Protein 6IAQ (pdb70)

Secondary structure (DSSP, 8-state):
-TT-SS-EEEEE--SHHHHHHHHHHHHTT-EEEEEE---TTTTTSBHHHHTT-SS--S-B-BS-HHHHHHHH--SEEEE-S-SSHHHHHHHHHHHHHTT-EEEE--GGGGS-TTTSHHHHHHHHHHHHHTT-EEEE-STHIIIIIIHHHHHHTT-SEEEEEEEEEEEEGGGS-HHHHHHTTTT--HHHHHHHHH-TTPPPPHHHHHHHHHHHHHT--EEEEEEEEEEEE-SS-EEETTTTEEE-TT-EEEEEEEEEEEETTS-EEEEEEEEE---TT---EEEEEEEEES-EEEE-SS--HHHHHHHHHHHTHHHHHHSPSEE--GGGSPPP---S--/--SS-EEEEE--SHHHHHHHHHHHHHT-EEEEEE---TTTTTSBHHHHTT-SS--S-B-BS-HHHHHHHH--SEEEE-S-SSHHHHHHHHHHHHHTT-EEEE--GGGGS-TTTSHHHHHHHHHHHHHHT-EEEE-STHIIIIIIHHHHHHTT-SEEEEEEEEEEEEGGGS-HHHHHHTTTT--HHHHHHHHHSTTPPPPHHHHHHHHHHHHHT--EEEEEEEEEEEE-SS-EEETTTTEEE-TT-EEEEEEEEEEEETTS-EEEEEEEEE---TT---EEEEEEEEES-EEEE-SS--HHHHHHHHHHHTHHHHHHSPSEE--GGGSPPP---S--/--S-EEEEE--SHHHHHHHHHHHHTT-EEEEEE-S-TTTTTSBHHHHTT-SS--S-B-BS-HHHHHHHH--SEEEE-S-SSHHHHHHHHHHHHHTT-EEEE--GGGGS-TTTSHHHHHHHHHHHHHHT-EEEE-STHIIIIIIHHHHHHTT-SEEEEEEEEEEEEGGGS-HHHHHHTTTT--HHHHHHHHH-TTPPPPHHHHHHHHHHHHHT--EEEEEEEEEEEE-SS-EEETTTTEEE-TT-EEEEEEEEEEEETTS-EEEEEEEEEPPPTT---EEEEEEEEES-EEEE-SS--HHHHHHHHHHHTHHHHHHSPSEE--GGGSPPP---S--/--TT-SS-EEEEE--SHHHHHHHHHHHHHT-EEEEEE---TTTTTSBHHHHTT-SS--S-B-BS-HHHHHHHH--SEEEE-S-SSHHHHHHHHHHHHHTT-EEEE--GGGGS-TTTSHHHHHHHHHHHHHTT-EEEE-STHIIIIIIHHHHHHTT-SEEEEEEEEEEEEGGGS-HHHHHHTTTT--HHHHHHHHH-TTPPPPHHHHHHHHHHHHHT--EEEEEEEEEEEE-SS-EEETTTTEEE-TT-EEEEEEEEEEEETTS-EEEEEEEEE---TT---EEEEEEEEES-EEEE-SS--HHHHHHHHHHHTHHHHHHSPSEE--GGGSPPP---S--

Foldseek 3Di:
DQQPDPFEEEEEECFLQSLLLVVVCRLQNYQDAEYAYQDPVQAQDFSCVVSVPPDGNPYGYHNDLLVSCVVRVGQEYEEEDAAFLVPCLVVLVSCLQSLHAYEYQRLCLLAVCPQPVPSQVVSQVSQQVSFYEYEHDFLCLCQLAPVQLVQVVVAPDFQEKEKEKEDAPLLGADNVQVLQVAQHAQVRVVCQVPDPCNGDDSVVSSVVRNCVLVVFAFPDKDKDKDFDFACAWDARNRVRDIHGGRGGFGMKMWIWTATPVRYIYIYIYTYGHDDPPDAIWIWIWTVDHHIDIDIDPRDPRSNRRSVQSSLCSVQSSPDTTGHDNSSRTPDRDDDSHD/DPDPFEEEEEECFLQSLLLVVVCVQQVHHDQEYAYADPVQAQDFSCVVSVVVDGNPYGYHNDLLVSCVVRVGLEYEEEDAAFLVPCLVVLVSCLQSLHAYEYQRLCLLAVCPQPVPSQVVSQVSQQVSFYEYEHAFLCLCQLAQVQLVQVVVAPDFQEKEKEKEDAPLLGAPNVQVLQVAQHAQVVVVCQVPDPPNGDDSVVSSVVRNCVLVVFAFPDKDKDKHFDFACAWDARNRVRDIHHGRGGFGMKMWIWTATPVRYIYIYIYTYGHDDPPDAIWIWMWTVDVHIDIDTPPRPPRSNRRSVQSSQCSVQSSPDTTGHDHSSRTPDRDDDSHD/DDPFEEEEEECFLQSLLLVVVCVLQVHQDQEYAYQDPVQAQDFSCVVSVVVDGNPYGYHNDLLVSCVVRVGLEYEEEDAAFLVPCLVVLVSCLQSLHAYEYQRLCLLAVCPQPVPSQVVSQVSQQVSFYEYEHAFLCLCQLADVQLVQVVPAPDFQEKEKEKEDAPLLGADNVQVLQVAQHAQVVVVVQVPDPPNGDDSVVSSVVRRCVLVVFAFPDKDKDKDFDFACAWDARNRVRDIHHGRGGFGMKMWIWTATPVRYIYIYIYTYGHDDPPDAIWIWMWTVHHVIDIDIDPRPPRSNRRSVQSSLCSVQSSPDTTGHDHSSRTPDRDDDSHD/DPQQPDPFEEEEEECFLQSLLLVVVCRLQNHQDQEYAYADPVQAQDFSCVVSVPPDGNPYGYHNDLLVSCVVGVGQEYEEEDAAFCVPCLVVLVSCLQSLHAYEYQRLCLLAVCVQPVVSQVVSQVSQQVSFYEYEHAFLCLCQLAQVQLVQVVVAPDFQEKEKEKEDAPLLGADNVQVLQVAQHAQVRVVVQVPDPPNGDDSVVSSVVRSCVLVVFAFPDKDKDKDFDFACAWDARNRVRDIHHGRGGFGMKMWIWTATPVRYIYIYIYTYGHDDPPDAIWIWMWTVDRHIDIDIPPRDPRSNRRSVQSNLCSVQSSPDTTGHDNSSRTPDRDDDSHD

Sequence (1348 aa):
HHHHSDIRAVVYGVGAMNSIVAGMLLDKGVQIVGAIARSPQKVGQDLGDLLGLGRQLGVAVSDDAAEVLEQTHPDIAVIAVNSYLTDAVEQLRICAEHGVNAVTLSEEMLYPWETSPELSAELDALAKSTGATLTGTGYQDTFWVNMIALLMGTAHRIDTVRGKASWNVDDFGPELATAQQVGRTVAEFDEWVRGAQRPPTFGRNVLDALVADTGLTVKSITTATRPDIASAAMRSEALGIDLAPGDVIGFTDIDRIETEEGPVFEFEMSGRVYGPGEGDINEWTIEGEPNLFLSNGTVPTQTTTCTQMVNRIPDVIAAPPGIVTVDRLPRLRYRPQFHHSDIRAVVYGVGAMNSIVAGMLLDKGVQIVGAIARSPQKVGQDLGDLLGLGRQLGVAVSDDAAEVLEQTHPDIAVIAVNSYLTDAVEQLRICAEHGVNAVTLSEEMLYPWETSPELSAELDALAKSTGATLTGTGYQDTFWVNMIALLMGTAHRIDTVRGKASWNVDDFGPELATAQQVGRTVAEFDEWVRGAQRPPTFGRNVLDALVADTGLTVKSITTATRPDIASAAMRSEALGIDLAPGDVIGFTDIDRIETEEGPVFEFEMSGRVYGPGEGDINEWTIEGEPNLFLSNGTVPTQTTTCTQMVNRIPDVIAAPPGIVTVDRLPRLRYRPQFHSDIRAVVYGVGAMNSIVAGMLLDKGVQIVGAIARSPQKVGQDLGDLLGLGRQLGVAVSDDAAEVLEQTHPDIAVIAVNSYLTDAVEQLRICAEHGVNAVTLSEEMLYPWETSPELSAELDALAKSTGATLTGTGYQDTFWVNMIALLMGTAHRIDTVRGKASWNVDDFGPELATAQQVGRTVAEFDEWVRGAQRPPTFGRNVLDALVADTGLTVKSITTATRPDIASAAMRSEALGIDLAPGDVIGFTDIDRIETEEGPVFEFEMSGRVYGPGEGDINEWTIEGEPNLFLSNGTVPTQTTTCTQMVNRIPDVIAAPPGIVTVDRLPRLRYRPQFHHHHHSDIRAVVYGVGAMNSIVAGMLLDKGVQIVGAIARSPQKVGQDLGDLLGLGRQLGVAVSDDAAEVLEQTHPDIAVIAVNSYLTDAVEQLRICAEHGVNAVTLSEEMLYPWETSPELSAELDALAKSTGATLTGTGYQDTFWVNMIALLMGTAHRIDTVRGKASWNVDDFGPELATAQQVGRTVAEFDEWVRGAQRPPTFGRNVLDALVADTGLTVKSITTATRPDIASAAMRSEALGIDLAPGDVIGFTDIDRIETEEGPVFEFEMSGRVYGPGEGDINEWTIEGEPNLFLSNGTVPTQTTTCTQMVNRIPDVIAAPPGIVTVDRLPRLRYRPQF

Nearest PDB structures (foldseek):
  6iaq-assembly1_A  TM=1.003E+00  e=1.401E-78  Mycolicibacterium smegmatis
  7qzl-assembly1_A  TM=9.626E-01  e=5.211E-42  Cystobacter fuscus
  6iau-assembly1_B  TM=9.641E-01  e=4.685E-41  Cystobacter fuscus DSM 2262
  6g1h-assembly1_A-2  TM=8.643E-01  e=1.832E-31  Petrotoga mobilis SJ95
  6g1m-assembly2_D  TM=8.601E-01  e=3.891E-31  Petrotoga mobilis SJ95

Solvent-accessible surface area: 49850 Å² total; per-residue (Å²): 117,90,60,68,4,135,23,78,0,0,0,12,11,13,34,44,20,0,43,56,0,0,26,6,0,41,102,7,1,1,65,11,37,4,0,9,15,216,52,118,165,68,53,54,71,26,0,0,91,46,35,68,58,99,64,73,51,76,10,70,3,21,92,63,10,31,83,10,0,100,131,29,112,8,55,0,0,0,3,18,46,21,10,24,0,99,67,2,9,111,22,2,90,43,0,0,107,45,31,3,20,0,0,1,21,1,29,3,0,1,26,0,78,103,34,16,84,76,44,0,59,82,1,18,62,40,0,120,90,53,46,0,1,0,0,0,0,1,13,7,0,0,0,8,1,15,0,0,4,4,0,2,0,0,0,10,115,5,60,20,1,102,7,97,4,12,10,21,0,38,44,20,15,84,98,26,0,85,25,1,16,9,31,104,71,74,79,64,4,57,143,65,31,185,35,113,172,57,36,40,11,11,1,48,1,0,1,6,1,0,6,44,16,20,62,22,72,64,127,38,68,74,88,58,31,141,36,16,75,2,116,55,83,38,114,0,117,18,50,40,64,117,2,52,84,37,36,0,11,0,7,9,2,64,2,80,0,45,5,106,88,45,6,26,0,40,1,51,2,12,0,44,0,28,20,147,90,82,31,10,45,0,57,0,45,0,56,16,65,14,101,5,71,0,16,3,30,109,3,28,6,59,30,0,13,0,0,0,0,0,0,2,0,30,13,0,58,89,15,92,58,1,13,16,3,1,23,117,17,86,59,1,77,21,55,78,74,43,174,108,6,91,22,75,0,0,0,13,10,8,34,44,19,0,43,57,0,0,26,6,0,50,101,9,10,0,54,9,35,4,0,10,14,215,42,122,82,70,45,58,69,22,0,0,70,44,37,55,63,57,63,126,51,75,16,71,4,24,99,61,9,34,87,15,2,102,134,28,141,11,54,0,0,0,2,17,47,22,10,23,0,101,66,2,8,108,22,2,81,38,0,0,97,61,30,7,22,0,0,1,23,1,29,3,1,1,26,0,74,103,34,17,79,150,45,0,60,71,0,19,62,44,0,121,90,54,45,0,1,0,0,0,0,2,14,7,0,0,0,7,0,13,0,0,2,5,0,4,0,0,0,19,116,4,58,24,1,124,6,105,4,12,9,21,0,38,44,20,14,84,97,23,0,88,24,0,17,11,32,100,72,76,78,67,3,68,74,62,30,188,36,101,163,53,32,39,11,12,1,49,1,0,0,6,0,0,7,44,17,21,62,22,73,64,118,45,70,75,82,60,29,127,33,11,73,2,114,55,83,39,117,0,123,18,50,41,64,112,3,53,86,40,36,0,11,0,6,3,2,60,2,70,0,51,3,106,91,45,8,29,0,34,1,54,2,10,0,42,0,31,21,86,48,81,26,13,52,0,66,1,49,1,71,15,76,13,96,8,65,0,18,2,29,108,3,27,6,58,29,0,13,0,0,0,0,0,0,2,0,33,12,0,61,87,16,89,56,0,7,6,1,1,19,169,19,91,51,0,73,15,51,63,77,42,186,4,133,21,82,0,0,0,12,11,10,36,44,21,0,44,56,0,0,24,6,0,36,98,6,10,1,61,16,36,4,0,8,12,219,36,123,82,65,54,55,68,21,0,0,40,43,34,59,61,44,140,123,35,75,16,69,3,20,92,62,10,37,84,14,1,53,136,26,130,10,53,0,0,0,3,16,54,20,10,24,0,99,64,2,9,112,21,2,80,41,0,0,94,66,31,5,22,0,0,1,21,1,30,3,0,0,27,0,74,103,32,17,83,79,46,0,58,72,0,18,63,45,0,117,89,52,50,0,1,0,0,0,0,2,12,7,0,0,0,6,0,14,0,0,3,5,0,4,0,0,0,14,115,5,59,16,0,91,2,100,4,12,10,21,0,38,44,20,14,86,93,23,0,76,25,1,20,7,32,100,73,69,77,78,3,67,74,68,32,196,36,112,174,54,34,38,11,11,0,46,1,0,0,6,0,0,6,45,19,27,60,27,73,66,115,39,68,74,89,60,30,121,35,17,73,2,115,57,83,35,114,0,118,19,52,42,62,113,3,52,81,40,35,0,11,0,7,3,2,56,1,77,0,42,1,105,92,44,9,24,0,37,1,56,2,11,0,43,0,26,20,90,90,84,26,11,60,1,56,1,46,0,61,15,68,14,94,5,73,0,17,2,30,110,4,30,7,58,29,0,12,0,0,0,0,0,1,3,0,30,12,0,60,89,16,94,57,1,13,17,3,1,21,116,18,86,60,1,76,15,48,66,76,44,89,71,87,61,73,4,134,23,75,0,0,0,11,9,11,35,42,19,0,45,58,0,0,32,8,0,48,80,4,0,1,61,15,35,4,0,7,16,210,27,118,146,66,46,56,69,24,0,0,89,43,46,69,48,99,66,73,59,76,13,72,4,25,92,71,8,31,88,12,0,91,134,26,111,9,58,0,0,0,3,18,48,21,10,23,0,102,66,2,9,110,24,2,80,39,0,0,93,44,30,3,22,0,0,1,22,2,28,2,0,1,26,0,72,103,32,18,80,152,46,0,58,70,0,18,63,44,0,120,91,52,46,0,1,0,0,0,0,2,14,9,0,0,0,7,0,13,0,0,2,4,0,3,0,0,0,10,114,4,60,24,1,59,7,93,5,12,10,21,0,40,43,21,14,84,88,25,0,86,24,1,17,10,32,104,71,75,77,64,4,92,145,66,34,82,36,103,164,52,33,39,11,11,0,48,1,0,1,6,1,0,6,43,19,18,60,20,77,71,104,40,69,74,88,57,30,57,39,21,75,2,117,57,82,37,136,0,76,17,51,41,65,117,3,52,84,38,35,0,10,0,7,32,3,62,2,79,0,50,5,70,90,45,8,29,0,46,1,68,2,11,0,42,0,31,20,147,91,82,32,11,49,0,56,2,46,0,74,16,68,14,101,5,72,0,18,2,29,110,3,28,6,59,29,0,12,0,1,0,0,1,1,2,0,31,11,0,61,89,16,83,56,0,12,9,3,1,19,168,18,89,55,0,71,14,49,68,51,42

Radius of gyration: 37.26 Å; Cα contacts (8 Å, |Δi|>4): 3407; chains: 4; bounding box: 75×77×100 Å

B-factor: mean 39.14, std 10.91, range [20.9, 112.98]

Structure (mmCIF, N/CA/C/O backbone):
data_6IAQ
#
_entry.id   6IAQ
#
_cell.length_a   51.390
_cell.length_b   147.910
_cell.length_c   97.780
_cell.angle_alpha   90.00
_cell.angle_beta   98.18
_cell.angle_gamma   90.00
#
_symmetry.space_group_name_H-M   'P 1 21 1'
#
loop_
_entity.id
_entity.type
_entity.pdbx_description
1 polymer 'Dihydrodipicolinate reductase N-terminus domain-containing protein'
2 non-polymer 1,2-ETHANEDIOL
3 non-polymer 'NADP NICOTINAMIDE-ADENINE-DINUCLEOTIDE PHOSPHATE'
4 water water
#
loop_
_atom_site.group_PDB
_atom_site.id
_atom_site.type_symbol
_atom_site.label_atom_id
_atom_site.label_alt_id
_atom_site.label_comp_id
_atom_site.label_asym_id
_atom_site.label_entity_id
_atom_site.label_seq_id
_atom_site.pdbx_PDB_ins_code
_atom_site.Cartn_x
_atom_site.Cartn_y
_atom_site.Cartn_z
_atom_site.occupancy
_atom_site.B_iso_or_equiv
_atom_site.auth_seq_id
_atom_site.auth_comp_id
_atom_site.auth_asym_id
_atom_site.auth_atom_id
_atom_site.pdbx_PDB_model_num
ATOM 1 N N . HIS A 1 2 ? 8.712 -13.759 36.595 1.00 66.09 -2 HIS A N 1
ATOM 2 C CA . HIS A 1 2 ? 8.179 -12.820 37.639 1.00 59.66 -2 HIS A CA 1
ATOM 3 C C . HIS A 1 2 ? 8.431 -11.367 37.203 1.00 65.42 -2 HIS A C 1
ATOM 4 O O . HIS A 1 2 ? 9.610 -11.048 36.872 1.00 58.29 -2 HIS A O 1
ATOM 6 N N . HIS A 1 3 ? 7.375 -10.532 37.245 1.00 62.21 -1 HIS A N 1
ATOM 7 C CA . HIS A 1 3 ? 7.302 -9.103 36.808 1.00 67.72 -1 HIS A CA 1
ATOM 8 C C . HIS A 1 3 ? 8.673 -8.409 36.849 1.00 67.28 -1 HIS A C 1
ATOM 9 O O . HIS A 1 3 ? 9.100 -7.927 35.771 1.00 75.47 -1 HIS A O 1
ATOM 11 N N . HIS A 1 4 ? 9.314 -8.320 38.023 1.00 65.19 0 HIS A N 1
ATOM 12 C CA . HIS A 1 4 ? 10.611 -7.610 38.227 1.00 60.10 0 HIS A CA 1
ATOM 13 C C . HIS A 1 4 ? 11.651 -8.567 38.834 1.00 60.22 0 HIS A C 1
ATOM 14 O O . HIS A 1 4 ? 12.415 -8.154 39.732 1.00 61.24 0 HIS A O 1
ATOM 16 N N . HIS A 1 5 ? 11.755 -9.774 38.268 1.00 59.65 1 HIS A N 1
ATOM 17 C CA . HIS A 1 5 ? 12.649 -10.885 38.692 1.00 57.21 1 HIS A CA 1
ATOM 18 C C . HIS A 1 5 ? 14.133 -10.539 38.470 1.00 53.39 1 HIS A C 1
ATOM 19 O O . HIS A 1 5 ? 14.992 -11.206 39.055 1.00 54.78 1 HIS A O 1
ATOM 21 N N . SER A 1 6 ? 14.455 -9.558 37.635 1.00 45.23 2 SER A N 1
ATOM 22 C CA . SER A 1 6 ? 15.857 -9.232 37.263 1.00 40.96 2 SER A CA 1
ATOM 23 C C . SER A 1 6 ? 16.365 -8.154 38.224 1.00 42.05 2 SER A C 1
ATOM 24 O O . SER A 1 6 ? 15.555 -7.337 38.696 1.00 48.02 2 SER A O 1
ATOM 27 N N . ASP A 1 7 ? 17.662 -8.144 38.483 1.00 44.57 3 ASP A N 1
ATOM 28 C CA . ASP A 1 7 ? 18.378 -7.049 39.183 1.00 47.56 3 ASP A CA 1
ATOM 29 C C . ASP A 1 7 ? 18.421 -5.798 38.289 1.00 44.55 3 ASP A C 1
ATOM 30 O O . ASP A 1 7 ? 18.632 -4.693 38.833 1.00 43.37 3 ASP A O 1
ATOM 35 N N . ILE A 1 8 ? 18.297 -5.953 36.965 1.00 38.49 4 ILE A N 1
ATOM 36 C CA . ILE A 1 8 ? 18.670 -4.876 35.992 1.00 38.66 4 ILE A CA 1
ATOM 37 C C . ILE A 1 8 ? 17.646 -3.744 36.110 1.00 32.78 4 ILE A C 1
ATOM 38 O O . ILE A 1 8 ? 16.420 -4.021 36.038 1.00 35.88 4 ILE A O 1
ATOM 43 N N . ARG A 1 9 ? 18.144 -2.523 36.235 1.00 34.27 5 ARG A N 1
ATOM 44 C CA . ARG A 1 9 ? 17.307 -1.295 36.286 1.00 34.54 5 ARG A CA 1
ATOM 45 C C . ARG A 1 9 ? 17.550 -0.540 34.972 1.00 34.04 5 ARG A C 1
ATOM 46 O O . ARG A 1 9 ? 18.724 -0.214 34.663 1.00 31.22 5 ARG A O 1
ATOM 54 N N . ALA A 1 10 ? 16.490 -0.298 34.209 1.00 29.63 6 ALA A N 1
ATOM 55 C CA . ALA A 1 10 ? 16.595 0.285 32.843 1.00 35.89 6 ALA A CA 1
ATOM 56 C C . ALA A 1 10 ? 15.817 1.607 32.730 1.00 33.13 6 ALA A C 1
ATOM 57 O O . ALA A 1 10 ? 14.748 1.716 33.367 1.00 36.13 6 ALA A O 1
ATOM 59 N N . VAL A 1 11 ? 16.337 2.535 31.934 1.00 33.97 7 VAL A N 1
ATOM 60 C CA . VAL A 1 11 ? 15.612 3.745 31.458 1.00 36.57 7 VAL A CA 1
ATOM 61 C C . VAL A 1 11 ? 15.303 3.554 29.965 1.00 34.49 7 VAL A C 1
ATOM 62 O O . VAL A 1 11 ? 16.235 3.233 29.196 1.00 30.92 7 VAL A O 1
ATOM 66 N N . VAL A 1 12 ? 14.035 3.690 29.575 1.00 35.94 8 VAL A N 1
ATOM 67 C CA . VAL A 1 12 ? 13.651 3.592 28.134 1.00 36.47 8 VAL A CA 1
ATOM 68 C C . VAL A 1 12 ? 13.729 5.017 27.572 1.00 33.14 8 VAL A C 1
ATOM 69 O O . VAL A 1 12 ? 13.004 5.923 28.048 1.00 31.65 8 VAL A O 1
ATOM 73 N N . TYR A 1 13 ? 14.730 5.231 26.726 1.00 29.03 9 TYR A N 1
ATOM 74 C CA . TYR A 1 13 ? 15.129 6.521 26.149 1.00 29.83 9 TYR A CA 1
ATOM 75 C C . TYR A 1 13 ? 14.481 6.631 24.761 1.00 35.80 9 TYR A C 1
ATOM 76 O O . TYR A 1 13 ? 14.976 5.988 23.785 1.00 33.69 9 TYR A O 1
ATOM 85 N N . GLY A 1 14 ? 13.411 7.435 24.681 1.00 29.19 10 GLY A N 1
ATOM 86 C CA . GLY A 1 14 ? 12.478 7.485 23.549 1.00 28.76 10 GLY A CA 1
ATOM 87 C C . GLY A 1 14 ? 11.375 6.478 23.786 1.00 31.23 10 GLY A C 1
ATOM 88 O O . GLY A 1 14 ? 11.642 5.408 24.367 1.00 30.62 10 GLY A O 1
ATOM 89 N N . VAL A 1 15 ? 10.154 6.821 23.411 1.00 28.31 11 VAL A N 1
ATOM 90 C CA . VAL A 1 15 ? 8.947 5.996 23.659 1.00 33.89 11 VAL A CA 1
ATOM 91 C C . VAL A 1 15 ? 8.139 5.957 22.364 1.00 36.41 11 VAL A C 1
ATOM 92 O O . VAL A 1 15 ? 6.932 6.246 22.405 1.00 41.01 11 VAL A O 1
ATOM 96 N N . GLY A 1 16 ? 8.795 5.584 21.263 1.00 35.57 12 GLY A N 1
ATOM 97 C CA . GLY A 1 16 ? 8.159 5.603 19.940 1.00 31.42 12 GLY A CA 1
ATOM 98 C C . GLY A 1 16 ? 7.761 4.219 19.519 1.00 31.91 12 GLY A C 1
ATOM 99 O O . GLY A 1 16 ? 7.513 3.359 20.405 1.00 30.14 12 GLY A O 1
ATOM 100 N N . ALA A 1 17 ? 7.702 3.970 18.217 1.00 27.65 13 ALA A N 1
ATOM 101 C CA . ALA A 1 17 ? 7.221 2.670 17.686 1.00 27.40 13 ALA A CA 1
ATOM 102 C C . ALA A 1 17 ? 8.088 1.530 18.261 1.00 25.62 13 ALA A C 1
ATOM 103 O O . ALA A 1 17 ? 7.520 0.508 18.736 1.00 28.68 13 ALA A O 1
ATOM 105 N N . MET A 1 18 ? 9.410 1.674 18.239 1.00 25.04 14 MET A N 1
ATOM 106 C CA . MET A 1 18 ? 10.307 0.556 18.648 1.00 27.51 14 MET A CA 1
ATOM 107 C C . MET A 1 18 ? 10.343 0.433 20.184 1.00 27.39 14 MET A C 1
ATOM 108 O O . MET A 1 18 ? 10.126 -0.684 20.686 1.00 30.44 14 MET A O 1
ATOM 113 N N . ASN A 1 19 ? 10.558 1.512 20.923 1.00 29.87 15 ASN A N 1
ATOM 114 C CA . ASN A 1 19 ? 10.676 1.404 22.409 1.00 29.80 15 ASN A CA 1
ATOM 115 C C . ASN A 1 19 ? 9.347 0.988 23.025 1.00 32.45 15 ASN A C 1
ATOM 116 O O . ASN A 1 19 ? 9.389 0.386 24.111 1.00 33.44 15 ASN A O 1
ATOM 121 N N . SER A 1 20 ? 8.215 1.208 22.356 1.00 30.26 16 SER A N 1
ATOM 122 C CA . SER A 1 20 ? 6.923 0.694 22.856 1.00 31.91 16 SER A CA 1
ATOM 123 C C . SER A 1 20 ? 6.985 -0.836 22.888 1.00 37.55 16 SER A C 1
ATOM 124 O O . SER A 1 20 ? 6.575 -1.422 23.891 1.00 39.81 16 SER A O 1
ATOM 127 N N . ILE A 1 21 ? 7.520 -1.460 21.840 1.00 32.65 17 ILE A N 1
ATOM 128 C CA . ILE A 1 21 ? 7.637 -2.949 21.761 1.00 29.78 17 ILE A CA 1
ATOM 129 C C . ILE A 1 21 ? 8.694 -3.385 22.782 1.00 29.75 17 ILE A C 1
ATOM 130 O O . ILE A 1 21 ? 8.467 -4.369 23.521 1.00 31.71 17 ILE A O 1
ATOM 135 N N . VAL A 1 22 ? 9.822 -2.708 22.791 1.00 25.83 18 VAL A N 1
ATOM 136 C CA . VAL A 1 22 ? 10.974 -3.043 23.660 1.00 30.76 18 VAL A CA 1
ATOM 137 C C . VAL A 1 22 ? 10.531 -3.036 25.130 1.00 36.20 18 VAL A C 1
ATOM 138 O O . VAL A 1 22 ? 10.910 -3.971 25.867 1.00 32.43 18 VAL A O 1
ATOM 142 N N . ALA A 1 23 ? 9.757 -2.026 25.536 1.00 35.88 19 ALA A N 1
ATOM 143 C CA . ALA A 1 23 ? 9.327 -1.850 26.939 1.00 35.32 19 ALA A CA 1
ATOM 144 C C . ALA A 1 23 ? 8.622 -3.124 27.410 1.00 36.22 19 ALA A C 1
ATOM 145 O O . ALA A 1 23 ? 8.996 -3.649 28.474 1.00 38.37 19 ALA A O 1
ATOM 147 N N . GLY A 1 24 ? 7.685 -3.647 26.624 1.00 33.43 20 GLY A N 1
ATOM 148 C CA . GLY A 1 24 ? 6.913 -4.857 26.939 1.00 35.08 20 GLY A CA 1
ATOM 149 C C . GLY A 1 24 ? 7.825 -6.072 27.055 1.00 40.76 20 GLY A C 1
ATOM 150 O O . GLY A 1 24 ? 7.595 -6.905 27.971 1.00 38.10 20 GLY A O 1
ATOM 151 N N . MET A 1 25 ? 8.834 -6.179 26.178 1.00 37.03 21 MET A N 1
ATOM 152 C CA . MET A 1 25 ? 9.808 -7.297 26.221 1.00 35.29 21 MET A CA 1
ATOM 153 C C . MET A 1 25 ? 10.672 -7.149 27.484 1.00 37.66 21 MET A C 1
ATOM 154 O O . MET A 1 25 ? 10.962 -8.165 28.095 1.00 39.45 21 MET A O 1
ATOM 159 N N . LEU A 1 26 ? 11.087 -5.940 27.857 1.00 38.86 22 LEU A N 1
ATOM 160 C CA . LEU A 1 26 ? 11.900 -5.713 29.089 1.00 39.78 22 LEU A CA 1
ATOM 161 C C . LEU A 1 26 ? 11.110 -6.263 30.291 1.00 40.39 22 LEU A C 1
ATOM 162 O O . LEU A 1 26 ? 11.668 -7.034 31.090 1.00 40.41 22 LEU A O 1
ATOM 167 N N . LEU A 1 27 ? 9.834 -5.926 30.394 1.00 44.99 23 LEU A N 1
ATOM 168 C CA . LEU A 1 27 ? 8.963 -6.383 31.509 1.00 43.95 23 LEU A CA 1
ATOM 169 C C . LEU A 1 27 ? 8.870 -7.920 31.493 1.00 46.26 23 LEU A C 1
ATOM 170 O O . LEU A 1 27 ? 9.066 -8.522 32.551 1.00 43.85 23 LEU A O 1
ATOM 175 N N . ASP A 1 28 ? 8.675 -8.541 30.328 1.00 43.11 24 ASP A N 1
ATOM 176 C CA . ASP A 1 28 ? 8.642 -10.020 30.163 1.00 46.57 24 ASP A CA 1
ATOM 177 C C . ASP A 1 28 ? 9.949 -10.660 30.655 1.00 44.53 24 ASP A C 1
ATOM 178 O O . ASP A 1 28 ? 9.870 -11.786 31.134 1.00 49.97 24 ASP A O 1
ATOM 183 N N . LYS A 1 29 ? 11.103 -10.011 30.511 1.00 41.50 25 LYS A N 1
ATOM 184 C CA . LYS A 1 29 ? 12.415 -10.572 30.937 1.00 42.31 25 LYS A CA 1
ATOM 185 C C . LYS A 1 29 ? 12.629 -10.349 32.443 1.00 43.70 25 LYS A C 1
ATOM 186 O O . LYS A 1 29 ? 13.681 -10.848 32.973 1.00 43.32 25 LYS A O 1
ATOM 192 N N . GLY A 1 30 ? 11.753 -9.573 33.095 1.00 44.44 26 GLY A N 1
ATOM 193 C CA . GLY A 1 30 ? 11.838 -9.256 34.531 1.00 46.84 26 GLY A CA 1
ATOM 194 C C . GLY A 1 30 ? 12.634 -7.993 34.815 1.00 49.71 26 GLY A C 1
ATOM 195 O O . GLY A 1 30 ? 12.948 -7.740 36.012 1.00 50.53 26 GLY A O 1
ATOM 196 N N . VAL A 1 31 ? 12.965 -7.210 33.786 1.00 41.72 27 VAL A N 1
ATOM 197 C CA . VAL A 1 31 ? 13.771 -5.971 33.964 1.00 39.59 27 VAL A CA 1
ATOM 198 C C . VAL A 1 31 ? 12.904 -4.949 34.716 1.00 38.83 27 VAL A C 1
ATOM 199 O O . VAL A 1 31 ? 11.687 -4.913 34.510 1.00 38.89 27 VAL A O 1
ATOM 203 N N . GLN A 1 32 ? 13.531 -4.169 35.584 1.00 37.68 28 GLN A N 1
ATOM 204 C CA . GLN A 1 32 ? 12.864 -3.064 36.312 1.00 43.29 28 GLN A CA 1
ATOM 205 C C . GLN A 1 32 ? 13.010 -1.792 35.470 1.00 41.17 28 GLN A C 1
ATOM 206 O O . GLN A 1 32 ? 14.152 -1.295 35.299 1.00 36.33 28 GLN A O 1
ATOM 212 N N . ILE A 1 33 ? 11.903 -1.286 34.930 1.00 40.84 29 ILE A N 1
ATOM 213 C CA . ILE A 1 33 ? 11.940 0.039 34.239 1.00 37.33 29 ILE A CA 1
ATOM 214 C C . ILE A 1 33 ? 11.816 1.097 35.339 1.00 34.53 29 ILE A C 1
ATOM 215 O O . ILE A 1 33 ? 10.780 1.105 36.016 1.00 35.09 29 ILE A O 1
ATOM 220 N N . VAL A 1 34 ? 12.814 1.963 35.475 1.00 31.42 30 VAL A N 1
ATOM 221 C CA . VAL A 1 34 ? 12.856 2.987 36.550 1.00 36.86 30 VAL A CA 1
ATOM 222 C C . VAL A 1 34 ? 12.718 4.390 35.953 1.00 39.75 30 VAL A C 1
ATOM 223 O O . VAL A 1 34 ? 12.603 5.351 36.741 1.00 41.55 30 VAL A O 1
ATOM 227 N N . GLY A 1 35 ? 12.715 4.523 34.627 1.00 39.51 31 GLY A N 1
ATOM 228 C CA . GLY A 1 35 ? 12.615 5.858 34.002 1.00 40.27 31 GLY A CA 1
ATOM 229 C C . GLY A 1 35 ? 12.299 5.780 32.521 1.00 40.68 31 GLY A C 1
ATOM 230 O O . GLY A 1 35 ? 12.455 4.689 31.931 1.00 31.39 31 GLY A O 1
ATOM 231 N N . ALA A 1 36 ? 11.839 6.894 31.941 1.00 35.28 32 ALA A N 1
ATOM 232 C CA . ALA A 1 36 ? 11.385 6.957 30.534 1.00 32.62 32 ALA A CA 1
ATOM 233 C C . ALA A 1 36 ? 11.478 8.412 30.054 1.00 34.68 32 ALA A C 1
ATOM 234 O O . ALA A 1 36 ? 11.044 9.327 30.795 1.00 31.00 32 ALA A O 1
ATOM 236 N N . ILE A 1 37 ? 12.113 8.615 28.904 1.00 32.00 33 ILE A N 1
ATOM 237 C CA . ILE A 1 37 ? 12.415 9.946 28.325 1.00 34.11 33 ILE A CA 1
ATOM 238 C C . ILE A 1 37 ? 11.686 10.070 26.981 1.00 40.69 33 ILE A C 1
ATOM 239 O O . ILE A 1 37 ? 11.773 9.129 26.139 1.00 31.10 33 ILE A O 1
ATOM 244 N N . ALA A 1 38 ? 10.953 11.171 26.809 1.00 38.66 34 ALA A N 1
ATOM 245 C CA . ALA A 1 38 ? 10.227 11.508 25.568 1.00 36.26 34 ALA A CA 1
ATOM 246 C C . ALA A 1 38 ? 10.480 12.983 25.246 1.00 36.93 34 ALA A C 1
ATOM 247 O O . ALA A 1 38 ? 11.274 13.654 25.967 1.00 38.63 34 ALA A O 1
ATOM 249 N N . ARG A 1 39 ? 9.881 13.457 24.156 1.00 31.92 35 ARG A N 1
ATOM 250 C CA . ARG A 1 39 ? 10.082 14.830 23.635 1.00 37.44 35 ARG A CA 1
ATOM 251 C C . ARG A 1 39 ? 8.707 15.513 23.516 1.00 38.66 35 ARG A C 1
ATOM 252 O O . ARG A 1 39 ? 8.637 16.692 23.822 1.00 36.92 35 ARG A O 1
ATOM 260 N N . SER A 1 40 ? 7.650 14.803 23.096 1.00 41.90 36 SER A N 1
ATOM 261 C CA . SER A 1 40 ? 6.286 15.358 22.859 1.00 44.60 36 SER A CA 1
ATOM 262 C C . SER A 1 40 ? 5.626 15.760 24.184 1.00 37.36 36 SER A C 1
ATOM 263 O O . SER A 1 40 ? 5.519 14.943 25.102 1.00 35.93 36 SER A O 1
ATOM 266 N N . PRO A 1 41 ? 5.229 17.053 24.339 1.00 39.75 37 PRO A N 1
ATOM 267 C CA . PRO A 1 41 ? 4.700 17.544 25.613 1.00 36.02 37 PRO A CA 1
ATOM 268 C C . PRO A 1 41 ? 3.526 16.722 26.152 1.00 35.78 37 PRO A C 1
ATOM 269 O O . PRO A 1 41 ? 3.428 16.547 27.356 1.00 43.41 37 PRO A O 1
ATOM 273 N N . GLN A 1 42 ? 2.665 16.248 25.249 1.00 38.91 38 GLN A N 1
ATOM 274 C CA . GLN A 1 42 ? 1.490 15.379 25.533 1.00 46.79 38 GLN A CA 1
ATOM 275 C C . GLN A 1 42 ? 1.921 14.170 26.378 1.00 45.79 38 GLN A C 1
ATOM 276 O O . GLN A 1 42 ? 1.145 13.777 27.254 1.00 41.64 38 GLN A O 1
ATOM 282 N N . LYS A 1 43 ? 3.119 13.621 26.140 1.00 48.08 39 LYS A N 1
ATOM 283 C CA . LYS A 1 43 ? 3.609 12.359 26.757 1.00 45.51 39 LYS A CA 1
ATOM 284 C C . LYS A 1 43 ? 4.213 12.632 28.133 1.00 46.60 39 LYS A C 1
ATOM 285 O O . LYS A 1 43 ? 4.030 11.755 29.008 1.00 45.68 39 LYS A O 1
ATOM 291 N N . VAL A 1 44 ? 4.901 13.761 28.319 1.00 50.46 40 VAL A N 1
ATOM 292 C CA . VAL A 1 44 ? 5.612 14.047 29.600 1.00 51.29 40 VAL A CA 1
ATOM 293 C C . VAL A 1 44 ? 4.585 14.139 30.739 1.00 54.70 40 VAL A C 1
ATOM 294 O O . VAL A 1 44 ? 3.494 14.667 30.532 1.00 60.91 40 VAL A O 1
ATOM 298 N N . GLY A 1 45 ? 4.922 13.535 31.877 1.00 51.91 41 GLY A N 1
ATOM 299 C CA . GLY A 1 45 ? 4.074 13.440 33.072 1.00 50.47 41 GLY A CA 1
ATOM 300 C C . GLY A 1 45 ? 3.243 12.175 33.086 1.00 50.42 41 GLY A C 1
ATOM 301 O O . GLY A 1 45 ? 2.888 11.740 34.186 1.00 55.32 41 GLY A O 1
ATOM 302 N N . GLN A 1 46 ? 2.903 11.598 31.931 1.00 47.76 42 GLN A N 1
ATOM 303 C CA . GLN A 1 46 ? 2.066 10.376 31.874 1.00 48.04 42 GLN A CA 1
ATOM 304 C C . GLN A 1 46 ? 2.862 9.199 32.456 1.00 49.93 42 GLN A C 1
ATOM 305 O O . GLN A 1 46 ? 4.119 9.230 32.425 1.00 39.62 42 GLN A O 1
ATOM 311 N N . ASP A 1 47 ? 2.143 8.219 33.001 1.00 48.53 43 ASP A N 1
ATOM 312 C CA . ASP A 1 47 ? 2.725 6.935 33.443 1.00 54.61 43 ASP A CA 1
ATOM 313 C C . ASP A 1 47 ? 3.068 6.126 32.182 1.00 48.79 43 ASP A C 1
ATOM 314 O O . ASP A 1 47 ? 2.212 6.037 31.289 1.00 47.55 43 ASP A O 1
ATOM 319 N N . LEU A 1 48 ? 4.259 5.530 32.133 1.00 47.40 44 LEU A N 1
ATOM 320 C CA . LEU A 1 48 ? 4.726 4.767 30.949 1.00 43.71 44 LEU A CA 1
ATOM 321 C C . LEU A 1 48 ? 3.737 3.642 30.619 1.00 46.32 44 LEU A C 1
ATOM 322 O O . LEU A 1 48 ? 3.420 3.474 29.418 1.00 41.97 44 LEU A O 1
ATOM 327 N N . GLY A 1 49 ? 3.261 2.914 31.630 1.00 43.84 45 GLY A N 1
ATOM 328 C CA . GLY A 1 49 ? 2.288 1.816 31.467 1.00 46.50 45 GLY A CA 1
ATOM 329 C C . GLY A 1 49 ? 1.025 2.280 30.761 1.00 42.52 45 GLY A C 1
ATOM 330 O O . GLY A 1 49 ? 0.528 1.548 29.888 1.00 44.79 45 GLY A O 1
ATOM 331 N N . ASP A 1 50 ? 0.509 3.453 31.126 1.00 47.07 46 ASP A N 1
ATOM 332 C CA . ASP A 1 50 ? -0.700 4.060 30.493 1.00 51.69 46 ASP A CA 1
ATOM 333 C C . ASP A 1 50 ? -0.361 4.436 29.054 1.00 47.34 46 ASP A C 1
ATOM 334 O O . ASP A 1 50 ? -1.154 4.137 28.155 1.00 52.78 46 ASP A O 1
ATOM 339 N N . LEU A 1 51 ? 0.793 5.066 28.862 1.00 46.09 47 LEU A N 1
ATOM 340 C CA . LEU A 1 51 ? 1.230 5.596 27.551 1.00 47.76 47 LEU A CA 1
ATOM 341 C C . LEU A 1 51 ? 1.389 4.437 26.561 1.00 47.35 47 LEU A C 1
ATOM 342 O O . LEU A 1 51 ? 1.141 4.657 25.380 1.00 45.42 47 LEU A O 1
ATOM 347 N N . LEU A 1 52 ? 1.751 3.244 27.043 1.00 49.49 48 LEU A N 1
ATOM 348 C CA . LEU A 1 52 ? 1.942 2.015 26.218 1.00 50.57 48 LEU A CA 1
ATOM 349 C C . LEU A 1 52 ? 0.674 1.158 26.189 1.00 51.29 48 LEU A C 1
ATOM 350 O O . LEU A 1 52 ? 0.683 0.157 25.476 1.00 61.58 48 LEU A O 1
ATOM 355 N N . GLY A 1 53 ? -0.365 1.501 26.948 1.00 60.51 49 GLY A N 1
ATOM 356 C CA . GLY A 1 53 ? -1.656 0.782 26.925 1.00 69.22 49 GLY A CA 1
ATOM 357 C C . GLY A 1 53 ? -1.550 -0.616 27.513 1.00 76.95 49 GLY A C 1
ATOM 358 O O . GLY A 1 53 ? -2.234 -1.529 27.019 1.00 97.01 49 GLY A O 1
ATOM 359 N N . LEU A 1 54 ? -0.702 -0.789 28.527 1.00 83.21 50 LEU A N 1
ATOM 360 C CA . LEU A 1 54 ? -0.697 -1.957 29.446 1.00 86.95 50 LEU A CA 1
ATOM 361 C C . LEU A 1 54 ? -1.780 -1.637 30.475 1.00 88.81 50 LEU A C 1
ATOM 362 O O . LEU A 1 54 ? -1.838 -0.464 30.896 1.00 98.34 50 LEU A O 1
ATOM 367 N N . GLY A 1 55 ? -2.579 -2.617 30.896 1.00 89.12 51 GLY A N 1
ATOM 368 C CA . GLY A 1 55 ? -3.673 -2.404 31.865 1.00 91.46 51 GLY A CA 1
ATOM 369 C C . GLY A 1 55 ? -3.177 -2.058 33.262 1.00 87.17 51 GLY A C 1
ATOM 370 O O . GLY A 1 55 ? -4.023 -1.746 34.111 1.00 92.04 51 GLY A O 1
ATOM 371 N N . ARG A 1 56 ? -1.859 -2.104 33.482 1.00 84.71 52 ARG A N 1
ATOM 372 C CA . ARG A 1 56 ? -1.197 -1.772 34.763 1.00 86.28 52 ARG A CA 1
ATOM 373 C C . ARG A 1 56 ? -0.382 -0.477 34.598 1.00 78.04 52 ARG A C 1
ATOM 374 O O . ARG A 1 56 ? 0.257 -0.315 33.547 1.00 89.86 52 ARG A O 1
ATOM 376 N N . GLN A 1 57 ? -0.434 0.419 35.584 1.00 71.54 53 GLN A N 1
ATOM 377 C CA . GLN A 1 57 ? 0.518 1.556 35.718 1.00 69.74 53 GLN A CA 1
ATOM 378 C C . GLN A 1 57 ? 1.870 0.968 36.137 1.00 67.69 53 GLN A C 1
ATOM 379 O O . GLN A 1 57 ? 1.876 -0.103 36.754 1.00 75.29 53 GLN A O 1
ATOM 381 N N . LEU A 1 58 ? 2.980 1.619 35.792 1.00 63.67 54 LEU A N 1
ATOM 382 C CA . LEU A 1 58 ? 4.354 1.117 36.067 1.00 62.24 54 LEU A CA 1
ATOM 383 C C . LEU A 1 58 ? 4.942 1.850 37.272 1.00 58.90 54 LEU A C 1
ATOM 384 O O . LEU A 1 58 ? 5.949 1.362 37.811 1.00 62.69 54 LEU A O 1
ATOM 389 N N . GLY A 1 59 ? 4.371 2.998 37.650 1.00 57.32 55 GLY A N 1
ATOM 390 C CA . GLY A 1 59 ? 4.981 3.894 38.647 1.00 49.84 55 GLY A CA 1
ATOM 391 C C . GLY A 1 59 ? 6.215 4.577 38.087 1.00 53.86 55 GLY A C 1
ATOM 392 O O . GLY A 1 59 ? 7.171 4.856 38.855 1.00 49.78 55 GLY A O 1
ATOM 393 N N . VAL A 1 60 ? 6.195 4.865 36.787 1.00 52.50 56 VAL A N 1
ATOM 394 C CA . VAL A 1 60 ? 7.274 5.610 36.073 1.00 54.45 56 VAL A CA 1
ATOM 395 C C . VAL A 1 60 ? 6.602 6.753 35.306 1.00 50.93 56 VAL A C 1
ATOM 396 O O . VAL A 1 60 ? 5.808 6.460 34.385 1.00 52.11 56 VAL A O 1
ATOM 400 N N . ALA A 1 61 ? 6.923 7.993 35.661 1.00 55.26 57 ALA A N 1
ATOM 401 C CA . ALA A 1 61 ? 6.389 9.204 35.001 1.00 52.97 57 ALA A CA 1
ATOM 402 C C . ALA A 1 61 ? 7.345 9.595 33.882 1.00 47.22 57 ALA A C 1
ATOM 403 O O . ALA A 1 61 ? 8.524 9.867 34.181 1.00 45.54 57 ALA A O 1
ATOM 405 N N . VAL A 1 62 ? 6.863 9.627 32.636 1.00 47.16 58 VAL A N 1
ATOM 406 C CA . VAL A 1 62 ? 7.714 10.017 31.474 1.00 42.57 58 VAL A CA 1
ATOM 407 C C . VAL A 1 62 ? 8.212 11.444 31.712 1.00 44.33 58 VAL A C 1
ATOM 408 O O . VAL A 1 62 ? 7.394 12.323 32.087 1.00 43.98 58 VAL A O 1
ATOM 412 N N . SER A 1 63 ? 9.500 11.663 31.478 1.00 37.37 59 SER A N 1
ATOM 413 C CA . SER A 1 63 ? 10.198 12.951 31.620 1.00 37.97 59 SER A CA 1
ATOM 414 C C . SER A 1 63 ? 10.691 13.411 30.248 1.00 41.25 59 SER A C 1
ATOM 415 O O . SER A 1 63 ? 10.870 12.566 29.343 1.00 38.66 59 SER A O 1
ATOM 418 N N . ASP A 1 64 ? 10.911 14.714 30.103 1.00 37.39 60 ASP A N 1
ATOM 419 C CA . ASP A 1 64 ? 11.502 15.313 28.879 1.00 37.30 60 ASP A CA 1
ATOM 420 C C . ASP A 1 64 ? 12.935 15.717 29.164 1.00 31.91 60 ASP A C 1
ATOM 421 O O . ASP A 1 64 ? 13.510 16.370 28.311 1.00 33.73 60 ASP A O 1
ATOM 426 N N . ASP A 1 65 ? 13.503 15.282 30.289 1.00 33.31 61 ASP A N 1
ATOM 427 C CA . ASP A 1 65 ? 14.833 15.746 30.751 1.00 36.59 61 ASP A CA 1
ATOM 428 C C . ASP A 1 65 ? 15.710 14.517 31.020 1.00 38.59 61 ASP A C 1
ATOM 429 O O . ASP A 1 65 ? 15.643 13.985 32.160 1.00 32.29 61 ASP A O 1
ATOM 434 N N . ALA A 1 66 ? 16.485 14.089 30.021 1.00 35.33 62 ALA A N 1
ATOM 435 C CA . ALA A 1 66 ? 17.300 12.847 30.094 1.00 36.89 62 ALA A CA 1
ATOM 436 C C . ALA A 1 66 ? 18.271 12.902 31.296 1.00 35.66 62 ALA A C 1
ATOM 437 O O . ALA A 1 66 ? 18.344 11.915 32.067 1.00 36.33 62 ALA A O 1
ATOM 439 N N . ALA A 1 67 ? 19.036 13.983 31.412 1.00 37.89 63 ALA A N 1
ATOM 440 C CA . ALA A 1 67 ? 20.078 14.142 32.468 1.00 38.72 63 ALA A CA 1
ATOM 441 C C . ALA A 1 67 ? 19.402 14.024 33.845 1.00 39.35 63 ALA A C 1
ATOM 442 O O . ALA A 1 67 ? 19.909 13.292 34.709 1.00 38.66 63 ALA A O 1
ATOM 444 N N . GLU A 1 68 ? 18.240 14.640 34.020 1.00 42.91 64 GLU A N 1
ATOM 445 C CA . GLU A 1 68 ? 17.487 14.617 35.300 1.00 41.14 64 GLU A CA 1
ATOM 446 C C . GLU A 1 68 ? 17.059 13.175 35.611 1.00 42.93 64 GLU A C 1
ATOM 447 O O . GLU A 1 68 ? 17.194 12.733 36.773 1.00 36.43 64 GLU A O 1
ATOM 453 N N . VAL A 1 69 ? 16.548 12.449 34.622 1.00 39.60 65 VAL A N 1
ATOM 454 C CA . VAL A 1 69 ? 16.107 11.039 34.833 1.00 34.81 65 VAL A CA 1
ATOM 455 C C . VAL A 1 69 ? 17.323 10.198 35.260 1.00 34.91 65 VAL A C 1
ATOM 456 O O . VAL A 1 69 ? 17.172 9.388 36.194 1.00 34.09 65 VAL A O 1
ATOM 460 N N . LEU A 1 70 ? 18.480 10.370 34.614 1.00 32.12 66 LEU A N 1
ATOM 461 C CA . LEU A 1 70 ? 19.672 9.544 34.925 1.00 33.23 66 LEU A CA 1
ATOM 462 C C . LEU A 1 70 ? 20.196 9.901 36.327 1.00 37.04 66 LEU A C 1
ATOM 463 O O . LEU A 1 70 ? 20.567 8.978 37.072 1.00 35.66 66 LEU A O 1
ATOM 468 N N . GLU A 1 71 ? 20.234 11.191 36.673 1.00 39.42 67 GLU A N 1
ATOM 469 C CA . GLU A 1 71 ? 20.699 11.682 37.998 1.00 36.20 67 GLU A CA 1
ATOM 470 C C . GLU A 1 71 ? 19.746 11.142 39.071 1.00 36.13 67 GLU A C 1
ATOM 471 O O . GLU A 1 71 ? 20.230 10.742 40.140 1.00 34.50 67 GLU A O 1
ATOM 477 N N . GLN A 1 72 ? 18.448 11.083 38.794 1.00 37.17 68 GLN A N 1
ATOM 478 C CA . GLN A 1 72 ? 17.424 10.641 39.776 1.00 36.62 68 GLN A CA 1
ATOM 479 C C . GLN A 1 72 ? 17.430 9.101 39.940 1.00 40.93 68 GLN A C 1
ATOM 480 O O . GLN A 1 72 ? 17.089 8.644 41.052 1.00 36.19 68 GLN A O 1
ATOM 486 N N . THR A 1 73 ? 17.741 8.317 38.898 1.00 32.40 69 THR A N 1
ATOM 487 C CA . THR A 1 73 ? 17.496 6.852 38.909 1.00 34.50 69 THR A CA 1
ATOM 488 C C . THR A 1 73 ? 18.788 6.023 38.794 1.00 33.13 69 THR A C 1
ATOM 489 O O . THR A 1 73 ? 18.738 4.859 39.234 1.00 35.93 69 THR A O 1
ATOM 493 N N . HIS A 1 74 ? 19.869 6.548 38.228 1.00 35.34 70 HIS A N 1
ATOM 494 C CA . HIS A 1 74 ? 21.149 5.819 38.000 1.00 32.07 70 HIS A CA 1
ATOM 495 C C . HIS A 1 74 ? 20.894 4.380 37.562 1.00 36.50 70 HIS A C 1
ATOM 496 O O . HIS A 1 74 ? 21.259 3.417 38.251 1.00 35.17 70 HIS A O 1
ATOM 503 N N . PRO A 1 75 ? 20.298 4.179 36.361 1.00 32.46 71 PRO A N 1
ATOM 504 C CA . PRO A 1 75 ? 20.004 2.839 35.872 1.00 32.82 71 PRO A CA 1
ATOM 505 C C . PRO A 1 75 ? 21.284 2.099 35.458 1.00 32.41 71 PRO A C 1
ATOM 506 O O . PRO A 1 75 ? 22.283 2.728 35.201 1.00 28.78 71 PRO A O 1
ATOM 510 N N . ASP A 1 76 ? 21.195 0.777 35.348 1.00 35.24 72 ASP A N 1
ATOM 511 C CA . ASP A 1 76 ? 22.272 -0.086 34.789 1.00 36.24 72 ASP A CA 1
ATOM 512 C C . ASP A 1 76 ? 22.379 0.117 33.278 1.00 38.89 72 ASP A C 1
ATOM 513 O O . ASP A 1 76 ? 23.474 -0.137 32.730 1.00 37.39 72 ASP A O 1
ATOM 518 N N . ILE A 1 77 ? 21.276 0.498 32.627 1.00 32.34 73 ILE A N 1
ATOM 519 C CA . ILE A 1 77 ? 21.202 0.518 31.135 1.00 34.92 73 ILE A CA 1
ATOM 520 C C . ILE A 1 77 ? 20.151 1.548 30.690 1.00 30.73 73 ILE A C 1
ATOM 521 O O . ILE A 1 77 ? 19.004 1.558 31.242 1.00 29.79 73 ILE A O 1
ATOM 526 N N . ALA A 1 78 ? 20.537 2.340 29.699 1.00 26.59 74 ALA A N 1
ATOM 527 C CA . ALA A 1 78 ? 19.628 3.174 28.882 1.00 32.01 74 ALA A CA 1
ATOM 528 C C . ALA A 1 78 ? 19.392 2.444 27.557 1.00 29.67 74 ALA A C 1
ATOM 529 O O . ALA A 1 78 ? 20.368 2.050 26.906 1.00 35.95 74 ALA A O 1
ATOM 531 N N . VAL A 1 79 ? 18.128 2.243 27.215 1.00 31.62 75 VAL A N 1
ATOM 532 C CA . VAL A 1 79 ? 17.668 1.492 26.014 1.00 30.18 75 VAL A CA 1
ATOM 533 C C . VAL A 1 79 ? 17.123 2.538 25.024 1.00 31.61 75 VAL A C 1
ATOM 534 O O . VAL A 1 79 ? 16.080 3.102 25.307 1.00 32.90 75 VAL A O 1
ATOM 538 N N . ILE A 1 80 ? 17.903 2.886 24.007 1.00 30.79 76 ILE A N 1
ATOM 539 C CA . ILE A 1 80 ? 17.685 4.102 23.188 1.00 29.60 76 ILE A CA 1
ATOM 540 C C . ILE A 1 80 ? 17.076 3.703 21.837 1.00 32.46 76 ILE A C 1
ATOM 541 O O . ILE A 1 80 ? 17.706 2.941 21.072 1.00 27.36 76 ILE A O 1
ATOM 546 N N . ALA A 1 81 ? 15.907 4.259 21.540 1.00 30.90 77 ALA A N 1
ATOM 547 C CA . ALA A 1 81 ? 15.290 4.182 20.197 1.00 27.04 77 ALA A CA 1
ATOM 548 C C . ALA A 1 81 ? 14.809 5.590 19.829 1.00 26.12 77 ALA A C 1
ATOM 549 O O . ALA A 1 81 ? 13.566 5.846 19.975 1.00 31.13 77 ALA A O 1
ATOM 551 N N . VAL A 1 82 ? 15.724 6.460 19.412 1.00 28.14 78 VAL A N 1
ATOM 552 C CA . VAL A 1 82 ? 15.314 7.864 19.092 1.00 28.57 78 VAL A CA 1
ATOM 553 C C . VAL A 1 82 ? 15.748 8.255 17.684 1.00 27.01 78 VAL A C 1
ATOM 554 O O . VAL A 1 82 ? 14.853 8.700 16.975 1.00 29.18 78 VAL A O 1
ATOM 558 N N . ASN A 1 83 ? 17.011 8.108 17.290 1.00 25.51 79 ASN A N 1
ATOM 559 C CA . ASN A 1 83 ? 17.507 8.577 15.969 1.00 26.39 79 ASN A CA 1
ATOM 560 C C . ASN A 1 83 ? 18.587 7.620 15.431 1.00 26.64 79 ASN A C 1
ATOM 561 O O . ASN A 1 83 ? 18.882 6.600 16.112 1.00 26.09 79 ASN A O 1
ATOM 566 N N . SER A 1 84 ? 19.172 7.942 14.266 1.00 26.29 80 SER A N 1
ATOM 567 C CA . SER A 1 84 ? 19.945 6.993 13.424 1.00 26.86 80 SER A CA 1
ATOM 568 C C . SER A 1 84 ? 21.421 7.390 13.345 1.00 27.94 80 SER A C 1
ATOM 569 O O . SER A 1 84 ? 22.278 6.502 13.433 1.00 31.25 80 SER A O 1
ATOM 572 N N . TYR A 1 85 ? 21.710 8.669 13.110 1.00 27.30 81 TYR A N 1
ATOM 573 C CA . TYR A 1 85 ? 23.050 9.164 12.696 1.00 28.94 81 TYR A CA 1
ATOM 574 C C . TYR A 1 85 ? 23.744 9.787 13.915 1.00 28.42 81 TYR A C 1
ATOM 575 O O . TYR A 1 85 ? 23.083 10.464 14.697 1.00 29.65 81 TYR A O 1
ATOM 584 N N . LEU A 1 86 ? 25.038 9.507 14.086 1.00 31.73 82 LEU A N 1
ATOM 585 C CA . LEU A 1 86 ? 25.853 9.939 15.260 1.00 34.97 82 LEU A CA 1
ATOM 586 C C . LEU A 1 86 ? 25.787 11.473 15.423 1.00 38.96 82 LEU A C 1
ATOM 587 O O . LEU A 1 86 ? 25.847 11.976 16.582 1.00 31.36 82 LEU A O 1
ATOM 592 N N . THR A 1 87 ? 25.672 12.180 14.307 1.00 32.96 83 THR A N 1
ATOM 593 C CA . THR A 1 87 ? 25.511 13.652 14.228 1.00 41.69 83 THR A CA 1
ATOM 594 C C . THR A 1 87 ? 24.323 14.063 15.116 1.00 39.16 83 THR A C 1
ATOM 595 O O . THR A 1 87 ? 24.433 15.071 15.790 1.00 39.82 83 THR A O 1
ATOM 599 N N . ASP A 1 88 ? 23.255 13.267 15.159 1.00 33.08 84 ASP A N 1
ATOM 600 C CA . ASP A 1 88 ? 22.095 13.459 16.052 1.00 33.73 84 ASP A CA 1
ATOM 601 C C . ASP A 1 88 ? 22.322 12.698 17.363 1.00 34.26 84 ASP A C 1
ATOM 602 O O . ASP A 1 88 ? 22.145 13.300 18.444 1.00 30.86 84 ASP A O 1
ATOM 607 N N . ALA A 1 89 ? 22.720 11.422 17.283 1.00 33.38 85 ALA A N 1
ATOM 608 C CA . ALA A 1 89 ? 22.701 10.464 18.415 1.00 30.98 85 ALA A CA 1
ATOM 609 C C . ALA A 1 89 ? 23.749 10.862 19.473 1.00 27.57 85 ALA A C 1
ATOM 610 O O . ALA A 1 89 ? 23.607 10.471 20.639 1.00 30.01 85 ALA A O 1
ATOM 612 N N . VAL A 1 90 ? 24.795 11.556 19.080 1.00 28.99 86 VAL A N 1
ATOM 613 C CA . VAL A 1 90 ? 25.862 12.004 20.027 1.00 35.49 86 VAL A CA 1
ATOM 614 C C . VAL A 1 90 ? 25.235 12.780 21.193 1.00 36.58 86 VAL A C 1
ATOM 615 O O . VAL A 1 90 ? 25.725 12.632 22.334 1.00 36.91 86 VAL A O 1
ATOM 619 N N . GLU A 1 91 ? 24.152 13.522 20.961 1.00 38.64 87 GLU A N 1
ATOM 620 C CA . GLU A 1 91 ? 23.486 14.297 22.041 1.00 38.79 87 GLU A CA 1
ATOM 621 C C . GLU A 1 91 ? 23.010 13.332 23.142 1.00 41.61 87 GLU A C 1
ATOM 622 O O . GLU A 1 91 ? 23.350 13.588 24.321 1.00 38.21 87 GLU A O 1
ATOM 628 N N . GLN A 1 92 ? 22.284 12.255 22.804 1.00 30.48 88 GLN A N 1
ATOM 629 C CA . GLN A 1 92 ? 21.765 11.296 23.810 1.00 32.01 88 GLN A CA 1
ATOM 630 C C . GLN A 1 92 ? 22.921 10.455 24.366 1.00 35.32 88 GLN A C 1
ATOM 631 O O . GLN A 1 92 ? 22.907 10.171 25.590 1.00 33.50 88 GLN A O 1
ATOM 637 N N . LEU A 1 93 ? 23.881 10.068 23.518 1.00 33.37 89 LEU A N 1
ATOM 638 C CA . LEU A 1 93 ? 24.974 9.155 23.942 1.00 34.41 89 LEU A CA 1
ATOM 639 C C . LEU A 1 93 ? 25.923 9.916 24.897 1.00 35.76 89 LEU A C 1
ATOM 640 O O . LEU A 1 93 ? 26.438 9.261 25.834 1.00 40.78 89 LEU A O 1
ATOM 645 N N . ARG A 1 94 ? 26.135 11.229 24.694 1.00 34.85 90 ARG A N 1
ATOM 646 C CA . ARG A 1 94 ? 26.951 12.071 25.619 1.00 33.84 90 ARG A CA 1
ATOM 647 C C . ARG A 1 94 ? 26.320 12.053 27.021 1.00 34.83 90 ARG A C 1
ATOM 648 O O . ARG A 1 94 ? 27.043 11.838 28.016 1.00 26.38 90 ARG A O 1
ATOM 656 N N . ILE A 1 95 ? 25.010 12.280 27.102 1.00 32.85 91 ILE A N 1
ATOM 657 C CA . ILE A 1 95 ? 24.274 12.317 28.390 1.00 35.32 91 ILE A CA 1
ATOM 658 C C . ILE A 1 95 ? 24.446 10.951 29.102 1.00 36.57 91 ILE A C 1
ATOM 659 O O . ILE A 1 95 ? 24.703 10.922 30.348 1.00 30.87 91 ILE A O 1
ATOM 664 N N . CYS A 1 96 ? 24.343 9.830 28.380 1.00 33.09 92 CYS A N 1
ATOM 665 C CA . CYS A 1 96 ? 24.472 8.477 28.989 1.00 32.87 92 CYS A CA 1
ATOM 666 C C . CYS A 1 96 ? 25.900 8.279 29.518 1.00 32.53 92 CYS A C 1
ATOM 667 O O . CYS A 1 96 ? 26.069 7.932 30.726 1.00 34.09 92 CYS A O 1
ATOM 670 N N . ALA A 1 97 ? 26.893 8.522 28.666 1.00 32.29 93 ALA A N 1
ATOM 671 C CA . ALA A 1 97 ? 28.316 8.280 28.971 1.00 32.96 93 ALA A CA 1
ATOM 672 C C . ALA A 1 97 ? 28.779 9.222 30.097 1.00 35.86 93 ALA A C 1
ATOM 673 O O . ALA A 1 97 ? 29.528 8.751 30.992 1.00 34.79 93 ALA A O 1
ATOM 675 N N . GLU A 1 98 ? 28.355 10.499 30.074 1.00 34.82 94 GLU A N 1
ATOM 676 C CA . GLU A 1 98 ? 28.697 11.485 31.132 1.00 35.59 94 GLU A CA 1
ATOM 677 C C . GLU A 1 98 ? 28.290 10.942 32.504 1.00 34.14 94 GLU A C 1
ATOM 678 O O . GLU A 1 98 ? 29.040 11.117 33.473 1.00 32.21 94 GLU A O 1
ATOM 684 N N . HIS A 1 99 ? 27.132 10.306 32.579 1.00 33.25 95 HIS A N 1
ATOM 685 C CA . HIS A 1 99 ? 26.517 9.803 33.832 1.00 35.61 95 HIS A CA 1
ATOM 686 C C . HIS A 1 99 ? 26.971 8.368 34.144 1.00 35.69 95 HIS A C 1
ATOM 687 O O . HIS A 1 99 ? 26.402 7.775 35.057 1.00 34.44 95 HIS A O 1
ATOM 694 N N . GLY A 1 100 ? 27.970 7.842 33.434 1.00 32.80 96 GLY A N 1
ATOM 695 C CA . GLY A 1 100 ? 28.424 6.443 33.565 1.00 36.52 96 GLY A CA 1
ATOM 696 C C . GLY A 1 100 ? 27.332 5.425 33.300 1.00 35.70 96 GLY A C 1
ATOM 697 O O . GLY A 1 100 ? 27.411 4.298 33.851 1.00 39.14 96 GLY A O 1
ATOM 698 N N . VAL A 1 101 ? 26.345 5.749 32.460 1.00 35.02 97 VAL A N 1
ATOM 699 C CA . VAL A 1 101 ? 25.191 4.838 32.206 1.00 32.00 97 VAL A CA 1
ATOM 700 C C . VAL A 1 101 ? 25.466 4.062 30.909 1.00 31.99 97 VAL A C 1
ATOM 701 O O . VAL A 1 101 ? 25.743 4.699 29.847 1.00 30.55 97 VAL A O 1
ATOM 705 N N . ASN A 1 102 ? 25.445 2.726 31.003 1.00 30.64 98 ASN A N 1
ATOM 706 C CA . ASN A 1 102 ? 25.563 1.826 29.821 1.00 31.67 98 ASN A CA 1
ATOM 707 C C . ASN A 1 102 ? 24.414 2.164 28.866 1.00 32.55 98 ASN A C 1
ATOM 708 O O . ASN A 1 102 ? 23.291 2.457 29.351 1.00 32.03 98 ASN A O 1
ATOM 713 N N . ALA A 1 103 ? 24.661 2.115 27.564 1.00 31.96 99 ALA A N 1
ATOM 714 C CA . ALA A 1 103 ? 23.619 2.423 26.557 1.00 32.60 99 ALA A CA 1
ATOM 715 C C . ALA A 1 103 ? 23.652 1.377 25.441 1.00 31.46 99 ALA A C 1
ATOM 716 O O . ALA A 1 103 ? 24.721 1.110 24.893 1.00 30.98 99 ALA A O 1
ATOM 718 N N . VAL A 1 104 ? 22.489 0.803 25.164 1.00 32.02 100 VAL A N 1
ATOM 719 C CA . VAL A 1 104 ? 22.236 0.021 23.924 1.00 32.64 100 VAL A CA 1
ATOM 720 C C . VAL A 1 104 ? 21.298 0.898 23.072 1.00 29.30 100 VAL A C 1
ATOM 721 O O . VAL A 1 104 ? 20.368 1.489 23.643 1.00 27.98 100 VAL A O 1
ATOM 725 N N . THR A 1 105 ? 21.597 1.069 21.792 1.00 29.02 101 THR A N 1
ATOM 726 C CA . THR A 1 105 ? 20.837 1.982 20.904 1.00 31.81 101 THR A CA 1
ATOM 727 C C . THR A 1 105 ? 20.548 1.328 19.549 1.00 30.37 101 THR A C 1
ATOM 728 O O . THR A 1 105 ? 21.411 0.577 19.053 1.00 27.40 101 THR A O 1
ATOM 732 N N . LEU A 1 106 ? 19.417 1.695 18.950 1.00 26.91 102 LEU A N 1
ATOM 733 C CA . LEU A 1 106 ? 19.035 1.261 17.582 1.00 27.97 102 LEU A CA 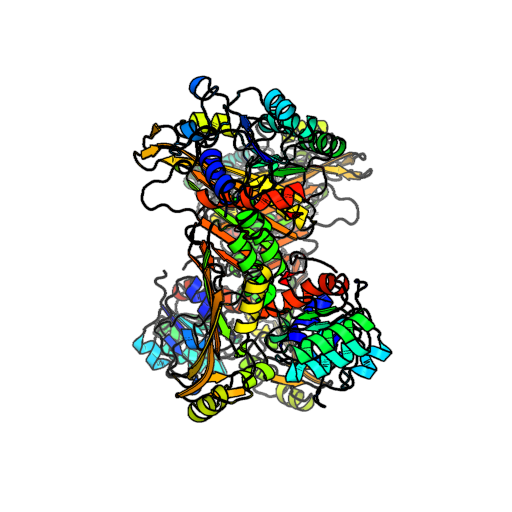1
ATOM 734 C C . LEU A 1 106 ? 19.728 2.117 16.543 1.00 26.11 102 LEU A C 1
ATOM 735 O O . LEU A 1 106 ? 19.558 1.785 15.354 1.00 26.80 102 LEU A O 1
ATOM 740 N N . SER A 1 107 ? 20.445 3.200 16.922 1.00 25.19 103 SER A N 1
ATOM 741 C CA . SER A 1 107 ? 21.083 4.097 15.929 1.00 24.98 103 SER A CA 1
ATOM 742 C C . SER A 1 107 ? 21.842 3.260 14.880 1.00 29.17 103 SER A C 1
ATOM 743 O O . SER A 1 107 ? 22.808 2.606 15.250 1.00 25.38 103 SER A O 1
ATOM 746 N N . GLU A 1 108 ? 21.435 3.324 13.606 1.00 28.75 104 GLU A N 1
ATOM 747 C CA . GLU A 1 108 ? 21.972 2.446 12.534 1.00 27.39 104 GLU A CA 1
ATOM 748 C C . GLU A 1 108 ? 23.464 2.745 12.355 1.00 31.13 104 GLU A C 1
ATOM 749 O O . GLU A 1 108 ? 24.240 1.817 12.119 1.00 29.43 104 GLU A O 1
ATOM 755 N N . GLU A 1 109 ? 23.868 4.012 12.445 1.00 29.91 105 GLU A N 1
ATOM 756 C CA . GLU A 1 109 ? 25.293 4.379 12.260 1.00 29.50 105 GLU A CA 1
ATOM 757 C C . GLU A 1 109 ? 26.124 3.819 13.424 1.00 29.40 105 GLU A C 1
ATOM 758 O O . GLU A 1 109 ? 27.293 3.446 13.196 1.00 30.80 105 GLU A O 1
ATOM 764 N N . MET A 1 110 ? 25.540 3.677 14.619 1.00 30.37 106 MET A N 1
ATOM 765 C CA . MET A 1 110 ? 26.287 3.176 15.800 1.00 32.59 106 MET A CA 1
ATOM 766 C C . MET A 1 110 ? 26.589 1.674 15.630 1.00 34.87 106 MET A C 1
ATOM 767 O O . MET A 1 110 ? 27.352 1.145 16.434 1.00 33.99 106 MET A O 1
ATOM 772 N N . LEU A 1 111 ? 26.019 0.992 14.628 1.00 34.91 107 LEU A N 1
ATOM 773 C CA . LEU A 1 111 ? 26.339 -0.447 14.387 1.00 29.18 107 LEU A CA 1
ATOM 774 C C . LEU A 1 111 ? 27.859 -0.589 14.277 1.00 30.21 107 LEU A C 1
ATOM 775 O O . LEU A 1 111 ? 28.432 -1.552 14.895 1.00 28.76 107 LEU A O 1
ATOM 780 N N . TYR A 1 112 ? 28.478 0.320 13.530 1.00 30.91 108 TYR A N 1
ATOM 781 C CA . TYR A 1 112 ? 29.940 0.364 13.331 1.00 35.36 108 TYR A CA 1
ATOM 782 C C . TYR A 1 112 ? 30.312 1.770 12.877 1.00 33.04 108 TYR A C 1
ATOM 783 O O . TYR A 1 112 ? 30.360 2.043 11.679 1.00 30.60 108 TYR A O 1
ATOM 792 N N . PRO A 1 113 ? 30.504 2.717 13.829 1.00 32.18 109 PRO A N 1
ATOM 793 C CA . PRO A 1 113 ? 30.624 4.134 13.482 1.00 33.17 109 PRO A CA 1
ATOM 794 C C . PRO A 1 113 ? 32.037 4.673 13.249 1.00 37.42 109 PRO A C 1
ATOM 795 O O . PRO A 1 113 ? 32.146 5.830 12.842 1.00 42.25 109 PRO A O 1
ATOM 799 N N . TRP A 1 114 ? 33.067 3.850 13.468 1.00 32.23 110 TRP A N 1
ATOM 800 C CA . TRP A 1 114 ? 34.481 4.297 13.523 1.00 36.26 110 TRP A CA 1
ATOM 801 C C . TRP A 1 114 ? 34.888 5.000 12.208 1.00 36.02 110 TRP A C 1
ATOM 802 O O . TRP A 1 114 ? 35.649 5.989 12.286 1.00 42.94 110 TRP A O 1
ATOM 813 N N . GLU A 1 115 ? 34.409 4.537 11.050 1.00 35.81 111 GLU A N 1
ATOM 814 C CA . GLU A 1 115 ? 34.859 5.066 9.742 1.00 34.66 111 GLU A CA 1
ATOM 815 C C . GLU A 1 115 ? 33.973 6.235 9.322 1.00 40.86 111 GLU A C 1
ATOM 816 O O . GLU A 1 115 ? 34.524 7.216 8.782 1.00 45.20 111 GLU A O 1
ATOM 822 N N . THR A 1 116 ? 32.648 6.155 9.519 1.00 35.74 112 THR A N 1
ATOM 823 C CA . THR A 1 116 ? 31.726 7.206 9.012 1.00 35.94 112 THR A CA 1
ATOM 824 C C . THR A 1 116 ? 31.784 8.439 9.937 1.00 35.81 112 THR A C 1
ATOM 825 O O . THR A 1 116 ? 31.566 9.515 9.444 1.00 32.50 112 THR A O 1
ATOM 829 N N . SER A 1 117 ? 32.028 8.264 11.242 1.00 41.05 113 SER A N 1
ATOM 830 C CA . SER A 1 117 ? 32.014 9.356 12.256 1.00 41.34 113 SER A CA 1
ATOM 831 C C . SER A 1 117 ? 33.196 9.180 13.209 1.00 35.72 113 SER A C 1
ATOM 832 O O . SER A 1 117 ? 33.028 8.879 14.397 1.00 40.79 113 SER A O 1
ATOM 835 N N . PRO A 1 118 ? 34.435 9.278 12.686 1.00 37.10 114 PRO A N 1
ATOM 836 C CA . PRO A 1 118 ? 35.623 8.929 13.474 1.00 38.01 114 PRO A CA 1
ATOM 837 C C . PRO A 1 118 ? 35.835 9.835 14.707 1.00 37.23 114 PRO A C 1
ATOM 838 O O . PRO A 1 118 ? 36.176 9.305 15.768 1.00 33.43 114 PRO A O 1
ATOM 842 N N . GLU A 1 119 ? 35.582 11.146 14.578 1.00 39.44 115 GLU A N 1
ATOM 843 C CA . GLU A 1 119 ? 35.810 12.145 15.667 1.00 33.31 115 GLU A CA 1
ATOM 844 C C . GLU A 1 119 ? 34.801 11.895 16.799 1.00 36.08 115 GLU A C 1
ATOM 845 O O . GLU A 1 119 ? 35.234 11.737 17.978 1.00 33.95 115 GLU A O 1
ATOM 847 N N . LEU A 1 120 ? 33.510 11.805 16.455 1.00 40.11 116 LEU A N 1
ATOM 848 C CA . LEU A 1 120 ? 32.415 11.565 17.422 1.00 38.36 116 LEU A CA 1
ATOM 849 C C . LEU A 1 120 ? 32.618 10.194 18.065 1.00 35.91 116 LEU A C 1
ATOM 850 O O . LEU A 1 120 ? 32.353 10.065 19.277 1.00 35.59 116 LEU A O 1
ATOM 855 N N . SER A 1 121 ? 33.069 9.196 17.298 1.00 37.27 117 SER A N 1
ATOM 856 C CA . SER A 1 121 ? 33.350 7.841 17.834 1.00 35.28 117 SER A CA 1
ATOM 857 C C . SER A 1 121 ? 34.473 7.916 18.889 1.00 31.37 117 SER A C 1
ATOM 858 O O . SER A 1 121 ? 34.291 7.373 20.017 1.00 33.95 117 SER A O 1
ATOM 861 N N . ALA A 1 122 ? 35.595 8.548 18.555 1.00 34.25 118 ALA A N 1
ATOM 862 C CA . ALA A 1 122 ? 36.752 8.669 19.490 1.00 35.23 118 ALA A CA 1
ATOM 863 C C . ALA A 1 122 ? 36.325 9.380 20.792 1.00 34.54 118 ALA A C 1
ATOM 864 O O . ALA A 1 122 ? 36.648 8.894 21.910 1.00 32.60 118 ALA A O 1
ATOM 866 N N . GLU A 1 123 ? 35.569 10.470 20.639 1.00 38.96 119 GLU A N 1
ATOM 867 C CA . GLU A 1 123 ? 35.067 11.319 21.751 1.00 38.80 119 GLU A CA 1
ATOM 868 C C . GLU A 1 123 ? 34.247 10.428 22.697 1.00 42.74 119 GLU A C 1
ATOM 869 O O . GLU A 1 123 ? 34.518 10.399 23.950 1.00 34.85 119 GLU A O 1
ATOM 875 N N . LEU A 1 124 ? 33.257 9.714 22.131 1.00 36.47 120 LEU A N 1
ATOM 876 C CA . LEU A 1 124 ? 32.271 8.943 22.931 1.00 37.93 120 LEU A CA 1
ATOM 877 C C . LEU A 1 124 ? 32.977 7.768 23.591 1.00 33.03 120 LEU A C 1
ATOM 878 O O . LEU A 1 124 ? 32.630 7.441 24.750 1.00 35.91 120 LEU A O 1
ATOM 883 N N . ASP A 1 125 ? 33.899 7.133 22.871 1.00 32.39 121 ASP A N 1
ATOM 884 C CA . ASP A 1 125 ? 34.649 5.967 23.400 1.00 34.96 121 ASP A CA 1
ATOM 885 C C . ASP A 1 125 ? 35.471 6.410 24.635 1.00 34.65 121 ASP A C 1
ATOM 886 O O . ASP A 1 125 ? 35.447 5.679 25.658 1.00 34.96 121 ASP A O 1
ATOM 891 N N . ALA A 1 126 ? 36.172 7.541 24.543 1.00 33.20 122 ALA A N 1
ATOM 892 C CA . ALA A 1 126 ? 37.001 8.109 25.650 1.00 33.49 122 ALA A CA 1
ATOM 893 C C . ALA A 1 126 ? 36.121 8.431 26.867 1.00 35.93 122 ALA A C 1
ATOM 894 O O . ALA A 1 126 ? 36.483 8.044 27.996 1.00 31.71 122 ALA A O 1
ATOM 896 N N . LEU A 1 127 ? 34.991 9.113 26.643 1.00 32.69 123 LEU A N 1
ATOM 897 C CA . LEU A 1 127 ? 34.066 9.526 27.720 1.00 33.73 123 LEU A CA 1
ATOM 898 C C . LEU A 1 127 ? 33.519 8.277 28.429 1.00 39.50 123 LEU A C 1
ATOM 899 O O . LEU A 1 127 ? 33.530 8.231 29.700 1.00 32.79 123 LEU A O 1
ATOM 904 N N . ALA A 1 128 ? 33.030 7.291 27.652 1.00 37.35 124 ALA A N 1
ATOM 905 C CA . ALA A 1 128 ? 32.402 6.067 28.194 1.00 35.88 124 ALA A CA 1
ATOM 906 C C . ALA A 1 128 ? 33.443 5.285 29.021 1.00 31.45 124 ALA A C 1
ATOM 907 O O . ALA A 1 128 ? 33.076 4.651 30.052 1.00 32.76 124 ALA A O 1
ATOM 909 N N . LYS A 1 129 ? 34.685 5.255 28.538 1.00 30.94 125 LYS A N 1
ATOM 910 C CA . LYS A 1 129 ? 35.810 4.553 29.223 1.00 32.61 125 LYS A CA 1
ATOM 911 C C . LYS A 1 129 ? 36.113 5.245 30.569 1.00 36.53 125 LYS A C 1
ATOM 912 O O . LYS A 1 129 ? 36.380 4.554 31.560 1.00 34.34 125 LYS A O 1
ATOM 918 N N . SER A 1 130 ? 36.052 6.570 30.598 1.00 34.16 126 SER A N 1
ATOM 919 C CA . SER A 1 130 ? 36.381 7.363 31.807 1.00 37.05 126 SER A CA 1
ATOM 920 C C . SER A 1 130 ? 35.323 7.120 32.903 1.00 35.70 126 SER A C 1
ATOM 921 O O . SER A 1 130 ? 35.686 7.253 34.096 1.00 34.77 126 SER A O 1
ATOM 924 N N . THR A 1 131 ? 34.081 6.721 32.559 1.00 31.79 127 THR A N 1
ATOM 925 C CA . THR A 1 131 ? 32.959 6.544 33.520 1.00 31.05 127 THR A CA 1
ATOM 926 C C . THR A 1 131 ? 32.561 5.073 33.682 1.00 34.50 127 THR A C 1
ATOM 927 O O . THR A 1 131 ? 31.554 4.789 34.410 1.00 33.79 127 THR A O 1
ATOM 931 N N . GLY A 1 132 ? 33.254 4.152 33.013 1.00 37.47 128 GLY A N 1
ATOM 932 C CA . GLY A 1 132 ? 33.018 2.702 33.147 1.00 37.88 128 GLY A CA 1
ATOM 933 C C . GLY A 1 132 ? 31.824 2.203 32.331 1.00 35.99 128 GLY A C 1
ATOM 934 O O . GLY A 1 132 ? 31.429 1.048 32.538 1.00 33.36 128 GLY A O 1
ATOM 935 N N . ALA A 1 133 ? 31.280 3.013 31.420 1.00 34.43 129 ALA A N 1
ATOM 936 C CA . ALA A 1 133 ? 30.045 2.694 30.666 1.00 32.98 129 ALA A CA 1
ATOM 937 C C . ALA A 1 133 ? 30.391 2.047 29.314 1.00 30.90 129 ALA A C 1
ATOM 938 O O . ALA A 1 133 ? 31.399 2.459 28.656 1.00 28.23 129 ALA A O 1
ATOM 940 N N . THR A 1 134 ? 29.537 1.116 28.883 1.00 28.08 130 THR A N 1
ATOM 941 C CA . THR A 1 134 ? 29.568 0.529 27.508 1.00 32.05 130 THR A CA 1
ATOM 942 C C . THR A 1 134 ? 28.482 1.186 26.637 1.00 29.03 130 THR A C 1
ATOM 943 O O . THR A 1 134 ? 27.335 1.298 27.124 1.00 28.71 130 THR A O 1
ATOM 947 N N . LEU A 1 135 ? 28.836 1.602 25.422 1.00 24.48 131 LEU A N 1
ATOM 948 C CA . LEU A 1 135 ? 27.874 2.062 24.380 1.00 29.04 131 LEU A CA 1
ATOM 949 C C . LEU A 1 135 ? 27.907 1.067 23.207 1.00 27.33 131 LEU A C 1
ATOM 950 O O . LEU A 1 135 ? 29.014 0.759 22.700 1.00 30.09 131 LEU A O 1
ATOM 955 N N . THR A 1 136 ? 26.742 0.572 22.790 1.00 29.67 132 THR A N 1
ATOM 956 C CA . THR A 1 136 ? 26.629 -0.454 21.707 1.00 28.44 132 THR A CA 1
ATOM 957 C C . THR A 1 136 ? 25.440 -0.128 20.796 1.00 26.37 132 THR A C 1
ATOM 958 O O . THR A 1 136 ? 24.317 -0.043 21.311 1.00 27.66 132 THR A O 1
ATOM 962 N N . GLY A 1 137 ? 25.700 0.057 19.512 1.00 23.53 133 GLY A N 1
ATOM 963 C CA . GLY A 1 137 ? 24.673 0.063 18.455 1.00 29.47 133 GLY A CA 1
ATOM 964 C C . GLY A 1 137 ? 24.273 -1.343 18.065 1.00 30.45 133 GLY A C 1
ATOM 965 O O . GLY A 1 137 ? 25.169 -2.142 17.705 1.00 29.63 133 GLY A O 1
ATOM 966 N N . THR A 1 138 ? 22.974 -1.640 18.123 1.00 30.00 134 THR A N 1
ATOM 967 C CA . THR A 1 138 ? 22.416 -2.949 17.720 1.00 29.14 134 THR A CA 1
ATOM 968 C C . THR A 1 138 ? 21.077 -2.701 17.018 1.00 29.29 134 THR A C 1
ATOM 969 O O . THR A 1 138 ? 20.861 -1.580 16.522 1.00 29.21 134 THR A O 1
ATOM 973 N N . GLY A 1 139 ? 20.238 -3.731 16.972 1.00 27.71 135 GLY A N 1
ATOM 974 C CA . GLY A 1 139 ? 18.985 -3.744 16.201 1.00 27.11 135 GLY A CA 1
ATOM 975 C C . GLY A 1 139 ? 18.983 -4.882 15.201 1.00 29.16 135 GLY A C 1
ATOM 976 O O . GLY A 1 139 ? 19.716 -5.926 15.430 1.00 25.35 135 GLY A O 1
ATOM 977 N N . TYR A 1 140 ? 18.200 -4.709 14.132 1.00 27.12 136 TYR A N 1
ATOM 978 C CA . TYR A 1 140 ? 17.943 -5.783 13.132 1.00 26.26 136 TYR A CA 1
ATOM 979 C C . TYR A 1 140 ? 19.278 -6.290 12.567 1.00 23.19 136 TYR A C 1
ATOM 980 O O . TYR A 1 140 ? 19.490 -7.527 12.446 1.00 21.53 136 TYR A O 1
ATOM 989 N N . GLN A 1 141 ? 20.171 -5.369 12.239 1.00 25.82 137 GLN A N 1
ATOM 990 C CA . GLN A 1 141 ? 21.408 -5.639 11.450 1.00 25.41 137 GLN A CA 1
ATOM 991 C C . GLN A 1 141 ? 22.315 -6.609 12.211 1.00 24.51 137 GLN A C 1
ATOM 992 O O . GLN A 1 141 ? 23.086 -7.343 11.538 1.00 27.52 137 GLN A O 1
ATOM 998 N N . ASP A 1 142 ? 22.276 -6.592 13.544 1.00 26.52 138 ASP A N 1
ATOM 999 C CA . ASP A 1 142 ? 23.251 -7.274 14.442 1.00 26.75 138 ASP A CA 1
ATOM 1000 C C . ASP A 1 142 ? 23.462 -8.732 13.953 1.00 28.65 138 ASP A C 1
ATOM 1001 O O . ASP A 1 142 ? 24.595 -9.107 13.646 1.00 28.04 138 ASP A O 1
ATOM 1006 N N . THR A 1 143 ? 22.398 -9.515 13.899 1.00 27.09 139 THR A N 1
ATOM 1007 C CA . THR A 1 143 ? 22.413 -10.904 13.387 1.00 24.73 139 THR A CA 1
ATOM 1008 C C . THR A 1 143 ? 22.320 -10.917 11.859 1.00 24.65 139 THR A C 1
ATOM 1009 O O . THR A 1 143 ? 23.205 -11.513 11.214 1.00 25.97 139 THR A O 1
ATOM 1013 N N . PHE A 1 144 ? 21.298 -10.295 11.265 1.00 26.80 140 PHE A N 1
ATOM 1014 C CA . PHE A 1 144 ? 20.867 -10.629 9.874 1.00 24.70 140 PHE A CA 1
ATOM 1015 C C . PHE A 1 144 ? 21.776 -10.010 8.822 1.00 26.88 140 PHE A C 1
ATOM 1016 O O . PHE A 1 144 ? 21.807 -10.557 7.714 1.00 24.55 140 PHE A O 1
ATOM 1024 N N . TRP A 1 145 ? 22.518 -8.944 9.143 1.00 25.19 141 TRP A N 1
ATOM 1025 C CA . TRP A 1 145 ? 23.406 -8.290 8.152 1.00 26.90 141 TRP A CA 1
ATOM 1026 C C . TRP A 1 145 ? 24.880 -8.388 8.571 1.00 25.70 141 TRP A C 1
ATOM 1027 O O . TRP A 1 145 ? 25.722 -8.123 7.697 1.00 29.02 141 TRP A O 1
ATOM 1038 N N . VAL A 1 146 ? 25.192 -8.739 9.817 1.00 26.96 142 VAL A N 1
ATOM 1039 C CA . VAL A 1 146 ? 26.605 -8.774 10.280 1.00 27.83 142 VAL A CA 1
ATOM 1040 C C . VAL A 1 146 ? 26.990 -10.167 10.783 1.00 26.16 142 VAL A C 1
ATOM 1041 O O . VAL A 1 146 ? 27.725 -10.855 10.046 1.00 31.22 142 VAL A O 1
ATOM 1045 N N . ASN A 1 147 ? 26.561 -10.580 11.979 1.00 25.47 143 ASN A N 1
ATOM 1046 C CA . ASN A 1 147 ? 27.108 -11.779 12.654 1.00 26.07 143 ASN A CA 1
ATOM 1047 C C . ASN A 1 147 ? 26.752 -13.090 11.888 1.00 30.02 143 ASN A C 1
ATOM 1048 O O . ASN A 1 147 ? 27.624 -14.000 11.823 1.00 25.41 143 ASN A O 1
ATOM 1053 N N . MET A 1 148 ? 25.534 -13.224 11.357 1.00 26.53 144 MET A N 1
ATOM 1054 C CA . MET A 1 148 ? 25.138 -14.447 10.614 1.00 27.98 144 MET A CA 1
ATOM 1055 C C . MET A 1 148 ? 25.860 -14.475 9.262 1.00 25.14 144 MET A C 1
ATOM 1056 O O . MET A 1 148 ? 26.172 -15.584 8.759 1.00 27.27 144 MET A O 1
ATOM 1061 N N . ILE A 1 149 ? 26.131 -13.306 8.691 1.00 25.75 145 ILE A N 1
ATOM 1062 C CA . ILE A 1 149 ? 26.849 -13.211 7.403 1.00 26.44 145 ILE A CA 1
ATOM 1063 C C . ILE A 1 149 ? 28.326 -13.564 7.610 1.00 28.45 145 ILE A C 1
ATOM 1064 O O . ILE A 1 149 ? 28.868 -14.369 6.813 1.00 30.38 145 ILE A O 1
ATOM 1069 N N . ALA A 1 150 ? 28.962 -13.036 8.649 1.00 30.08 146 ALA A N 1
ATOM 1070 C CA . ALA A 1 150 ? 30.348 -13.418 8.992 1.00 29.13 146 ALA A CA 1
ATOM 1071 C C . ALA A 1 150 ? 30.423 -14.929 9.268 1.00 27.59 146 ALA A C 1
ATOM 1072 O O . ALA A 1 150 ? 31.412 -15.568 8.863 1.00 27.65 146 ALA A O 1
ATOM 1074 N N . LEU A 1 151 ? 29.431 -15.498 9.957 1.00 29.56 147 LEU A N 1
ATOM 1075 C CA . LEU A 1 151 ? 29.403 -16.954 10.233 1.00 29.91 147 LEU A CA 1
ATOM 1076 C C . LEU A 1 151 ? 29.336 -17.728 8.898 1.00 28.82 147 LEU A C 1
ATOM 1077 O O . LEU A 1 151 ? 30.082 -18.706 8.729 1.00 26.59 147 LEU A O 1
ATOM 1082 N N . LEU A 1 152 ? 28.457 -17.325 7.985 1.00 27.81 148 LEU A N 1
ATOM 1083 C CA . LEU A 1 152 ? 28.327 -17.980 6.660 1.00 29.33 148 LEU A CA 1
ATOM 1084 C C . LEU A 1 152 ? 29.674 -17.907 5.927 1.00 33.67 148 LEU A C 1
ATOM 1085 O O . LEU A 1 152 ? 30.086 -18.924 5.329 1.00 27.37 148 LEU A O 1
ATOM 1090 N N . MET A 1 153 ? 30.333 -16.739 5.971 1.00 30.57 149 MET A N 1
ATOM 1091 C CA . MET A 1 153 ? 31.694 -16.525 5.389 1.00 32.10 149 MET A CA 1
ATOM 1092 C C . MET A 1 153 ? 32.699 -17.531 5.969 1.00 28.75 149 MET A C 1
ATOM 1093 O O . MET A 1 153 ? 33.623 -17.969 5.252 1.00 28.66 149 MET A O 1
ATOM 1098 N N . GLY A 1 154 ? 32.517 -17.921 7.224 1.00 29.48 150 GLY A N 1
ATOM 1099 C CA . GLY A 1 154 ? 33.338 -18.933 7.901 1.00 28.95 150 GLY A CA 1
ATOM 1100 C C . GLY A 1 154 ? 33.256 -20.313 7.253 1.00 31.40 150 GLY A C 1
ATOM 1101 O O . GLY A 1 154 ? 34.058 -21.168 7.626 1.00 29.03 150 GLY A O 1
ATOM 1102 N N . THR A 1 155 ? 32.276 -20.570 6.384 1.00 30.00 151 THR A N 1
ATOM 1103 C CA . THR A 1 155 ? 32.139 -21.886 5.696 1.00 27.97 151 THR A CA 1
ATOM 1104 C C . THR A 1 155 ? 32.780 -21.835 4.306 1.00 30.82 151 THR A C 1
ATOM 1105 O O . THR A 1 155 ? 32.708 -22.866 3.579 1.00 30.82 151 THR A O 1
ATOM 1109 N N . ALA A 1 156 ? 33.380 -20.697 3.924 1.00 28.95 152 ALA A N 1
ATOM 1110 C CA . ALA A 1 156 ? 33.979 -20.524 2.580 1.00 31.00 152 ALA A CA 1
ATOM 1111 C C . ALA A 1 156 ? 35.472 -20.861 2.642 1.00 34.29 152 ALA A C 1
ATOM 1112 O O . ALA A 1 156 ? 36.099 -20.600 3.689 1.00 31.71 152 ALA A O 1
ATOM 1114 N N . HIS A 1 157 ? 36.003 -21.463 1.577 1.00 35.55 153 HIS A N 1
ATOM 1115 C CA . HIS A 1 157 ? 37.465 -21.652 1.374 1.00 35.81 153 HIS A CA 1
ATOM 1116 C C . HIS A 1 157 ? 38.060 -20.394 0.745 1.00 31.10 153 HIS A C 1
ATOM 1117 O O . HIS A 1 157 ? 39.097 -19.937 1.194 1.00 36.85 153 HIS A O 1
ATOM 1124 N N . ARG A 1 158 ? 37.426 -19.896 -0.295 1.00 33.54 154 ARG A N 1
ATOM 1125 C CA . ARG A 1 158 ? 37.838 -18.659 -0.993 1.00 38.69 154 ARG A CA 1
ATOM 1126 C C . ARG A 1 158 ? 36.596 -17.815 -1.241 1.00 36.46 154 ARG A C 1
ATOM 1127 O O . ARG A 1 158 ? 35.597 -18.354 -1.740 1.00 36.21 154 ARG A O 1
ATOM 1135 N N . ILE A 1 159 ? 36.680 -16.528 -0.923 1.00 36.33 155 ILE A N 1
ATOM 1136 C CA . ILE A 1 159 ? 35.564 -15.577 -1.174 1.00 36.22 155 ILE A CA 1
ATOM 1137 C C . ILE A 1 159 ? 35.980 -14.624 -2.288 1.00 36.24 155 ILE A C 1
ATOM 1138 O O . ILE A 1 159 ? 37.015 -13.945 -2.109 1.00 38.23 155 ILE A O 1
ATOM 1143 N N . ASP A 1 160 ? 35.181 -14.538 -3.349 1.00 35.48 156 ASP A N 1
ATOM 1144 C CA . ASP A 1 160 ? 35.322 -13.484 -4.379 1.00 39.21 156 ASP A CA 1
ATOM 1145 C C . ASP A 1 160 ? 34.396 -12.320 -4.026 1.00 42.42 156 ASP A C 1
ATOM 1146 O O . ASP A 1 160 ? 34.881 -11.195 -3.966 1.00 37.26 156 ASP A O 1
ATOM 1151 N N . THR A 1 161 ? 33.110 -12.598 -3.811 1.00 37.46 157 THR A N 1
ATOM 1152 C CA . THR A 1 161 ? 32.074 -11.567 -3.591 1.00 39.81 157 THR A CA 1
ATOM 1153 C C . THR A 1 161 ? 31.107 -12.013 -2.495 1.00 39.51 157 THR A C 1
ATOM 1154 O O . THR A 1 161 ? 30.591 -13.150 -2.566 1.00 38.58 157 THR A O 1
ATOM 1158 N N . VAL A 1 162 ? 30.815 -11.104 -1.569 1.00 38.90 158 VAL A N 1
ATOM 1159 C CA . VAL A 1 162 ? 29.676 -11.212 -0.616 1.00 34.64 158 VAL A CA 1
ATOM 1160 C C . VAL A 1 162 ? 28.629 -10.184 -1.048 1.00 40.32 158 VAL A C 1
ATOM 1161 O O . VAL A 1 162 ? 28.963 -8.971 -1.086 1.00 36.03 158 VAL A O 1
ATOM 1165 N N . ARG A 1 163 ? 27.414 -10.651 -1.374 1.00 34.51 159 ARG A N 1
ATOM 1166 C CA . ARG A 1 163 ? 26.328 -9.800 -1.893 1.00 38.18 159 ARG A CA 1
ATOM 1167 C C . ARG A 1 163 ? 25.093 -9.969 -1.003 1.00 35.07 159 ARG A C 1
ATOM 1168 O O . ARG A 1 163 ? 24.649 -11.114 -0.800 1.00 33.43 159 ARG A O 1
ATOM 1176 N N . GLY A 1 164 ? 24.554 -8.851 -0.524 1.00 30.60 160 GLY A N 1
ATOM 1177 C CA . GLY A 1 164 ? 23.319 -8.823 0.267 1.00 29.68 160 GLY A CA 1
ATOM 1178 C C . GLY A 1 164 ? 22.251 -8.002 -0.410 1.00 32.02 160 GLY A C 1
ATOM 1179 O O . GLY A 1 164 ? 22.570 -6.986 -1.077 1.00 31.18 160 GLY A O 1
ATOM 1180 N N . LYS A 1 165 ? 21.010 -8.422 -0.216 1.00 29.99 161 LYS A N 1
ATOM 1181 C CA . LYS A 1 165 ? 19.811 -7.743 -0.724 1.00 33.63 161 LYS A CA 1
ATOM 1182 C C . LYS A 1 165 ? 18.794 -7.760 0.407 1.00 28.73 161 LYS A C 1
ATOM 1183 O O . LYS A 1 165 ? 18.530 -8.852 0.947 1.00 25.75 161 LYS A O 1
ATOM 1189 N N . ALA A 1 166 ? 18.283 -6.580 0.774 1.00 29.43 162 ALA A N 1
ATOM 1190 C CA . ALA A 1 166 ? 17.372 -6.417 1.918 1.00 25.83 162 ALA A CA 1
ATOM 1191 C C . ALA A 1 166 ? 16.264 -5.440 1.559 1.00 26.54 162 ALA A C 1
ATOM 1192 O O . ALA A 1 166 ? 16.496 -4.452 0.815 1.00 23.06 162 ALA A O 1
ATOM 1194 N N . SER A 1 167 ? 15.088 -5.722 2.102 1.00 27.28 163 SER A N 1
ATOM 1195 C CA . SER A 1 167 ? 13.885 -4.880 1.981 1.00 28.10 163 SER A CA 1
ATOM 1196 C C . SER A 1 167 ? 13.254 -4.765 3.372 1.00 23.43 163 SER A C 1
ATOM 1197 O O . SER A 1 167 ? 13.047 -5.787 4.008 1.00 26.95 163 SER A O 1
ATOM 1200 N N . TRP A 1 168 ? 12.936 -3.545 3.795 1.00 24.95 164 TRP A N 1
ATOM 1201 C CA . TRP A 1 168 ? 12.076 -3.319 4.978 1.00 24.98 164 TRP A CA 1
ATOM 1202 C C . TRP A 1 168 ? 11.024 -2.251 4.669 1.00 24.32 164 TRP A C 1
ATOM 1203 O O . TRP A 1 168 ? 11.192 -1.482 3.719 1.00 23.92 164 TRP A O 1
ATOM 1214 N N . ASN A 1 169 ? 9.954 -2.295 5.450 1.00 26.62 165 ASN A N 1
ATOM 1215 C CA . ASN A 1 169 ? 8.720 -1.495 5.309 1.00 24.31 165 ASN A CA 1
ATOM 1216 C C . ASN A 1 169 ? 8.772 -0.297 6.276 1.00 23.86 165 ASN A C 1
ATOM 1217 O O . ASN A 1 169 ? 8.702 -0.509 7.482 1.00 23.74 165 ASN A O 1
ATOM 1222 N N . VAL A 1 170 ? 8.835 0.921 5.734 1.00 23.30 166 VAL A N 1
ATOM 1223 C CA . VAL A 1 170 ? 8.647 2.183 6.499 1.00 25.50 166 VAL A CA 1
ATOM 1224 C C . VAL A 1 170 ? 7.486 2.048 7.493 1.00 26.73 166 VAL A C 1
ATOM 1225 O O . VAL A 1 170 ? 7.611 2.509 8.620 1.00 24.89 166 VAL A O 1
ATOM 1229 N N . ASP A 1 171 ? 6.362 1.459 7.084 1.00 27.67 167 ASP A N 1
ATOM 1230 C CA . ASP A 1 171 ? 5.127 1.473 7.910 1.00 27.36 167 ASP A CA 1
ATOM 1231 C C . ASP A 1 171 ? 5.226 0.482 9.073 1.00 25.57 167 ASP A C 1
ATOM 1232 O O . ASP A 1 171 ? 4.290 0.436 9.860 1.00 25.02 167 ASP A O 1
ATOM 1237 N N . ASP A 1 172 ? 6.312 -0.280 9.190 1.00 25.59 168 ASP A N 1
ATOM 1238 C CA . ASP A 1 172 ? 6.587 -1.103 10.399 1.00 25.59 168 ASP A CA 1
ATOM 1239 C C . ASP A 1 172 ? 7.214 -0.229 11.499 1.00 26.65 168 ASP A C 1
ATOM 1240 O O . ASP A 1 172 ? 7.326 -0.732 12.613 1.00 25.85 168 ASP A O 1
ATOM 1245 N N . PHE A 1 173 ? 7.626 1.002 11.189 1.00 24.81 169 PHE A N 1
ATOM 1246 C CA . PHE A 1 173 ? 8.436 1.876 12.083 1.00 26.06 169 PHE A CA 1
ATOM 1247 C C . PHE A 1 173 ? 7.766 3.248 12.199 1.00 28.92 169 PHE A C 1
ATOM 1248 O O . PHE A 1 173 ? 6.684 3.461 11.605 1.00 27.51 169 PHE A O 1
ATOM 1256 N N . GLY A 1 174 ? 8.385 4.146 12.972 1.00 28.59 170 GLY A N 1
ATOM 1257 C CA . GLY A 1 174 ? 7.759 5.412 13.375 1.00 26.34 170 GLY A CA 1
ATOM 1258 C C . GLY A 1 174 ? 8.144 6.582 12.487 1.00 28.18 170 GLY A C 1
ATOM 1259 O O . GLY A 1 174 ? 8.934 6.449 11.544 1.00 26.77 170 GLY A O 1
ATOM 1260 N N . PRO A 1 175 ? 7.590 7.782 12.796 1.00 28.96 171 PRO A N 1
ATOM 1261 C CA . PRO A 1 175 ? 7.821 8.987 11.995 1.00 28.33 171 PRO A CA 1
ATOM 1262 C C . PRO A 1 175 ? 9.281 9.404 11.796 1.00 28.56 171 PRO A C 1
ATOM 1263 O O . PRO A 1 175 ? 9.594 9.990 10.734 1.00 28.30 171 PRO A O 1
ATOM 1267 N N . GLU A 1 176 ? 10.149 9.151 12.787 1.00 27.37 172 GLU A N 1
ATOM 1268 C CA . GLU A 1 176 ? 11.574 9.557 12.671 1.00 25.52 172 GLU A CA 1
ATOM 1269 C C . GLU A 1 176 ? 12.128 8.895 11.399 1.00 26.71 172 GLU A C 1
ATOM 1270 O O . GLU A 1 176 ? 12.789 9.578 10.610 1.00 25.18 172 GLU A O 1
ATOM 1276 N N . LEU A 1 177 ? 11.902 7.599 11.224 1.00 25.59 173 LEU A N 1
ATOM 1277 C CA . LEU A 1 177 ? 12.520 6.830 10.106 1.00 26.17 173 LEU A CA 1
ATOM 1278 C C . LEU A 1 177 ? 11.786 7.157 8.797 1.00 22.23 173 LEU A C 1
ATOM 1279 O O . LEU A 1 177 ? 12.464 7.375 7.804 1.00 26.59 173 LEU A O 1
ATOM 1284 N N . ALA A 1 178 ? 10.461 7.271 8.834 1.00 27.05 174 ALA A N 1
ATOM 1285 C CA . ALA A 1 178 ? 9.602 7.574 7.653 1.00 27.55 174 ALA A CA 1
ATOM 1286 C C . ALA A 1 178 ? 10.023 8.924 7.072 1.00 31.25 174 ALA A C 1
ATOM 1287 O O . ALA A 1 178 ? 10.258 9.021 5.864 1.00 27.82 174 ALA A O 1
ATOM 1289 N N . THR A 1 179 ? 10.221 9.922 7.921 1.00 27.80 175 THR A N 1
ATOM 1290 C CA . THR A 1 179 ? 10.670 11.267 7.484 1.00 28.23 175 THR A CA 1
ATOM 1291 C C . THR A 1 179 ? 12.091 11.181 6.926 1.00 27.94 175 THR A C 1
ATOM 1292 O O . THR A 1 179 ? 12.356 11.799 5.906 1.00 29.14 175 THR A O 1
ATOM 1296 N N . ALA A 1 180 ? 12.991 10.437 7.558 1.00 28.76 176 ALA A N 1
ATOM 1297 C CA . ALA A 1 180 ? 14.379 10.304 7.074 1.00 27.03 176 ALA A CA 1
ATOM 1298 C C . ALA A 1 180 ? 14.438 9.533 5.739 1.00 27.32 176 ALA A C 1
ATOM 1299 O O . ALA A 1 180 ? 15.416 9.676 5.006 1.00 28.02 176 ALA A O 1
ATOM 1301 N N . GLN A 1 181 ? 13.437 8.718 5.453 1.00 27.45 177 GLN A N 1
ATOM 1302 C CA . GLN A 1 181 ? 13.327 7.941 4.184 1.00 29.15 177 GLN A CA 1
ATOM 1303 C C . GLN A 1 181 ? 12.663 8.800 3.098 1.00 25.83 177 GLN A C 1
ATOM 1304 O O . GLN A 1 181 ? 12.480 8.290 1.995 1.00 30.36 177 GLN A O 1
ATOM 1310 N N . GLN A 1 182 ? 12.354 10.068 3.396 1.00 30.72 178 GLN A N 1
ATOM 1311 C CA . GLN A 1 182 ? 11.865 11.074 2.416 1.00 29.10 178 GLN A CA 1
ATOM 1312 C C . GLN A 1 182 ? 10.473 10.704 1.915 1.00 29.47 178 GLN A C 1
ATOM 1313 O O . GLN A 1 182 ? 10.109 11.145 0.822 1.00 32.09 178 GLN A O 1
ATOM 1319 N N . VAL A 1 183 ? 9.697 9.991 2.721 1.00 28.13 179 VAL A N 1
ATOM 1320 C CA . VAL A 1 183 ? 8.331 9.536 2.380 1.00 32.16 179 VAL A CA 1
ATOM 1321 C C . VAL A 1 183 ? 7.434 10.763 2.215 1.00 32.32 179 VAL A C 1
ATOM 1322 O O . VAL A 1 183 ? 7.393 11.619 3.131 1.00 29.36 179 VAL A O 1
ATOM 1326 N N . GLY A 1 184 ? 6.764 10.842 1.062 1.00 31.81 180 GLY A N 1
ATOM 1327 C CA . GLY A 1 184 ? 5.775 11.887 0.745 1.00 32.51 180 GLY A CA 1
ATOM 1328 C C . GLY A 1 184 ? 6.413 13.094 0.079 1.00 36.26 180 GLY A C 1
ATOM 1329 O O . GLY A 1 184 ? 5.682 14.012 -0.258 1.00 36.64 180 GLY A O 1
ATOM 1330 N N . ARG A 1 185 ? 7.737 13.097 -0.094 1.00 34.30 181 ARG A N 1
ATOM 1331 C CA . ARG A 1 185 ? 8.470 14.215 -0.715 1.00 39.91 181 ARG A CA 1
ATOM 1332 C C . ARG A 1 185 ? 8.263 14.076 -2.219 1.00 42.41 181 ARG A C 1
ATOM 1333 O O . ARG A 1 185 ? 7.899 12.946 -2.665 1.00 36.41 181 ARG A O 1
ATOM 1341 N N . THR A 1 186 ? 8.517 15.152 -2.968 1.00 39.59 182 THR A N 1
ATOM 1342 C CA . THR A 1 186 ? 8.526 15.129 -4.450 1.00 35.86 182 THR A CA 1
ATOM 1343 C C . THR A 1 186 ? 9.884 14.588 -4.884 1.00 29.54 182 THR A C 1
ATOM 1344 O O . THR A 1 186 ? 10.871 14.700 -4.099 1.00 34.41 182 THR A O 1
ATOM 1348 N N . VAL A 1 187 ? 9.956 14.086 -6.117 1.00 31.84 183 VAL A N 1
ATOM 1349 C CA . VAL A 1 187 ? 11.229 13.635 -6.741 1.00 34.77 183 VAL A CA 1
ATOM 1350 C C . VAL A 1 187 ? 12.232 14.796 -6.772 1.00 39.30 183 VAL A C 1
ATOM 1351 O O . VAL A 1 187 ? 13.427 14.546 -6.557 1.00 37.65 183 VAL A O 1
ATOM 1355 N N . ALA A 1 188 ? 11.788 16.023 -7.055 1.00 41.65 184 ALA A N 1
ATOM 1356 C CA . ALA A 1 188 ? 12.682 17.211 -7.082 1.00 45.71 184 ALA A CA 1
ATOM 1357 C C . ALA A 1 188 ? 13.241 17.471 -5.671 1.00 39.38 184 ALA A C 1
ATOM 1358 O O . ALA A 1 188 ? 14.484 17.679 -5.546 1.00 40.77 184 ALA A O 1
ATOM 1360 N N . GLU A 1 189 ? 12.395 17.403 -4.642 1.00 36.45 185 GLU A N 1
ATOM 1361 C CA . GLU A 1 189 ? 12.853 17.536 -3.226 1.00 36.60 185 GLU A CA 1
ATOM 1362 C C . GLU A 1 189 ? 13.885 16.431 -2.926 1.00 39.49 185 GLU A C 1
ATOM 1363 O O . GLU A 1 189 ? 14.957 16.710 -2.316 1.00 38.99 185 GLU A O 1
ATOM 1369 N N . PHE A 1 190 ? 13.605 15.207 -3.380 1.00 36.88 186 PHE A N 1
ATOM 1370 C CA . PHE A 1 190 ? 14.481 14.033 -3.123 1.00 35.39 186 PHE A CA 1
ATOM 1371 C C . PHE A 1 190 ? 15.837 14.275 -3.783 1.00 33.25 186 PHE A C 1
ATOM 1372 O O . PHE A 1 190 ? 16.881 14.010 -3.159 1.00 32.42 186 PHE A O 1
ATOM 1380 N N . ASP A 1 191 ? 15.835 14.732 -5.037 1.00 36.98 187 ASP A N 1
ATOM 1381 C CA . ASP A 1 191 ? 17.099 14.886 -5.802 1.00 38.17 187 ASP A CA 1
ATOM 1382 C C . ASP A 1 191 ? 17.967 15.964 -5.135 1.00 38.49 187 ASP A C 1
ATOM 1383 O O . ASP A 1 191 ? 19.207 15.793 -5.129 1.00 36.90 187 ASP A O 1
ATOM 1388 N N . GLU A 1 192 ? 17.372 17.038 -4.610 1.00 38.91 188 GLU A N 1
ATOM 1389 C CA . GLU A 1 192 ? 18.143 18.108 -3.910 1.00 41.73 188 GLU A CA 1
ATOM 1390 C C . GLU A 1 192 ? 18.728 17.504 -2.626 1.00 42.13 188 GLU A C 1
ATOM 1391 O O . GLU A 1 192 ? 19.927 17.675 -2.362 1.00 44.54 188 GLU A O 1
ATOM 1397 N N . TRP A 1 193 ? 17.915 16.776 -1.871 1.00 39.27 189 TRP A N 1
ATOM 1398 C CA . TRP A 1 193 ? 18.350 16.147 -0.597 1.00 39.24 189 TRP A CA 1
ATOM 1399 C C . TRP A 1 193 ? 19.498 15.159 -0.832 1.00 35.19 189 TRP A C 1
ATOM 1400 O O . TRP A 1 193 ? 20.531 15.242 -0.119 1.00 34.58 189 TRP A O 1
ATOM 1411 N N . VAL A 1 194 ? 19.343 14.229 -1.777 1.00 40.13 190 VAL A N 1
ATOM 1412 C CA . VAL A 1 194 ? 20.276 13.070 -1.906 1.00 36.33 190 VAL A CA 1
ATOM 1413 C C . VAL A 1 194 ? 21.637 13.567 -2.402 1.00 38.34 190 VAL A C 1
ATOM 1414 O O . VAL A 1 194 ? 22.645 12.910 -2.070 1.00 35.16 190 VAL A O 1
ATOM 1418 N N . ARG A 1 195 ? 21.666 14.701 -3.108 1.00 47.03 191 ARG A N 1
ATOM 1419 C CA . ARG A 1 195 ? 22.900 15.312 -3.674 1.00 50.70 191 ARG A CA 1
ATOM 1420 C C . ARG A 1 195 ? 23.576 16.235 -2.645 1.00 50.88 191 ARG A C 1
ATOM 1421 O O . ARG A 1 195 ? 24.731 16.617 -2.862 1.00 46.43 191 ARG A O 1
ATOM 1429 N N . GLY A 1 196 ? 22.868 16.594 -1.576 1.00 44.46 192 GLY A N 1
ATOM 1430 C CA . GLY A 1 196 ? 23.317 17.480 -0.489 1.00 46.66 192 GLY A CA 1
ATOM 1431 C C . GLY A 1 196 ? 24.659 17.069 0.085 1.00 46.37 192 GLY A C 1
ATOM 1432 O O . GLY A 1 196 ? 24.963 15.858 0.166 1.00 45.44 192 GLY A O 1
ATOM 1433 N N . ALA A 1 197 ? 25.435 18.076 0.492 1.00 49.25 193 ALA A N 1
ATOM 1434 C CA . ALA A 1 197 ? 26.847 17.954 0.913 1.00 43.04 193 ALA A CA 1
ATOM 1435 C C . ALA A 1 197 ? 26.958 17.132 2.201 1.00 38.33 193 ALA A C 1
ATOM 1436 O O . ALA A 1 197 ? 28.011 16.533 2.425 1.00 48.77 193 ALA A O 1
ATOM 1438 N N . GLN A 1 198 ? 25.939 17.182 3.053 1.00 37.59 194 GLN A N 1
ATOM 1439 C CA . GLN A 1 198 ? 25.964 16.556 4.400 1.00 37.78 194 GLN A CA 1
ATOM 1440 C C . GLN A 1 198 ? 24.911 15.450 4.493 1.00 35.15 194 GLN A C 1
ATOM 1441 O O . GLN A 1 198 ? 24.448 15.176 5.627 1.00 34.02 194 GLN A O 1
ATOM 1447 N N . ARG A 1 199 ? 24.563 14.815 3.379 1.00 34.82 195 ARG A N 1
ATOM 1448 C CA . ARG A 1 199 ? 23.672 13.613 3.411 1.00 40.83 195 ARG A CA 1
ATOM 1449 C C . ARG A 1 199 ? 24.304 12.582 4.337 1.00 35.85 195 ARG A C 1
ATOM 1450 O O . ARG A 1 199 ? 25.502 12.321 4.239 1.00 35.77 195 ARG A O 1
ATOM 1458 N N . PRO A 1 200 ? 23.560 12.003 5.298 1.00 38.46 196 PRO A N 1
ATOM 1459 C CA . PRO A 1 200 ? 24.145 11.034 6.225 1.00 40.68 196 PRO A CA 1
ATOM 1460 C C . PRO A 1 200 ? 24.672 9.787 5.522 1.00 40.70 196 PRO A C 1
ATOM 1461 O O . PRO A 1 200 ? 24.235 9.481 4.402 1.00 37.98 196 PRO A O 1
ATOM 1465 N N . PRO A 1 201 ? 25.570 9.025 6.184 1.00 35.31 197 PRO A N 1
ATOM 1466 C CA . PRO A 1 201 ? 26.037 7.755 5.638 1.00 35.52 197 PRO A CA 1
ATOM 1467 C C . PRO A 1 201 ? 24.841 6.779 5.531 1.00 35.69 197 PRO A C 1
ATOM 1468 O O . PRO A 1 201 ? 23.871 6.872 6.272 1.00 34.41 197 PRO A O 1
ATOM 1472 N N . THR A 1 202 ? 24.898 5.902 4.547 1.00 30.89 198 THR A N 1
ATOM 1473 C CA . THR A 1 202 ? 23.883 4.844 4.331 1.00 32.47 198 THR A CA 1
ATOM 1474 C C . THR A 1 202 ? 24.011 3.805 5.448 1.00 31.27 198 THR A C 1
ATOM 1475 O O . THR A 1 202 ? 25.127 3.535 5.925 1.00 27.33 198 THR A O 1
ATOM 1479 N N . PHE A 1 203 ? 22.885 3.208 5.835 1.00 31.21 199 PHE A N 1
ATOM 1480 C CA . PHE A 1 203 ? 22.859 2.080 6.804 1.00 27.42 199 PHE A CA 1
ATOM 1481 C C . PHE A 1 203 ? 23.826 0.990 6.344 1.00 26.71 199 PHE A C 1
ATOM 1482 O O . PHE A 1 203 ? 24.572 0.433 7.182 1.00 28.62 199 PHE A O 1
ATOM 1490 N N . GLY A 1 204 ? 23.816 0.713 5.049 1.00 28.34 200 GLY A N 1
ATOM 1491 C CA . GLY A 1 204 ? 24.606 -0.374 4.455 1.00 30.54 200 GLY A CA 1
ATOM 1492 C C . GLY A 1 204 ? 26.095 -0.116 4.531 1.00 30.67 200 GLY A C 1
ATOM 1493 O O . GLY A 1 204 ? 26.856 -1.087 4.630 1.00 29.19 200 GLY A O 1
ATOM 1494 N N . ARG A 1 205 ? 26.519 1.150 4.516 1.00 29.83 201 ARG A N 1
ATOM 1495 C CA . ARG A 1 205 ? 27.955 1.478 4.634 1.00 27.49 201 ARG A CA 1
ATOM 1496 C C . ARG A 1 205 ? 28.469 0.981 5.990 1.00 29.06 201 ARG A C 1
ATOM 1497 O O . ARG A 1 205 ? 29.569 0.383 6.079 1.00 30.73 201 ARG A O 1
ATOM 1505 N N . ASN A 1 206 ? 27.692 1.207 7.045 1.00 30.18 202 ASN A N 1
ATOM 1506 C CA . ASN A 1 206 ? 28.099 0.766 8.396 1.00 31.22 202 ASN A CA 1
ATOM 1507 C C . ASN A 1 206 ? 28.105 -0.768 8.411 1.00 32.98 202 ASN A C 1
ATOM 1508 O O . ASN A 1 206 ? 29.025 -1.339 9.039 1.00 29.10 202 ASN A O 1
ATOM 1513 N N . VAL A 1 207 ? 27.149 -1.412 7.733 1.00 31.27 203 VAL A N 1
ATOM 1514 C CA . VAL A 1 207 ? 27.124 -2.906 7.656 1.00 30.59 203 VAL A CA 1
ATOM 1515 C C . VAL A 1 207 ? 28.449 -3.402 7.060 1.00 26.79 203 VAL A C 1
ATOM 1516 O O . VAL A 1 207 ? 29.080 -4.277 7.661 1.00 29.72 203 VAL A O 1
ATOM 1520 N N . LEU A 1 208 ? 28.834 -2.882 5.905 1.00 28.86 204 LEU A N 1
ATOM 1521 C CA . LEU A 1 208 ? 30.045 -3.354 5.187 1.00 34.10 204 LEU A CA 1
ATOM 1522 C C . LEU A 1 208 ? 31.315 -2.983 5.970 1.00 32.99 204 LEU A C 1
ATOM 1523 O O . LEU A 1 208 ? 32.251 -3.796 5.969 1.00 32.38 204 LEU A O 1
ATOM 1528 N N . ASP A 1 209 ? 31.349 -1.845 6.665 1.00 33.78 205 ASP A N 1
ATOM 1529 C CA . ASP A 1 209 ? 32.538 -1.479 7.488 1.00 33.61 205 ASP A CA 1
ATOM 1530 C C . ASP A 1 209 ? 32.719 -2.562 8.552 1.00 32.25 205 ASP A C 1
ATOM 1531 O O . ASP A 1 209 ? 33.846 -2.987 8.797 1.00 31.14 205 ASP A O 1
ATOM 1536 N N . ALA A 1 210 ? 31.627 -3.016 9.172 1.00 30.66 206 ALA A N 1
ATOM 1537 C CA . ALA A 1 210 ? 31.656 -4.060 10.225 1.00 32.59 206 ALA A CA 1
ATOM 1538 C C . ALA A 1 210 ? 32.182 -5.377 9.630 1.00 35.55 206 ALA A C 1
ATOM 1539 O O . ALA A 1 210 ? 33.031 -6.011 10.288 1.00 32.56 206 ALA A O 1
ATOM 1541 N N . LEU A 1 211 ? 31.677 -5.800 8.463 1.00 35.66 207 LEU A N 1
ATOM 1542 C CA . LEU A 1 211 ? 32.070 -7.110 7.869 1.00 34.16 207 LEU A CA 1
ATOM 1543 C C . LEU A 1 211 ? 33.553 -7.063 7.489 1.00 33.64 207 LEU A C 1
ATOM 1544 O O . LEU A 1 211 ? 34.280 -7.995 7.804 1.00 32.77 207 LEU A O 1
ATOM 1549 N N . VAL A 1 212 ? 33.974 -5.976 6.860 1.00 39.90 208 VAL A N 1
ATOM 1550 C CA . VAL A 1 212 ? 35.389 -5.770 6.429 1.00 37.82 208 VAL A CA 1
ATOM 1551 C C . VAL A 1 212 ? 36.305 -5.801 7.656 1.00 41.06 208 VAL A C 1
ATOM 1552 O O . VAL A 1 212 ? 37.314 -6.545 7.623 1.00 44.60 208 VAL A O 1
ATOM 1556 N N . ALA A 1 213 ? 35.968 -5.052 8.709 1.00 40.52 209 ALA A N 1
ATOM 1557 C CA . ALA A 1 213 ? 36.781 -4.974 9.941 1.00 37.83 209 ALA A CA 1
ATOM 1558 C C . ALA A 1 213 ? 36.793 -6.345 10.625 1.00 40.15 209 ALA A C 1
ATOM 1559 O O . ALA A 1 213 ? 37.885 -6.792 11.060 1.00 37.10 209 ALA A O 1
ATOM 1561 N N . ASP A 1 214 ? 35.635 -7.008 10.729 1.00 32.66 210 ASP A N 1
ATOM 1562 C CA . ASP A 1 214 ? 35.566 -8.345 11.381 1.00 36.27 210 ASP A CA 1
ATOM 1563 C C . ASP A 1 214 ? 36.450 -9.348 10.613 1.00 34.16 210 ASP A C 1
ATOM 1564 O O . ASP A 1 214 ? 37.038 -10.230 11.232 1.00 38.19 210 ASP A O 1
ATOM 1569 N N . THR A 1 215 ? 36.524 -9.241 9.298 1.00 35.82 211 THR A N 1
ATOM 1570 C CA . THR A 1 215 ? 37.289 -10.208 8.475 1.00 39.82 211 THR A CA 1
ATOM 1571 C C . THR A 1 215 ? 38.783 -9.852 8.532 1.00 43.92 211 THR A C 1
ATOM 1572 O O . THR A 1 215 ? 39.598 -10.686 8.121 1.00 42.85 211 THR A O 1
ATOM 1576 N N . GLY A 1 216 ? 39.121 -8.658 9.020 1.00 43.18 212 GLY A N 1
ATOM 1577 C CA . GLY A 1 216 ? 40.513 -8.182 9.156 1.00 38.95 212 GLY A CA 1
ATOM 1578 C C . GLY A 1 216 ? 41.085 -7.787 7.810 1.00 36.53 212 GLY A C 1
ATOM 1579 O O . GLY A 1 216 ? 42.294 -7.975 7.625 1.00 44.11 212 GLY A O 1
ATOM 1580 N N . LEU A 1 217 ? 40.270 -7.263 6.893 1.00 36.01 213 LEU A N 1
ATOM 1581 C CA . LEU A 1 217 ? 40.719 -6.909 5.515 1.00 39.72 213 LEU A CA 1
ATOM 1582 C C . LEU A 1 217 ? 40.965 -5.401 5.416 1.00 44.95 213 LEU A C 1
ATOM 1583 O O . LEU A 1 217 ? 40.656 -4.682 6.384 1.00 44.61 213 LEU A O 1
ATOM 1588 N N . THR A 1 218 ? 41.483 -4.953 4.266 1.00 46.74 214 THR A N 1
ATOM 1589 C CA . THR A 1 218 ? 41.962 -3.568 4.022 1.00 45.29 214 THR A CA 1
ATOM 1590 C C . THR A 1 218 ? 41.140 -2.954 2.905 1.00 44.45 214 THR A C 1
ATOM 1591 O O . THR A 1 218 ? 41.140 -3.521 1.790 1.00 43.54 214 THR A O 1
ATOM 1595 N N . VAL A 1 219 ? 40.510 -1.810 3.177 1.00 42.93 215 VAL A N 1
ATOM 1596 C CA . VAL A 1 219 ? 39.686 -1.128 2.147 1.00 42.49 215 VAL A CA 1
ATOM 1597 C C . VAL A 1 219 ? 40.616 -0.723 0.999 1.00 50.02 215 VAL A C 1
ATOM 1598 O O . VAL A 1 219 ? 41.686 -0.164 1.269 1.00 56.24 215 VAL A O 1
ATOM 1602 N N . LYS A 1 220 ? 40.231 -1.048 -0.232 1.00 48.42 216 LYS A N 1
ATOM 1603 C CA . LYS A 1 220 ? 40.880 -0.568 -1.474 1.00 50.78 216 LYS A CA 1
ATOM 1604 C C . LYS A 1 220 ? 40.006 0.526 -2.069 1.00 52.02 216 LYS A C 1
ATOM 1605 O O . LYS A 1 220 ? 40.554 1.524 -2.514 1.00 58.31 216 LYS A O 1
ATOM 1611 N N . SER A 1 221 ? 38.687 0.335 -2.080 1.00 49.03 217 SER A N 1
ATOM 1612 C CA . SER A 1 221 ? 37.742 1.232 -2.783 1.00 51.71 217 SER A CA 1
ATOM 1613 C C . SER A 1 221 ? 36.366 1.171 -2.103 1.00 55.09 217 SER A C 1
ATOM 1614 O O . SER A 1 221 ? 35.937 0.049 -1.755 1.00 46.25 217 SER A O 1
ATOM 1617 N N . ILE A 1 222 ? 35.711 2.322 -1.930 1.00 47.39 218 ILE A N 1
ATOM 1618 C CA . ILE A 1 222 ? 34.317 2.425 -1.411 1.00 46.01 218 ILE A CA 1
ATOM 1619 C C . ILE A 1 222 ? 33.490 3.189 -2.447 1.00 48.09 218 ILE A C 1
ATOM 1620 O O . ILE A 1 222 ? 33.874 4.322 -2.789 1.00 46.55 218 ILE A O 1
ATOM 1625 N N . THR A 1 223 ? 32.379 2.609 -2.899 1.00 48.26 219 THR A N 1
ATOM 1626 C CA . THR A 1 223 ? 31.384 3.265 -3.787 1.00 45.45 219 THR A CA 1
ATOM 1627 C C . THR A 1 223 ? 29.977 3.094 -3.224 1.00 44.08 219 THR A C 1
ATOM 1628 O O . THR A 1 223 ? 29.765 2.224 -2.368 1.00 43.07 219 THR A O 1
ATOM 1632 N N . THR A 1 224 ? 29.047 3.927 -3.687 1.00 43.58 220 THR A N 1
ATOM 1633 C CA . THR A 1 224 ? 27.676 4.042 -3.141 1.00 43.97 220 THR A CA 1
ATOM 1634 C C . THR A 1 224 ? 26.793 4.716 -4.176 1.00 40.31 220 THR A C 1
ATOM 1635 O O . THR A 1 224 ? 27.314 5.537 -4.930 1.00 49.48 220 THR A O 1
ATOM 1639 N N . ALA A 1 225 ? 25.511 4.388 -4.189 1.00 36.76 221 ALA A N 1
ATOM 1640 C CA . ALA A 1 225 ? 24.491 5.052 -5.023 1.00 37.35 221 ALA A CA 1
ATOM 1641 C C . ALA A 1 225 ? 23.125 4.855 -4.370 1.00 38.42 221 ALA A C 1
ATOM 1642 O O . ALA A 1 225 ? 22.926 3.847 -3.648 1.00 37.37 221 ALA A O 1
ATOM 1644 N N . THR A 1 226 ? 22.231 5.804 -4.592 1.00 39.03 222 THR A N 1
ATOM 1645 C CA . THR A 1 226 ? 20.881 5.824 -4.011 1.00 35.78 222 THR A CA 1
ATOM 1646 C C . THR A 1 226 ? 19.910 6.285 -5.082 1.00 33.21 222 THR A C 1
ATOM 1647 O O . THR A 1 226 ? 20.261 7.215 -5.822 1.00 39.42 222 THR A O 1
ATOM 1651 N N . ARG A 1 227 ? 18.745 5.653 -5.150 1.00 30.37 223 ARG A N 1
ATOM 1652 C CA . ARG A 1 227 ? 17.636 6.093 -6.016 1.00 31.41 223 ARG A CA 1
ATOM 1653 C C . ARG A 1 227 ? 16.365 6.096 -5.177 1.00 33.58 223 ARG A C 1
ATOM 1654 O O . ARG A 1 227 ? 16.212 5.311 -4.232 1.00 34.10 223 ARG A O 1
ATOM 1662 N N . PRO A 1 228 ? 15.413 6.996 -5.485 1.00 30.25 224 PRO A N 1
ATOM 1663 C CA . PRO A 1 228 ? 14.158 7.035 -4.758 1.00 31.15 224 PRO A CA 1
ATOM 1664 C C . PRO A 1 228 ? 13.307 5.823 -5.154 1.00 35.02 224 PRO A C 1
ATOM 1665 O O . PRO A 1 228 ? 13.454 5.324 -6.269 1.00 36.73 224 PRO A O 1
ATOM 1669 N N . ASP A 1 229 ? 12.482 5.368 -4.212 1.00 30.55 225 ASP A N 1
ATOM 1670 C CA . ASP A 1 229 ? 11.398 4.405 -4.486 1.00 32.87 225 ASP A CA 1
ATOM 1671 C C . ASP A 1 229 ? 10.145 5.243 -4.711 1.00 34.79 225 ASP A C 1
ATOM 1672 O O . ASP A 1 229 ? 9.892 6.176 -3.911 1.00 30.23 225 ASP A O 1
ATOM 1677 N N . ILE A 1 230 ? 9.399 4.931 -5.771 1.00 29.60 226 ILE A N 1
ATOM 1678 C CA . ILE A 1 230 ? 8.277 5.773 -6.271 1.00 28.77 226 ILE A CA 1
ATOM 1679 C C . ILE A 1 230 ? 6.979 4.991 -6.106 1.00 28.52 226 ILE A C 1
ATOM 1680 O O . ILE A 1 230 ? 6.962 3.808 -6.462 1.00 29.92 226 ILE A O 1
ATOM 1685 N N . ALA A 1 231 ? 5.918 5.637 -5.639 1.00 27.10 227 ALA A N 1
ATOM 1686 C CA . ALA A 1 231 ? 4.548 5.089 -5.648 1.00 29.86 227 ALA A CA 1
ATOM 1687 C C . ALA A 1 231 ? 4.090 4.859 -7.103 1.00 34.76 227 ALA A C 1
ATOM 1688 O O . ALA A 1 231 ? 4.055 5.826 -7.883 1.00 31.86 227 ALA A O 1
ATOM 1690 N N . SER A 1 232 ? 3.726 3.621 -7.443 1.00 37.70 228 SER A N 1
ATOM 1691 C CA . SER A 1 232 ? 3.235 3.231 -8.787 1.00 34.80 228 SER A CA 1
ATOM 1692 C C . SER A 1 232 ? 1.729 3.515 -8.901 1.00 40.46 228 SER A C 1
ATOM 1693 O O . SER A 1 232 ? 1.213 3.537 -10.023 1.00 44.98 228 SER A O 1
ATOM 1696 N N . ALA A 1 233 ? 1.047 3.724 -7.776 1.00 40.73 229 ALA A N 1
ATOM 1697 C CA . ALA A 1 233 ? -0.396 4.008 -7.660 1.00 37.80 229 ALA A CA 1
ATOM 1698 C C . ALA A 1 233 ? -0.633 4.693 -6.307 1.00 41.51 229 ALA A C 1
ATOM 1699 O O . ALA A 1 233 ? 0.318 4.750 -5.477 1.00 44.19 229 ALA A O 1
ATOM 1701 N N . ALA A 1 234 ? -1.846 5.201 -6.068 1.00 40.09 230 ALA A N 1
ATOM 1702 C CA . ALA A 1 234 ? -2.229 5.817 -4.778 1.00 41.05 230 ALA A CA 1
ATOM 1703 C C . ALA A 1 234 ? -1.980 4.814 -3.638 1.00 39.32 230 ALA A C 1
ATOM 1704 O O . ALA A 1 234 ? -2.368 3.643 -3.751 1.00 34.66 230 ALA A O 1
ATOM 1706 N N . MET A 1 235 ? -1.306 5.266 -2.588 1.00 42.07 231 MET A N 1
ATOM 1707 C CA . MET A 1 235 ? -0.998 4.478 -1.363 1.00 40.91 231 MET A CA 1
ATOM 1708 C C . MET A 1 235 ? -1.230 5.371 -0.146 1.00 39.81 231 MET A C 1
ATOM 1709 O O . MET A 1 235 ? -1.494 6.569 -0.300 1.00 39.40 231 MET A O 1
ATOM 1714 N N . ARG A 1 236 ? -1.056 4.814 1.033 1.00 40.87 232 ARG A N 1
ATOM 1715 C CA . ARG A 1 236 ? -1.157 5.515 2.324 1.00 40.55 232 ARG A CA 1
ATOM 1716 C C . ARG A 1 236 ? 0.052 5.072 3.150 1.00 38.39 232 ARG A C 1
ATOM 1717 O O . ARG A 1 236 ? 0.410 3.891 3.062 1.00 35.53 232 ARG A O 1
ATOM 1725 N N . SER A 1 237 ? 0.698 5.995 3.851 1.00 32.24 233 SER A N 1
ATOM 1726 C CA . SER A 1 237 ? 1.730 5.685 4.873 1.00 31.31 233 SER A CA 1
ATOM 1727 C C . SER A 1 237 ? 1.066 5.774 6.234 1.00 31.95 233 SER A C 1
ATOM 1728 O O . SER A 1 237 ? 0.698 6.894 6.644 1.00 33.97 233 SER A O 1
ATOM 1731 N N . GLU A 1 238 ? 0.890 4.641 6.902 1.00 32.58 234 GLU A N 1
ATOM 1732 C CA . GLU A 1 238 ? 0.405 4.602 8.304 1.00 35.19 234 GLU A CA 1
ATOM 1733 C C . GLU A 1 238 ? 1.439 5.283 9.209 1.00 33.71 234 GLU A C 1
ATOM 1734 O O . GLU A 1 238 ? 1.032 5.878 10.227 1.00 34.65 234 GLU A O 1
ATOM 1740 N N . ALA A 1 239 ? 2.730 5.232 8.889 1.00 31.44 235 ALA A N 1
ATOM 1741 C CA . ALA A 1 239 ? 3.766 5.812 9.777 1.00 33.28 235 ALA A CA 1
ATOM 1742 C C . ALA A 1 239 ? 3.575 7.336 9.874 1.00 34.29 235 ALA A C 1
ATOM 1743 O O . ALA A 1 239 ? 3.787 7.880 10.967 1.00 35.09 235 ALA A O 1
ATOM 1745 N N . LEU A 1 240 ? 3.231 8.008 8.770 1.00 33.14 236 LEU A N 1
ATOM 1746 C CA . LEU A 1 240 ? 3.071 9.487 8.752 1.00 31.93 236 LEU A CA 1
ATOM 1747 C C . LEU A 1 240 ? 1.595 9.906 8.724 1.00 32.55 236 LEU A C 1
ATOM 1748 O O . LEU A 1 240 ? 1.329 11.090 8.900 1.00 35.65 236 LEU A O 1
ATOM 1753 N N . GLY A 1 241 ? 0.665 8.969 8.596 1.00 35.97 237 GLY A N 1
ATOM 1754 C CA . GLY A 1 241 ? -0.768 9.246 8.407 1.00 37.38 237 GLY A CA 1
ATOM 1755 C C . GLY A 1 241 ? -1.003 10.166 7.227 1.00 39.21 237 GLY A C 1
ATOM 1756 O O . GLY A 1 241 ? -1.781 11.101 7.383 1.00 43.94 237 GLY A O 1
ATOM 1757 N N . ILE A 1 242 ? -0.359 9.912 6.080 1.00 40.23 238 ILE A N 1
ATOM 1758 C CA . ILE A 1 242 ? -0.527 10.743 4.854 1.00 39.88 238 ILE A CA 1
ATOM 1759 C C . ILE A 1 242 ? -0.908 9.848 3.677 1.00 40.23 238 ILE A C 1
ATOM 1760 O O . ILE A 1 242 ? -0.456 8.685 3.624 1.00 37.45 238 ILE A O 1
ATOM 1765 N N . ASP A 1 243 ? -1.682 10.418 2.748 1.00 40.29 239 ASP A N 1
ATOM 1766 C CA . ASP A 1 243 ? -1.942 9.819 1.417 1.00 40.35 239 ASP A CA 1
ATOM 1767 C C . ASP A 1 243 ? -0.728 10.092 0.534 1.00 35.39 239 ASP A C 1
ATOM 1768 O O . ASP A 1 243 ? -0.159 11.162 0.629 1.00 36.97 239 ASP A O 1
ATOM 1773 N N . LEU A 1 244 ? -0.368 9.121 -0.284 1.00 35.46 240 LEU A N 1
ATOM 1774 C CA . LEU A 1 244 ? 0.733 9.203 -1.269 1.00 33.52 240 LEU A CA 1
ATOM 1775 C C . LEU A 1 244 ? 0.113 9.027 -2.653 1.00 37.64 240 LEU A C 1
ATOM 1776 O O . LEU A 1 244 ? -0.646 8.066 -2.863 1.00 36.47 240 LEU A O 1
ATOM 1781 N N . ALA A 1 245 ? 0.376 9.969 -3.548 1.00 39.73 241 ALA A N 1
ATOM 1782 C CA . ALA A 1 245 ? -0.136 9.958 -4.936 1.00 42.39 241 ALA A CA 1
ATOM 1783 C C . ALA A 1 245 ? 0.859 9.202 -5.811 1.00 39.55 241 ALA A C 1
ATOM 1784 O O . ALA A 1 245 ? 2.053 9.169 -5.523 1.00 38.78 241 ALA A O 1
ATOM 1786 N N . PRO A 1 246 ? 0.386 8.572 -6.908 1.00 39.07 242 PRO A N 1
ATOM 1787 C CA . PRO A 1 246 ? 1.273 8.010 -7.912 1.00 34.51 242 PRO A CA 1
ATOM 1788 C C . PRO A 1 246 ? 2.385 9.016 -8.197 1.00 36.22 242 PRO A C 1
ATOM 1789 O O . PRO A 1 246 ? 2.042 10.176 -8.367 1.00 40.22 242 PRO A O 1
ATOM 1793 N N . GLY A 1 247 ? 3.647 8.576 -8.201 1.00 33.86 243 GLY A N 1
ATOM 1794 C CA . GLY A 1 247 ? 4.802 9.449 -8.477 1.00 32.53 243 GLY A CA 1
ATOM 1795 C C . GLY A 1 247 ? 5.434 10.044 -7.220 1.00 31.02 243 GLY A C 1
ATOM 1796 O O . GLY A 1 247 ? 6.565 10.525 -7.321 1.00 32.31 243 GLY A O 1
ATOM 1797 N N . ASP A 1 248 ? 4.745 10.028 -6.075 1.00 32.67 244 ASP A N 1
ATOM 1798 C CA . ASP A 1 248 ? 5.339 10.495 -4.781 1.00 33.31 244 ASP A CA 1
ATOM 1799 C C . ASP A 1 248 ? 6.495 9.572 -4.384 1.00 33.57 244 ASP A C 1
ATOM 1800 O O . ASP A 1 248 ? 6.481 8.367 -4.734 1.00 31.87 244 ASP A O 1
ATOM 1805 N N . VAL A 1 249 ? 7.494 10.118 -3.698 1.00 32.63 245 VAL A N 1
ATOM 1806 C CA . VAL A 1 249 ? 8.610 9.315 -3.124 1.00 31.46 245 VAL A CA 1
ATOM 1807 C C . VAL A 1 249 ? 8.056 8.545 -1.922 1.00 30.08 245 VAL A C 1
ATOM 1808 O O . VAL A 1 249 ? 7.331 9.146 -1.105 1.00 26.23 245 VAL A O 1
ATOM 1812 N N . ILE A 1 250 ? 8.354 7.240 -1.836 1.00 29.11 246 ILE A N 1
ATOM 1813 C CA . ILE A 1 250 ? 7.844 6.382 -0.728 1.00 30.93 246 ILE A CA 1
ATOM 1814 C C . ILE A 1 250 ? 9.010 5.741 0.037 1.00 28.42 246 ILE A C 1
ATOM 1815 O O . ILE A 1 250 ? 8.734 4.871 0.869 1.00 26.76 246 ILE A O 1
ATOM 1820 N N . GLY A 1 251 ? 10.240 6.167 -0.242 1.00 29.17 247 GLY A N 1
ATOM 1821 C CA . GLY A 1 251 ? 11.433 5.628 0.398 1.00 29.78 247 GLY A CA 1
ATOM 1822 C C . GLY A 1 251 ? 12.585 5.681 -0.543 1.00 29.94 247 GLY A C 1
ATOM 1823 O O . GLY A 1 251 ? 12.523 6.436 -1.522 1.00 31.95 247 GLY A O 1
ATOM 1824 N N . PHE A 1 252 ? 13.606 4.883 -0.287 1.00 27.88 248 PHE A N 1
ATOM 1825 C CA . PHE A 1 252 ? 14.751 4.826 -1.213 1.00 29.15 248 PHE A CA 1
ATOM 1826 C C . PHE A 1 252 ? 15.482 3.500 -1.073 1.00 29.00 248 PHE A C 1
ATOM 1827 O O . PHE A 1 252 ? 15.354 2.802 -0.046 1.00 28.59 248 PHE A O 1
ATOM 1835 N N . THR A 1 253 ? 16.289 3.242 -2.098 1.00 25.71 249 THR A N 1
ATOM 1836 C CA . THR A 1 253 ? 17.157 2.062 -2.228 1.00 25.83 249 THR A CA 1
ATOM 1837 C C . THR A 1 253 ? 18.600 2.549 -2.337 1.00 25.10 249 THR A C 1
ATOM 1838 O O . THR A 1 253 ? 18.871 3.380 -3.205 1.00 31.64 249 THR A O 1
ATOM 1842 N N . ASP A 1 254 ? 19.464 2.051 -1.473 1.00 28.03 250 ASP A N 1
ATOM 1843 C CA . ASP A 1 254 ? 20.922 2.278 -1.502 1.00 31.13 250 ASP A CA 1
ATOM 1844 C C . ASP A 1 254 ? 21.594 1.025 -2.048 1.00 31.25 250 ASP A C 1
ATOM 1845 O O . ASP A 1 254 ? 21.115 -0.055 -1.759 1.00 28.62 250 ASP A O 1
ATOM 1850 N N . ILE A 1 255 ? 22.746 1.183 -2.676 1.00 30.77 251 ILE A N 1
ATOM 1851 C CA . ILE A 1 255 ? 23.716 0.100 -2.979 1.00 35.54 251 ILE A CA 1
ATOM 1852 C C . ILE A 1 255 ? 25.093 0.602 -2.564 1.00 34.01 251 ILE A C 1
ATOM 1853 O O . ILE A 1 255 ? 25.457 1.718 -2.937 1.00 38.68 251 ILE A O 1
ATOM 1858 N N . ASP A 1 256 ? 25.749 -0.150 -1.703 1.00 31.89 252 ASP A N 1
ATOM 1859 C CA . ASP A 1 256 ? 27.081 0.137 -1.147 1.00 32.56 252 ASP A CA 1
ATOM 1860 C C . ASP A 1 256 ? 28.009 -0.996 -1.552 1.00 36.27 252 ASP A C 1
ATOM 1861 O O . ASP A 1 256 ? 27.565 -2.158 -1.588 1.00 35.48 252 ASP A O 1
ATOM 1866 N N . ARG A 1 257 ? 29.260 -0.653 -1.819 1.00 33.99 253 ARG A N 1
ATOM 1867 C CA . ARG A 1 257 ? 30.284 -1.607 -2.296 1.00 35.84 253 ARG A CA 1
ATOM 1868 C C . ARG A 1 257 ? 31.629 -1.241 -1.702 1.00 39.09 253 ARG A C 1
ATOM 1869 O O . ARG A 1 257 ? 32.016 -0.053 -1.766 1.00 42.16 253 ARG A O 1
ATOM 1877 N N . ILE A 1 258 ? 32.305 -2.231 -1.134 1.00 37.53 254 ILE A N 1
ATOM 1878 C CA . ILE A 1 258 ? 33.691 -2.089 -0.631 1.00 36.96 254 ILE A CA 1
ATOM 1879 C C . ILE A 1 258 ? 34.539 -3.182 -1.271 1.00 42.11 254 ILE A C 1
ATOM 1880 O O . ILE A 1 258 ? 34.234 -4.377 -1.064 1.00 39.86 254 ILE A O 1
ATOM 1885 N N . GLU A 1 259 ? 35.564 -2.774 -2.020 1.00 42.81 255 GLU A N 1
ATOM 1886 C CA . GLU A 1 259 ? 36.632 -3.683 -2.505 1.00 43.59 255 GLU A CA 1
ATOM 1887 C C . GLU A 1 259 ? 37.751 -3.689 -1.481 1.00 46.61 255 GLU A C 1
ATOM 1888 O O . GLU A 1 259 ? 38.078 -2.610 -0.966 1.00 48.03 255 GLU A O 1
ATOM 1894 N N . THR A 1 260 ? 38.301 -4.858 -1.196 1.00 41.92 256 THR A N 1
ATOM 1895 C CA . THR A 1 260 ? 39.448 -4.995 -0.276 1.00 45.64 256 THR A CA 1
ATOM 1896 C C . THR A 1 260 ? 40.722 -5.188 -1.096 1.00 47.43 256 THR A C 1
ATOM 1897 O O . THR A 1 260 ? 40.634 -5.709 -2.230 1.00 41.09 256 THR A O 1
ATOM 1901 N N . GLU A 1 261 ? 41.863 -4.800 -0.523 1.00 51.27 257 GLU A N 1
ATOM 1902 C CA . GLU A 1 261 ? 43.187 -5.059 -1.139 1.00 52.27 257 GLU A CA 1
ATOM 1903 C C . GLU A 1 261 ? 43.340 -6.578 -1.302 1.00 53.74 257 GLU A C 1
ATOM 1904 O O . GLU A 1 261 ? 43.816 -7.007 -2.348 1.00 51.46 257 GLU A O 1
ATOM 1910 N N . GLU A 1 262 ? 42.868 -7.365 -0.334 1.00 50.39 258 GLU A N 1
ATOM 1911 C CA . GLU A 1 262 ? 43.116 -8.827 -0.269 1.00 44.72 258 GLU A CA 1
ATOM 1912 C C . GLU A 1 262 ? 42.285 -9.598 -1.309 1.00 42.84 258 GLU A C 1
ATOM 1913 O O . GLU A 1 262 ? 42.570 -10.793 -1.485 1.00 43.74 258 GLU A O 1
ATOM 1919 N N . GLY A 1 263 ? 41.288 -8.992 -1.961 1.00 45.38 259 GLY A N 1
ATOM 1920 C CA . GLY A 1 263 ? 40.520 -9.649 -3.046 1.00 41.08 259 GLY A CA 1
ATOM 1921 C C . GLY A 1 263 ? 39.002 -9.649 -2.829 1.00 39.14 259 GLY A C 1
ATOM 1922 O O . GLY A 1 263 ? 38.251 -9.244 -3.721 1.00 35.90 259 GLY A O 1
ATOM 1923 N N . PRO A 1 264 ? 38.467 -10.124 -1.680 1.00 41.10 260 PRO A N 1
ATOM 1924 C CA . PRO A 1 264 ? 37.016 -10.110 -1.455 1.00 38.79 260 PRO A CA 1
ATOM 1925 C C . PRO A 1 264 ? 36.396 -8.727 -1.682 1.00 44.53 260 PRO A C 1
ATOM 1926 O O . PRO A 1 264 ? 36.954 -7.707 -1.272 1.00 41.07 260 PRO A O 1
ATOM 1930 N N . VAL A 1 265 ? 35.256 -8.734 -2.357 1.00 41.88 261 VAL A N 1
ATOM 1931 C CA . VAL A 1 265 ? 34.392 -7.553 -2.601 1.00 42.46 261 VAL A CA 1
ATOM 1932 C C . VAL A 1 265 ? 33.092 -7.767 -1.833 1.00 43.26 261 VAL A C 1
ATOM 1933 O O . VAL A 1 265 ? 32.538 -8.894 -1.877 1.00 40.70 261 VAL A O 1
ATOM 1937 N N . PHE A 1 266 ? 32.614 -6.715 -1.177 1.00 38.67 262 PHE A N 1
ATOM 1938 C CA . PHE A 1 266 ? 31.340 -6.711 -0.430 1.00 36.45 262 PHE A CA 1
ATOM 1939 C C . PHE A 1 266 ? 30.379 -5.751 -1.104 1.00 35.50 262 PHE A C 1
ATOM 1940 O O . PHE A 1 266 ? 30.789 -4.604 -1.424 1.00 36.22 262 PHE A O 1
ATOM 1948 N N . GLU A 1 267 ? 29.133 -6.181 -1.272 1.00 35.09 263 GLU A N 1
ATOM 1949 C CA . GLU A 1 267 ? 28.082 -5.351 -1.903 1.00 39.91 263 GLU A CA 1
ATOM 1950 C C . GLU A 1 267 ? 26.762 -5.579 -1.173 1.00 36.47 263 GLU A C 1
ATOM 1951 O O . GLU A 1 267 ? 26.418 -6.739 -0.886 1.00 38.13 263 GLU A O 1
ATOM 1957 N N . PHE A 1 268 ? 26.037 -4.500 -0.890 1.00 34.01 264 PHE A N 1
ATOM 1958 C CA . PHE A 1 268 ? 24.766 -4.559 -0.125 1.00 31.02 264 PHE A CA 1
ATOM 1959 C C . PHE A 1 268 ? 23.771 -3.559 -0.699 1.00 33.93 264 PHE A C 1
ATOM 1960 O O . PHE A 1 268 ? 24.031 -2.345 -0.707 1.00 32.43 264 PHE A O 1
ATOM 1968 N N . GLU A 1 269 ? 22.634 -4.066 -1.150 1.00 29.23 265 GLU A N 1
ATOM 1969 C CA . GLU A 1 269 ? 21.520 -3.244 -1.652 1.00 33.90 265 GLU A CA 1
ATOM 1970 C C . GLU A 1 269 ? 20.381 -3.330 -0.635 1.00 32.51 265 GLU A C 1
ATOM 1971 O O . GLU A 1 269 ? 19.984 -4.470 -0.250 1.00 30.48 265 GLU A O 1
ATOM 1977 N N . MET A 1 270 ? 19.890 -2.162 -0.205 1.00 29.46 266 MET A N 1
ATOM 1978 C CA . MET A 1 270 ? 18.868 -2.059 0.853 1.00 27.51 266 MET A CA 1
ATOM 1979 C C . MET A 1 270 ? 17.794 -1.076 0.421 1.00 27.63 266 MET A C 1
ATOM 1980 O O . MET A 1 270 ? 18.113 0.075 0.097 1.00 27.90 266 MET A O 1
ATOM 1985 N N . SER A 1 271 ? 16.555 -1.523 0.427 1.00 23.62 267 SER A N 1
ATOM 1986 C CA . SER A 1 271 ? 15.389 -0.650 0.197 1.00 27.32 267 SER A CA 1
ATOM 1987 C C . SER A 1 271 ? 14.597 -0.527 1.502 1.00 27.92 267 SER A C 1
ATOM 1988 O O . SER A 1 271 ? 14.251 -1.567 2.123 1.00 27.95 267 SER A O 1
ATOM 1991 N N . GLY A 1 272 ? 14.309 0.709 1.866 1.00 24.09 268 GLY A N 1
ATOM 1992 C CA . GLY A 1 272 ? 13.404 1.070 2.959 1.00 25.13 268 GLY A CA 1
ATOM 1993 C C . GLY A 1 272 ? 12.300 1.931 2.399 1.00 27.58 268 GLY A C 1
ATOM 1994 O O . GLY A 1 272 ? 12.597 3.100 2.002 1.00 25.11 268 GLY A O 1
ATOM 1995 N N . ARG A 1 273 ? 11.078 1.393 2.327 1.00 24.01 269 ARG A N 1
ATOM 1996 C CA . ARG A 1 273 ? 9.972 2.082 1.630 1.00 23.87 269 ARG A CA 1
ATOM 1997 C C . ARG A 1 273 ? 8.625 1.668 2.213 1.00 27.27 269 ARG A C 1
ATOM 1998 O O . ARG A 1 273 ? 8.520 0.613 2.858 1.00 26.23 269 ARG A O 1
ATOM 2006 N N . VAL A 1 274 ? 7.602 2.471 1.928 1.00 24.25 270 VAL A N 1
ATOM 2007 C CA . VAL A 1 274 ? 6.208 2.108 2.245 1.00 27.19 270 VAL A CA 1
ATOM 2008 C C . VAL A 1 274 ? 5.822 0.936 1.337 1.00 29.25 270 VAL A C 1
ATOM 2009 O O . VAL A 1 274 ? 6.030 1.039 0.116 1.00 31.52 270 VAL A O 1
ATOM 2013 N N . TYR A 1 275 ? 5.309 -0.149 1.922 1.00 26.11 271 TYR A N 1
ATOM 2014 C CA . TYR A 1 275 ? 4.842 -1.327 1.158 1.00 29.46 271 TYR A CA 1
ATOM 2015 C C . TYR A 1 275 ? 3.379 -1.138 0.744 1.00 29.89 271 TYR A C 1
ATOM 2016 O O . TYR A 1 275 ? 2.550 -0.584 1.519 1.00 28.99 271 TYR A O 1
ATOM 2025 N N . GLY A 1 276 ? 3.063 -1.635 -0.433 1.00 32.92 272 GLY A N 1
ATOM 2026 C CA . GLY A 1 276 ? 1.672 -1.900 -0.833 1.00 38.11 272 GLY A CA 1
ATOM 2027 C C . GLY A 1 276 ? 1.287 -3.317 -0.421 1.00 40.73 272 GLY A C 1
ATOM 2028 O O . GLY A 1 276 ? 2.122 -4.075 0.072 1.00 34.40 272 GLY A O 1
ATOM 2029 N N . PRO A 1 277 ? 0.007 -3.707 -0.598 1.00 47.84 273 PRO A N 1
ATOM 2030 C CA . PRO A 1 277 ? -0.443 -5.064 -0.277 1.00 47.39 273 PRO A CA 1
ATOM 2031 C C . PRO A 1 277 ? 0.398 -6.142 -0.984 1.00 43.93 273 PRO A C 1
ATOM 2032 O O . PRO A 1 277 ? 0.822 -5.924 -2.109 1.00 41.04 273 PRO A O 1
ATOM 2036 N N . GLY A 1 278 ? 0.670 -7.251 -0.289 1.00 40.90 274 GLY A N 1
ATOM 2037 C CA . GLY A 1 278 ? 1.386 -8.406 -0.858 1.00 38.39 274 GLY A CA 1
ATOM 2038 C C . GLY A 1 278 ? 2.899 -8.327 -0.708 1.00 42.03 274 GLY A C 1
ATOM 2039 O O . GLY A 1 278 ? 3.550 -9.372 -0.887 1.00 41.66 274 GLY A O 1
ATOM 2040 N N . GLU A 1 279 ? 3.489 -7.160 -0.414 1.00 34.16 275 GLU A N 1
ATOM 2041 C CA . GLU A 1 279 ? 4.969 -7.039 -0.328 1.00 31.70 275 GLU A CA 1
ATOM 2042 C C . GLU A 1 279 ? 5.440 -7.583 1.024 1.00 24.80 275 GLU A C 1
ATOM 2043 O O . GLU A 1 279 ? 4.730 -7.456 1.995 1.00 31.08 275 GLU A O 1
ATOM 2049 N N . GLY A 1 280 ? 6.623 -8.168 1.061 1.00 30.80 276 GLY A N 1
ATOM 2050 C CA . GLY A 1 280 ? 7.222 -8.708 2.288 1.00 28.44 276 GLY A CA 1
ATOM 2051 C C . GLY A 1 280 ? 8.697 -8.369 2.365 1.00 26.36 276 GLY A C 1
ATOM 2052 O O . GLY A 1 280 ? 9.338 -8.166 1.284 1.00 27.28 276 GLY A O 1
ATOM 2053 N N . ASP A 1 281 ? 9.216 -8.309 3.584 1.00 27.04 277 ASP A N 1
ATOM 2054 C CA . ASP A 1 281 ? 10.661 -8.085 3.839 1.00 26.31 277 ASP A CA 1
ATOM 2055 C C . ASP A 1 281 ? 11.467 -9.236 3.253 1.00 27.94 277 ASP A C 1
ATOM 2056 O O . ASP A 1 281 ? 10.956 -10.410 3.234 1.00 25.38 277 ASP A O 1
ATOM 2061 N N . ILE A 1 282 ? 12.703 -8.937 2.882 1.00 25.97 278 ILE A N 1
ATOM 2062 C CA . ILE A 1 282 ? 13.665 -9.969 2.428 1.00 28.95 278 ILE A CA 1
ATOM 2063 C C . ILE A 1 282 ? 15.028 -9.748 3.065 1.00 27.67 278 ILE A C 1
ATOM 2064 O O . ILE A 1 282 ? 15.423 -8.604 3.360 1.00 23.77 278 ILE A O 1
ATOM 2069 N N . ASN A 1 283 ? 15.722 -10.860 3.241 1.00 24.36 279 ASN A N 1
ATOM 2070 C CA . ASN A 1 283 ? 17.151 -10.907 3.600 1.00 23.78 279 ASN A CA 1
ATOM 2071 C C . ASN A 1 283 ? 17.794 -12.031 2.776 1.00 26.31 279 ASN A C 1
ATOM 2072 O O . ASN A 1 283 ? 17.614 -13.198 3.134 1.00 24.85 279 ASN A O 1
ATOM 2077 N N . GLU A 1 284 ? 18.473 -11.685 1.690 1.00 28.14 280 GLU A N 1
ATOM 2078 C CA . GLU A 1 284 ? 19.027 -12.676 0.730 1.00 29.65 280 GLU A CA 1
ATOM 2079 C C . GLU A 1 284 ? 20.497 -12.362 0.505 1.00 29.60 280 GLU A C 1
ATOM 2080 O O . GLU A 1 284 ? 20.809 -11.235 0.078 1.00 28.14 280 GLU A O 1
ATOM 2086 N N . TRP A 1 285 ? 21.359 -13.303 0.865 1.00 27.06 281 TRP A N 1
ATOM 2087 C CA . TRP A 1 285 ? 22.825 -13.136 0.755 1.00 29.38 281 TRP A CA 1
ATOM 2088 C C . TRP A 1 285 ? 23.415 -14.272 -0.086 1.00 33.96 281 TRP A C 1
ATOM 2089 O O . TRP A 1 285 ? 23.013 -15.436 0.068 1.00 31.91 281 TRP A O 1
ATOM 2100 N N . THR A 1 286 ? 24.323 -13.898 -0.966 1.00 33.96 282 THR A N 1
ATOM 2101 C CA . THR A 1 286 ? 25.091 -14.831 -1.823 1.00 35.68 282 THR A CA 1
ATOM 2102 C C . THR A 1 286 ? 26.565 -14.595 -1.541 1.00 37.28 282 THR A C 1
ATOM 2103 O O . THR A 1 286 ? 26.976 -13.435 -1.446 1.00 32.63 282 THR A O 1
ATOM 2107 N N . ILE A 1 287 ? 27.311 -15.682 -1.407 1.00 33.63 283 ILE A N 1
ATOM 2108 C CA . ILE A 1 287 ? 28.799 -15.651 -1.472 1.00 34.10 283 ILE A CA 1
ATOM 2109 C C . ILE A 1 287 ? 29.227 -16.361 -2.753 1.00 36.32 283 ILE A C 1
ATOM 2110 O O . ILE A 1 287 ? 28.862 -17.533 -2.930 1.00 35.03 283 ILE A O 1
ATOM 2115 N N . GLU A 1 288 ? 29.899 -15.636 -3.641 1.00 36.41 284 GLU A N 1
ATOM 2116 C CA . GLU A 1 288 ? 30.552 -16.208 -4.848 1.00 39.57 284 GLU A CA 1
ATOM 2117 C C . GLU A 1 288 ? 31.999 -16.515 -4.481 1.00 34.69 284 GLU A C 1
ATOM 2118 O O . GLU A 1 288 ? 32.706 -15.621 -3.972 1.00 36.24 284 GLU A O 1
ATOM 2124 N N . GLY A 1 289 ? 32.396 -17.765 -4.676 1.00 33.31 285 GLY A N 1
ATOM 2125 C CA . GLY A 1 289 ? 33.773 -18.201 -4.400 1.00 34.93 285 GLY A CA 1
ATOM 2126 C C . GLY A 1 289 ? 33.835 -19.703 -4.430 1.00 33.30 285 GLY A C 1
ATOM 2127 O O . GLY A 1 289 ? 33.091 -20.296 -5.215 1.00 32.98 285 GLY A O 1
ATOM 2128 N N . GLU A 1 290 ? 34.649 -20.279 -3.565 1.00 34.23 286 GLU A N 1
ATOM 2129 C CA . GLU A 1 290 ? 34.733 -21.736 -3.354 1.00 35.61 286 GLU A CA 1
ATOM 2130 C C . GLU A 1 290 ? 34.261 -22.002 -1.931 1.00 32.03 286 GLU A C 1
ATOM 2131 O O . GLU A 1 290 ? 34.947 -21.647 -0.976 1.00 30.14 286 GLU A O 1
ATOM 2137 N N . PRO A 1 291 ? 33.046 -22.560 -1.718 1.00 31.37 287 PRO A N 1
ATOM 2138 C CA . PRO A 1 291 ? 32.068 -22.796 -2.772 1.00 29.78 287 PRO A CA 1
ATOM 2139 C C . PRO A 1 291 ? 31.175 -21.561 -2.923 1.00 29.58 287 PRO A C 1
ATOM 2140 O O . PRO A 1 291 ? 31.377 -20.608 -2.194 1.00 27.00 287 PRO A O 1
ATOM 2144 N N . ASN A 1 292 ? 30.179 -21.617 -3.798 1.00 28.81 288 ASN A N 1
ATOM 2145 C CA . ASN A 1 292 ? 29.078 -20.613 -3.832 1.00 31.68 288 ASN A CA 1
ATOM 2146 C C . ASN A 1 292 ? 28.094 -20.937 -2.703 1.00 33.53 288 ASN A C 1
ATOM 2147 O O . ASN A 1 292 ? 27.731 -22.132 -2.541 1.00 30.40 288 ASN A O 1
ATOM 2152 N N . LEU A 1 293 ? 27.681 -19.912 -1.951 1.00 31.09 289 LEU A N 1
ATOM 2153 C CA . LEU A 1 293 ? 26.792 -20.084 -0.778 1.00 29.66 289 LEU A CA 1
ATOM 2154 C C . LEU A 1 293 ? 25.604 -19.150 -0.909 1.00 30.90 289 LEU A C 1
ATOM 2155 O O . LEU A 1 293 ? 25.727 -18.091 -1.572 1.00 28.43 289 LEU A O 1
ATOM 2160 N N . PHE A 1 294 ? 24.493 -19.563 -0.309 1.00 29.61 290 PHE A N 1
ATOM 2161 C CA . PHE A 1 294 ? 23.219 -18.800 -0.297 1.00 30.60 290 PHE A CA 1
ATOM 2162 C C . PHE A 1 294 ? 22.623 -18.825 1.111 1.00 29.19 290 PHE A C 1
ATOM 2163 O O . PHE A 1 294 ? 22.704 -19.855 1.814 1.00 28.13 290 PHE A O 1
ATOM 2171 N N . LEU A 1 295 ? 22.005 -17.718 1.496 1.00 27.33 291 LEU A N 1
ATOM 2172 C CA . LEU A 1 295 ? 21.233 -17.599 2.760 1.00 27.47 291 LEU A CA 1
ATOM 2173 C C . LEU A 1 295 ? 20.010 -16.733 2.475 1.00 27.45 291 LEU A C 1
ATOM 2174 O O . LEU A 1 295 ? 20.131 -15.677 1.830 1.00 26.48 291 LEU A O 1
ATOM 2179 N N . SER A 1 296 ? 18.859 -17.202 2.931 1.00 26.20 292 SER A N 1
ATOM 2180 C CA . SER A 1 296 ? 17.572 -16.476 2.863 1.00 28.24 292 SER A CA 1
ATOM 2181 C C . SER A 1 296 ? 16.858 -16.668 4.201 1.00 25.23 292 SER A C 1
ATOM 2182 O O . SER A 1 296 ? 16.980 -17.764 4.806 1.00 26.31 292 SER A O 1
ATOM 2185 N N . ASN A 1 297 ? 16.079 -15.678 4.612 1.00 27.86 293 ASN A N 1
ATOM 2186 C CA . ASN A 1 297 ? 15.303 -15.754 5.874 1.00 23.50 293 ASN A CA 1
ATOM 2187 C C . ASN A 1 297 ? 13.814 -15.631 5.560 1.00 24.03 293 ASN A C 1
ATOM 2188 O O . ASN A 1 297 ? 13.066 -15.264 6.481 1.00 23.08 293 ASN A O 1
ATOM 2193 N N . GLY A 1 298 ? 13.398 -15.939 4.328 1.00 24.79 294 GLY A N 1
ATOM 2194 C CA . GLY A 1 298 ? 11.980 -15.856 3.945 1.00 25.80 294 GLY A CA 1
ATOM 2195 C C . GLY A 1 298 ? 11.430 -14.471 4.226 1.00 27.26 294 GLY A C 1
ATOM 2196 O O . GLY A 1 298 ? 12.154 -13.512 3.965 1.00 26.94 294 GLY A O 1
ATOM 2197 N N . THR A 1 299 ? 10.192 -14.351 4.701 1.00 26.54 295 THR A N 1
ATOM 2198 C CA . THR A 1 299 ? 9.592 -13.028 5.069 1.00 25.44 295 THR A CA 1
ATOM 2199 C C . THR A 1 299 ? 10.088 -12.694 6.468 1.00 24.75 295 THR A C 1
ATOM 2200 O O . THR A 1 299 ? 9.431 -13.037 7.440 1.00 24.95 295 THR A O 1
ATOM 2204 N N . VAL A 1 300 ? 11.295 -12.145 6.541 1.00 25.78 296 VAL A N 1
ATOM 2205 C CA . VAL A 1 300 ? 12.045 -11.985 7.814 1.00 24.80 296 VAL A CA 1
ATOM 2206 C C . VAL A 1 300 ? 11.329 -10.961 8.687 1.00 25.15 296 VAL A C 1
ATOM 2207 O O . VAL A 1 300 ? 10.874 -9.926 8.190 1.00 27.23 296 VAL A O 1
ATOM 2211 N N . PRO A 1 301 ? 11.113 -11.261 9.988 1.00 27.58 297 PRO A N 1
ATOM 2212 C CA . PRO A 1 301 ? 10.425 -10.331 10.897 1.00 27.61 297 PRO A CA 1
ATOM 2213 C C . PRO A 1 301 ? 11.324 -9.184 11.384 1.00 26.29 297 PRO A C 1
ATOM 2214 O O . PRO A 1 301 ? 11.771 -9.214 12.521 1.00 25.12 297 PRO A O 1
ATOM 2218 N N . THR A 1 302 ? 11.584 -8.213 10.501 1.00 24.92 298 THR A N 1
ATOM 2219 C CA . THR A 1 302 ? 12.536 -7.101 10.761 1.00 25.80 298 THR A CA 1
ATOM 2220 C C . THR A 1 302 ? 12.101 -6.337 12.024 1.00 23.62 298 THR A C 1
ATOM 2221 O O . THR A 1 302 ? 12.914 -6.099 12.882 1.00 21.96 298 THR A O 1
ATOM 2225 N N . GLN A 1 303 ? 10.847 -5.943 12.107 1.00 23.40 299 GLN A N 1
ATOM 2226 C CA . GLN A 1 303 ? 10.324 -5.127 13.225 1.00 26.05 299 GLN A CA 1
ATOM 2227 C C . GLN A 1 303 ? 10.547 -5.872 14.548 1.00 27.26 299 GLN A C 1
ATOM 2228 O O . GLN A 1 303 ? 11.084 -5.292 15.480 1.00 25.35 299 GLN A O 1
ATOM 2234 N N . THR A 1 304 ? 10.122 -7.117 14.661 1.00 26.55 300 THR A N 1
ATOM 2235 C CA . THR A 1 304 ? 10.199 -7.821 15.953 1.00 26.09 300 THR A CA 1
ATOM 2236 C C . THR A 1 304 ? 11.672 -8.023 16.310 1.00 25.48 300 THR A C 1
ATOM 2237 O O . THR A 1 304 ? 12.002 -7.786 17.496 1.00 23.35 300 THR A O 1
ATOM 2241 N N . THR A 1 305 ? 12.521 -8.456 15.370 1.00 23.03 301 THR A N 1
ATOM 2242 C CA . THR A 1 305 ? 13.928 -8.830 15.677 1.00 24.68 301 THR A CA 1
ATOM 2243 C C . THR A 1 305 ? 14.779 -7.561 15.842 1.00 26.49 301 THR A C 1
ATOM 2244 O O . THR A 1 305 ? 15.885 -7.653 16.422 1.00 24.31 301 THR A O 1
ATOM 2248 N N . THR A 1 306 ? 14.327 -6.397 15.392 1.00 26.39 302 THR A N 1
ATOM 2249 C CA . THR A 1 306 ? 14.971 -5.128 15.804 1.00 25.57 302 THR A CA 1
ATOM 2250 C C . THR A 1 306 ? 14.960 -5.072 17.340 1.00 26.92 302 THR A C 1
ATOM 2251 O O . THR A 1 306 ? 16.009 -4.823 17.984 1.00 25.52 302 THR A O 1
ATOM 2255 N N . CYS A 1 307 ? 13.806 -5.347 17.919 1.00 26.69 303 CYS A N 1
ATOM 2256 C CA . CYS A 1 307 ? 13.514 -5.124 19.367 1.00 27.32 303 CYS A CA 1
ATOM 2257 C C . CYS A 1 307 ? 14.100 -6.281 20.188 1.00 31.21 303 CYS A C 1
ATOM 2258 O O . CYS A 1 307 ? 14.762 -6.001 21.196 1.00 27.17 303 CYS A O 1
ATOM 2261 N N . THR A 1 308 ? 13.917 -7.533 19.747 1.00 25.67 304 THR A N 1
ATOM 2262 C CA . THR A 1 308 ? 14.454 -8.729 20.460 1.00 28.92 304 THR A CA 1
ATOM 2263 C C . THR A 1 308 ? 15.971 -8.648 20.508 1.00 27.03 304 THR A C 1
ATOM 2264 O O . THR A 1 308 ? 16.534 -8.995 21.543 1.00 30.40 304 THR A O 1
ATOM 2268 N N . GLN A 1 309 ? 16.624 -8.177 19.448 1.00 26.66 305 GLN A N 1
ATOM 2269 C CA . GLN A 1 309 ? 18.101 -8.158 19.450 1.00 25.43 305 GLN A CA 1
ATOM 2270 C C . GLN A 1 309 ? 18.609 -7.118 20.446 1.00 29.95 305 GLN A C 1
ATOM 2271 O O . GLN A 1 309 ? 19.531 -7.455 21.212 1.00 27.87 305 GLN A O 1
ATOM 2277 N N . MET A 1 310 ? 18.038 -5.911 20.469 1.00 29.79 306 MET A N 1
ATOM 2278 C CA . MET A 1 310 ? 18.466 -4.880 21.450 1.00 28.29 306 MET A CA 1
ATOM 2279 C C . MET A 1 310 ? 18.226 -5.420 22.861 1.00 23.85 306 MET A C 1
ATOM 2280 O O . MET A 1 310 ? 19.095 -5.265 23.699 1.00 30.96 306 MET A O 1
ATOM 2285 N N . VAL A 1 311 ? 17.083 -6.020 23.127 1.00 26.52 307 VAL A N 1
ATOM 2286 C CA . VAL A 1 311 ? 16.749 -6.560 24.478 1.00 25.79 307 VAL A CA 1
ATOM 2287 C C . VAL A 1 311 ? 17.747 -7.659 24.848 1.00 30.52 307 VAL A C 1
ATOM 2288 O O . VAL A 1 311 ? 18.358 -7.554 25.938 1.00 28.43 307 VAL A O 1
ATOM 2292 N N . ASN A 1 312 ? 17.950 -8.638 23.960 1.00 31.70 308 ASN A N 1
ATOM 2293 C CA . ASN A 1 312 ? 18.772 -9.844 24.251 1.00 33.10 308 ASN A CA 1
ATOM 2294 C C . ASN A 1 312 ? 20.235 -9.399 24.357 1.00 33.05 308 ASN A C 1
ATOM 2295 O O . ASN A 1 312 ? 21.026 -10.145 24.983 1.00 37.36 308 ASN A O 1
ATOM 2300 N N . ARG A 1 313 ? 20.585 -8.206 23.851 1.00 32.72 309 ARG A N 1
ATOM 2301 C CA . ARG A 1 313 ? 21.960 -7.658 23.993 1.00 29.91 309 ARG A CA 1
ATOM 2302 C C . ARG A 1 313 ? 22.200 -7.019 25.379 1.00 32.09 309 ARG A C 1
ATOM 2303 O O . ARG A 1 313 ? 23.368 -6.788 25.729 1.00 33.84 309 ARG A O 1
ATOM 2311 N N . ILE A 1 314 ? 21.176 -6.714 26.159 1.00 28.24 310 ILE A N 1
ATOM 2312 C CA . ILE A 1 314 ? 21.357 -5.867 27.377 1.00 32.96 310 ILE A CA 1
ATOM 2313 C C . ILE A 1 314 ? 22.343 -6.542 28.337 1.00 35.01 310 ILE A C 1
ATOM 2314 O O . ILE A 1 314 ? 23.262 -5.875 28.819 1.00 33.44 310 ILE A O 1
ATOM 2319 N N . PRO A 1 315 ? 22.236 -7.850 28.660 1.00 36.93 311 PRO A N 1
ATOM 2320 C CA . PRO A 1 315 ? 23.216 -8.474 29.560 1.00 41.12 311 PRO A CA 1
ATOM 2321 C C . PRO A 1 315 ? 24.647 -8.416 29.006 1.00 37.86 311 PRO A C 1
ATOM 2322 O O . PRO A 1 315 ? 25.574 -8.256 29.797 1.00 36.06 311 PRO A O 1
ATOM 2326 N N . ASP A 1 316 ? 24.797 -8.549 27.681 1.00 35.98 312 ASP A N 1
ATOM 2327 C CA . ASP A 1 316 ? 26.110 -8.519 27.001 1.00 32.42 312 ASP A CA 1
ATOM 2328 C C . ASP A 1 316 ? 26.713 -7.148 27.195 1.00 35.44 312 ASP A C 1
ATOM 2329 O O . ASP A 1 316 ? 27.900 -7.088 27.493 1.00 39.47 312 ASP A O 1
ATOM 2334 N N . VAL A 1 317 ? 25.908 -6.084 27.039 1.00 35.07 313 VAL A N 1
ATOM 2335 C CA . VAL A 1 317 ? 26.422 -4.689 27.021 1.00 35.61 313 VAL A CA 1
ATOM 2336 C C . VAL A 1 317 ? 26.782 -4.317 28.467 1.00 33.66 313 VAL A C 1
ATOM 2337 O O . VAL A 1 317 ? 27.843 -3.727 28.667 1.00 30.61 313 VAL A O 1
ATOM 2341 N N . ILE A 1 318 ? 25.988 -4.737 29.454 1.00 33.51 314 ILE A N 1
ATOM 2342 C CA . ILE A 1 318 ? 26.339 -4.491 30.884 1.00 37.41 314 ILE A CA 1
ATOM 2343 C C . ILE A 1 318 ? 27.665 -5.185 31.205 1.00 42.61 314 ILE A C 1
ATOM 2344 O O . ILE A 1 318 ? 28.561 -4.512 31.745 1.00 38.67 314 ILE A O 1
ATOM 2349 N N . ALA A 1 319 ? 27.813 -6.456 30.826 1.00 40.37 315 ALA A N 1
ATOM 2350 C CA . ALA A 1 319 ? 29.006 -7.290 31.126 1.00 38.88 315 ALA A CA 1
ATOM 2351 C C . ALA A 1 319 ? 30.232 -6.884 30.289 1.00 36.09 315 ALA A C 1
ATOM 2352 O O . ALA A 1 319 ? 31.336 -7.299 30.652 1.00 39.20 315 ALA A O 1
ATOM 2354 N N . ALA A 1 320 ? 30.091 -6.109 29.212 1.00 33.20 316 ALA A N 1
ATOM 2355 C CA . ALA A 1 320 ? 31.190 -5.841 28.240 1.00 31.94 316 ALA A CA 1
ATOM 2356 C C . ALA A 1 320 ? 32.164 -4.820 28.809 1.00 35.94 316 ALA A C 1
ATOM 2357 O O . ALA A 1 320 ? 31.812 -4.072 29.705 1.00 35.08 316 ALA A O 1
ATOM 2359 N N . PRO A 1 321 ? 33.393 -4.716 28.271 1.00 37.41 317 PRO A N 1
ATOM 2360 C CA . PRO A 1 321 ? 34.316 -3.646 28.649 1.00 39.48 317 PRO A CA 1
ATOM 2361 C C . PRO A 1 321 ? 33.762 -2.253 28.376 1.00 39.84 317 PRO A C 1
ATOM 2362 O O . PRO A 1 321 ? 32.911 -2.079 27.500 1.00 40.93 317 PRO A O 1
ATOM 2366 N N . PRO A 1 322 ? 34.204 -1.225 29.144 1.00 35.64 318 PRO A N 1
ATOM 2367 C CA . PRO A 1 322 ? 33.762 0.146 28.901 1.00 34.91 318 PRO A CA 1
ATOM 2368 C C . PRO A 1 322 ? 34.260 0.618 27.532 1.00 34.35 318 PRO A C 1
ATOM 2369 O O . PRO A 1 322 ? 35.249 0.080 27.042 1.00 32.26 318 PRO A O 1
ATOM 2373 N N . GLY A 1 323 ? 33.570 1.608 26.966 1.00 32.03 319 GLY A N 1
ATOM 2374 C CA . GLY A 1 323 ? 33.843 2.136 25.622 1.00 32.68 319 GLY A CA 1
ATOM 2375 C C . GLY A 1 323 ? 32.712 1.813 24.651 1.00 31.93 319 GLY A C 1
ATOM 2376 O O . GLY A 1 323 ? 31.677 1.268 25.081 1.00 31.94 319 GLY A O 1
ATOM 2377 N N . ILE A 1 324 ? 32.875 2.216 23.398 1.00 28.44 320 ILE A N 1
ATOM 2378 C CA . ILE A 1 324 ? 32.043 1.744 22.263 1.00 30.40 320 ILE A CA 1
ATOM 2379 C C . ILE A 1 324 ? 32.434 0.287 22.016 1.00 29.09 320 ILE A C 1
ATOM 2380 O O . ILE A 1 324 ? 33.602 0.050 21.656 1.00 34.18 320 ILE A O 1
ATOM 2385 N N . VAL A 1 325 ? 31.510 -0.640 22.241 1.00 29.35 321 VAL A N 1
ATOM 2386 C CA . VAL A 1 325 ? 31.733 -2.076 21.905 1.00 28.33 321 VAL A CA 1
ATOM 2387 C C . VAL A 1 325 ? 30.739 -2.456 20.798 1.00 33.03 321 VAL A C 1
ATOM 2388 O O . VAL A 1 325 ? 29.528 -2.416 21.050 1.00 36.64 321 VAL A O 1
ATOM 2392 N N . THR A 1 326 ? 31.235 -2.781 19.619 1.00 31.71 322 THR A N 1
ATOM 2393 C CA . THR A 1 326 ? 30.441 -3.180 18.437 1.00 32.79 322 THR A CA 1
ATOM 2394 C C . THR A 1 326 ? 30.066 -4.666 18.525 1.00 34.90 322 THR A C 1
ATOM 2395 O O . THR A 1 326 ? 30.789 -5.460 19.146 1.00 32.52 322 THR A O 1
ATOM 2399 N N . VAL A 1 327 ? 28.947 -5.019 17.911 1.00 30.85 323 VAL A N 1
ATOM 2400 C CA . VAL A 1 327 ? 28.272 -6.335 18.106 1.00 30.46 323 VAL A CA 1
ATOM 2401 C C . VAL A 1 327 ? 29.103 -7.490 17.526 1.00 28.94 323 VAL A C 1
ATOM 2402 O O . VAL A 1 327 ? 28.931 -8.609 17.989 1.00 32.59 323 VAL A O 1
ATOM 2406 N N . ASP A 1 328 ? 29.951 -7.239 16.547 1.00 28.83 324 ASP A N 1
ATOM 2407 C CA . ASP A 1 328 ? 30.914 -8.237 16.012 1.00 35.80 324 ASP A CA 1
ATOM 2408 C C . ASP A 1 328 ? 31.888 -8.691 17.108 1.00 38.32 324 ASP A C 1
ATOM 2409 O O . ASP A 1 328 ? 32.412 -9.799 16.971 1.00 36.45 324 ASP A O 1
ATOM 2414 N N . ARG A 1 329 ? 32.110 -7.889 18.153 1.00 34.96 325 ARG A N 1
ATOM 2415 C CA . ARG A 1 329 ? 33.101 -8.155 19.228 1.00 41.83 325 ARG A CA 1
ATOM 2416 C C . ARG A 1 329 ? 32.409 -8.740 20.463 1.00 44.19 325 ARG A C 1
ATOM 2417 O O . ARG A 1 329 ? 33.122 -9.184 21.386 1.00 44.91 325 ARG A O 1
ATOM 2421 N N . LEU A 1 330 ? 31.075 -8.763 20.509 1.00 38.60 326 LEU A N 1
ATOM 2422 C CA . LEU A 1 330 ? 30.345 -9.284 21.694 1.00 39.85 326 LEU A CA 1
ATOM 2423 C C . LEU A 1 330 ? 30.255 -10.801 21.586 1.00 40.18 326 LEU A C 1
ATOM 2424 O O . LEU A 1 330 ? 30.404 -11.343 20.496 1.00 41.13 326 LEU A O 1
ATOM 2429 N N . PRO A 1 331 ? 30.030 -11.530 22.697 1.00 41.79 327 PRO A N 1
ATOM 2430 C CA . PRO A 1 331 ? 29.796 -12.971 22.614 1.00 42.20 327 PRO A CA 1
ATOM 2431 C C . PRO A 1 331 ? 28.559 -13.245 21.743 1.00 43.34 327 PRO A C 1
ATOM 2432 O O . PRO A 1 331 ? 27.780 -12.309 21.463 1.00 38.36 327 PRO A O 1
ATOM 2436 N N . ARG A 1 332 ? 28.404 -14.496 21.321 1.00 36.51 328 ARG A N 1
ATOM 2437 C CA . ARG A 1 332 ? 27.284 -14.890 20.446 1.00 36.73 328 ARG A CA 1
ATOM 2438 C C . ARG A 1 332 ? 25.966 -14.474 21.103 1.00 30.78 328 ARG A C 1
ATOM 2439 O O . ARG A 1 332 ? 25.738 -14.738 22.287 1.00 27.80 328 ARG A O 1
ATOM 2447 N N . LEU A 1 333 ? 25.086 -13.862 20.323 1.00 32.06 329 LEU A N 1
ATOM 2448 C CA . LEU A 1 333 ? 23.720 -13.556 20.774 1.00 32.68 329 LEU A CA 1
ATOM 2449 C C . LEU A 1 333 ? 23.027 -14.877 21.123 1.00 35.33 329 LEU A C 1
ATOM 2450 O O . LEU A 1 333 ? 23.190 -15.878 20.384 1.00 34.14 329 LEU A O 1
ATOM 2455 N N . ARG A 1 334 ? 22.343 -14.922 22.265 1.00 36.82 330 ARG A N 1
ATOM 2456 C CA . ARG A 1 334 ? 21.694 -16.158 22.731 1.00 41.45 330 ARG A CA 1
ATOM 2457 C C . ARG A 1 334 ? 20.289 -15.846 23.262 1.00 39.05 330 ARG A C 1
ATOM 2458 O O . ARG A 1 334 ? 20.005 -14.704 23.720 1.00 40.44 330 ARG A O 1
ATOM 2466 N N . TYR A 1 335 ? 19.447 -16.863 23.126 1.00 38.27 331 TYR A N 1
ATOM 2467 C CA . TYR A 1 335 ? 18.074 -16.945 23.661 1.00 40.04 331 TYR A CA 1
ATOM 2468 C C . TYR A 1 335 ? 18.166 -16.979 2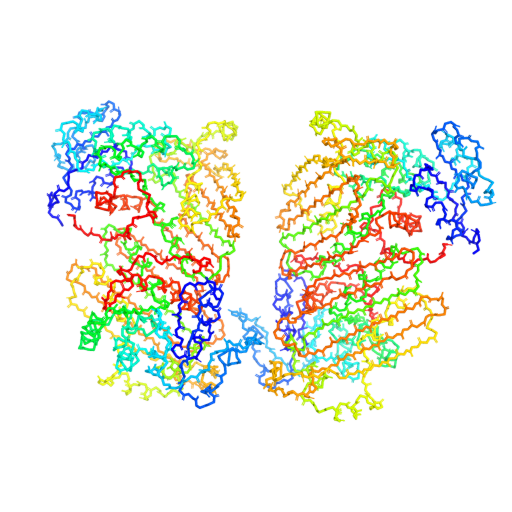5.188 1.00 40.81 331 TYR A C 1
ATOM 2469 O O . TYR A 1 335 ? 18.874 -17.858 25.708 1.00 33.83 331 TYR A O 1
ATOM 2478 N N . ARG A 1 336 ? 17.511 -16.029 25.855 1.00 37.31 332 ARG A N 1
ATOM 2479 C CA . ARG A 1 336 ? 17.410 -15.977 27.333 1.00 45.67 332 ARG A CA 1
ATOM 2480 C C . ARG A 1 336 ? 15.977 -15.616 27.695 1.00 44.83 332 ARG A C 1
ATOM 2481 O O . ARG A 1 336 ? 15.583 -14.460 27.562 1.00 48.09 332 ARG A O 1
ATOM 2489 N N . PRO A 1 337 ? 15.156 -16.581 28.165 1.00 49.37 333 PRO A N 1
ATOM 2490 C CA . PRO A 1 337 ? 13.853 -16.264 28.747 1.00 53.89 333 PRO A CA 1
ATOM 2491 C C . PRO A 1 337 ? 13.902 -15.254 29.916 1.00 47.96 333 PRO A C 1
ATOM 2492 O O . PRO A 1 337 ? 12.975 -14.500 30.029 1.00 50.45 333 PRO A O 1
ATOM 2496 N N . GLN A 1 338 ? 14.947 -15.250 30.749 1.00 45.17 334 GLN A N 1
ATOM 2497 C CA . GLN A 1 338 ? 14.974 -14.462 32.021 1.00 48.28 334 GLN A CA 1
ATOM 2498 C C . GLN A 1 338 ? 16.319 -13.748 32.196 1.00 41.17 334 GLN A C 1
ATOM 2499 O O . GLN A 1 338 ? 17.314 -14.300 31.766 1.00 44.96 334 GLN A O 1
ATOM 2501 N N . PHE A 1 339 ? 16.338 -12.548 32.793 1.00 48.10 335 PHE A N 1
ATOM 2502 C CA . PHE A 1 339 ? 17.535 -11.664 32.912 1.00 45.89 335 PHE A CA 1
ATOM 2503 C C . PHE A 1 339 ? 18.086 -11.588 34.355 1.00 49.80 335 PHE A C 1
ATOM 2504 O O . PHE A 1 339 ? 17.400 -11.722 35.368 1.00 56.55 335 PHE A O 1
ATOM 2512 N N . HIS B 1 4 ? 16.058 -29.013 -27.721 1.00 71.32 0 HIS B N 1
ATOM 2513 C CA . HIS B 1 4 ? 14.952 -29.040 -28.716 1.00 68.56 0 HIS B CA 1
ATOM 2514 C C . HIS B 1 4 ? 14.896 -27.769 -29.568 1.00 59.05 0 HIS B C 1
ATOM 2515 O O . HIS B 1 4 ? 14.323 -27.904 -30.627 1.00 59.96 0 HIS B O 1
ATOM 2522 N N . HIS B 1 5 ? 15.327 -26.600 -29.066 1.00 57.97 1 HIS B N 1
ATOM 2523 C CA . HIS B 1 5 ? 14.971 -25.239 -29.575 1.00 56.24 1 HIS B CA 1
ATOM 2524 C C . HIS B 1 5 ? 15.563 -24.969 -30.968 1.00 59.54 1 HIS B C 1
ATOM 2525 O O . HIS B 1 5 ? 15.043 -24.072 -31.667 1.00 63.81 1 HIS B O 1
ATOM 2527 N N . SER B 1 6 ? 16.612 -25.700 -31.375 1.00 53.86 2 SER B N 1
ATOM 2528 C CA . SER B 1 6 ? 17.321 -25.475 -32.660 1.00 45.22 2 SER B CA 1
ATOM 2529 C C . SER B 1 6 ? 16.572 -26.185 -33.788 1.00 40.73 2 SER B C 1
ATOM 2530 O O . SER B 1 6 ? 15.896 -27.196 -33.505 1.00 44.83 2 SER B O 1
ATOM 2533 N N . ASP B 1 7 ? 16.698 -25.676 -35.015 1.00 42.55 3 ASP B N 1
ATOM 2534 C CA . ASP B 1 7 ? 16.273 -26.353 -36.267 1.00 42.07 3 ASP B CA 1
ATOM 2535 C C . ASP B 1 7 ? 17.111 -27.617 -36.506 1.00 44.91 3 ASP B C 1
ATOM 2536 O O . ASP B 1 7 ? 16.617 -28.513 -37.228 1.00 49.47 3 ASP B O 1
ATOM 2538 N N . ILE B 1 8 ? 18.332 -27.693 -35.954 1.00 40.12 4 ILE B N 1
ATOM 2539 C CA . ILE B 1 8 ? 19.313 -28.738 -36.359 1.00 36.88 4 ILE B CA 1
ATOM 2540 C C . ILE B 1 8 ? 18.858 -30.073 -35.793 1.00 34.59 4 ILE B C 1
ATOM 2541 O O . ILE B 1 8 ? 18.648 -30.171 -34.564 1.00 38.96 4 ILE B O 1
ATOM 2546 N N . ARG B 1 9 ? 18.793 -31.082 -36.659 1.00 35.04 5 ARG B N 1
ATOM 2547 C CA . ARG B 1 9 ? 18.438 -32.468 -36.281 1.00 38.44 5 ARG B CA 1
ATOM 2548 C C . ARG B 1 9 ? 19.696 -33.303 -36.542 1.00 35.04 5 ARG B C 1
ATOM 2549 O O . ARG B 1 9 ? 20.182 -33.326 -37.700 1.00 34.82 5 ARG B O 1
ATOM 2557 N N . ALA B 1 10 ? 20.214 -33.945 -35.498 1.00 32.40 6 ALA B N 1
ATOM 2558 C CA . ALA B 1 10 ? 21.491 -34.679 -35.544 1.00 32.02 6 ALA B CA 1
ATOM 2559 C C . ALA B 1 10 ? 21.281 -36.145 -35.193 1.00 35.86 6 ALA B C 1
ATOM 2560 O O . ALA B 1 10 ? 20.453 -36.458 -34.306 1.00 37.96 6 ALA B O 1
ATOM 2562 N N . VAL B 1 11 ? 22.061 -37.017 -35.826 1.00 37.71 7 VAL B N 1
ATOM 2563 C CA . VAL B 1 11 ? 22.225 -38.437 -35.392 1.00 37.43 7 VAL B CA 1
ATOM 2564 C C . VAL B 1 11 ? 23.615 -38.558 -34.759 1.00 35.46 7 VAL B C 1
ATOM 2565 O O . VAL B 1 11 ? 24.598 -38.125 -35.428 1.00 36.27 7 VAL B O 1
ATOM 2569 N N . VAL B 1 12 ? 23.705 -39.056 -33.520 1.00 29.32 8 VAL B N 1
ATOM 2570 C CA . VAL B 1 12 ? 25.029 -39.232 -32.873 1.00 34.05 8 VAL B CA 1
ATOM 2571 C C . VAL B 1 12 ? 25.476 -40.654 -33.229 1.00 38.35 8 VAL B C 1
ATOM 2572 O O . VAL B 1 12 ? 24.795 -41.654 -32.891 1.00 36.27 8 VAL B O 1
ATOM 2576 N N . TYR B 1 13 ? 26.539 -40.700 -34.039 1.00 30.41 9 TYR B N 1
ATOM 2577 C CA . TYR B 1 13 ? 27.074 -41.915 -34.681 1.00 31.11 9 TYR B CA 1
ATOM 2578 C C . TYR B 1 13 ? 28.256 -42.380 -33.835 1.00 39.17 9 TYR B C 1
ATOM 2579 O O . TYR B 1 13 ? 29.354 -41.752 -33.923 1.00 36.89 9 TYR B O 1
ATOM 2588 N N . GLY B 1 14 ? 28.039 -43.448 -33.062 1.00 33.31 10 GLY B N 1
ATOM 2589 C CA . GLY B 1 14 ? 28.930 -43.888 -31.980 1.00 34.17 10 GLY B CA 1
ATOM 2590 C C . GLY B 1 14 ? 28.515 -43.212 -30.693 1.00 34.88 10 GLY B C 1
ATOM 2591 O O . GLY B 1 14 ? 28.073 -42.031 -30.732 1.00 32.91 10 GLY B O 1
ATOM 2592 N N . VAL B 1 15 ? 28.575 -43.957 -29.603 1.00 38.08 11 VAL B N 1
ATOM 2593 C CA . VAL B 1 15 ? 28.186 -43.461 -28.255 1.00 39.40 11 VAL B CA 1
ATOM 2594 C C . VAL B 1 15 ?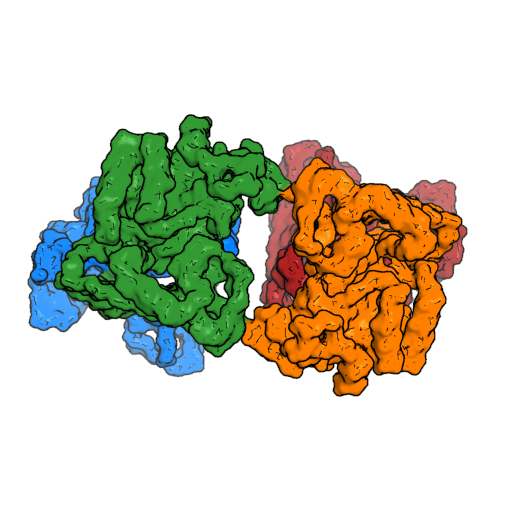 29.275 -43.916 -27.296 1.00 45.55 11 VAL B C 1
ATOM 2595 O O . VAL B 1 15 ? 28.960 -44.574 -26.285 1.00 41.62 11 VAL B O 1
ATOM 2599 N N . GLY B 1 16 ? 30.524 -43.523 -27.586 1.00 39.44 12 GLY B N 1
ATOM 2600 C CA . GLY B 1 16 ? 31.658 -43.840 -26.704 1.00 36.07 12 GLY B CA 1
ATOM 2601 C C . GLY B 1 16 ? 32.026 -42.646 -25.859 1.00 34.74 12 GLY B C 1
ATOM 2602 O O . GLY B 1 16 ? 31.170 -41.777 -25.645 1.00 32.64 12 GLY B O 1
ATOM 2603 N N . ALA B 1 17 ? 33.287 -42.580 -25.439 1.00 35.12 13 ALA B N 1
ATOM 2604 C CA . ALA B 1 17 ? 33.768 -41.549 -24.495 1.00 37.87 13 ALA B CA 1
ATOM 2605 C C . ALA B 1 17 ? 33.479 -40.156 -25.060 1.00 33.10 13 ALA B C 1
ATOM 2606 O O . ALA B 1 17 ? 32.928 -39.310 -24.318 1.00 34.43 13 ALA B O 1
ATOM 2608 N N . MET B 1 18 ? 33.814 -39.895 -26.323 1.00 32.34 14 MET B N 1
ATOM 2609 C CA . MET B 1 18 ? 33.695 -38.525 -26.889 1.00 30.30 14 MET B CA 1
ATOM 2610 C C . MET B 1 18 ? 32.235 -38.199 -27.213 1.00 30.07 14 MET B C 1
ATOM 2611 O O . MET B 1 18 ? 31.766 -37.138 -26.779 1.00 28.63 14 MET B O 1
ATOM 2616 N N . ASN B 1 19 ? 31.505 -39.061 -27.917 1.00 33.87 15 ASN B N 1
ATOM 2617 C CA . ASN B 1 19 ? 30.092 -38.734 -28.276 1.00 35.37 15 ASN B CA 1
ATOM 2618 C C . ASN B 1 19 ? 29.215 -38.652 -27.023 1.00 33.23 15 ASN B C 1
ATOM 2619 O O . ASN B 1 19 ? 28.212 -37.942 -27.076 1.00 36.76 15 ASN B O 1
ATOM 2624 N N . SER B 1 20 ? 29.586 -39.290 -25.919 1.00 34.51 16 SER B N 1
ATOM 2625 C CA . SER B 1 20 ? 28.818 -39.128 -24.655 1.00 35.21 16 SER B CA 1
ATOM 2626 C C . SER B 1 20 ? 28.931 -37.668 -24.213 1.00 34.34 16 SER B C 1
ATOM 2627 O O . SER B 1 20 ? 27.927 -37.106 -23.834 1.00 37.12 16 SER B O 1
ATOM 2630 N N . ILE B 1 21 ? 30.113 -37.058 -24.308 1.00 34.70 17 ILE B N 1
ATOM 2631 C CA . ILE B 1 21 ? 30.318 -35.628 -23.934 1.00 32.43 17 ILE B CA 1
ATOM 2632 C C . ILE B 1 21 ? 29.594 -34.772 -24.968 1.00 29.57 17 ILE B C 1
ATOM 2633 O O . ILE B 1 21 ? 28.921 -33.828 -24.607 1.00 28.38 17 ILE B O 1
ATOM 2638 N N . VAL B 1 22 ? 29.795 -35.065 -26.253 1.00 31.60 18 VAL B N 1
ATOM 2639 C CA . VAL B 1 22 ? 29.206 -34.286 -27.376 1.00 31.00 18 VAL B CA 1
ATOM 2640 C C . VAL B 1 22 ? 27.678 -34.266 -27.226 1.00 31.81 18 VAL B C 1
ATOM 2641 O O . VAL B 1 22 ? 27.093 -33.202 -27.414 1.00 27.53 18 VAL B O 1
ATOM 2645 N N . ALA B 1 23 ? 27.059 -35.407 -26.923 1.00 32.08 19 ALA B N 1
ATOM 2646 C CA . ALA B 1 23 ? 25.578 -35.534 -26.808 1.00 36.83 19 ALA B CA 1
ATOM 2647 C C . ALA B 1 23 ? 25.053 -34.487 -25.820 1.00 33.40 19 ALA B C 1
ATOM 2648 O O . ALA B 1 23 ? 24.156 -33.737 -26.180 1.00 39.09 19 ALA B O 1
ATOM 2650 N N . GLY B 1 24 ? 25.667 -34.375 -24.642 1.00 38.16 20 GLY B N 1
ATOM 2651 C CA . GLY B 1 24 ? 25.292 -33.399 -23.602 1.00 35.48 20 GLY B CA 1
ATOM 2652 C C . GLY B 1 24 ? 25.468 -31.978 -24.079 1.00 33.65 20 GLY B C 1
ATOM 2653 O O . GLY B 1 24 ? 24.604 -31.133 -23.771 1.00 34.07 20 GLY B O 1
ATOM 2654 N N . MET B 1 25 ? 26.538 -31.693 -24.833 1.00 35.59 21 MET B N 1
ATOM 2655 C CA . MET B 1 25 ? 26.776 -30.341 -25.395 1.00 30.59 21 MET B CA 1
ATOM 2656 C C . MET B 1 25 ? 25.715 -30.050 -26.463 1.00 30.53 21 MET B C 1
ATOM 2657 O O . MET B 1 25 ? 25.254 -28.924 -26.527 1.00 27.66 21 MET B O 1
ATOM 2662 N N . LEU B 1 26 ? 25.371 -31.028 -27.313 1.00 34.97 22 LEU B N 1
ATOM 2663 C CA . LEU B 1 26 ? 24.315 -30.828 -28.357 1.00 37.12 22 LEU B CA 1
ATOM 2664 C C . LEU B 1 26 ? 23.016 -30.396 -27.664 1.00 37.82 22 LEU B C 1
ATOM 2665 O O . LEU B 1 26 ? 22.436 -29.379 -28.081 1.00 37.52 22 LEU B O 1
ATOM 2670 N N . LEU B 1 27 ? 22.633 -31.104 -26.597 1.00 38.02 23 LEU B N 1
ATOM 2671 C CA . LEU B 1 27 ? 21.395 -30.788 -25.836 1.00 45.78 23 LEU B CA 1
ATOM 2672 C C . LEU B 1 27 ? 21.475 -29.370 -25.263 1.00 44.08 23 LEU B C 1
ATOM 2673 O O . LEU B 1 27 ? 20.506 -28.623 -25.477 1.00 44.68 23 LEU B O 1
ATOM 2678 N N . ASP B 1 28 ? 22.611 -28.980 -24.675 1.00 49.49 24 ASP B N 1
ATOM 2679 C CA . ASP B 1 28 ? 22.841 -27.614 -24.127 1.00 46.74 24 ASP B CA 1
ATOM 2680 C C . ASP B 1 28 ? 22.640 -26.554 -25.202 1.00 48.87 24 ASP B C 1
ATOM 2681 O O . ASP B 1 28 ? 22.170 -25.458 -24.848 1.00 51.32 24 ASP B O 1
ATOM 2686 N N . LYS B 1 29 ? 23.022 -26.825 -26.453 1.00 49.90 25 LYS B N 1
ATOM 2687 C CA . LYS B 1 29 ? 22.915 -25.818 -27.544 1.00 52.00 25 LYS B CA 1
ATOM 2688 C C . LYS B 1 29 ? 21.490 -25.800 -28.126 1.00 46.73 25 LYS B C 1
ATOM 2689 O O . LYS B 1 29 ? 21.217 -24.904 -28.916 1.00 47.42 25 LYS B O 1
ATOM 2695 N N . GLY B 1 30 ? 20.635 -26.751 -27.742 1.00 48.68 26 GLY B N 1
ATOM 2696 C CA . GLY B 1 30 ? 19.244 -26.875 -28.243 1.00 53.87 26 GLY B CA 1
ATOM 2697 C C . GLY B 1 30 ? 19.139 -27.737 -29.499 1.00 51.38 26 GLY B C 1
ATOM 2698 O O . GLY B 1 30 ? 18.061 -27.790 -30.098 1.00 49.04 26 GLY B O 1
ATOM 2699 N N . VAL B 1 31 ? 20.201 -28.454 -29.867 1.00 49.88 27 VAL B N 1
ATOM 2700 C CA . VAL B 1 31 ? 20.177 -29.367 -31.050 1.00 49.23 27 VAL B CA 1
ATOM 2701 C C . VAL B 1 31 ? 19.226 -30.530 -30.740 1.00 41.27 27 VAL B C 1
ATOM 2702 O O . VAL B 1 31 ? 19.186 -30.988 -29.584 1.00 47.57 27 VAL B O 1
ATOM 2706 N N . GLN B 1 32 ? 18.477 -30.982 -31.742 1.00 40.16 28 GLN B N 1
ATOM 2707 C CA . GLN B 1 32 ? 17.585 -32.150 -31.606 1.00 37.11 28 GLN B CA 1
ATOM 2708 C C . GLN B 1 32 ? 18.373 -33.411 -31.975 1.00 36.34 28 GLN B C 1
ATOM 2709 O O . GLN B 1 32 ? 18.777 -33.545 -33.142 1.00 45.98 28 GLN B O 1
ATOM 2715 N N . ILE B 1 33 ? 18.620 -34.277 -31.006 1.00 32.57 29 ILE B N 1
ATOM 2716 C CA . ILE B 1 33 ? 19.171 -35.633 -31.279 1.00 34.04 29 ILE B CA 1
ATOM 2717 C C . ILE B 1 33 ? 17.994 -36.528 -31.703 1.00 36.11 29 ILE B C 1
ATOM 2718 O O . ILE B 1 33 ? 17.126 -36.779 -30.868 1.00 38.78 29 ILE B O 1
ATOM 2723 N N . VAL B 1 34 ? 17.985 -36.993 -32.947 1.00 34.32 30 VAL B N 1
ATOM 2724 C CA . VAL B 1 34 ? 16.849 -37.767 -33.526 1.00 34.56 30 VAL B CA 1
ATOM 2725 C C . VAL B 1 34 ? 17.284 -39.209 -33.797 1.00 35.80 30 VAL B C 1
ATOM 2726 O O . VAL B 1 34 ? 16.415 -40.049 -34.154 1.00 35.94 30 VAL B O 1
ATOM 2730 N N . GLY B 1 35 ? 18.556 -39.531 -33.563 1.00 30.58 31 GLY B N 1
ATOM 2731 C CA . GLY B 1 35 ? 19.034 -40.916 -33.666 1.00 33.12 31 GLY B CA 1
ATOM 2732 C C . GLY B 1 35 ? 20.345 -41.137 -32.970 1.00 31.40 31 GLY B C 1
ATOM 2733 O O . GLY B 1 35 ? 21.041 -40.157 -32.749 1.00 41.99 31 GLY B O 1
ATOM 2734 N N . ALA B 1 36 ? 20.695 -42.402 -32.715 1.00 33.58 32 ALA B N 1
ATOM 2735 C CA . ALA B 1 36 ? 21.970 -42.763 -32.074 1.00 38.50 32 ALA B CA 1
ATOM 2736 C C . ALA B 1 36 ? 22.345 -44.180 -32.496 1.00 44.19 32 ALA B C 1
ATOM 2737 O O . ALA B 1 36 ? 21.467 -45.087 -32.437 1.00 41.99 32 ALA B O 1
ATOM 2739 N N . ILE B 1 37 ? 23.601 -44.353 -32.909 1.00 37.29 33 ILE B N 1
ATOM 2740 C CA . ILE B 1 37 ? 24.124 -45.635 -33.445 1.00 34.85 33 ILE B CA 1
ATOM 2741 C C . ILE B 1 37 ? 25.245 -46.138 -32.538 1.00 37.53 33 ILE B C 1
ATOM 2742 O O . ILE B 1 37 ? 26.166 -45.347 -32.200 1.00 33.89 33 ILE B O 1
ATOM 2747 N N . ALA B 1 38 ? 25.151 -47.402 -32.135 1.00 32.75 34 ALA B N 1
ATOM 2748 C CA . ALA B 1 38 ? 26.187 -48.115 -31.366 1.00 35.31 34 ALA B CA 1
ATOM 2749 C C . ALA B 1 38 ? 26.399 -49.508 -31.974 1.00 38.56 34 ALA B C 1
ATOM 2750 O O . ALA B 1 38 ? 25.823 -49.800 -33.041 1.00 37.42 34 ALA B O 1
ATOM 2752 N N . ARG B 1 39 ? 27.235 -50.324 -31.348 1.00 40.01 35 ARG B N 1
ATOM 2753 C CA . ARG B 1 39 ? 27.614 -51.659 -31.868 1.00 49.92 35 ARG B CA 1
ATOM 2754 C C . ARG B 1 39 ? 27.318 -52.717 -30.790 1.00 53.34 35 ARG B C 1
ATOM 2755 O O . ARG B 1 39 ? 26.825 -53.800 -31.149 1.00 53.47 35 ARG B O 1
ATOM 2763 N N . SER B 1 40 ? 27.615 -52.432 -29.516 1.00 54.21 36 SER B N 1
ATOM 2764 C CA . SER B 1 40 ? 27.511 -53.377 -28.371 1.00 54.01 36 SER B CA 1
ATOM 2765 C C . SER B 1 40 ? 26.040 -53.693 -28.082 1.00 52.48 36 SER B C 1
ATOM 2766 O O . SER B 1 40 ? 25.255 -52.782 -27.861 1.00 45.33 36 SER B O 1
ATOM 2769 N N . PRO B 1 41 ? 25.636 -54.984 -28.059 1.00 60.72 37 PRO B N 1
ATOM 2770 C CA . PRO B 1 41 ? 24.288 -55.386 -27.626 1.00 64.23 37 PRO B CA 1
ATOM 2771 C C . PRO B 1 41 ? 23.813 -54.756 -26.303 1.00 65.60 37 PRO B C 1
ATOM 2772 O O . PRO B 1 41 ? 22.653 -54.396 -26.223 1.00 63.51 37 PRO B O 1
ATOM 2776 N N . GLN B 1 42 ? 24.720 -54.597 -25.330 1.00 65.07 38 GLN B N 1
ATOM 2777 C CA . GLN B 1 42 ? 24.476 -53.911 -24.025 1.00 65.24 38 GLN B CA 1
ATOM 2778 C C . GLN B 1 42 ? 23.843 -52.523 -24.263 1.00 66.64 38 GLN B C 1
ATOM 2779 O O . GLN B 1 42 ? 22.934 -52.149 -23.516 1.00 72.54 38 GLN B O 1
ATOM 2781 N N . LYS B 1 43 ? 24.304 -51.792 -25.284 1.00 54.15 39 LYS B N 1
ATOM 2782 C CA . LYS B 1 43 ? 23.900 -50.378 -25.547 1.00 54.40 39 LYS B CA 1
ATOM 2783 C C . LYS B 1 43 ? 22.646 -50.346 -26.427 1.00 49.81 39 LYS B C 1
ATOM 2784 O O . LYS B 1 43 ? 21.754 -49.518 -26.208 1.00 42.13 39 LYS B O 1
ATOM 2790 N N . VAL B 1 44 ? 22.615 -51.236 -27.420 1.00 53.68 40 VAL B N 1
ATOM 2791 C CA . VAL B 1 44 ? 21.589 -51.277 -28.502 1.00 54.98 40 VAL B CA 1
ATOM 2792 C C . VAL B 1 44 ? 20.247 -51.552 -27.839 1.00 55.25 40 VAL B C 1
ATOM 2793 O O . VAL B 1 44 ? 20.225 -52.415 -26.915 1.00 51.51 40 VAL B O 1
ATOM 2797 N N . GLY B 1 45 ? 19.198 -50.834 -28.235 1.00 53.74 41 GLY B N 1
ATOM 2798 C CA . GLY B 1 45 ? 17.850 -51.003 -27.655 1.00 53.55 41 GLY B CA 1
ATOM 2799 C C . GLY B 1 45 ? 17.585 -50.038 -26.510 1.00 56.16 41 GLY B C 1
ATOM 2800 O O . GLY B 1 45 ? 16.407 -49.709 -26.298 1.00 60.78 41 GLY B O 1
ATOM 2801 N N . GLN B 1 46 ? 18.619 -49.581 -25.793 1.00 52.31 42 GLN B N 1
ATOM 2802 C CA . GLN B 1 46 ? 18.429 -48.624 -24.671 1.00 50.27 42 GLN B CA 1
ATOM 2803 C C . GLN B 1 46 ? 17.946 -47.274 -25.217 1.00 45.51 42 GLN B C 1
ATOM 2804 O O . GLN B 1 46 ? 18.224 -46.962 -26.397 1.00 49.10 42 GLN B O 1
ATOM 2810 N N . ASP B 1 47 ? 17.281 -46.473 -24.387 1.00 39.14 43 ASP B N 1
ATOM 2811 C CA . ASP B 1 47 ? 17.062 -45.025 -24.673 1.00 45.83 43 ASP B CA 1
ATOM 2812 C C . ASP B 1 47 ? 18.404 -44.288 -24.481 1.00 46.91 43 ASP B C 1
ATOM 2813 O O . ASP B 1 47 ? 19.091 -44.551 -23.491 1.00 42.87 43 ASP B O 1
ATOM 2818 N N . LEU B 1 48 ? 18.765 -43.386 -25.385 1.00 45.99 44 LEU B N 1
ATOM 2819 C CA . LEU B 1 48 ? 20.051 -42.625 -25.310 1.00 50.31 44 LEU B CA 1
ATOM 2820 C C . LEU B 1 48 ? 20.172 -41.883 -23.967 1.00 50.80 44 LEU B C 1
ATOM 2821 O O . LEU B 1 48 ? 21.263 -41.943 -23.363 1.00 48.45 44 LEU B O 1
ATOM 2826 N N . GLY B 1 49 ? 19.104 -41.220 -23.515 1.00 54.21 45 GLY B N 1
ATOM 2827 C CA . GLY B 1 49 ? 19.072 -40.509 -22.216 1.00 51.58 45 GLY B CA 1
ATOM 2828 C C . GLY B 1 49 ? 19.440 -41.417 -21.051 1.00 51.17 45 GLY B C 1
ATOM 2829 O O . GLY B 1 49 ? 20.187 -40.965 -20.164 1.00 55.18 45 GLY B O 1
ATOM 2830 N N . ASP B 1 50 ? 18.940 -42.652 -21.042 1.00 49.30 46 ASP B N 1
ATOM 2831 C CA . ASP B 1 50 ? 19.263 -43.674 -20.013 1.00 54.86 46 ASP B CA 1
ATOM 2832 C C . ASP B 1 50 ? 20.732 -44.057 -20.137 1.00 56.41 46 ASP B C 1
ATOM 2833 O O . ASP B 1 50 ? 21.414 -44.123 -19.109 1.00 57.52 46 ASP B O 1
ATOM 2838 N N . LEU B 1 51 ? 21.178 -44.313 -21.363 1.00 50.83 47 LEU B N 1
ATOM 2839 C CA . LEU B 1 51 ? 22.547 -44.791 -21.661 1.00 52.24 47 LEU B CA 1
ATOM 2840 C C . LEU B 1 51 ? 23.563 -43.732 -21.211 1.00 48.42 47 LEU B C 1
ATOM 2841 O O . LEU B 1 51 ? 24.648 -44.141 -20.769 1.00 51.24 47 LEU B O 1
ATOM 2846 N N . LEU B 1 52 ? 23.201 -42.444 -21.260 1.00 45.46 48 LEU B N 1
ATOM 2847 C CA . LEU B 1 52 ? 24.056 -41.300 -20.835 1.00 50.82 48 LEU B CA 1
ATOM 2848 C C . LEU B 1 52 ? 23.799 -40.907 -19.368 1.00 55.50 48 LEU B C 1
ATOM 2849 O O . LEU B 1 52 ? 24.502 -40.014 -18.885 1.00 58.93 48 LEU B O 1
ATOM 2854 N N . GLY B 1 53 ? 22.821 -41.508 -18.687 1.00 61.48 49 GLY B N 1
ATOM 2855 C CA . GLY B 1 53 ? 22.541 -41.252 -17.257 1.00 63.62 49 GLY B CA 1
ATOM 2856 C C . GLY B 1 53 ? 22.014 -39.848 -17.000 1.00 62.81 49 GLY B C 1
ATOM 2857 O O . GLY B 1 53 ? 22.339 -39.289 -15.941 1.00 68.04 49 GLY B O 1
ATOM 2858 N N . LEU B 1 54 ? 21.223 -39.299 -17.920 1.00 66.98 50 LEU B N 1
ATOM 2859 C CA . LEU B 1 54 ? 20.652 -37.929 -17.798 1.00 65.05 50 LEU B CA 1
ATOM 2860 C C . LEU B 1 54 ? 19.470 -37.899 -16.824 1.00 68.67 50 LEU B C 1
ATOM 2861 O O . LEU B 1 54 ? 19.101 -36.797 -16.402 1.00 63.71 50 LEU B O 1
ATOM 2866 N N . GLY B 1 55 ? 18.862 -39.042 -16.512 1.00 71.49 51 GLY B N 1
ATOM 2867 C CA . GLY B 1 55 ? 17.693 -39.103 -15.614 1.00 77.88 51 GLY B CA 1
ATOM 2868 C C . GLY B 1 55 ? 16.409 -38.652 -16.283 1.00 79.40 51 GLY B C 1
ATOM 2869 O O . GLY B 1 55 ? 15.338 -38.955 -15.709 1.00 85.97 51 GLY B O 1
ATOM 2870 N N . ARG B 1 56 ? 16.469 -38.019 -17.462 1.00 73.40 52 ARG B N 1
ATOM 2871 C CA . ARG B 1 56 ? 15.321 -37.895 -18.410 1.00 66.82 52 ARG B CA 1
ATOM 2872 C C . ARG B 1 56 ? 15.591 -38.794 -19.623 1.00 70.48 52 ARG B C 1
ATOM 2873 O O . ARG B 1 56 ? 16.740 -38.804 -20.102 1.00 69.99 52 ARG B O 1
ATOM 2875 N N . GLN B 1 57 ? 14.592 -39.571 -20.057 1.00 66.82 53 GLN B N 1
ATOM 2876 C CA . GLN B 1 57 ? 14.635 -40.325 -21.340 1.00 62.00 53 GLN B CA 1
ATOM 2877 C C . GLN B 1 57 ? 14.525 -39.308 -22.483 1.00 58.14 53 GLN B C 1
ATOM 2878 O O . GLN B 1 57 ? 13.968 -38.211 -22.243 1.00 57.82 53 GLN B O 1
ATOM 2884 N N . LEU B 1 58 ? 15.082 -39.619 -23.657 1.00 52.75 54 LEU B N 1
ATOM 2885 C CA . LEU B 1 58 ? 15.106 -38.686 -24.817 1.00 57.84 54 LEU B CA 1
ATOM 2886 C C . LEU B 1 58 ? 14.022 -39.080 -25.828 1.00 55.25 54 LEU B C 1
ATOM 2887 O O . LEU B 1 58 ? 13.725 -38.261 -26.713 1.00 56.97 54 LEU B O 1
ATOM 2892 N N . GLY B 1 59 ? 13.498 -40.300 -25.731 1.00 49.84 55 GLY B N 1
ATOM 2893 C CA . GLY B 1 59 ? 12.624 -40.878 -26.771 1.00 60.14 55 GLY B CA 1
ATOM 2894 C C . GLY B 1 59 ? 13.398 -41.200 -28.044 1.00 58.91 55 GLY B C 1
ATOM 2895 O O . GLY B 1 59 ? 12.797 -41.149 -29.119 1.00 57.38 55 GLY B O 1
ATOM 2896 N N . VAL B 1 60 ? 14.681 -41.555 -27.912 1.00 50.07 56 VAL B N 1
ATOM 2897 C CA . VAL B 1 60 ? 15.551 -42.012 -29.029 1.00 47.34 56 VAL B CA 1
ATOM 2898 C C . VAL B 1 60 ? 16.174 -43.340 -28.602 1.00 45.42 56 VAL B C 1
ATOM 2899 O O . VAL B 1 60 ? 16.900 -43.385 -27.567 1.00 46.16 56 VAL B O 1
ATOM 2903 N N . ALA B 1 61 ? 15.870 -44.403 -29.334 1.00 42.89 57 ALA B N 1
ATOM 2904 C CA . ALA B 1 61 ? 16.320 -45.776 -29.015 1.00 44.22 57 ALA B CA 1
ATOM 2905 C C . ALA B 1 61 ? 17.627 -46.036 -29.771 1.00 45.65 57 ALA B C 1
ATOM 2906 O O . ALA B 1 61 ? 17.636 -45.915 -31.000 1.00 38.16 57 ALA B O 1
ATOM 2908 N N . VAL B 1 62 ? 18.697 -46.371 -29.056 1.00 42.52 58 VAL B N 1
ATOM 2909 C CA . VAL B 1 62 ? 20.019 -46.642 -29.697 1.00 45.20 58 VAL B CA 1
ATOM 2910 C C . VAL B 1 62 ? 19.845 -47.839 -30.639 1.00 48.02 58 VAL B C 1
ATOM 2911 O O . VAL B 1 62 ? 19.280 -48.888 -30.212 1.00 50.33 58 VAL B O 1
ATOM 2915 N N . SER B 1 63 ? 20.333 -47.685 -31.865 1.00 46.12 59 SER B N 1
ATOM 2916 C CA . SER B 1 63 ? 20.206 -48.650 -32.981 1.00 45.84 59 SER B CA 1
ATOM 2917 C C . SER B 1 63 ? 21.608 -49.129 -33.367 1.00 46.47 59 SER B C 1
ATOM 2918 O O . SER B 1 63 ? 22.593 -48.411 -33.054 1.00 42.55 59 SER B O 1
ATOM 2921 N N . ASP B 1 64 ? 21.699 -50.304 -33.988 1.00 39.61 60 ASP B N 1
ATOM 2922 C CA . ASP B 1 64 ? 22.978 -50.808 -34.546 1.00 40.33 60 ASP B CA 1
ATOM 2923 C C . ASP B 1 64 ? 22.921 -50.701 -36.069 1.00 43.39 60 ASP B C 1
ATOM 2924 O O . ASP B 1 64 ? 23.821 -51.250 -36.707 1.00 38.03 60 ASP B O 1
ATOM 2929 N N . ASP B 1 65 ? 21.941 -49.969 -36.618 1.00 40.35 61 ASP B N 1
ATOM 2930 C CA . ASP B 1 65 ? 21.653 -49.983 -38.076 1.00 45.75 61 ASP B CA 1
ATOM 2931 C C . ASP B 1 65 ? 21.671 -48.547 -38.597 1.00 44.76 61 ASP B C 1
ATOM 2932 O O . ASP B 1 65 ? 20.596 -47.896 -38.620 1.00 36.28 61 ASP B O 1
ATOM 2937 N N . ALA B 1 66 ? 22.859 -48.077 -39.011 1.00 40.62 62 ALA B N 1
ATOM 2938 C CA . ALA B 1 66 ? 23.094 -46.669 -39.399 1.00 40.42 62 ALA B CA 1
ATOM 2939 C C . ALA B 1 66 ? 22.194 -46.318 -40.589 1.00 39.87 62 ALA B C 1
ATOM 2940 O O . ALA B 1 66 ? 21.553 -45.235 -40.554 1.00 36.37 62 ALA B O 1
ATOM 2942 N N . ALA B 1 67 ? 22.169 -47.173 -41.626 1.00 36.56 63 ALA B N 1
ATOM 2943 C CA . ALA B 1 67 ? 21.397 -46.922 -42.864 1.00 41.01 63 ALA B CA 1
ATOM 2944 C C . ALA B 1 67 ? 19.930 -46.682 -42.501 1.00 39.85 63 ALA B C 1
ATOM 2945 O O . ALA B 1 67 ? 19.330 -45.662 -42.961 1.00 41.57 63 ALA B O 1
ATOM 2947 N N . GLU B 1 68 ? 19.398 -47.562 -41.636 1.00 42.75 64 GLU B N 1
ATOM 2948 C CA . GLU B 1 68 ? 17.976 -47.517 -41.214 1.00 49.17 64 GLU B CA 1
ATOM 2949 C C . GLU B 1 68 ? 17.710 -46.187 -40.502 1.00 46.19 64 GLU B C 1
ATOM 2950 O O . GLU B 1 68 ? 16.686 -45.538 -40.801 1.00 41.24 64 GLU B O 1
ATOM 2956 N N . VAL B 1 69 ? 18.601 -45.796 -39.582 1.00 41.80 65 VAL B N 1
ATOM 2957 C CA . VAL B 1 69 ? 18.400 -44.556 -38.784 1.00 39.27 65 VAL B CA 1
ATOM 2958 C C . VAL B 1 69 ? 18.388 -43.353 -39.726 1.00 38.03 65 VAL B C 1
ATOM 2959 O O . VAL B 1 69 ? 17.510 -42.490 -39.556 1.00 39.62 65 VAL B O 1
ATOM 2963 N N . LEU B 1 70 ? 19.320 -43.286 -40.684 1.00 41.81 66 LEU B N 1
ATOM 2964 C CA . LEU B 1 70 ? 19.409 -42.122 -41.610 1.00 41.27 66 LEU B CA 1
ATOM 2965 C C . LEU B 1 70 ? 18.173 -42.074 -42.513 1.00 42.90 66 LEU B C 1
ATOM 2966 O O . LEU B 1 70 ? 17.636 -40.932 -42.730 1.00 43.68 66 LEU B O 1
ATOM 2971 N N . GLU B 1 71 ? 17.768 -43.237 -43.059 1.00 40.13 67 GLU B N 1
ATOM 2972 C CA . GLU B 1 71 ? 16.576 -43.313 -43.959 1.00 49.23 67 GLU B CA 1
ATOM 2973 C C . GLU B 1 71 ? 15.332 -42.892 -43.171 1.00 45.10 67 GLU B C 1
ATOM 2974 O O . GLU B 1 71 ? 14.504 -42.166 -43.741 1.00 48.15 67 GLU B O 1
ATOM 2980 N N . GLN B 1 72 ? 15.250 -43.271 -41.890 1.00 46.63 68 GLN B N 1
ATOM 2981 C CA . GLN B 1 72 ? 14.050 -43.011 -41.049 1.00 51.33 68 GLN B CA 1
ATOM 2982 C C . GLN B 1 72 ? 14.010 -41.556 -40.559 1.00 54.30 68 GLN B C 1
ATOM 2983 O O . GLN B 1 72 ? 12.891 -41.055 -40.367 1.00 49.06 68 GLN B O 1
ATOM 2989 N N . THR B 1 73 ? 15.152 -40.876 -40.361 1.00 50.84 69 THR B N 1
ATOM 2990 C CA . THR B 1 73 ? 15.173 -39.557 -39.674 1.00 47.90 69 THR B CA 1
ATOM 2991 C C . THR B 1 73 ? 15.623 -38.409 -40.587 1.00 48.84 69 THR B C 1
ATOM 2992 O O . THR B 1 73 ? 15.287 -37.259 -40.232 1.00 48.35 69 THR B O 1
ATOM 2996 N N . HIS B 1 74 ? 16.318 -38.674 -41.709 1.00 47.11 70 HIS B N 1
ATOM 2997 C CA . HIS B 1 74 ? 16.818 -37.620 -42.639 1.00 47.22 70 HIS B CA 1
ATOM 2998 C C . HIS B 1 74 ? 17.407 -36.446 -41.845 1.00 49.70 70 HIS B C 1
ATOM 2999 O O . HIS B 1 74 ? 16.932 -35.303 -41.953 1.00 47.38 70 HIS B O 1
ATOM 3006 N N . PRO B 1 75 ? 18.479 -36.658 -41.038 1.00 41.64 71 PRO B N 1
ATOM 3007 C CA . PRO B 1 75 ? 19.012 -35.591 -40.186 1.00 43.70 71 PRO B CA 1
ATOM 3008 C C . PRO B 1 75 ? 19.780 -34.567 -41.017 1.00 40.34 71 PRO B C 1
ATOM 3009 O O . PRO B 1 75 ? 20.180 -34.871 -42.128 1.00 46.21 71 PRO B O 1
ATOM 3013 N N . ASP B 1 76 ? 19.975 -33.373 -40.469 1.00 42.83 72 ASP B N 1
ATOM 3014 C CA . ASP B 1 76 ? 20.837 -32.318 -41.067 1.00 41.03 72 ASP B CA 1
ATOM 3015 C C . ASP B 1 76 ? 22.317 -32.730 -40.959 1.00 36.94 72 ASP B C 1
ATOM 3016 O O . ASP B 1 76 ? 23.132 -32.317 -41.836 1.00 40.86 72 ASP B O 1
ATOM 3021 N N . ILE B 1 77 ? 22.655 -33.539 -39.954 1.00 35.93 73 ILE B N 1
ATOM 3022 C CA . ILE B 1 77 ? 24.078 -33.850 -39.614 1.00 33.93 73 ILE B CA 1
ATOM 3023 C C . ILE B 1 77 ? 24.174 -35.184 -38.885 1.00 35.24 73 ILE B C 1
ATOM 3024 O O . ILE B 1 77 ? 23.362 -35.460 -37.950 1.00 38.37 73 ILE B O 1
ATOM 3029 N N . ALA B 1 78 ? 25.152 -35.987 -39.282 1.00 31.31 74 ALA B N 1
ATOM 3030 C CA . ALA B 1 78 ? 25.681 -37.127 -38.506 1.00 34.64 74 ALA B CA 1
ATOM 3031 C C . ALA B 1 78 ? 26.937 -36.658 -37.764 1.00 33.54 74 ALA B C 1
ATOM 3032 O O . ALA B 1 78 ? 27.822 -36.069 -38.429 1.00 31.74 74 ALA B O 1
ATOM 3034 N N . VAL B 1 79 ? 26.992 -36.891 -36.454 1.00 32.90 75 VAL B N 1
ATOM 3035 C CA . VAL B 1 79 ? 28.094 -36.451 -35.555 1.00 31.52 75 VAL B CA 1
ATOM 3036 C C . VAL B 1 79 ? 28.858 -37.706 -35.171 1.00 31.11 75 VAL B C 1
ATOM 3037 O O . VAL B 1 79 ? 28.326 -38.504 -34.411 1.00 34.16 75 VAL B O 1
ATOM 3041 N N . ILE B 1 80 ? 30.023 -37.937 -35.793 1.00 30.99 76 ILE B N 1
ATOM 3042 C CA . ILE B 1 80 ? 30.684 -39.274 -35.768 1.00 32.72 76 ILE B CA 1
ATOM 3043 C C . ILE B 1 80 ? 31.877 -39.238 -34.817 1.00 34.13 76 ILE B C 1
ATOM 3044 O O . ILE B 1 80 ? 32.786 -38.405 -35.020 1.00 32.99 76 ILE B O 1
ATOM 3049 N N . ALA B 1 81 ? 31.873 -40.119 -33.834 1.00 33.59 77 ALA B N 1
ATOM 3050 C CA . ALA B 1 81 ? 33.033 -40.403 -32.970 1.00 33.04 77 ALA B CA 1
ATOM 3051 C C . ALA B 1 81 ? 33.160 -41.913 -32.846 1.00 32.36 77 ALA B C 1
ATOM 3052 O O . ALA B 1 81 ? 32.761 -42.475 -31.783 1.00 29.97 77 ALA B O 1
ATOM 3054 N N . VAL B 1 82 ? 33.704 -42.569 -33.877 1.00 31.45 78 VAL B N 1
ATOM 3055 C CA . VAL B 1 82 ? 33.847 -44.052 -33.827 1.00 31.96 78 VAL B CA 1
ATOM 3056 C C . VAL B 1 82 ? 35.290 -44.475 -34.086 1.00 34.14 78 VAL B C 1
ATOM 3057 O O . VAL B 1 82 ? 35.779 -45.244 -33.254 1.00 31.71 78 VAL B O 1
ATOM 3061 N N . ASN B 1 83 ? 35.943 -44.013 -35.161 1.00 32.05 79 ASN B N 1
ATOM 3062 C CA . ASN B 1 83 ? 37.313 -44.486 -35.501 1.00 29.14 79 ASN B CA 1
ATOM 3063 C C . ASN B 1 83 ? 38.133 -43.340 -36.130 1.00 27.78 79 ASN B C 1
ATOM 3064 O O . ASN B 1 83 ? 37.606 -42.231 -36.268 1.00 27.66 79 ASN B O 1
ATOM 3069 N N . SER B 1 84 ? 39.381 -43.633 -36.515 1.00 30.93 80 SER B N 1
ATOM 3070 C CA . SER B 1 84 ? 40.426 -42.609 -36.816 1.00 32.70 80 SER B CA 1
ATOM 3071 C C . SER B 1 84 ? 40.784 -42.593 -38.310 1.00 31.83 80 SER B C 1
ATOM 3072 O O . SER B 1 84 ? 40.915 -41.496 -38.876 1.00 32.91 80 SER B O 1
ATOM 3075 N N . TYR B 1 85 ? 41.021 -43.771 -38.892 1.00 33.85 81 TYR B N 1
ATOM 3076 C CA . TYR B 1 85 ? 41.684 -43.934 -40.206 1.00 29.99 81 TYR B CA 1
ATOM 3077 C C . TYR B 1 85 ? 40.634 -44.203 -41.276 1.00 34.15 81 TYR B C 1
ATOM 3078 O O . TYR B 1 85 ? 39.693 -44.977 -40.996 1.00 34.37 81 TYR B O 1
ATOM 3087 N N . LEU B 1 86 ? 40.787 -43.595 -42.457 1.00 32.96 82 LEU B N 1
ATOM 3088 C CA . LEU B 1 86 ? 39.806 -43.691 -43.578 1.00 37.83 82 LEU B CA 1
ATOM 3089 C C . LEU B 1 86 ? 39.555 -45.159 -43.959 1.00 37.78 82 LEU B C 1
ATOM 3090 O O . LEU B 1 86 ? 38.430 -45.476 -44.386 1.00 39.13 82 LEU B O 1
ATOM 3095 N N . THR B 1 87 ? 40.573 -46.003 -43.794 1.00 38.36 83 THR B N 1
ATOM 3096 C CA . THR B 1 87 ? 40.519 -47.460 -44.065 1.00 41.56 83 THR B CA 1
ATOM 3097 C C . THR B 1 87 ? 39.361 -48.055 -43.260 1.00 46.44 83 THR B C 1
ATOM 3098 O O . THR B 1 87 ? 38.661 -48.943 -43.792 1.00 39.44 83 THR B O 1
ATOM 3102 N N . ASP B 1 88 ? 39.140 -47.558 -42.036 1.00 43.21 84 ASP B N 1
ATOM 3103 C CA . ASP B 1 88 ? 37.994 -47.943 -41.165 1.00 41.53 84 ASP B CA 1
ATOM 3104 C C . ASP B 1 88 ? 36.812 -46.994 -41.423 1.00 39.87 84 ASP B C 1
ATOM 3105 O O . ASP B 1 88 ? 35.686 -47.482 -41.642 1.00 38.17 84 ASP B O 1
ATOM 3110 N N . ALA B 1 89 ? 37.055 -45.684 -41.436 1.00 39.60 85 ALA B N 1
ATOM 3111 C CA . ALA B 1 89 ? 36.018 -44.627 -41.363 1.00 35.24 85 ALA B CA 1
ATOM 3112 C C . ALA B 1 89 ? 35.207 -44.586 -42.655 1.00 36.37 85 ALA B C 1
ATOM 3113 O O . ALA B 1 89 ? 34.058 -44.078 -42.641 1.00 31.23 85 ALA B O 1
ATOM 3115 N N . VAL B 1 90 ? 35.780 -45.056 -43.757 1.00 36.37 86 VAL B N 1
ATOM 3116 C CA . VAL B 1 90 ? 35.067 -45.041 -45.069 1.00 38.18 86 VAL B CA 1
ATOM 3117 C C . VAL B 1 90 ? 33.734 -45.794 -44.918 1.00 38.66 86 VAL B C 1
ATOM 3118 O O . VAL B 1 90 ? 32.753 -45.386 -45.549 1.00 38.38 86 VAL B O 1
ATOM 3122 N N . GLU B 1 91 ? 33.669 -46.818 -44.079 1.00 39.09 87 GLU B N 1
ATOM 3123 C CA . GLU B 1 91 ? 32.415 -47.598 -43.880 1.00 42.69 87 GLU B CA 1
ATOM 3124 C C . GLU B 1 91 ? 31.297 -46.665 -43.385 1.00 37.32 87 GLU B C 1
ATOM 3125 O O . GLU B 1 91 ? 30.227 -46.664 -43.990 1.00 34.15 87 GLU B O 1
ATOM 3131 N N . GLN B 1 92 ? 31.526 -45.868 -42.337 1.00 40.03 88 GLN B N 1
ATOM 3132 C CA . GLN B 1 92 ? 30.464 -44.976 -41.782 1.00 35.38 88 GLN B CA 1
ATOM 3133 C C . GLN B 1 92 ? 30.271 -43.784 -42.714 1.00 34.27 88 GLN B C 1
ATOM 3134 O O . GLN B 1 92 ? 29.111 -43.341 -42.866 1.00 34.09 88 GLN B O 1
ATOM 3140 N N . LEU B 1 93 ? 31.350 -43.255 -43.313 1.00 33.05 89 LEU B N 1
ATOM 3141 C CA . LEU B 1 93 ? 31.260 -42.044 -44.164 1.00 32.67 89 LEU B CA 1
ATOM 3142 C C . LEU B 1 93 ? 30.525 -42.403 -45.475 1.00 33.73 89 LEU B C 1
ATOM 3143 O O . LEU B 1 93 ? 29.800 -41.523 -45.986 1.00 28.08 89 LEU B O 1
ATOM 3148 N N . ARG B 1 94 ? 30.682 -43.627 -45.992 1.00 34.07 90 ARG B N 1
ATOM 3149 C CA . ARG B 1 94 ? 29.945 -44.104 -47.202 1.00 40.22 90 ARG B CA 1
ATOM 3150 C C . ARG B 1 94 ? 28.444 -44.089 -46.910 1.00 40.67 90 ARG B C 1
ATOM 3151 O O . ARG B 1 94 ? 27.692 -43.576 -47.746 1.00 40.83 90 ARG B O 1
ATOM 3159 N N . ILE B 1 95 ? 28.032 -44.632 -45.768 1.00 40.55 91 ILE B N 1
ATOM 3160 C CA . ILE B 1 95 ? 26.592 -44.693 -45.366 1.00 42.71 91 ILE B CA 1
ATOM 3161 C C . ILE B 1 95 ? 26.044 -43.257 -45.306 1.00 39.60 91 ILE B C 1
ATOM 3162 O O . ILE B 1 95 ? 24.923 -43.005 -45.807 1.00 37.61 91 ILE B O 1
ATOM 3167 N N . CYS B 1 96 ? 26.793 -42.303 -44.762 1.00 36.16 92 CYS B N 1
ATOM 3168 C CA . CYS B 1 96 ? 26.319 -40.892 -44.636 1.00 32.89 92 CYS B CA 1
ATOM 3169 C C . CYS B 1 96 ? 26.193 -40.272 -46.031 1.00 40.02 92 CYS B C 1
ATOM 3170 O O . CYS B 1 96 ? 25.111 -39.742 -46.368 1.00 40.89 92 CYS B O 1
ATOM 3173 N N . ALA B 1 97 ? 27.249 -40.348 -46.838 1.00 41.73 93 ALA B N 1
ATOM 3174 C CA . ALA B 1 97 ? 27.314 -39.744 -48.194 1.00 42.44 93 ALA B CA 1
ATOM 3175 C C . ALA B 1 97 ? 26.273 -40.412 -49.122 1.00 42.38 93 ALA B C 1
ATOM 3176 O O . ALA B 1 97 ? 25.624 -39.685 -49.880 1.00 40.75 93 ALA B O 1
ATOM 3178 N N . GLU B 1 98 ? 26.105 -41.735 -49.058 1.00 45.00 94 GLU B N 1
ATOM 3179 C CA . GLU B 1 98 ? 25.091 -42.489 -49.872 1.00 51.19 94 GLU B CA 1
ATOM 3180 C C . GLU B 1 98 ? 23.701 -41.893 -49.638 1.00 50.02 94 GLU B C 1
ATOM 3181 O O . GLU B 1 98 ? 22.955 -41.751 -50.606 1.00 48.29 94 GLU B O 1
ATOM 3187 N N . HIS B 1 99 ? 23.395 -41.541 -48.390 1.00 44.00 95 HIS B N 1
ATOM 3188 C CA . HIS B 1 99 ? 22.070 -41.031 -47.949 1.00 40.59 95 HIS B CA 1
ATOM 3189 C C . HIS B 1 99 ? 22.001 -39.512 -48.048 1.00 35.41 95 HIS B C 1
ATOM 3190 O O . HIS B 1 99 ? 21.024 -38.959 -47.551 1.00 39.02 95 HIS B O 1
ATOM 3197 N N . GLY B 1 100 ? 22.975 -38.853 -48.681 1.00 40.23 96 GLY B N 1
ATOM 3198 C CA . GLY B 1 100 ? 23.036 -37.370 -48.757 1.00 37.72 96 GLY B CA 1
ATOM 3199 C C . GLY B 1 100 ? 23.103 -36.702 -47.379 1.00 36.48 96 GLY B C 1
ATOM 3200 O O . GLY B 1 100 ? 22.684 -35.534 -47.264 1.00 36.14 96 GLY B O 1
ATOM 3201 N N . VAL B 1 101 ? 23.652 -37.377 -46.361 1.00 33.76 97 VAL B N 1
ATOM 3202 C CA . VAL B 1 101 ? 23.691 -36.823 -44.972 1.00 34.72 97 VAL B CA 1
ATOM 3203 C C . VAL B 1 101 ? 25.064 -36.165 -44.724 1.00 33.98 97 VAL B C 1
ATOM 3204 O O . VAL B 1 101 ? 26.088 -36.849 -44.886 1.00 37.21 97 VAL B O 1
ATOM 3208 N N . ASN B 1 102 ? 25.063 -34.878 -44.378 1.00 33.16 98 ASN B N 1
ATOM 3209 C CA . ASN B 1 102 ? 26.259 -34.156 -43.871 1.00 35.32 98 ASN B CA 1
ATOM 3210 C C . ASN B 1 102 ? 26.866 -34.910 -42.692 1.00 37.88 98 ASN B C 1
ATOM 3211 O O . ASN B 1 102 ? 26.105 -35.414 -41.842 1.00 35.11 98 ASN B O 1
ATOM 3216 N N . ALA B 1 103 ? 28.198 -34.978 -42.620 1.00 35.73 99 ALA B N 1
ATOM 3217 C CA . ALA B 1 103 ? 28.891 -35.672 -41.519 1.00 32.23 99 ALA B CA 1
ATOM 3218 C C . ALA B 1 103 ? 30.052 -34.805 -41.022 1.00 34.64 99 ALA B C 1
ATOM 3219 O O . ALA B 1 103 ? 30.840 -34.304 -41.840 1.00 32.75 99 ALA B O 1
ATOM 3221 N N . VAL B 1 104 ? 30.089 -34.589 -39.716 1.00 33.89 100 VAL B N 1
ATOM 3222 C CA . VAL B 1 104 ? 31.255 -34.026 -38.991 1.00 32.41 100 VAL B CA 1
ATOM 3223 C C . VAL B 1 104 ? 31.806 -35.204 -38.180 1.00 33.84 100 VAL B C 1
ATOM 3224 O O . VAL B 1 104 ? 30.996 -35.990 -37.629 1.00 31.59 100 VAL B O 1
ATOM 3228 N N . THR B 1 105 ? 33.122 -35.436 -38.223 1.00 27.36 101 THR B N 1
ATOM 3229 C CA . THR B 1 105 ? 33.725 -36.649 -37.631 1.00 31.15 101 THR B CA 1
ATOM 3230 C C . THR B 1 105 ? 35.022 -36.274 -36.906 1.00 31.52 101 THR B C 1
ATOM 3231 O O . THR B 1 105 ? 35.749 -35.388 -37.416 1.00 31.07 101 THR B O 1
ATOM 3235 N N . LEU B 1 106 ? 35.301 -36.992 -35.823 1.00 28.49 102 LEU B N 1
ATOM 3236 C CA . LEU B 1 106 ? 36.560 -36.871 -35.056 1.00 28.05 102 LEU B CA 1
ATOM 3237 C C . LEU B 1 106 ? 37.656 -37.665 -35.739 1.00 31.01 102 LEU B C 1
ATOM 3238 O O . LEU B 1 106 ? 38.791 -37.498 -35.275 1.00 28.38 102 LEU B O 1
ATOM 3243 N N . SER B 1 107 ? 37.370 -38.455 -36.799 1.00 26.11 103 SER B N 1
ATOM 3244 C CA . SER B 1 107 ? 38.414 -39.243 -37.499 1.00 29.40 103 SER B CA 1
ATOM 3245 C C . SER B 1 107 ? 39.627 -38.339 -37.784 1.00 27.56 103 SER B C 1
ATOM 3246 O O . SER B 1 107 ? 39.493 -37.372 -38.571 1.00 27.44 103 SER B O 1
ATOM 3249 N N . GLU B 1 108 ? 40.781 -38.665 -37.194 1.00 29.89 104 GLU B N 1
ATOM 3250 C CA . GLU B 1 108 ? 41.966 -37.764 -37.215 1.00 27.61 104 GLU B CA 1
ATOM 3251 C C . GLU B 1 108 ? 42.470 -37.682 -38.654 1.00 30.05 104 GLU B C 1
ATOM 3252 O O . GLU B 1 108 ? 42.931 -36.598 -39.068 1.00 28.39 104 GLU B O 1
ATOM 3258 N N . GLU B 1 109 ? 42.388 -38.778 -39.418 1.00 32.29 105 GLU B N 1
ATOM 3259 C CA . GLU B 1 109 ? 42.874 -38.765 -40.815 1.00 31.91 105 GLU B CA 1
ATOM 3260 C C . GLU B 1 109 ? 41.978 -37.857 -41.656 1.00 32.34 105 GLU B C 1
ATOM 3261 O O . GLU B 1 109 ? 42.484 -37.226 -42.605 1.00 30.54 105 GLU B O 1
ATOM 3267 N N . MET B 1 110 ? 40.707 -37.708 -41.297 1.00 31.34 106 MET B N 1
ATOM 3268 C CA . MET B 1 110 ? 39.775 -36.876 -42.084 1.00 28.07 106 MET B CA 1
ATOM 3269 C C . MET B 1 110 ? 40.092 -35.393 -41.903 1.00 27.72 106 MET B C 1
ATOM 3270 O O . MET B 1 110 ? 39.529 -34.589 -42.646 1.00 31.88 106 MET B O 1
ATOM 3275 N N . LEU B 1 111 ? 40.979 -35.011 -40.988 1.00 27.81 107 LEU B N 1
ATOM 3276 C CA . LEU B 1 111 ? 41.399 -33.585 -40.858 1.00 26.62 107 LEU B CA 1
ATOM 3277 C C . LEU B 1 111 ? 41.889 -33.081 -42.223 1.00 26.23 107 LEU B C 1
ATOM 3278 O O . LEU B 1 111 ? 41.519 -31.958 -42.629 1.00 27.20 107 LEU B O 1
ATOM 3283 N N . TYR B 1 112 ? 42.649 -33.902 -42.931 1.00 26.17 108 TYR B N 1
ATOM 3284 C CA . TYR B 1 112 ? 43.173 -33.584 -44.286 1.00 27.43 108 TYR B CA 1
ATOM 3285 C C . TYR B 1 112 ? 43.592 -34.887 -44.931 1.00 26.59 108 TYR B C 1
ATOM 3286 O O . TYR B 1 112 ? 44.739 -35.283 -44.795 1.00 26.79 108 TYR B O 1
ATOM 3295 N N . PRO B 1 113 ? 42.673 -35.648 -45.559 1.00 29.61 109 PRO B N 1
ATOM 3296 C CA . PRO B 1 113 ? 42.991 -37.013 -45.989 1.00 32.00 109 PRO B CA 1
ATOM 3297 C C . PRO B 1 113 ? 43.521 -37.176 -47.430 1.00 26.76 109 PRO B C 1
ATOM 3298 O O . PRO B 1 113 ? 43.882 -38.290 -47.779 1.00 31.75 109 PRO B O 1
ATOM 3302 N N . TRP B 1 114 ? 43.573 -36.110 -48.206 1.00 27.82 110 TRP B N 1
ATOM 3303 C CA . TRP B 1 114 ? 43.833 -36.165 -49.673 1.00 31.05 110 TRP B CA 1
ATOM 3304 C C . TRP B 1 114 ? 45.159 -36.869 -49.989 1.00 36.37 110 TRP B C 1
ATOM 3305 O O . TRP B 1 114 ? 45.201 -37.614 -51.009 1.00 37.82 110 TRP B O 1
ATOM 3316 N N . GLU B 1 115 ? 46.212 -36.656 -49.198 1.00 33.67 111 GLU B N 1
ATOM 3317 C CA . GLU B 1 115 ? 47.541 -37.232 -49.531 1.00 38.23 111 GLU B CA 1
ATOM 3318 C C . GLU B 1 115 ? 47.686 -38.622 -48.912 1.00 37.45 111 GLU B C 1
ATOM 3319 O O . GLU B 1 115 ? 48.277 -39.485 -49.563 1.00 40.07 111 GLU B O 1
ATOM 3325 N N . THR B 1 116 ? 47.210 -38.848 -47.687 1.00 36.01 112 THR B N 1
ATOM 3326 C CA . THR B 1 116 ? 47.419 -40.144 -46.986 1.00 34.37 112 THR B CA 1
ATOM 3327 C C . THR B 1 116 ? 46.461 -41.215 -47.544 1.00 35.22 112 THR B C 1
ATOM 3328 O O . THR B 1 116 ? 46.836 -42.378 -47.501 1.00 39.36 112 THR B O 1
ATOM 3332 N N . SER B 1 117 ? 45.278 -40.841 -48.027 1.00 34.52 113 SER B N 1
ATOM 3333 C CA . SER B 1 117 ? 44.241 -41.792 -48.530 1.00 35.62 113 SER B CA 1
ATOM 3334 C C . SER B 1 117 ? 43.604 -41.196 -49.770 1.00 34.42 113 SER B C 1
ATOM 3335 O O . SER B 1 117 ? 42.422 -40.839 -49.773 1.00 37.21 113 SER B O 1
ATOM 3338 N N . PRO B 1 118 ? 44.388 -41.018 -50.857 1.00 36.69 114 PRO B N 1
ATOM 3339 C CA . PRO B 1 118 ? 43.892 -40.305 -52.035 1.00 38.01 114 PRO B CA 1
ATOM 3340 C C . PRO B 1 118 ? 42.701 -41.012 -52.721 1.00 37.62 114 PRO B C 1
ATOM 3341 O O . PRO B 1 118 ? 41.792 -40.312 -53.126 1.00 38.54 114 PRO B O 1
ATOM 3345 N N . GLU B 1 119 ? 42.701 -42.348 -52.791 1.00 41.21 115 GLU B N 1
ATOM 3346 C CA . GLU B 1 119 ? 41.650 -43.130 -53.513 1.00 47.09 115 GLU B CA 1
ATOM 3347 C C . GLU B 1 119 ? 40.329 -43.038 -52.729 1.00 45.97 115 GLU B C 1
ATOM 3348 O O . GLU B 1 119 ? 39.292 -42.638 -53.323 1.00 48.99 115 GLU B O 1
ATOM 3354 N N . LEU B 1 120 ? 40.379 -43.331 -51.428 1.00 42.33 116 LEU B N 1
ATOM 3355 C CA . LEU B 1 120 ? 39.207 -43.270 -50.517 1.00 40.89 116 LEU B CA 1
ATOM 3356 C C . LEU B 1 120 ? 38.703 -41.827 -50.437 1.00 40.12 116 LEU B C 1
ATOM 3357 O O . LEU B 1 120 ? 37.475 -41.636 -50.412 1.00 40.38 116 LEU B O 1
ATOM 3362 N N . SER B 1 121 ? 39.599 -40.839 -50.454 1.00 40.35 117 SER B N 1
ATOM 3363 C CA . SER B 1 121 ? 39.218 -39.405 -50.433 1.00 36.20 117 SER B CA 1
ATOM 3364 C C . SER B 1 121 ? 38.467 -39.053 -51.709 1.00 40.76 117 SER B C 1
ATOM 3365 O O . SER B 1 121 ? 37.403 -38.413 -51.614 1.00 40.81 117 SER B O 1
ATOM 3368 N N . ALA B 1 122 ? 39.006 -39.416 -52.874 1.00 44.81 118 ALA B N 1
ATOM 3369 C CA . ALA B 1 122 ? 38.395 -39.079 -54.185 1.00 45.34 118 ALA B CA 1
ATOM 3370 C C . ALA B 1 122 ? 37.008 -39.723 -54.244 1.00 42.16 118 ALA B C 1
ATOM 3371 O O . ALA B 1 122 ? 36.058 -39.048 -54.651 1.00 41.58 118 ALA B O 1
ATOM 3373 N N . GLU B 1 123 ? 36.908 -40.978 -53.824 1.00 43.28 119 GLU B N 1
ATOM 3374 C CA . GLU B 1 123 ? 35.643 -41.759 -53.883 1.00 48.21 119 GLU B CA 1
ATOM 3375 C C . GLU B 1 123 ? 34.611 -41.040 -53.013 1.00 49.01 119 GLU B C 1
ATOM 3376 O O . GLU B 1 123 ? 33.514 -40.774 -53.519 1.00 45.14 119 GLU B O 1
ATOM 3382 N N . LEU B 1 124 ? 34.957 -40.706 -51.763 1.00 49.11 120 LEU B N 1
ATOM 3383 C CA . LEU B 1 124 ? 34.011 -40.092 -50.797 1.00 43.62 120 LEU B CA 1
ATOM 3384 C C . LEU B 1 124 ? 33.635 -38.687 -51.262 1.00 39.83 120 LEU B C 1
ATOM 3385 O O . LEU B 1 124 ? 32.480 -38.315 -51.106 1.00 36.44 120 LEU B O 1
ATOM 3390 N N . ASP B 1 125 ? 34.584 -37.929 -51.795 1.00 39.47 121 ASP B N 1
ATOM 3391 C CA . ASP B 1 125 ? 34.327 -36.560 -52.313 1.00 39.48 121 ASP B CA 1
ATOM 3392 C C . ASP B 1 125 ? 33.312 -36.627 -53.468 1.00 42.90 121 ASP B C 1
ATOM 3393 O O . ASP B 1 125 ? 32.375 -35.804 -53.490 1.00 42.86 121 ASP B O 1
ATOM 3398 N N . ALA B 1 126 ? 33.499 -37.555 -54.412 1.00 50.78 122 ALA B N 1
ATOM 3399 C CA . ALA B 1 126 ? 32.619 -37.746 -55.598 1.00 49.64 122 ALA B CA 1
ATOM 3400 C C . ALA B 1 126 ? 31.220 -38.152 -55.134 1.00 40.74 122 ALA B C 1
ATOM 3401 O O . ALA B 1 126 ? 30.242 -37.536 -55.612 1.00 49.35 122 ALA B O 1
ATOM 3403 N N . LEU B 1 127 ? 31.133 -39.124 -54.226 1.00 44.07 123 LEU B N 1
ATOM 3404 C CA . LEU B 1 127 ? 29.842 -39.642 -53.696 1.00 43.70 123 LEU B CA 1
ATOM 3405 C C . LEU B 1 127 ? 29.095 -38.509 -52.992 1.00 45.68 123 LEU B C 1
ATOM 3406 O O . LEU B 1 127 ? 27.891 -38.322 -53.262 1.00 48.10 123 LEU B O 1
ATOM 3411 N N . ALA B 1 128 ? 29.776 -37.783 -52.094 1.00 47.15 124 ALA B N 1
ATOM 3412 C CA . ALA B 1 128 ? 29.178 -36.708 -51.272 1.00 42.12 124 ALA B CA 1
ATOM 3413 C C . ALA B 1 128 ? 28.688 -35.581 -52.181 1.00 40.70 124 ALA B C 1
ATOM 3414 O O . ALA B 1 128 ? 27.663 -34.950 -51.870 1.00 45.49 124 ALA B O 1
ATOM 3416 N N . LYS B 1 129 ? 29.428 -35.287 -53.246 1.00 45.35 125 LYS B N 1
ATOM 3417 C CA . LYS B 1 129 ? 29.070 -34.226 -54.225 1.00 49.01 125 LYS B CA 1
ATOM 3418 C C . LYS B 1 129 ? 27.823 -34.653 -55.008 1.00 45.42 125 LYS B C 1
ATOM 3419 O O . LYS B 1 129 ? 26.943 -33.781 -55.259 1.00 38.87 125 LYS B O 1
ATOM 3425 N N . SER B 1 130 ? 27.716 -35.936 -55.330 1.00 44.72 126 SER B N 1
ATOM 3426 C CA . SER B 1 130 ? 26.572 -36.477 -56.108 1.00 46.56 126 SER B CA 1
ATOM 3427 C C . SER B 1 130 ? 25.280 -36.404 -55.280 1.00 51.13 126 SER B C 1
ATOM 3428 O O . SER B 1 130 ? 24.211 -36.297 -55.913 1.00 53.66 126 SER B O 1
ATOM 3431 N N . THR B 1 131 ? 25.353 -36.393 -53.936 1.00 51.11 127 THR B N 1
ATOM 3432 C CA . THR B 1 131 ? 24.161 -36.400 -53.036 1.00 48.63 127 THR B CA 1
ATOM 3433 C C . THR B 1 131 ? 23.997 -35.071 -52.292 1.00 49.37 127 THR B C 1
ATOM 3434 O O . THR B 1 131 ? 23.047 -34.968 -51.530 1.00 53.33 127 THR B O 1
ATOM 3438 N N . GLY B 1 132 ? 24.873 -34.094 -52.505 1.00 48.69 128 GLY B N 1
ATOM 3439 C CA . GLY B 1 132 ? 24.780 -32.758 -51.879 1.00 48.45 128 GLY B CA 1
ATOM 3440 C C . GLY B 1 132 ? 25.288 -32.717 -50.441 1.00 45.23 128 GLY B C 1
ATOM 3441 O O . GLY B 1 132 ? 25.067 -31.696 -49.782 1.00 45.48 128 GLY B O 1
ATOM 3442 N N . ALA B 1 133 ? 25.989 -33.747 -49.971 1.00 43.47 129 ALA B N 1
ATOM 3443 C CA . ALA B 1 133 ? 26.465 -33.858 -48.563 1.00 45.80 129 ALA B CA 1
ATOM 3444 C C . ALA B 1 133 ? 27.889 -33.295 -48.397 1.00 48.19 129 ALA B C 1
ATOM 3445 O O . ALA B 1 133 ? 28.730 -33.497 -49.316 1.00 40.71 129 ALA B O 1
ATOM 3447 N N . THR B 1 134 ? 28.158 -32.674 -47.240 1.00 43.24 130 THR B N 1
ATOM 3448 C CA . THR B 1 134 ? 29.517 -32.263 -46.793 1.00 39.75 130 THR B CA 1
ATOM 3449 C C . THR B 1 134 ? 30.062 -33.273 -45.772 1.00 39.88 130 THR B C 1
ATOM 3450 O O . THR B 1 134 ? 29.327 -33.619 -44.826 1.00 38.60 130 THR B O 1
ATOM 3454 N N . LEU B 1 135 ? 31.312 -33.713 -45.947 1.00 35.82 131 LEU B N 1
ATOM 3455 C CA . LEU B 1 135 ? 32.079 -34.542 -44.989 1.00 31.30 131 LEU B CA 1
ATOM 3456 C C . LEU B 1 135 ? 33.269 -33.721 -44.480 1.00 34.98 131 LEU B C 1
ATOM 3457 O O . LEU B 1 135 ? 34.034 -33.157 -45.328 1.00 29.66 131 LEU B O 1
ATOM 3462 N N . THR B 1 136 ? 33.406 -33.586 -43.155 1.00 30.81 132 THR B N 1
ATOM 3463 C CA . THR B 1 136 ? 34.436 -32.710 -42.538 1.00 32.50 132 THR B CA 1
ATOM 3464 C C . THR B 1 136 ? 35.019 -33.403 -41.315 1.00 34.35 132 THR B C 1
ATOM 3465 O O . THR B 1 136 ? 34.256 -33.735 -40.383 1.00 33.70 132 THR B O 1
ATOM 3469 N N . GLY B 1 137 ? 36.332 -33.596 -41.325 1.00 31.27 133 GLY B N 1
ATOM 3470 C CA . GLY B 1 137 ? 37.085 -34.020 -40.149 1.00 28.96 133 GLY B CA 1
ATOM 3471 C C . GLY B 1 137 ? 37.438 -32.820 -39.294 1.00 27.71 133 GLY B C 1
ATOM 3472 O O . GLY B 1 137 ? 37.999 -31.837 -39.822 1.00 28.82 133 GLY B O 1
ATOM 3473 N N . THR B 1 138 ? 37.140 -32.921 -38.009 1.00 28.59 134 THR B N 1
ATOM 3474 C CA . THR B 1 138 ? 37.448 -31.899 -36.993 1.00 28.46 134 THR B CA 1
ATOM 3475 C C . THR B 1 138 ? 37.774 -32.616 -35.684 1.00 23.80 134 THR B C 1
ATOM 3476 O O . THR B 1 138 ? 38.124 -33.775 -35.710 1.00 28.16 134 THR B O 1
ATOM 3480 N N . GLY B 1 139 ? 37.745 -31.867 -34.597 1.00 26.31 135 GLY B N 1
ATOM 3481 C CA . GLY B 1 139 ? 38.214 -32.275 -33.264 1.00 24.58 135 GLY B CA 1
ATOM 3482 C C . GLY B 1 139 ? 39.275 -31.298 -32.758 1.00 24.59 135 GLY B C 1
ATOM 3483 O O . GLY B 1 139 ? 39.300 -30.098 -33.186 1.00 25.48 135 GLY B O 1
ATOM 3484 N N . TYR B 1 140 ? 40.143 -31.793 -31.888 1.00 27.18 136 TYR B N 1
ATOM 3485 C CA . TYR B 1 140 ? 41.118 -30.951 -31.153 1.00 25.71 136 TYR B CA 1
ATOM 3486 C C . TYR B 1 140 ? 42.001 -30.187 -32.161 1.00 24.42 136 TYR B C 1
ATOM 3487 O O . TYR B 1 140 ? 42.259 -28.967 -31.974 1.00 22.03 136 TYR B O 1
ATOM 3496 N N . GLN B 1 141 ? 42.447 -30.883 -33.207 1.00 25.73 137 GLN B N 1
ATOM 3497 C CA . GLN B 1 141 ? 43.487 -30.359 -34.154 1.00 26.57 137 GLN B CA 1
ATOM 3498 C C . GLN B 1 141 ? 43.006 -29.089 -34.867 1.00 26.91 137 GLN B C 1
ATOM 3499 O O . GLN B 1 141 ? 43.853 -28.232 -35.237 1.00 26.63 137 GLN B O 1
ATOM 3505 N N . ASP B 1 142 ? 41.698 -28.965 -35.067 1.00 26.79 138 ASP B N 1
ATOM 3506 C CA . ASP B 1 142 ? 41.087 -27.938 -35.942 1.00 28.20 138 ASP B CA 1
ATOM 3507 C C . ASP B 1 142 ? 41.664 -26.548 -35.606 1.00 28.31 138 ASP B C 1
ATOM 3508 O O . ASP B 1 142 ? 42.216 -25.862 -36.496 1.00 24.97 138 ASP B O 1
ATOM 3513 N N . THR B 1 143 ? 41.536 -26.119 -34.360 1.00 24.09 139 THR B N 1
ATOM 3514 C CA . THR B 1 143 ? 42.094 -24.841 -33.878 1.00 22.76 139 THR B CA 1
ATOM 3515 C C . THR B 1 143 ? 43.590 -24.994 -33.526 1.00 23.87 139 THR B C 1
ATOM 3516 O O . THR B 1 143 ? 44.408 -24.237 -34.062 1.00 24.25 139 THR B O 1
ATOM 3520 N N . PHE B 1 144 ? 43.931 -25.927 -32.649 1.00 23.87 140 PHE B N 1
ATOM 3521 C CA . PHE B 1 144 ? 45.209 -25.881 -31.891 1.00 26.32 140 PHE B CA 1
ATOM 3522 C C . PHE B 1 144 ? 46.393 -26.318 -32.762 1.00 24.98 140 PHE B C 1
ATOM 3523 O O . PHE B 1 144 ? 47.503 -25.905 -32.439 1.00 24.35 140 PHE B O 1
ATOM 3531 N N . TRP B 1 145 ? 46.171 -27.117 -33.814 1.00 25.72 141 TRP B N 1
ATOM 3532 C CA . TRP B 1 145 ? 47.279 -27.612 -34.671 1.00 27.54 141 TRP B CA 1
ATOM 3533 C C . TRP B 1 145 ? 47.178 -27.086 -36.098 1.00 27.69 141 TRP B C 1
ATOM 3534 O O . TRP B 1 145 ? 48.199 -27.208 -36.829 1.00 25.97 141 TRP B O 1
ATOM 3545 N N . VAL B 1 146 ? 46.038 -26.534 -36.512 1.00 24.08 142 VAL B N 1
ATOM 3546 C CA . VAL B 1 146 ? 45.870 -26.095 -37.925 1.00 26.08 142 VAL B CA 1
ATOM 3547 C C . VAL B 1 146 ? 45.557 -24.604 -37.984 1.00 25.95 142 VAL B C 1
ATOM 3548 O O . VAL B 1 146 ? 46.458 -23.831 -38.379 1.00 27.33 142 VAL B O 1
ATOM 3552 N N . ASN B 1 147 ? 44.340 -24.188 -37.639 1.00 25.57 143 ASN B N 1
ATOM 3553 C CA . ASN B 1 147 ? 43.873 -22.813 -37.948 1.00 25.03 143 ASN B CA 1
ATOM 3554 C C . ASN B 1 147 ? 44.598 -21.751 -37.118 1.00 24.55 143 ASN B C 1
ATOM 3555 O O . ASN B 1 147 ? 44.871 -20.669 -37.697 1.00 21.36 143 ASN B O 1
ATOM 3560 N N . MET B 1 148 ? 44.884 -21.999 -35.837 1.00 23.21 144 MET B N 1
ATOM 3561 C CA . MET B 1 148 ? 45.591 -21.008 -34.981 1.00 25.04 144 MET B CA 1
ATOM 3562 C C . MET B 1 148 ? 47.054 -20.903 -35.449 1.00 23.29 144 MET B C 1
ATOM 3563 O O . MET B 1 148 ? 47.646 -19.828 -35.338 1.00 22.94 144 MET B O 1
ATOM 3568 N N . ILE B 1 149 ? 47.595 -21.984 -35.981 1.00 26.17 145 ILE B N 1
ATOM 3569 C CA . ILE B 1 149 ? 49.010 -22.028 -36.449 1.00 27.53 145 ILE B CA 1
ATOM 3570 C C . ILE B 1 149 ? 49.079 -21.284 -37.783 1.00 25.18 145 ILE B C 1
ATOM 3571 O O . ILE B 1 149 ? 49.979 -20.437 -37.931 1.00 25.88 145 ILE B O 1
ATOM 3576 N N . ALA B 1 150 ? 48.166 -21.538 -38.715 1.00 27.06 146 ALA B N 1
ATOM 3577 C CA . ALA B 1 150 ? 48.088 -20.779 -39.987 1.00 24.36 146 ALA B CA 1
ATOM 3578 C C . ALA B 1 150 ? 47.867 -19.278 -39.705 1.00 26.70 146 ALA B C 1
ATOM 3579 O O . ALA B 1 150 ? 48.483 -18.435 -40.390 1.00 26.24 146 ALA B O 1
ATOM 3581 N N . LEU B 1 151 ? 47.055 -18.929 -38.714 1.00 24.45 147 LEU B N 1
ATOM 3582 C CA . LEU B 1 151 ? 46.831 -17.518 -38.304 1.00 26.47 147 LEU B CA 1
ATOM 3583 C C . LEU B 1 151 ? 48.144 -16.923 -37.799 1.00 24.22 147 LEU B C 1
ATOM 3584 O O . LEU B 1 151 ? 48.493 -15.786 -38.205 1.00 27.79 147 LEU B O 1
ATOM 3589 N N . LEU B 1 152 ? 48.861 -17.628 -36.928 1.00 24.43 148 LEU B N 1
ATOM 3590 C CA . LEU B 1 152 ? 50.161 -17.126 -36.398 1.00 27.21 148 LEU B CA 1
ATOM 3591 C C . LEU B 1 152 ? 51.128 -16.910 -37.575 1.00 31.71 148 LEU B C 1
ATOM 3592 O O . LEU B 1 152 ? 51.807 -15.864 -37.593 1.00 33.15 148 LEU B O 1
ATOM 3597 N N . MET B 1 153 ? 51.156 -17.851 -38.525 1.00 28.43 149 MET B N 1
ATOM 3598 C CA . MET B 1 153 ? 51.994 -17.778 -39.753 1.00 28.18 149 MET B CA 1
ATOM 3599 C C . MET B 1 153 ? 51.651 -16.513 -40.554 1.00 27.49 149 MET B C 1
ATOM 3600 O O . MET B 1 153 ? 52.557 -15.945 -41.183 1.00 28.48 149 MET B O 1
ATOM 3605 N N . GLY B 1 154 ? 50.397 -16.068 -40.508 1.00 26.15 150 GLY B N 1
ATOM 3606 C CA . GLY B 1 154 ? 49.949 -14.844 -41.171 1.00 27.03 150 GLY B CA 1
ATOM 3607 C C . GLY B 1 154 ? 50.615 -13.591 -40.639 1.00 27.89 150 GLY B C 1
ATOM 3608 O O . GLY B 1 154 ? 50.527 -12.549 -41.332 1.00 30.97 150 GLY B O 1
ATOM 3609 N N . THR B 1 155 ? 51.245 -13.640 -39.467 1.00 28.02 151 THR B N 1
ATOM 3610 C CA . THR B 1 155 ? 51.956 -12.471 -38.883 1.00 28.45 151 THR B CA 1
ATOM 3611 C C . THR B 1 155 ? 53.452 -12.512 -39.219 1.00 29.85 151 THR B C 1
ATOM 3612 O O . THR B 1 155 ? 54.197 -11.628 -38.741 1.00 30.90 151 THR B O 1
ATOM 3616 N N . ALA B 1 156 ? 53.889 -13.485 -40.009 1.00 28.39 152 ALA B N 1
ATOM 3617 C CA . ALA B 1 156 ? 55.298 -13.602 -40.439 1.00 30.40 152 ALA B CA 1
ATOM 3618 C C . ALA B 1 156 ? 55.508 -12.884 -41.777 1.00 29.70 152 ALA B C 1
ATOM 3619 O O . ALA B 1 156 ? 54.641 -12.929 -42.622 1.00 34.36 152 ALA B O 1
ATOM 3621 N N . HIS B 1 157 ? 56.643 -12.199 -41.920 1.00 35.28 153 HIS B N 1
ATOM 3622 C CA . HIS B 1 157 ? 57.158 -11.661 -43.207 1.00 32.18 153 HIS B CA 1
ATOM 3623 C C . HIS B 1 157 ? 57.889 -12.768 -43.962 1.00 31.95 153 HIS B C 1
ATOM 3624 O O . HIS B 1 157 ? 57.677 -12.876 -45.162 1.00 34.64 153 HIS B O 1
ATOM 3631 N N . ARG B 1 158 ? 58.731 -13.520 -43.270 1.00 34.14 154 ARG B N 1
ATOM 3632 C CA . ARG B 1 158 ? 59.442 -14.681 -43.849 1.00 38.34 154 ARG B CA 1
ATOM 3633 C C . ARG B 1 158 ? 59.394 -15.823 -42.846 1.00 32.72 154 ARG B C 1
ATOM 3634 O O . ARG B 1 158 ? 59.676 -15.588 -41.655 1.00 31.83 154 ARG B O 1
ATOM 3642 N N . ILE B 1 159 ? 59.090 -17.028 -43.321 1.00 34.12 155 ILE B N 1
ATOM 3643 C CA . ILE B 1 159 ? 59.104 -18.248 -42.466 1.00 31.39 155 ILE B CA 1
ATOM 3644 C C . ILE B 1 159 ? 60.274 -19.142 -42.879 1.00 29.91 155 ILE B C 1
ATOM 3645 O O . ILE B 1 159 ? 60.328 -19.519 -44.050 1.00 31.98 155 ILE B O 1
ATOM 3650 N N . ASP B 1 160 ? 61.138 -19.499 -41.942 1.00 31.23 156 ASP B N 1
ATOM 3651 C CA . ASP B 1 160 ? 62.146 -20.577 -42.133 1.00 34.87 156 ASP B CA 1
ATOM 3652 C C . ASP B 1 160 ? 61.575 -21.908 -41.637 1.00 32.42 156 ASP B C 1
ATOM 3653 O O . ASP B 1 160 ? 61.588 -22.868 -42.402 1.00 31.05 156 ASP B O 1
ATOM 3658 N N . THR B 1 161 ? 61.124 -21.950 -40.388 1.00 33.98 157 THR B N 1
ATOM 3659 C CA . THR B 1 161 ? 60.703 -23.210 -39.720 1.00 35.53 157 THR B CA 1
ATOM 3660 C C . THR B 1 161 ? 59.440 -22.985 -38.882 1.00 32.49 157 THR B C 1
ATOM 3661 O O . THR B 1 161 ? 59.418 -22.032 -38.090 1.00 31.18 157 THR B O 1
ATOM 3665 N N . VAL B 1 162 ? 58.468 -23.879 -39.027 1.00 33.52 158 VAL B N 1
ATOM 3666 C CA . VAL B 1 162 ? 57.298 -23.994 -38.116 1.00 30.04 158 VAL B CA 1
ATOM 3667 C C . VAL B 1 162 ? 57.470 -25.301 -37.331 1.00 27.32 158 VAL B C 1
ATOM 3668 O O . VAL B 1 162 ? 57.536 -26.369 -37.967 1.00 29.13 158 VAL B O 1
ATOM 3672 N N . ARG B 1 163 ? 57.519 -25.221 -36.004 1.00 27.48 159 ARG B N 1
ATOM 3673 C CA . ARG B 1 163 ? 57.765 -26.368 -35.102 1.00 31.29 159 ARG B CA 1
ATOM 3674 C C . ARG B 1 163 ? 56.638 -26.447 -34.062 1.00 29.27 159 ARG B C 1
ATOM 3675 O O . ARG B 1 163 ? 56.398 -25.439 -33.362 1.00 31.58 159 ARG B O 1
ATOM 3683 N N . GLY B 1 164 ? 56.002 -27.603 -33.954 1.00 27.43 160 GLY B N 1
ATOM 3684 C CA . GLY B 1 164 ? 54.962 -27.886 -32.952 1.00 24.99 160 GLY B CA 1
ATOM 3685 C C . GLY B 1 164 ? 55.305 -29.055 -32.069 1.00 26.66 160 GLY B C 1
ATOM 3686 O O . GLY B 1 164 ? 55.874 -30.035 -32.564 1.00 24.56 160 GLY B O 1
ATOM 3687 N N . LYS B 1 165 ? 54.914 -28.973 -30.810 1.00 25.79 161 LYS B N 1
ATOM 3688 C CA . LYS B 1 165 ? 55.063 -30.034 -29.805 1.00 30.09 161 LYS B CA 1
ATOM 3689 C C . LYS B 1 165 ? 53.738 -30.163 -29.062 1.00 27.33 161 LYS B C 1
ATOM 3690 O O . LYS B 1 165 ? 53.222 -29.129 -28.582 1.00 26.92 161 LYS B O 1
ATOM 3696 N N . ALA B 1 166 ? 53.214 -31.383 -28.991 1.00 27.52 162 ALA B N 1
ATOM 3697 C CA . ALA B 1 166 ? 51.884 -31.665 -28.411 1.00 26.12 162 ALA B CA 1
ATOM 3698 C C . ALA B 1 166 ? 51.929 -32.956 -27.602 1.00 27.33 162 ALA B C 1
ATOM 3699 O O . ALA B 1 166 ? 52.611 -33.913 -28.010 1.00 26.43 162 ALA B O 1
ATOM 3701 N N . SER B 1 167 ? 51.194 -32.965 -26.496 1.00 26.84 163 SER B N 1
ATOM 3702 C CA . SER B 1 167 ? 51.003 -34.131 -25.610 1.00 30.36 163 SER B CA 1
ATOM 3703 C C . SER B 1 167 ? 49.517 -34.270 -25.282 1.00 27.13 163 SER B C 1
ATOM 3704 O O . SER B 1 167 ? 48.902 -33.267 -24.887 1.00 23.94 163 SER B O 1
ATOM 3707 N N . TRP B 1 168 ? 48.964 -35.475 -25.419 1.00 28.83 164 TRP B N 1
ATOM 3708 C CA . TRP B 1 168 ? 47.627 -35.787 -24.865 1.00 27.67 164 TRP B CA 1
ATOM 3709 C C . TRP B 1 168 ? 47.653 -37.145 -24.145 1.00 26.74 164 TRP B C 1
ATOM 3710 O O . TRP B 1 168 ? 48.582 -37.958 -24.383 1.00 27.42 164 TRP B O 1
ATOM 3721 N N . ASN B 1 169 ? 46.669 -37.330 -23.265 1.00 30.10 165 ASN B N 1
ATOM 3722 C CA . ASN B 1 169 ? 46.542 -38.472 -22.321 1.00 30.45 165 ASN B CA 1
ATOM 3723 C C . ASN B 1 169 ? 45.539 -39.489 -22.898 1.00 33.81 165 ASN B C 1
ATOM 3724 O O . ASN B 1 169 ? 44.347 -39.150 -22.977 1.00 29.79 165 ASN B O 1
ATOM 3729 N N . VAL B 1 170 ? 46.013 -40.688 -23.240 1.00 32.06 166 VAL B N 1
ATOM 3730 C CA . VAL B 1 170 ? 45.165 -41.862 -23.593 1.00 32.89 166 VAL B CA 1
ATOM 3731 C C . VAL B 1 170 ? 43.963 -41.962 -22.644 1.00 36.34 166 VAL B C 1
ATOM 3732 O O . VAL B 1 170 ? 42.849 -42.214 -23.110 1.00 36.80 166 VAL B O 1
ATOM 3736 N N . ASP B 1 171 ? 44.165 -41.780 -21.347 1.00 37.77 167 ASP B N 1
ATOM 3737 C CA . ASP B 1 171 ? 43.115 -42.047 -20.332 1.00 35.68 167 ASP B CA 1
ATOM 3738 C C . ASP B 1 171 ? 42.062 -40.934 -20.325 1.00 33.30 167 ASP B C 1
ATOM 3739 O O . ASP B 1 171 ? 41.131 -41.042 -19.567 1.00 34.78 167 ASP B O 1
ATOM 3744 N N . ASP B 1 172 ? 42.187 -39.888 -21.141 1.00 33.54 168 ASP B N 1
ATOM 3745 C CA . ASP B 1 172 ? 41.103 -38.888 -21.358 1.00 31.71 168 ASP B CA 1
ATOM 3746 C C . ASP B 1 172 ? 40.096 -39.419 -22.396 1.00 29.83 168 ASP B C 1
ATOM 3747 O O . ASP B 1 172 ? 39.037 -38.781 -22.551 1.00 25.46 168 ASP B O 1
ATOM 3752 N N . PHE B 1 173 ? 40.414 -40.510 -23.094 1.00 31.84 169 PHE B N 1
ATOM 3753 C CA . PHE B 1 173 ? 39.649 -40.999 -24.277 1.00 36.26 169 PHE B CA 1
ATOM 3754 C C . PHE B 1 173 ? 39.272 -42.474 -24.076 1.00 33.82 169 PHE B C 1
ATOM 3755 O O . PHE B 1 173 ? 39.683 -43.083 -23.067 1.00 33.26 169 PHE B O 1
ATOM 3763 N N . GLY B 1 174 ? 38.583 -43.047 -25.059 1.00 33.88 170 GLY B N 1
ATOM 3764 C CA . GLY B 1 174 ? 38.026 -44.402 -24.965 1.00 30.04 170 GLY B CA 1
ATOM 3765 C C . GLY B 1 174 ? 38.935 -45.496 -25.508 1.00 34.33 170 GLY B C 1
ATOM 3766 O O . GLY B 1 174 ? 40.038 -45.248 -26.029 1.00 36.20 170 GLY B O 1
ATOM 3767 N N . PRO B 1 175 ? 38.463 -46.759 -25.394 1.00 33.78 171 PRO B N 1
ATOM 3768 C CA . PRO B 1 175 ? 39.230 -47.931 -25.819 1.00 34.96 171 PRO B CA 1
ATOM 3769 C C . PRO B 1 175 ? 39.708 -47.953 -27.274 1.00 30.17 171 PRO B C 1
ATOM 3770 O O . PRO B 1 175 ? 40.760 -48.558 -27.559 1.00 37.04 171 PRO B O 1
ATOM 3774 N N . GLU B 1 176 ? 38.940 -47.351 -28.178 1.00 31.67 172 GLU B N 1
ATOM 3775 C CA . GLU B 1 176 ? 39.307 -47.346 -29.621 1.00 35.06 172 GLU B CA 1
ATOM 3776 C C . GLU B 1 176 ? 40.703 -46.707 -29.736 1.00 32.48 172 GLU B C 1
ATOM 3777 O O . GLU B 1 176 ? 41.575 -47.265 -30.433 1.00 30.47 172 GLU B O 1
ATOM 3783 N N . LEU B 1 177 ? 40.902 -45.564 -29.090 1.00 32.22 173 LEU B N 1
ATOM 3784 C CA . LEU B 1 177 ? 42.154 -44.771 -29.243 1.00 30.41 173 LEU B CA 1
ATOM 3785 C C . LEU B 1 177 ? 43.269 -45.461 -28.449 1.00 31.26 173 LEU B C 1
ATOM 3786 O O . LEU B 1 177 ? 44.378 -45.602 -28.993 1.00 37.83 173 LEU B O 1
ATOM 3791 N N . ALA B 1 178 ? 42.963 -45.938 -27.238 1.00 32.77 174 ALA B N 1
ATOM 3792 C CA . ALA B 1 178 ? 43.922 -46.597 -26.335 1.00 33.72 174 ALA B CA 1
ATOM 3793 C C . ALA B 1 178 ? 44.495 -47.839 -27.021 1.00 35.33 174 ALA B C 1
ATOM 3794 O O . ALA B 1 178 ? 45.731 -48.015 -27.022 1.00 35.87 174 ALA B O 1
ATOM 3796 N N . THR B 1 179 ? 43.645 -48.643 -27.662 1.00 34.25 175 THR B N 1
ATOM 3797 C CA . THR B 1 179 ? 44.082 -49.836 -28.416 1.00 32.38 175 THR B CA 1
ATOM 3798 C C . THR B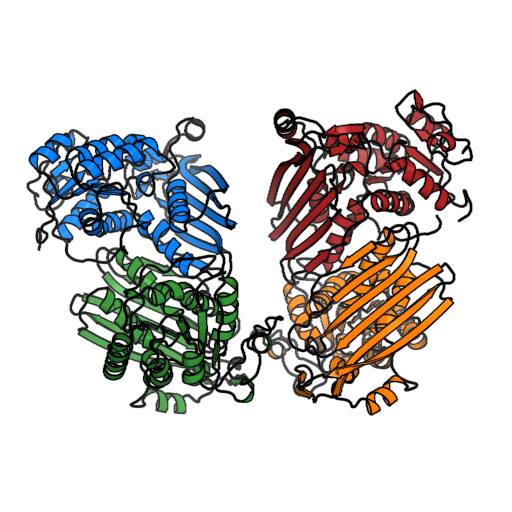 1 179 ? 44.951 -49.416 -29.604 1.00 28.66 175 THR B C 1
ATOM 3799 O O . THR B 1 179 ? 45.988 -50.057 -29.842 1.00 40.06 175 THR B O 1
ATOM 3803 N N . ALA B 1 180 ? 44.572 -48.395 -30.341 1.00 32.09 176 ALA B N 1
ATOM 3804 C CA . ALA B 1 180 ? 45.342 -47.935 -31.520 1.00 33.75 176 ALA B CA 1
ATOM 3805 C C . ALA B 1 180 ? 46.703 -47.341 -31.094 1.00 33.27 176 ALA B C 1
ATOM 3806 O O . ALA B 1 180 ? 47.616 -47.315 -31.931 1.00 35.59 176 ALA B O 1
ATOM 3808 N N . GLN B 1 181 ? 46.822 -46.894 -29.837 1.00 35.11 177 GLN B N 1
ATOM 3809 C CA . GLN B 1 181 ? 48.078 -46.324 -29.272 1.00 32.31 177 GLN B CA 1
ATOM 3810 C C . GLN B 1 181 ? 48.961 -47.449 -28.724 1.00 35.56 177 GLN B C 1
ATOM 3811 O O . GLN B 1 181 ? 50.041 -47.128 -28.168 1.00 35.89 177 GLN B O 1
ATOM 3817 N N . GLN B 1 182 ? 48.552 -48.718 -28.891 1.00 35.80 178 GLN B N 1
ATOM 3818 C CA . GLN B 1 182 ? 49.378 -49.918 -28.585 1.00 37.57 178 GLN B CA 1
ATOM 3819 C C . GLN B 1 182 ? 49.597 -50.040 -27.076 1.00 33.43 178 GLN B C 1
ATOM 3820 O O . GLN B 1 182 ? 50.627 -50.640 -26.662 1.00 36.69 178 GLN B O 1
ATOM 3826 N N . VAL B 1 183 ? 48.661 -49.542 -26.280 1.00 35.71 179 VAL B N 1
ATOM 3827 C CA . VAL B 1 183 ? 48.796 -49.515 -24.797 1.00 35.01 179 VAL B CA 1
ATOM 3828 C C . VAL B 1 183 ? 48.760 -50.958 -24.271 1.00 41.62 179 VAL B C 1
ATOM 3829 O O . VAL B 1 183 ? 47.826 -51.695 -24.616 1.00 39.14 179 VAL B O 1
ATOM 3833 N N . GLY B 1 184 ? 49.775 -51.340 -23.499 1.00 38.28 180 GLY B N 1
ATOM 3834 C CA . GLY B 1 184 ? 49.901 -52.674 -22.892 1.00 40.97 180 GLY B CA 1
ATOM 3835 C C . GLY B 1 184 ? 50.701 -53.645 -23.742 1.00 43.11 180 GLY B C 1
ATOM 3836 O O . GLY B 1 184 ? 50.976 -54.741 -23.236 1.00 44.48 180 GLY B O 1
ATOM 3837 N N . ARG B 1 185 ? 51.077 -53.285 -24.967 1.00 37.16 181 ARG B N 1
ATOM 3838 C CA . ARG B 1 185 ? 51.824 -54.183 -25.892 1.00 37.94 181 ARG B CA 1
ATOM 3839 C C . ARG B 1 185 ? 53.287 -54.237 -25.437 1.00 42.74 181 ARG B C 1
ATOM 3840 O O . ARG B 1 185 ? 53.696 -53.357 -24.602 1.00 39.31 181 ARG B O 1
ATOM 3848 N N . THR B 1 186 ? 54.047 -55.223 -25.920 1.00 40.56 182 THR B N 1
ATOM 3849 C CA . THR B 1 186 ? 55.500 -55.331 -25.612 1.00 48.17 182 THR B CA 1
ATOM 3850 C C . THR B 1 186 ? 56.239 -54.426 -26.593 1.00 45.35 182 THR B C 1
ATOM 3851 O O . THR B 1 186 ? 55.688 -54.175 -27.690 1.00 45.26 182 THR B O 1
ATOM 3855 N N . VAL B 1 187 ? 57.451 -54.009 -26.236 1.00 48.12 183 VAL B N 1
ATOM 3856 C CA . VAL B 1 187 ? 58.359 -53.229 -27.124 1.00 46.45 183 VAL B CA 1
ATOM 3857 C C . VAL B 1 187 ? 58.601 -54.017 -28.418 1.00 43.19 183 VAL B C 1
ATOM 3858 O O . VAL B 1 187 ? 58.656 -53.386 -29.496 1.00 45.49 183 VAL B O 1
ATOM 3862 N N . ALA B 1 188 ? 58.777 -55.344 -28.341 1.00 46.12 184 ALA B N 1
ATOM 3863 C CA . ALA B 1 188 ? 59.026 -56.185 -29.539 1.00 43.60 184 ALA B CA 1
ATOM 3864 C C . ALA B 1 188 ? 57.779 -56.168 -30.437 1.00 40.51 184 ALA B C 1
ATOM 3865 O O . ALA B 1 188 ? 57.921 -55.989 -31.669 1.00 42.46 184 ALA B O 1
ATOM 3867 N N . GLU B 1 189 ? 56.589 -56.293 -29.859 1.00 41.05 185 GLU B N 1
ATOM 3868 C CA . GLU B 1 189 ? 55.318 -56.201 -30.628 1.00 40.14 185 GLU B CA 1
ATOM 3869 C C . GLU B 1 189 ? 55.223 -54.817 -31.258 1.00 41.29 185 GLU B C 1
ATOM 3870 O O . GLU B 1 189 ? 54.830 -54.714 -32.421 1.00 37.68 185 GLU B O 1
ATOM 3876 N N . PHE B 1 190 ? 55.589 -53.776 -30.519 1.00 43.21 186 PHE B N 1
ATOM 3877 C CA . PHE B 1 190 ? 55.515 -52.378 -31.010 1.00 41.63 186 PHE B CA 1
ATOM 3878 C C . PHE B 1 190 ? 56.446 -52.226 -32.208 1.00 37.89 186 PHE B C 1
ATOM 3879 O O . PHE B 1 190 ? 56.025 -51.638 -33.211 1.00 39.55 186 PHE B O 1
ATOM 3887 N N . ASP B 1 191 ? 57.675 -52.741 -32.111 1.00 44.05 187 ASP B N 1
ATOM 3888 C CA . ASP B 1 191 ? 58.666 -52.576 -33.203 1.00 45.79 187 ASP B CA 1
ATOM 3889 C C . ASP B 1 191 ? 58.177 -53.280 -34.477 1.00 47.66 187 ASP B C 1
ATOM 3890 O O . ASP B 1 191 ? 58.397 -52.737 -35.569 1.00 45.05 187 ASP B O 1
ATOM 3895 N N . GLU B 1 192 ? 57.560 -54.459 -34.356 1.00 45.48 188 GLU B N 1
ATOM 3896 C CA . GLU B 1 192 ? 56.989 -55.196 -35.522 1.00 44.81 188 GLU B CA 1
ATOM 3897 C C . GLU B 1 192 ? 55.830 -54.372 -36.091 1.00 37.38 188 GLU B C 1
ATOM 3898 O O . GLU B 1 192 ? 55.769 -54.170 -37.290 1.00 40.15 188 GLU B O 1
ATOM 3900 N N . TRP B 1 193 ? 54.939 -53.874 -35.246 1.00 37.63 189 TRP B N 1
ATOM 3901 C CA . TRP B 1 193 ? 53.743 -53.088 -35.675 1.00 37.80 189 TRP B CA 1
ATOM 3902 C C . TRP B 1 193 ? 54.180 -51.808 -36.398 1.00 39.35 189 TRP B C 1
ATOM 3903 O O . TRP B 1 193 ? 53.668 -51.536 -37.504 1.00 44.14 189 TRP B O 1
ATOM 3914 N N . VAL B 1 194 ? 55.086 -51.036 -35.805 1.00 37.91 190 VAL B N 1
ATOM 3915 C CA . VAL B 1 194 ? 55.388 -49.660 -36.296 1.00 44.72 190 VAL B CA 1
ATOM 3916 C C . VAL B 1 194 ? 56.132 -49.758 -37.639 1.00 44.37 190 VAL B C 1
ATOM 3917 O O . VAL B 1 194 ? 56.033 -48.817 -38.433 1.00 45.86 190 VAL B O 1
ATOM 3921 N N . ARG B 1 195 ? 56.815 -50.876 -37.895 1.00 51.01 191 ARG B N 1
ATOM 3922 C CA . ARG B 1 195 ? 57.590 -51.136 -39.146 1.00 49.37 191 ARG B CA 1
ATOM 3923 C C . ARG B 1 195 ? 56.687 -51.731 -40.233 1.00 55.34 191 ARG B C 1
ATOM 3924 O O . ARG B 1 195 ? 57.081 -51.709 -41.401 1.00 56.22 191 ARG B O 1
ATOM 3932 N N . GLY B 1 196 ? 55.514 -52.230 -39.852 1.00 56.60 192 GLY B N 1
ATOM 3933 C CA . GLY B 1 196 ? 54.521 -52.871 -40.734 1.00 55.36 192 GLY B CA 1
ATOM 3934 C C . GLY B 1 196 ? 54.152 -52.010 -41.923 1.00 58.00 192 GLY B C 1
ATOM 3935 O O . GLY B 1 196 ? 54.072 -50.782 -41.796 1.00 58.57 192 GLY B O 1
ATOM 3936 N N . ALA B 1 197 ? 53.889 -52.679 -43.044 1.00 59.03 193 ALA B N 1
ATOM 3937 C CA . ALA B 1 197 ? 53.550 -52.097 -44.361 1.00 62.79 193 ALA B CA 1
ATOM 3938 C C . ALA B 1 197 ? 52.221 -51.342 -44.288 1.00 59.51 193 ALA B C 1
ATOM 3939 O O . ALA B 1 197 ? 52.042 -50.418 -45.084 1.00 57.66 193 ALA B O 1
ATOM 3941 N N . GLN B 1 198 ? 51.319 -51.743 -43.389 1.00 55.85 194 GLN B N 1
ATOM 3942 C CA . GLN B 1 198 ? 49.924 -51.235 -43.351 1.00 60.76 194 GLN B CA 1
ATOM 3943 C C . GLN B 1 198 ? 49.701 -50.336 -42.129 1.00 54.64 194 GLN B C 1
ATOM 3944 O O . GLN B 1 198 ? 48.532 -50.059 -41.844 1.00 50.22 194 GLN B O 1
ATOM 3950 N N . ARG B 1 199 ? 50.773 -49.900 -41.448 1.00 50.73 195 ARG B N 1
ATOM 3951 C CA . ARG B 1 199 ? 50.641 -48.971 -40.302 1.00 46.02 195 ARG B CA 1
ATOM 3952 C C . ARG B 1 199 ? 49.912 -47.728 -40.791 1.00 40.89 195 ARG B C 1
ATOM 3953 O O . ARG B 1 199 ? 50.258 -47.167 -41.822 1.00 42.45 195 ARG B O 1
ATOM 3961 N N . PRO B 1 200 ? 48.845 -47.280 -40.096 1.00 39.97 196 PRO B N 1
ATOM 3962 C CA . PRO B 1 200 ? 48.100 -46.120 -40.560 1.00 39.32 196 PRO B CA 1
ATOM 3963 C C . PRO B 1 200 ? 48.932 -44.842 -40.532 1.00 36.80 196 PRO B C 1
ATOM 3964 O O . PRO B 1 200 ? 49.925 -44.765 -39.821 1.00 34.14 196 PRO B O 1
ATOM 3968 N N . PRO B 1 201 ? 48.512 -43.801 -41.280 1.00 35.78 197 PRO B N 1
ATOM 3969 C CA . PRO B 1 201 ? 49.211 -42.525 -41.277 1.00 36.55 197 PRO B CA 1
ATOM 3970 C C . PRO B 1 201 ? 49.160 -41.914 -39.872 1.00 36.25 197 PRO B C 1
ATOM 3971 O O . PRO B 1 201 ? 48.224 -42.172 -39.109 1.00 37.03 197 PRO B O 1
ATOM 3975 N N . THR B 1 202 ? 50.213 -41.175 -39.522 1.00 31.79 198 THR B N 1
ATOM 3976 C CA . THR B 1 202 ? 50.285 -40.433 -38.252 1.00 29.96 198 THR B CA 1
ATOM 3977 C C . THR B 1 202 ? 49.271 -39.289 -38.306 1.00 26.73 198 THR B C 1
ATOM 3978 O O . THR B 1 202 ? 49.099 -38.681 -39.369 1.00 31.55 198 THR B O 1
ATOM 3982 N N . PHE B 1 203 ? 48.660 -38.978 -37.168 1.00 29.72 199 PHE B N 1
ATOM 3983 C CA . PHE B 1 203 ? 47.777 -37.789 -36.999 1.00 24.56 199 PHE B CA 1
ATOM 3984 C C . PHE B 1 203 ? 48.532 -36.538 -37.477 1.00 26.60 199 PHE B C 1
ATOM 3985 O O . PHE B 1 203 ? 47.959 -35.703 -38.153 1.00 27.74 199 PHE B O 1
ATOM 3993 N N . GLY B 1 204 ? 49.814 -36.430 -37.124 1.00 27.71 200 GLY B N 1
ATOM 3994 C CA . GLY B 1 204 ? 50.645 -35.247 -37.424 1.00 25.65 200 GLY B CA 1
ATOM 3995 C C . GLY B 1 204 ? 50.871 -35.073 -38.916 1.00 26.20 200 GLY B C 1
ATOM 3996 O O . GLY B 1 204 ? 50.991 -33.932 -39.366 1.00 28.24 200 GLY B O 1
ATOM 3997 N N . ARG B 1 205 ? 50.916 -36.157 -39.677 1.00 29.73 201 ARG B N 1
ATOM 3998 C CA . ARG B 1 205 ? 51.100 -36.076 -41.145 1.00 28.87 201 ARG B CA 1
ATOM 3999 C C . ARG B 1 205 ? 49.910 -35.337 -41.757 1.00 30.82 201 ARG B C 1
ATOM 4000 O O . ARG B 1 205 ? 50.103 -34.456 -42.634 1.00 31.19 201 ARG B O 1
ATOM 4008 N N . ASN B 1 206 ? 48.705 -35.638 -41.289 1.00 30.63 202 ASN B N 1
ATOM 4009 C CA . ASN B 1 206 ? 47.491 -34.934 -41.763 1.00 27.92 202 ASN B CA 1
ATOM 4010 C C . ASN B 1 206 ? 47.598 -33.458 -41.368 1.00 25.57 202 ASN B C 1
ATOM 4011 O O . ASN B 1 206 ? 47.231 -32.603 -42.185 1.00 25.78 202 ASN B O 1
ATOM 4016 N N . VAL B 1 207 ? 48.063 -33.162 -40.158 1.00 26.96 203 VAL B N 1
ATOM 4017 C CA . VAL B 1 207 ? 48.238 -31.752 -39.688 1.00 27.44 203 VAL B CA 1
ATOM 4018 C C . VAL B 1 207 ? 49.155 -31.005 -40.668 1.00 27.50 203 VAL B C 1
ATOM 4019 O O . VAL B 1 207 ? 48.782 -29.929 -41.136 1.00 25.16 203 VAL B O 1
ATOM 4023 N N . LEU B 1 208 ? 50.327 -31.560 -40.971 1.00 31.94 204 LEU B N 1
ATOM 4024 C CA . LEU B 1 208 ? 51.324 -30.869 -41.842 1.00 31.36 204 LEU B CA 1
ATOM 4025 C C . LEU B 1 208 ? 50.826 -30.786 -43.284 1.00 28.04 204 LEU B C 1
ATOM 4026 O O . LEU B 1 208 ? 51.048 -29.749 -43.925 1.00 31.00 204 LEU B O 1
ATOM 4031 N N . ASP B 1 209 ? 50.097 -31.781 -43.764 1.00 29.31 205 ASP B N 1
ATOM 4032 C CA . ASP B 1 209 ? 49.529 -31.722 -45.137 1.00 33.25 205 ASP B CA 1
ATOM 4033 C C . ASP B 1 209 ? 48.583 -30.530 -45.206 1.00 32.51 205 ASP B C 1
ATOM 4034 O O . ASP B 1 209 ? 48.621 -29.811 -46.210 1.00 34.76 205 ASP B O 1
ATOM 4039 N N . ALA B 1 210 ? 47.772 -30.315 -44.174 1.00 33.01 206 ALA B N 1
ATOM 4040 C CA . ALA B 1 210 ? 46.817 -29.180 -44.106 1.00 30.04 206 ALA B CA 1
ATOM 4041 C C . ALA B 1 210 ? 47.576 -27.844 -44.119 1.00 27.64 206 ALA B C 1
ATOM 4042 O O . ALA B 1 210 ? 47.185 -26.966 -44.882 1.00 27.41 206 ALA B O 1
ATOM 4044 N N . LEU B 1 211 ? 48.606 -27.687 -43.290 1.00 27.72 207 LEU B N 1
ATOM 4045 C CA . LEU B 1 211 ? 49.353 -26.395 -43.170 1.00 28.46 207 LEU B CA 1
ATOM 4046 C C . LEU B 1 211 ? 50.048 -26.108 -44.519 1.00 28.41 207 LEU B C 1
ATOM 4047 O O . LEU B 1 211 ? 49.954 -24.984 -45.018 1.00 29.81 207 LEU B O 1
ATOM 4052 N N . VAL B 1 212 ? 50.678 -27.114 -45.107 1.00 29.78 208 VAL B N 1
ATOM 4053 C CA . VAL B 1 212 ? 51.414 -26.983 -46.399 1.00 30.77 208 VAL B CA 1
ATOM 4054 C C . VAL B 1 212 ? 50.424 -26.603 -47.502 1.00 30.65 208 VAL B C 1
ATOM 4055 O O . VAL B 1 212 ? 50.710 -25.651 -48.255 1.00 31.81 208 VAL B O 1
ATOM 4059 N N . ALA B 1 213 ? 49.295 -27.304 -47.600 1.00 31.67 209 ALA B N 1
ATOM 4060 C CA . ALA B 1 213 ? 48.255 -27.031 -48.623 1.00 31.90 209 ALA B CA 1
ATOM 4061 C C . ALA B 1 213 ? 47.652 -25.645 -48.395 1.00 31.36 209 ALA B C 1
ATOM 4062 O O . ALA B 1 213 ? 47.470 -24.908 -49.372 1.00 30.96 209 ALA B O 1
ATOM 4064 N N . ASP B 1 214 ? 47.342 -25.281 -47.149 1.00 28.97 210 ASP B N 1
ATOM 4065 C CA . ASP B 1 214 ? 46.762 -23.949 -46.844 1.00 31.40 210 ASP B CA 1
ATOM 4066 C C . ASP B 1 214 ? 47.750 -22.855 -47.270 1.00 31.34 210 ASP B C 1
ATOM 4067 O O . ASP B 1 214 ? 47.300 -21.793 -47.733 1.00 30.53 210 ASP B O 1
ATOM 4072 N N . THR B 1 215 ? 49.048 -23.079 -47.111 1.00 32.25 211 THR B N 1
ATOM 4073 C CA . THR B 1 215 ? 50.052 -22.040 -47.418 1.00 32.65 211 THR B CA 1
ATOM 4074 C C . THR B 1 215 ? 50.298 -22.010 -48.932 1.00 34.29 211 THR B C 1
ATOM 4075 O O . THR B 1 215 ? 50.890 -21.030 -49.400 1.00 36.59 211 THR B O 1
ATOM 4079 N N . GLY B 1 216 ? 49.833 -23.028 -49.664 1.00 36.57 212 GLY B N 1
ATOM 4080 C CA . GLY B 1 216 ? 49.982 -23.111 -51.130 1.00 38.52 212 GLY B CA 1
ATOM 4081 C C . GLY B 1 216 ? 51.415 -23.470 -51.509 1.00 42.24 212 GLY B C 1
ATOM 4082 O O . GLY B 1 216 ? 51.859 -23.008 -52.573 1.00 41.66 212 GLY B O 1
ATOM 4083 N N . LEU B 1 217 ? 52.121 -24.258 -50.690 1.00 39.74 213 LEU B N 1
ATOM 4084 C CA . LEU B 1 217 ? 53.550 -24.595 -50.933 1.00 42.12 213 LEU B CA 1
ATOM 4085 C C . LEU B 1 217 ? 53.648 -25.976 -51.579 1.00 45.86 213 LEU B C 1
ATOM 4086 O O . LEU B 1 217 ? 52.617 -26.686 -51.665 1.00 46.87 213 LEU B O 1
ATOM 4091 N N . THR B 1 218 ? 54.860 -26.336 -51.998 1.00 50.19 214 THR B N 1
ATOM 4092 C CA . THR B 1 218 ? 55.168 -27.556 -52.787 1.00 47.03 214 THR B CA 1
ATOM 4093 C C . THR B 1 218 ? 56.067 -28.459 -51.959 1.00 40.38 214 THR B C 1
ATOM 4094 O O . THR B 1 218 ? 57.152 -28.023 -51.578 1.00 41.81 214 THR B O 1
ATOM 4098 N N . VAL B 1 219 ? 55.632 -29.683 -51.724 1.00 37.64 215 VAL B N 1
ATOM 4099 C CA . VAL B 1 219 ? 56.419 -30.674 -50.948 1.00 40.07 215 VAL B CA 1
ATOM 4100 C C . VAL B 1 219 ? 57.728 -30.917 -51.716 1.00 42.01 215 VAL B C 1
ATOM 4101 O O . VAL B 1 219 ? 57.675 -31.127 -52.955 1.00 39.09 215 VAL B O 1
ATOM 4105 N N . LYS B 1 220 ? 58.850 -30.858 -51.012 1.00 41.29 216 LYS B N 1
ATOM 4106 C CA . LYS B 1 220 ? 60.178 -31.286 -51.523 1.00 46.77 216 LYS B CA 1
ATOM 4107 C C . LYS B 1 220 ? 60.500 -32.654 -50.914 1.00 44.73 216 LYS B C 1
ATOM 4108 O O . LYS B 1 220 ? 60.949 -33.532 -51.632 1.00 47.18 216 LYS B O 1
ATOM 4114 N N . SER B 1 221 ? 60.262 -32.810 -49.622 1.00 45.21 217 SER B N 1
ATOM 4115 C CA . SER B 1 221 ? 60.655 -34.002 -48.849 1.00 47.82 217 SER B CA 1
ATOM 4116 C C . SER B 1 221 ? 59.703 -34.200 -47.656 1.00 55.01 217 SER B C 1
ATOM 4117 O O . SER B 1 221 ? 59.358 -33.194 -46.975 1.00 41.98 217 SER B O 1
ATOM 4120 N N . ILE B 1 222 ? 59.256 -35.445 -47.427 1.00 51.15 218 ILE B N 1
ATOM 4121 C CA . ILE B 1 222 ? 58.419 -35.835 -46.250 1.00 49.71 218 ILE B CA 1
ATOM 4122 C C . ILE B 1 222 ? 59.177 -36.903 -45.471 1.00 49.49 218 ILE B C 1
ATOM 4123 O O . ILE B 1 222 ? 59.552 -37.908 -46.068 1.00 52.71 218 ILE B O 1
ATOM 4128 N N . THR B 1 223 ? 59.403 -36.661 -44.183 1.00 50.67 219 THR B N 1
ATOM 4129 C CA . THR B 1 223 ? 60.074 -37.577 -43.227 1.00 51.16 219 THR B CA 1
ATOM 4130 C C . THR B 1 223 ? 59.161 -37.841 -42.021 1.00 55.91 219 THR B C 1
ATOM 4131 O O . THR B 1 223 ? 58.259 -36.991 -41.741 1.00 47.16 219 THR B O 1
ATOM 4135 N N . THR B 1 224 ? 59.383 -38.958 -41.334 1.00 49.64 220 THR B N 1
ATOM 4136 C CA . THR B 1 224 ? 58.553 -39.380 -40.182 1.00 43.01 220 THR B CA 1
ATOM 4137 C C . THR B 1 224 ? 59.357 -40.350 -39.340 1.00 44.85 220 THR B C 1
ATOM 4138 O O . THR B 1 224 ? 60.168 -41.088 -39.912 1.00 48.35 220 THR B O 1
ATOM 4142 N N . ALA B 1 225 ? 59.115 -40.365 -38.036 1.00 42.42 221 ALA B N 1
ATOM 4143 C CA . ALA B 1 225 ? 59.648 -41.388 -37.118 1.00 35.33 221 ALA B CA 1
ATOM 4144 C C . ALA B 1 225 ? 58.682 -41.520 -35.950 1.00 40.30 221 ALA B C 1
ATOM 4145 O O . ALA B 1 225 ? 57.962 -40.536 -35.602 1.00 37.83 221 ALA B O 1
ATOM 4147 N N . THR B 1 226 ? 58.658 -42.708 -35.358 1.00 36.23 222 THR B N 1
ATOM 4148 C CA . THR B 1 226 ? 57.805 -43.006 -34.197 1.00 36.75 222 THR B CA 1
ATOM 4149 C C . THR B 1 226 ? 58.635 -43.814 -33.226 1.00 36.80 222 THR B C 1
ATOM 4150 O O . THR B 1 226 ? 59.365 -44.700 -33.681 1.00 39.88 222 THR B O 1
ATOM 4154 N N . ARG B 1 227 ? 58.506 -43.514 -31.945 1.00 36.71 223 ARG B N 1
ATOM 4155 C CA . ARG B 1 227 ? 59.088 -44.345 -30.874 1.00 38.30 223 ARG B CA 1
ATOM 4156 C C . ARG B 1 227 ? 57.992 -44.604 -29.849 1.00 40.98 223 ARG B C 1
ATOM 4157 O O . ARG B 1 227 ? 57.076 -43.795 -29.655 1.00 38.07 223 ARG B O 1
ATOM 4165 N N . PRO B 1 228 ? 58.041 -45.768 -29.181 1.00 39.35 224 PRO B N 1
ATOM 4166 C CA . PRO B 1 228 ? 57.066 -46.065 -28.147 1.00 39.23 224 PRO B CA 1
ATOM 4167 C C . PRO B 1 228 ? 57.346 -45.208 -26.914 1.00 42.16 224 PRO B C 1
ATOM 4168 O O . PRO B 1 228 ? 58.499 -44.833 -26.687 1.00 48.31 224 PRO B O 1
ATOM 4172 N N . ASP B 1 229 ? 56.291 -44.899 -26.174 1.00 34.81 225 ASP B N 1
ATOM 4173 C CA . ASP B 1 229 ? 56.377 -44.349 -24.805 1.00 36.06 225 ASP B CA 1
ATOM 4174 C C . ASP B 1 229 ? 56.284 -45.541 -23.845 1.00 42.76 225 ASP B C 1
ATOM 4175 O O . ASP B 1 229 ? 55.399 -46.401 -24.049 1.00 43.54 225 ASP B O 1
ATOM 4180 N N . ILE B 1 230 ? 57.176 -45.607 -22.863 1.00 43.05 226 ILE B N 1
ATOM 4181 C CA . ILE B 1 230 ? 57.396 -46.796 -21.987 1.00 45.71 226 ILE B CA 1
ATOM 4182 C C . ILE B 1 230 ? 57.035 -46.436 -20.553 1.00 45.00 226 ILE B C 1
ATOM 4183 O O . ILE B 1 230 ? 57.457 -45.377 -20.098 1.00 50.74 226 ILE B O 1
ATOM 4188 N N . ALA B 1 231 ? 56.313 -47.307 -19.851 1.00 44.26 227 ALA B N 1
ATOM 4189 C CA . ALA B 1 231 ? 56.074 -47.202 -18.393 1.00 46.94 227 ALA B CA 1
ATOM 4190 C C . ALA B 1 231 ? 57.406 -47.300 -17.633 1.00 47.09 227 ALA B C 1
ATOM 4191 O O . ALA B 1 231 ? 58.116 -48.317 -17.769 1.00 51.85 227 ALA B O 1
ATOM 4193 N N . SER B 1 232 ? 57.747 -46.288 -16.848 1.00 50.26 228 SER B N 1
ATOM 4194 C CA . SER B 1 232 ? 58.966 -46.296 -15.993 1.00 52.91 228 SER B CA 1
ATOM 4195 C C . SER B 1 232 ? 58.642 -46.951 -14.641 1.00 55.33 228 SER B C 1
ATOM 4196 O O . SER B 1 232 ? 59.568 -47.336 -13.925 1.00 72.28 228 SER B O 1
ATOM 4199 N N . ALA B 1 233 ? 57.361 -47.108 -14.316 1.00 54.70 229 ALA B N 1
ATOM 4200 C CA . ALA B 1 233 ? 56.885 -47.770 -13.081 1.00 56.58 229 ALA B CA 1
ATOM 4201 C C . ALA B 1 233 ? 55.532 -48.432 -13.348 1.00 57.63 229 ALA B C 1
ATOM 4202 O O . ALA B 1 233 ? 54.944 -48.173 -14.408 1.00 62.98 229 ALA B O 1
ATOM 4204 N N . ALA B 1 234 ? 55.039 -49.235 -12.410 1.00 55.19 230 ALA B N 1
ATOM 4205 C CA . ALA B 1 234 ? 53.681 -49.821 -12.460 1.00 57.01 230 ALA B CA 1
ATOM 4206 C C . ALA B 1 234 ? 52.660 -48.684 -12.584 1.00 59.08 230 ALA B C 1
ATOM 4207 O O . ALA B 1 234 ? 52.722 -47.728 -11.788 1.00 62.07 230 ALA B O 1
ATOM 4209 N N . MET B 1 235 ? 51.769 -48.783 -13.576 1.00 57.65 231 MET B N 1
ATOM 4210 C CA . MET B 1 235 ? 50.675 -47.812 -13.801 1.00 55.97 231 MET B CA 1
ATOM 4211 C C . MET B 1 235 ? 49.396 -48.579 -14.097 1.00 53.44 231 MET B C 1
ATOM 4212 O O . MET B 1 235 ? 49.442 -49.796 -14.231 1.00 56.28 231 MET B O 1
ATOM 4217 N N . ARG B 1 236 ? 48.297 -47.845 -14.198 1.00 53.37 232 ARG B N 1
ATOM 4218 C CA . ARG B 1 236 ? 46.995 -48.374 -14.646 1.00 55.09 232 ARG B CA 1
ATOM 4219 C C . ARG B 1 236 ? 46.517 -47.502 -15.811 1.00 49.81 232 ARG B C 1
ATOM 4220 O O . ARG B 1 236 ? 46.766 -46.294 -15.773 1.00 50.10 232 ARG B O 1
ATOM 4228 N N . SER B 1 237 ? 45.916 -48.102 -16.831 1.00 46.74 233 SER B N 1
ATOM 4229 C CA . SER B 1 237 ? 45.142 -47.383 -17.870 1.00 42.03 233 SER B CA 1
ATOM 4230 C C . SER B 1 237 ? 43.667 -47.478 -17.514 1.00 43.96 233 SER B C 1
ATOM 4231 O O . SER B 1 237 ? 43.123 -48.595 -17.600 1.00 48.52 233 SER B O 1
ATOM 4234 N N . GLU B 1 238 ? 43.059 -46.367 -17.111 1.00 43.91 234 GLU B N 1
ATOM 4235 C CA . GLU B 1 238 ? 41.593 -46.286 -16.903 1.00 50.33 234 GLU B CA 1
ATOM 4236 C C . GLU B 1 238 ? 40.866 -46.520 -18.232 1.00 49.29 234 GLU B C 1
ATOM 4237 O O . GLU B 1 238 ? 39.752 -47.067 -18.199 1.00 42.41 234 GLU B O 1
ATOM 4243 N N . ALA B 1 239 ? 41.449 -46.154 -19.374 1.00 46.10 235 ALA B N 1
ATOM 4244 C CA . ALA B 1 239 ? 40.752 -46.299 -20.673 1.00 41.95 235 ALA B CA 1
ATOM 4245 C C . ALA B 1 239 ? 40.519 -47.791 -20.966 1.00 37.88 235 ALA B C 1
ATOM 4246 O O . ALA B 1 239 ? 39.471 -48.115 -21.513 1.00 39.09 235 ALA B O 1
ATOM 4248 N N . LEU B 1 240 ? 41.490 -48.655 -20.684 1.00 36.70 236 LEU B N 1
ATOM 4249 C CA . LEU B 1 240 ? 41.399 -50.107 -21.006 1.00 40.58 236 LEU B CA 1
ATOM 4250 C C . LEU B 1 240 ? 41.115 -50.951 -19.750 1.00 43.84 236 LEU B C 1
ATOM 4251 O O . LEU B 1 240 ? 40.849 -52.165 -19.913 1.00 43.22 236 LEU B O 1
ATOM 4256 N N . GLY B 1 241 ? 41.101 -50.340 -18.561 1.00 44.24 237 GLY B N 1
ATOM 4257 C CA . GLY B 1 241 ? 40.978 -51.053 -17.279 1.00 46.23 237 GLY B CA 1
ATOM 4258 C C . GLY B 1 241 ? 42.014 -52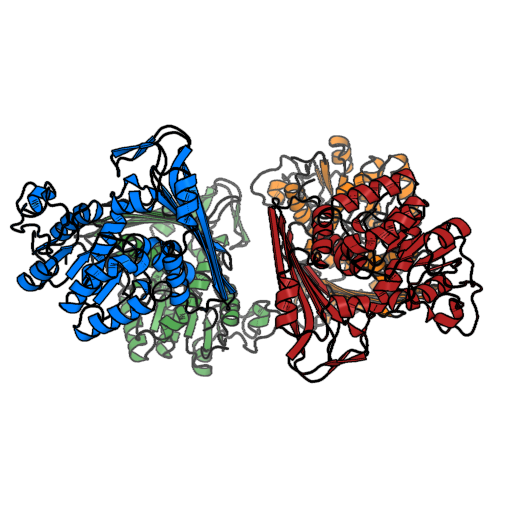.148 -17.144 1.00 50.38 237 GLY B C 1
ATOM 4259 O O . GLY B 1 241 ? 41.639 -53.258 -16.749 1.00 52.65 237 GLY B O 1
ATOM 4260 N N . ILE B 1 242 ? 43.282 -51.857 -17.455 1.00 49.79 238 ILE B N 1
ATOM 4261 C CA . ILE B 1 242 ? 44.393 -52.846 -17.356 1.00 49.10 238 ILE B CA 1
ATOM 4262 C C . ILE B 1 242 ? 45.529 -52.257 -16.528 1.00 53.58 238 ILE B C 1
ATOM 4263 O O . ILE B 1 242 ? 45.734 -51.020 -16.557 1.00 50.83 238 ILE B O 1
ATOM 4268 N N . ASP B 1 243 ? 46.237 -53.138 -15.819 1.00 51.37 239 ASP B N 1
ATOM 4269 C CA . ASP B 1 243 ? 47.492 -52.809 -15.110 1.00 55.07 239 ASP B CA 1
ATOM 4270 C C . ASP B 1 243 ? 48.616 -52.845 -16.141 1.00 49.80 239 ASP B C 1
ATOM 4271 O O . ASP B 1 243 ? 48.581 -53.700 -17.026 1.00 52.19 239 ASP B O 1
ATOM 4276 N N . LEU B 1 244 ? 49.557 -51.914 -16.018 1.00 51.11 240 LEU B N 1
ATOM 4277 C CA . LEU B 1 244 ? 50.746 -51.795 -16.887 1.00 49.38 240 LEU B CA 1
ATOM 4278 C C . LEU B 1 244 ? 51.982 -51.978 -16.009 1.00 48.89 240 LEU B C 1
ATOM 4279 O O . LEU B 1 244 ? 52.067 -51.309 -14.966 1.00 53.28 240 LEU B O 1
ATOM 4284 N N . ALA B 1 245 ? 52.882 -52.862 -16.424 1.00 49.08 241 ALA B N 1
ATOM 4285 C CA . ALA B 1 245 ? 54.142 -53.160 -15.718 1.00 54.77 241 ALA B CA 1
ATOM 4286 C C . ALA B 1 245 ? 55.232 -52.225 -16.224 1.00 52.99 241 ALA B C 1
ATOM 4287 O O . ALA B 1 245 ? 55.216 -51.804 -17.374 1.00 54.91 241 ALA B O 1
ATOM 4289 N N . PRO B 1 246 ? 56.224 -51.895 -15.375 1.00 57.67 242 PRO B N 1
ATOM 4290 C CA . PRO B 1 246 ? 57.429 -51.206 -15.828 1.00 56.09 242 PRO B CA 1
ATOM 4291 C C . PRO B 1 246 ? 57.914 -51.862 -17.119 1.00 51.91 242 PRO B C 1
ATOM 4292 O O . PRO B 1 246 ? 57.962 -53.068 -17.129 1.00 54.46 242 PRO B O 1
ATOM 4296 N N . GLY B 1 247 ? 58.204 -51.080 -18.161 1.00 47.12 243 GLY B N 1
ATOM 4297 C CA . GLY B 1 247 ? 58.689 -51.595 -19.457 1.00 44.67 243 GLY B CA 1
ATOM 4298 C C . GLY B 1 247 ? 57.576 -51.810 -20.476 1.00 43.34 243 GLY B C 1
ATOM 4299 O O . GLY B 1 247 ? 57.902 -51.928 -21.680 1.00 44.12 243 GLY B O 1
ATOM 4300 N N . ASP B 1 248 ? 56.313 -51.880 -20.056 1.00 45.63 244 ASP B N 1
ATOM 4301 C CA . ASP B 1 248 ? 55.153 -51.975 -20.993 1.00 44.66 244 ASP B CA 1
ATOM 4302 C C . ASP B 1 248 ? 55.068 -50.717 -21.870 1.00 44.06 244 ASP B C 1
ATOM 4303 O O . ASP B 1 248 ? 55.435 -49.630 -21.390 1.00 46.98 244 ASP B O 1
ATOM 4308 N N . VAL B 1 249 ? 54.595 -50.859 -23.107 1.00 42.22 245 VAL B N 1
ATOM 4309 C CA . VAL B 1 249 ? 54.265 -49.706 -23.988 1.00 43.18 245 VAL B CA 1
ATOM 4310 C C . VAL B 1 249 ? 53.015 -49.022 -23.421 1.00 43.20 245 VAL B C 1
ATOM 4311 O O . VAL B 1 249 ? 52.045 -49.739 -23.064 1.00 35.58 245 VAL B O 1
ATOM 4315 N N . ILE B 1 250 ? 53.037 -47.683 -23.309 1.00 34.71 246 ILE B N 1
ATOM 4316 C CA . ILE B 1 250 ? 51.890 -46.905 -22.773 1.00 32.38 246 ILE B CA 1
ATOM 4317 C C . ILE B 1 250 ? 51.397 -45.880 -23.792 1.00 29.63 246 ILE B C 1
ATOM 4318 O O . ILE B 1 250 ? 50.574 -45.050 -23.431 1.00 31.58 246 ILE B O 1
ATOM 4323 N N . GLY B 1 251 ? 51.868 -45.965 -25.026 1.00 32.86 247 GLY B N 1
ATOM 4324 C CA . GLY B 1 251 ? 51.502 -45.064 -26.126 1.00 30.73 247 GLY B CA 1
ATOM 4325 C C . GLY B 1 251 ? 52.688 -44.850 -27.024 1.00 33.36 247 GLY B C 1
ATOM 4326 O O . GLY B 1 251 ? 53.602 -45.671 -26.991 1.00 34.61 247 GLY B O 1
ATOM 4327 N N . PHE B 1 252 ? 52.696 -43.774 -27.795 1.00 32.68 248 PHE B N 1
ATOM 4328 C CA . PHE B 1 252 ? 53.831 -43.490 -28.687 1.00 32.64 248 PHE B CA 1
ATOM 4329 C C . PHE B 1 252 ? 53.885 -42.000 -29.022 1.00 32.63 248 PHE B C 1
ATOM 4330 O O . PHE B 1 252 ? 52.881 -41.265 -28.884 1.00 29.85 248 PHE B O 1
ATOM 4338 N N . THR B 1 253 ? 55.060 -41.621 -29.516 1.00 33.72 249 THR B N 1
ATOM 4339 C CA . THR B 1 253 ? 55.406 -40.250 -29.955 1.00 30.78 249 THR B CA 1
ATOM 4340 C C . THR B 1 253 ? 55.808 -40.323 -31.418 1.00 31.22 249 THR B C 1
ATOM 4341 O O . THR B 1 253 ? 56.699 -41.112 -31.750 1.00 36.17 249 THR B O 1
ATOM 4345 N N . ASP B 1 254 ? 55.150 -39.533 -32.254 1.00 32.08 250 ASP B N 1
ATOM 4346 C CA . ASP B 1 254 ? 55.469 -39.366 -33.680 1.00 29.81 250 ASP B CA 1
ATOM 4347 C C . ASP B 1 254 ? 56.201 -38.038 -33.850 1.00 30.57 250 ASP B C 1
ATOM 4348 O O . ASP B 1 254 ? 55.872 -37.087 -33.117 1.00 31.13 250 ASP B O 1
ATOM 4353 N N . ILE B 1 255 ? 57.068 -37.963 -34.844 1.00 33.26 251 ILE B N 1
ATOM 4354 C CA . ILE B 1 255 ? 57.627 -36.679 -35.369 1.00 36.34 251 ILE B CA 1
ATOM 4355 C C . ILE B 1 255 ? 57.448 -36.737 -36.881 1.00 32.19 251 ILE B C 1
ATOM 4356 O O . ILE B 1 255 ? 57.891 -37.722 -37.484 1.00 31.58 251 ILE B O 1
ATOM 4361 N N . ASP B 1 256 ? 56.766 -35.741 -37.431 1.00 31.79 252 ASP B N 1
ATOM 4362 C CA . ASP B 1 256 ? 56.554 -35.584 -38.886 1.00 33.78 252 ASP B CA 1
ATOM 4363 C C . ASP B 1 256 ? 57.252 -34.300 -39.321 1.00 34.60 252 ASP B C 1
ATOM 4364 O O . ASP B 1 256 ? 57.243 -33.317 -38.546 1.00 29.18 252 ASP B O 1
ATOM 4369 N N . ARG B 1 257 ? 57.816 -34.326 -40.520 1.00 35.79 253 ARG B N 1
ATOM 4370 C CA . ARG B 1 257 ? 58.559 -33.189 -41.116 1.00 35.69 253 ARG B CA 1
ATOM 4371 C C . ARG B 1 257 ? 58.216 -33.092 -42.595 1.00 32.59 253 ARG B C 1
ATOM 4372 O O . ARG B 1 257 ? 58.264 -34.128 -43.289 1.00 36.96 253 ARG B O 1
ATOM 4380 N N . ILE B 1 258 ? 57.902 -31.894 -43.073 1.00 30.36 254 ILE B N 1
ATOM 4381 C CA . ILE B 1 258 ? 57.763 -31.594 -44.511 1.00 31.12 254 ILE B CA 1
ATOM 4382 C C . ILE B 1 258 ? 58.666 -30.409 -44.851 1.00 41.11 254 ILE B C 1
ATOM 4383 O O . ILE B 1 258 ? 58.486 -29.315 -44.251 1.00 36.33 254 ILE B O 1
ATOM 4388 N N . GLU B 1 259 ? 59.614 -30.628 -45.767 1.00 40.25 255 GLU B N 1
ATOM 4389 C CA . GLU B 1 259 ? 60.409 -29.540 -46.391 1.00 37.52 255 GLU B CA 1
ATOM 4390 C C . GLU B 1 259 ? 59.710 -29.152 -47.679 1.00 37.25 255 GLU B C 1
ATOM 4391 O O . GLU B 1 259 ? 59.250 -30.060 -48.397 1.00 32.62 255 GLU B O 1
ATOM 4397 N N . THR B 1 260 ? 59.574 -27.855 -47.933 1.00 33.78 256 THR B N 1
ATOM 4398 C CA . THR B 1 260 ? 58.900 -27.345 -49.140 1.00 38.73 256 THR B CA 1
ATOM 4399 C C . THR B 1 260 ? 59.974 -26.895 -50.137 1.00 39.82 256 THR B C 1
ATOM 4400 O O . THR B 1 260 ? 61.076 -26.529 -49.690 1.00 39.29 256 THR B O 1
ATOM 4404 N N . GLU B 1 261 ? 59.646 -26.897 -51.427 1.00 41.54 257 GLU B N 1
ATOM 4405 C CA . GLU B 1 261 ? 60.535 -26.346 -52.477 1.00 46.10 257 GLU B CA 1
ATOM 4406 C C . GLU B 1 261 ? 60.785 -24.868 -52.144 1.00 46.18 257 GLU B C 1
ATOM 4407 O O . GLU B 1 261 ? 61.936 -24.437 -52.262 1.00 47.66 257 GLU B O 1
ATOM 4413 N N . GLU B 1 262 ? 59.772 -24.146 -51.653 1.00 43.86 258 GLU B N 1
ATOM 4414 C CA . GLU B 1 262 ? 59.826 -22.669 -51.491 1.00 42.92 258 GLU B CA 1
ATOM 4415 C C . GLU B 1 262 ? 60.713 -22.269 -50.307 1.00 41.10 258 GLU B C 1
ATOM 4416 O O . GLU B 1 262 ? 61.037 -21.078 -50.215 1.00 46.26 258 GLU B O 1
ATOM 4422 N N . GLY B 1 263 ? 61.077 -23.188 -49.407 1.00 39.80 259 GLY B N 1
ATOM 4423 C CA . GLY B 1 263 ? 61.978 -22.875 -48.281 1.00 38.63 259 GLY B CA 1
ATOM 4424 C C . GLY B 1 263 ? 61.417 -23.275 -46.919 1.00 38.37 259 GLY B C 1
ATOM 4425 O O . GLY B 1 263 ? 62.092 -23.985 -46.170 1.00 33.55 259 GLY B O 1
ATOM 4426 N N . PRO B 1 264 ? 60.198 -22.829 -46.520 1.00 34.21 260 PRO B N 1
ATOM 4427 C CA . PRO B 1 264 ? 59.660 -23.197 -45.210 1.00 37.41 260 PRO B CA 1
ATOM 4428 C C . PRO B 1 264 ? 59.690 -24.713 -44.942 1.00 33.06 260 PRO B C 1
ATOM 4429 O O . PRO B 1 264 ? 59.366 -25.502 -45.818 1.00 38.13 260 PRO B O 1
ATOM 4433 N N . VAL B 1 265 ? 60.098 -25.051 -43.731 1.00 34.49 261 VAL B N 1
ATOM 4434 C CA . VAL B 1 265 ? 60.108 -26.424 -43.179 1.00 34.09 261 VAL B CA 1
ATOM 4435 C C . VAL B 1 265 ? 59.084 -26.485 -42.047 1.00 32.11 261 VAL B C 1
ATOM 4436 O O . VAL B 1 265 ? 59.076 -25.585 -41.188 1.00 29.89 261 VAL B O 1
ATOM 4440 N N . PHE B 1 266 ? 58.298 -27.555 -42.034 1.00 31.99 262 PHE B N 1
ATOM 4441 C CA . PHE B 1 266 ? 57.289 -27.829 -40.983 1.00 32.68 262 PHE B CA 1
ATOM 4442 C C . PHE B 1 266 ? 57.692 -29.077 -40.224 1.00 29.01 262 PHE B C 1
ATOM 4443 O O . PHE B 1 266 ? 58.021 -30.083 -40.879 1.00 33.53 262 PHE B O 1
ATOM 4451 N N . GLU B 1 267 ? 57.628 -29.011 -38.899 1.00 31.27 263 GLU B N 1
ATOM 4452 C CA . GLU B 1 267 ? 57.856 -30.172 -38.018 1.00 35.29 263 GLU B CA 1
ATOM 4453 C C . GLU B 1 267 ? 56.811 -30.205 -36.899 1.00 31.30 263 GLU B C 1
ATOM 4454 O O . GLU B 1 267 ? 56.522 -29.149 -36.289 1.00 30.08 263 GLU B O 1
ATOM 4460 N N . PHE B 1 268 ? 56.308 -31.400 -36.596 1.00 31.18 264 PHE B N 1
ATOM 4461 C CA . PHE B 1 268 ? 55.296 -31.613 -35.528 1.00 28.87 264 PHE B CA 1
ATOM 4462 C C . PHE B 1 268 ? 55.589 -32.914 -34.775 1.00 25.47 264 PHE B C 1
ATOM 4463 O O . PHE B 1 268 ? 55.593 -33.969 -35.352 1.00 26.83 264 PHE B O 1
ATOM 4471 N N . GLU B 1 269 ? 55.781 -32.805 -33.480 1.00 28.38 265 GLU B N 1
ATOM 4472 C CA . GLU B 1 269 ? 56.003 -33.935 -32.566 1.00 30.66 265 GLU B CA 1
ATOM 4473 C C . GLU B 1 269 ? 54.774 -34.054 -31.665 1.00 29.69 265 GLU B C 1
ATOM 4474 O O . GLU B 1 269 ? 54.404 -33.053 -31.021 1.00 29.10 265 GLU B O 1
ATOM 4480 N N . MET B 1 270 ? 54.180 -35.241 -31.631 1.00 28.92 266 MET B N 1
ATOM 4481 C CA . MET B 1 270 ? 52.909 -35.520 -30.929 1.00 27.28 266 MET B CA 1
ATOM 4482 C C . MET B 1 270 ? 53.063 -36.818 -30.139 1.00 26.46 266 MET B C 1
ATOM 4483 O O . MET B 1 270 ? 53.395 -37.870 -30.724 1.00 28.93 266 MET B O 1
ATOM 4488 N N . SER B 1 271 ? 52.828 -36.744 -28.845 1.00 28.64 267 SER B N 1
ATOM 4489 C CA . SER B 1 271 ? 52.778 -37.932 -27.974 1.00 32.35 267 SER B CA 1
ATOM 4490 C C . SER B 1 271 ? 51.344 -38.140 -27.496 1.00 33.52 267 SER B C 1
ATOM 4491 O O . SER B 1 271 ? 50.746 -37.197 -26.941 1.00 29.38 267 SER B O 1
ATOM 4494 N N . GLY B 1 272 ? 50.856 -39.364 -27.696 1.00 30.92 268 GLY B N 1
ATOM 4495 C CA . GLY B 1 272 ? 49.617 -39.871 -27.096 1.00 30.90 268 GLY B CA 1
ATOM 4496 C C . GLY B 1 272 ? 49.940 -41.051 -26.211 1.00 27.53 268 GLY B C 1
ATOM 4497 O O . GLY B 1 272 ? 50.322 -42.117 -26.766 1.00 31.84 268 GLY B O 1
ATOM 4498 N N . ARG B 1 273 ? 49.806 -40.891 -24.900 1.00 30.42 269 ARG B N 1
ATOM 4499 C CA . ARG B 1 273 ? 50.204 -41.948 -23.943 1.00 29.93 269 ARG B CA 1
ATOM 4500 C C . ARG B 1 273 ? 49.381 -41.870 -22.667 1.00 29.97 269 ARG B C 1
ATOM 4501 O O . ARG B 1 273 ? 48.794 -40.811 -22.363 1.00 30.95 269 ARG B O 1
ATOM 4509 N N . VAL B 1 274 ? 49.420 -42.957 -21.893 1.00 29.16 270 VAL B N 1
ATOM 4510 C CA . VAL B 1 274 ? 48.850 -42.973 -20.531 1.00 31.10 270 VAL B CA 1
ATOM 4511 C C . VAL B 1 274 ? 49.736 -42.073 -19.667 1.00 31.30 270 VAL B C 1
ATOM 4512 O O . VAL B 1 274 ? 50.970 -42.281 -19.672 1.00 33.23 270 VAL B O 1
ATOM 4516 N N . TYR B 1 275 ? 49.133 -41.120 -18.960 1.00 30.58 271 TYR B N 1
ATOM 4517 C CA . TYR B 1 275 ? 49.867 -40.208 -18.038 1.00 31.84 271 TYR B CA 1
ATOM 4518 C C . TYR B 1 275 ? 50.021 -40.851 -16.658 1.00 36.42 271 TYR B C 1
ATOM 4519 O O . TYR B 1 275 ? 49.064 -41.503 -16.156 1.00 37.00 271 TYR B O 1
ATOM 4528 N N . GLY B 1 276 ? 51.191 -40.649 -16.053 1.00 38.71 272 GLY B N 1
ATOM 4529 C CA . GLY B 1 276 ? 51.397 -40.819 -14.608 1.00 41.23 272 GLY B CA 1
ATOM 4530 C C . GLY B 1 276 ? 51.061 -39.527 -13.871 1.00 48.25 272 GLY B C 1
ATOM 4531 O O . GLY B 1 276 ? 50.735 -38.513 -14.502 1.00 45.76 272 GLY B O 1
ATOM 4532 N N . PRO B 1 277 ? 51.174 -39.520 -12.527 1.00 55.92 273 PRO B N 1
ATOM 4533 C CA . PRO B 1 277 ? 50.927 -38.315 -11.731 1.00 57.75 273 PRO B CA 1
ATOM 4534 C C . PRO B 1 277 ? 51.767 -37.110 -12.196 1.00 53.76 273 PRO B C 1
ATOM 4535 O O . PRO B 1 277 ? 52.906 -37.299 -12.597 1.00 49.28 273 PRO B O 1
ATOM 4539 N N . GLY B 1 278 ? 51.174 -35.913 -12.184 1.00 57.68 274 GLY B N 1
ATOM 4540 C CA . GLY B 1 278 ? 51.886 -34.650 -12.471 1.00 55.54 274 GLY B CA 1
ATOM 4541 C C . GLY B 1 278 ? 51.923 -34.274 -13.943 1.00 52.01 274 GLY B C 1
ATOM 4542 O O . GLY B 1 278 ? 52.266 -33.128 -14.228 1.00 49.93 274 GLY B O 1
ATOM 4543 N N . GLU B 1 279 ? 51.614 -35.195 -14.863 1.00 41.91 275 GLU B N 1
ATOM 4544 C CA . GLU B 1 279 ? 51.751 -34.928 -16.315 1.00 39.92 275 GLU B CA 1
ATOM 4545 C C . GLU B 1 279 ? 50.555 -34.106 -16.788 1.00 33.13 275 GLU B C 1
ATOM 4546 O O . GLU B 1 279 ? 49.470 -34.290 -16.282 1.00 36.51 275 GLU B O 1
ATOM 4552 N N . GLY B 1 280 ? 50.777 -33.210 -17.743 1.00 35.67 276 GLY B N 1
ATOM 4553 C CA . GLY B 1 280 ? 49.724 -32.360 -18.307 1.00 33.48 276 GLY B CA 1
ATOM 4554 C C . GLY B 1 280 ? 49.890 -32.245 -19.803 1.00 32.25 276 GLY B C 1
ATOM 4555 O O . GLY B 1 280 ? 51.023 -32.377 -20.302 1.00 27.20 276 GLY B O 1
ATOM 4556 N N . ASP B 1 281 ? 48.783 -32.015 -20.500 1.00 29.29 277 ASP B N 1
ATOM 4557 C CA . ASP B 1 281 ? 48.769 -31.792 -21.959 1.00 27.53 277 ASP B CA 1
ATOM 4558 C C . ASP B 1 281 ? 49.559 -30.515 -22.285 1.00 26.93 277 ASP B C 1
ATOM 4559 O O . ASP B 1 281 ? 49.592 -29.569 -21.482 1.00 26.93 277 ASP B O 1
ATOM 4564 N N . ILE B 1 282 ? 50.087 -30.476 -23.486 1.00 25.49 278 ILE B N 1
ATOM 4565 C CA . ILE B 1 282 ? 50.921 -29.367 -24.018 1.00 31.32 278 ILE B CA 1
ATOM 4566 C C . ILE B 1 282 ? 50.494 -29.043 -25.447 1.00 28.63 278 ILE B C 1
ATOM 4567 O O . ILE B 1 282 ? 50.191 -29.986 -26.219 1.00 27.27 278 ILE B O 1
ATOM 4572 N N . ASN B 1 283 ? 50.504 -27.755 -25.784 1.00 23.61 279 ASN B N 1
ATOM 4573 C CA . ASN B 1 283 ? 50.467 -27.259 -27.176 1.00 22.40 279 ASN B CA 1
ATOM 4574 C C . ASN B 1 283 ? 51.455 -26.094 -27.303 1.00 24.69 279 ASN B C 1
ATOM 4575 O O . ASN B 1 283 ? 51.123 -24.981 -26.839 1.00 28.55 279 ASN B O 1
ATOM 4580 N N . GLU B 1 284 ? 52.629 -26.340 -27.873 1.00 26.54 280 GLU B N 1
ATOM 4581 C CA . GLU B 1 284 ? 53.718 -25.327 -27.922 1.00 27.84 280 GLU B CA 1
ATOM 4582 C C . GLU B 1 284 ? 54.261 -25.265 -29.328 1.00 24.74 280 GLU B C 1
ATOM 4583 O O . GLU B 1 284 ? 54.668 -26.313 -29.858 1.00 27.78 280 GLU B O 1
ATOM 4589 N N . TRP B 1 285 ? 54.211 -24.073 -29.928 1.00 24.84 281 TRP B N 1
ATOM 4590 C CA . TRP B 1 285 ? 54.594 -23.862 -31.338 1.00 25.74 281 TRP B CA 1
ATOM 4591 C C . TRP B 1 285 ? 55.607 -22.711 -31.409 1.00 25.31 281 TRP B C 1
ATOM 4592 O O . TRP B 1 285 ? 55.457 -21.666 -30.670 1.00 27.35 281 TRP B O 1
ATOM 4603 N N . THR B 1 286 ? 56.588 -22.870 -32.278 1.00 28.13 282 THR B N 1
ATOM 4604 C CA . THR B 1 286 ? 57.564 -21.789 -32.607 1.00 31.94 282 THR B CA 1
ATOM 4605 C C . THR B 1 286 ? 57.600 -21.635 -34.113 1.00 29.23 282 THR B C 1
ATOM 4606 O O . THR B 1 286 ? 57.550 -22.649 -34.832 1.00 29.02 282 THR B O 1
ATOM 4610 N N . ILE B 1 287 ? 57.655 -20.393 -34.559 1.00 28.89 283 ILE B N 1
ATOM 4611 C CA . ILE B 1 287 ? 57.966 -20.036 -35.961 1.00 29.91 283 ILE B CA 1
ATOM 4612 C C . ILE B 1 287 ? 59.296 -19.282 -35.966 1.00 33.88 283 ILE B C 1
ATOM 4613 O O . ILE B 1 287 ? 59.392 -18.241 -35.293 1.00 35.91 283 ILE B O 1
ATOM 4618 N N . GLU B 1 288 ? 60.292 -19.835 -36.645 1.00 36.66 284 GLU B N 1
ATOM 4619 C CA . GLU B 1 288 ? 61.606 -19.174 -36.871 1.00 43.25 284 GLU B CA 1
ATOM 4620 C C . GLU B 1 288 ? 61.532 -18.482 -38.224 1.00 40.38 284 GLU B C 1
ATOM 4621 O O . GLU B 1 288 ? 61.204 -19.128 -39.216 1.00 42.06 284 GLU B O 1
ATOM 4627 N N . GLY B 1 289 ? 61.820 -17.190 -38.245 1.00 37.70 285 GLY B N 1
ATOM 4628 C CA . GLY B 1 289 ? 61.910 -16.400 -39.474 1.00 33.70 285 GLY B CA 1
ATOM 4629 C C . GLY B 1 289 ? 61.981 -14.943 -39.115 1.00 31.64 285 GLY B C 1
ATOM 4630 O O . GLY B 1 289 ? 62.592 -14.622 -38.083 1.00 37.81 285 GLY B O 1
ATOM 4631 N N . GLU B 1 290 ? 61.316 -14.114 -39.898 1.00 34.02 286 GLU B N 1
ATOM 4632 C CA . GLU B 1 290 ? 61.159 -12.683 -39.608 1.00 37.93 286 GLU B CA 1
ATOM 4633 C C . GLU B 1 290 ? 59.676 -12.434 -39.384 1.00 34.38 286 GLU B C 1
ATOM 4634 O O . GLU B 1 290 ? 58.916 -12.486 -40.335 1.00 35.52 286 GLU B O 1
ATOM 4640 N N . PRO B 1 291 ? 59.210 -12.200 -38.134 1.00 30.20 287 PRO B N 1
ATOM 4641 C CA . PRO B 1 291 ? 60.033 -12.306 -36.938 1.00 28.48 287 PRO B CA 1
ATOM 4642 C C . PRO B 1 291 ? 59.948 -13.750 -36.399 1.00 31.25 287 PRO B C 1
ATOM 4643 O O . PRO B 1 291 ? 59.277 -14.557 -36.983 1.00 30.53 287 PRO B O 1
ATOM 4647 N N . ASN B 1 292 ? 60.585 -14.018 -35.278 1.00 29.32 288 ASN B N 1
ATOM 4648 C CA . ASN B 1 292 ? 60.413 -15.286 -34.519 1.00 32.28 288 ASN B CA 1
ATOM 4649 C C . ASN B 1 292 ? 59.154 -15.145 -33.664 1.00 33.26 288 ASN B C 1
ATOM 4650 O O . ASN B 1 292 ? 58.949 -14.052 -33.037 1.00 34.25 288 ASN B O 1
ATOM 4655 N N . LEU B 1 293 ? 58.331 -16.182 -33.640 1.00 30.01 289 LEU B N 1
ATOM 4656 C CA . LEU B 1 293 ? 57.014 -16.192 -32.973 1.00 27.79 289 LEU B CA 1
ATOM 4657 C C . LEU B 1 293 ? 56.896 -17.423 -32.090 1.00 30.80 289 LEU B C 1
ATOM 4658 O O . LEU B 1 293 ? 57.509 -18.463 -32.408 1.00 28.08 289 LEU B O 1
ATOM 4663 N N . PHE B 1 294 ? 56.074 -17.300 -31.049 1.00 29.38 290 PHE B N 1
ATOM 4664 C CA . PHE B 1 294 ? 55.852 -18.337 -30.022 1.00 28.88 290 PHE B CA 1
ATOM 4665 C C . PHE B 1 294 ? 54.359 -18.394 -29.703 1.00 26.47 290 PHE B C 1
ATOM 4666 O O . PHE B 1 294 ? 53.700 -17.306 -29.560 1.00 26.99 290 PHE B O 1
ATOM 4674 N N . LEU B 1 295 ? 53.871 -19.608 -29.465 1.00 26.56 291 LEU B N 1
ATOM 4675 C CA . LEU B 1 295 ? 52.496 -19.822 -28.951 1.00 27.42 291 LEU B CA 1
ATOM 4676 C C . LEU B 1 295 ? 52.504 -20.985 -27.959 1.00 30.10 291 LEU B C 1
ATOM 4677 O O . LEU B 1 295 ? 53.094 -22.056 -28.264 1.00 26.44 291 LEU B O 1
ATOM 4682 N N . SER B 1 296 ? 51.836 -20.790 -26.833 1.00 26.07 292 SER B N 1
ATOM 4683 C CA . SER B 1 296 ? 51.602 -21.827 -25.814 1.00 30.44 292 SER B CA 1
ATOM 4684 C C . SER B 1 296 ? 50.150 -21.732 -25.331 1.00 28.65 292 SER B C 1
ATOM 4685 O O . SER B 1 296 ? 49.632 -20.612 -25.179 1.00 29.02 292 SER B O 1
ATOM 4688 N N . ASN B 1 297 ? 49.540 -22.876 -25.008 1.00 28.91 293 ASN B N 1
ATOM 4689 C CA . ASN B 1 297 ? 48.157 -22.928 -24.496 1.00 29.67 293 ASN B CA 1
ATOM 4690 C C . ASN B 1 297 ? 48.168 -23.525 -23.081 1.00 33.22 293 ASN B C 1
ATOM 4691 O O . ASN B 1 297 ? 47.097 -23.981 -22.615 1.00 29.16 293 ASN B O 1
ATOM 4696 N N . GLY B 1 298 ? 49.312 -23.469 -22.383 1.00 28.71 294 GLY B N 1
ATOM 4697 C CA . GLY B 1 298 ? 49.418 -23.972 -21.003 1.00 29.50 294 GLY B CA 1
ATOM 4698 C C . GLY B 1 298 ? 48.981 -25.428 -20.947 1.00 27.74 294 GLY B C 1
ATOM 4699 O O . GLY B 1 298 ? 49.281 -26.157 -21.897 1.00 23.27 294 GLY B O 1
ATOM 4700 N N . THR B 1 299 ? 48.278 -25.826 -19.890 1.00 27.95 295 THR B N 1
ATOM 4701 C CA . THR B 1 299 ? 47.743 -27.213 -19.761 1.00 28.12 295 THR B CA 1
ATOM 4702 C C . THR B 1 299 ? 46.421 -27.252 -20.540 1.00 27.46 295 THR B C 1
ATOM 4703 O O . THR B 1 299 ? 45.362 -26.984 -19.972 1.00 31.39 295 THR B O 1
ATOM 4707 N N . VAL B 1 300 ? 46.522 -27.452 -21.833 1.00 26.89 296 VAL B N 1
ATOM 4708 C CA . VAL B 1 300 ? 45.406 -27.239 -22.798 1.00 27.15 296 VAL B CA 1
ATOM 4709 C C . VAL B 1 300 ? 44.348 -28.322 -22.577 1.00 25.80 296 VAL B C 1
ATOM 4710 O O . VAL B 1 300 ? 44.677 -29.489 -22.375 1.00 24.12 296 VAL B O 1
ATOM 4714 N N . PRO B 1 301 ? 43.052 -27.959 -22.498 1.00 26.81 297 PRO B N 1
ATOM 4715 C CA . PRO B 1 301 ? 41.973 -28.954 -22.310 1.00 27.20 297 PRO B CA 1
ATOM 4716 C C . PRO B 1 301 ? 41.619 -29.744 -23.582 1.00 27.84 297 PRO B C 1
ATOM 4717 O O . PRO B 1 301 ? 40.629 -29.473 -24.211 1.00 31.69 297 PRO B O 1
ATOM 4721 N N . THR B 1 302 ? 42.458 -30.699 -23.942 1.00 24.80 298 THR B N 1
ATOM 4722 C CA . THR B 1 302 ? 42.349 -31.482 -25.202 1.00 25.90 298 THR B CA 1
ATOM 4723 C C . THR B 1 302 ? 40.985 -32.202 -25.223 1.00 30.70 298 THR B C 1
ATOM 4724 O O . THR B 1 302 ? 40.296 -32.111 -26.227 1.00 26.59 298 THR B O 1
ATOM 4728 N N . GLN B 1 303 ? 40.626 -32.918 -24.152 1.00 27.22 299 GLN B N 1
ATOM 4729 C CA . GLN B 1 303 ? 39.370 -33.711 -24.123 1.00 29.85 299 GLN B CA 1
ATOM 4730 C C . GLN B 1 303 ? 38.175 -32.785 -24.362 1.00 26.69 299 GLN B C 1
ATOM 4731 O O . GLN B 1 303 ? 37.341 -33.093 -25.236 1.00 31.49 299 GLN B O 1
ATOM 4737 N N . THR B 1 304 ? 38.066 -31.697 -23.615 1.00 28.70 300 THR B N 1
ATOM 4738 C CA . THR B 1 304 ? 36.876 -30.824 -23.737 1.00 27.89 300 THR B CA 1
ATOM 4739 C C . THR B 1 304 ? 36.827 -30.198 -25.132 1.00 29.94 300 THR B C 1
ATOM 4740 O O . THR B 1 304 ? 35.734 -30.195 -25.738 1.00 26.97 300 THR B O 1
ATOM 4744 N N . THR B 1 305 ? 37.947 -29.653 -25.626 1.00 27.99 301 THR B N 1
ATOM 4745 C CA . THR B 1 305 ? 37.962 -28.881 -26.895 1.00 26.49 301 THR B CA 1
ATOM 4746 C C . THR B 1 305 ? 37.913 -29.838 -28.095 1.00 24.82 301 THR B C 1
ATOM 4747 O O . THR B 1 305 ? 37.593 -29.386 -29.194 1.00 27.50 301 THR B O 1
ATOM 4751 N N . THR B 1 306 ? 38.172 -31.132 -27.930 1.00 27.87 302 THR B N 1
ATOM 4752 C CA . THR B 1 306 ? 37.854 -32.115 -28.998 1.00 28.08 302 THR B CA 1
ATOM 4753 C C . THR B 1 306 ? 36.347 -32.004 -29.294 1.00 33.12 302 THR B C 1
ATOM 4754 O O . THR B 1 306 ? 35.945 -31.867 -30.469 1.00 28.14 302 THR B O 1
ATOM 4758 N N . CYS B 1 307 ? 35.543 -31.984 -28.235 1.00 28.88 303 CYS B N 1
ATOM 4759 C CA . CYS B 1 307 ? 34.068 -32.125 -28.310 1.00 28.11 303 CYS B CA 1
ATOM 4760 C C . CYS B 1 307 ? 33.446 -30.776 -28.666 1.00 28.98 303 CYS B C 1
ATOM 4761 O O . CYS B 1 307 ? 32.587 -30.748 -29.573 1.00 29.85 303 CYS B O 1
ATOM 4764 N N . THR B 1 308 ? 33.914 -29.676 -28.050 1.00 28.57 304 THR B N 1
ATOM 4765 C CA . THR B 1 308 ? 33.404 -28.319 -28.335 1.00 27.56 304 THR B CA 1
ATOM 4766 C C . THR B 1 308 ? 33.683 -27.964 -29.792 1.00 30.74 304 THR B C 1
ATOM 4767 O O . THR B 1 308 ? 32.832 -27.350 -30.420 1.00 27.40 304 THR B O 1
ATOM 4771 N N . GLN B 1 309 ? 34.835 -28.342 -30.337 1.00 30.95 305 GLN B N 1
ATOM 4772 C CA . GLN B 1 309 ? 35.163 -27.947 -31.731 1.00 29.65 305 GLN B CA 1
ATOM 4773 C C . GLN B 1 309 ? 34.235 -28.704 -32.692 1.00 26.37 305 GLN B C 1
ATOM 4774 O O . GLN B 1 309 ? 33.729 -28.041 -33.608 1.00 29.39 305 GLN B O 1
ATOM 4780 N N . MET B 1 310 ? 34.017 -29.997 -32.518 1.00 28.55 306 MET B N 1
ATOM 4781 C CA . MET B 1 310 ? 33.082 -30.736 -33.414 1.00 30.29 306 MET B CA 1
ATOM 4782 C C . MET B 1 310 ? 31.686 -30.116 -33.316 1.00 30.21 306 MET B C 1
ATOM 4783 O O . MET B 1 310 ? 31.061 -29.891 -34.351 1.00 31.09 306 MET B O 1
ATOM 4788 N N . VAL B 1 311 ? 31.215 -29.818 -32.112 1.00 30.26 307 VAL B N 1
ATOM 4789 C CA . VAL B 1 311 ? 29.862 -29.211 -31.918 1.00 31.16 307 VAL B CA 1
ATOM 4790 C C . VAL B 1 311 ? 29.814 -27.845 -32.607 1.00 32.58 307 VAL B C 1
ATOM 4791 O O . VAL B 1 311 ? 28.893 -27.616 -33.445 1.00 31.94 307 VAL B O 1
ATOM 4795 N N . ASN B 1 312 ? 30.793 -26.975 -32.333 1.00 28.91 308 ASN B N 1
ATOM 4796 C CA . ASN B 1 312 ? 30.769 -25.575 -32.804 1.00 29.91 308 ASN B CA 1
ATOM 4797 C C . ASN B 1 312 ? 30.970 -25.574 -34.330 1.00 29.37 308 ASN B C 1
ATOM 4798 O O . ASN B 1 312 ? 30.644 -24.550 -34.971 1.00 27.65 308 ASN B O 1
ATOM 4803 N N . ARG B 1 313 ? 31.472 -26.670 -34.906 1.00 25.79 309 ARG B N 1
ATOM 4804 C CA . ARG B 1 313 ? 31.643 -26.767 -36.386 1.00 27.24 309 ARG B CA 1
ATOM 4805 C C . ARG B 1 313 ? 30.327 -27.123 -37.107 1.00 31.28 309 ARG B C 1
ATOM 4806 O O . ARG B 1 313 ? 30.276 -26.967 -38.352 1.00 29.79 309 ARG B O 1
ATOM 4814 N N . ILE B 1 314 ? 29.304 -27.599 -36.399 1.00 33.75 310 ILE B N 1
ATOM 4815 C CA . ILE B 1 314 ? 28.120 -28.215 -37.065 1.00 34.51 310 ILE B CA 1
ATOM 4816 C C . ILE B 1 314 ? 27.491 -27.195 -38.020 1.00 35.55 310 ILE B C 1
ATOM 4817 O O . ILE B 1 314 ? 27.224 -27.545 -39.170 1.00 37.14 310 ILE B O 1
ATOM 4822 N N . PRO B 1 315 ? 27.233 -25.922 -37.641 1.00 35.01 311 PRO B N 1
ATOM 4823 C CA . PRO B 1 315 ? 26.634 -24.979 -38.587 1.00 35.61 311 PRO B CA 1
ATOM 4824 C C . PRO B 1 315 ? 27.517 -24.704 -39.810 1.00 43.74 311 PRO B C 1
ATOM 4825 O O . PRO B 1 315 ? 26.979 -24.499 -40.888 1.00 38.72 311 PRO B O 1
ATOM 4829 N N . ASP B 1 316 ? 28.838 -24.692 -39.630 1.00 39.42 312 ASP B N 1
ATOM 4830 C CA . ASP B 1 316 ? 29.799 -24.481 -40.747 1.00 34.43 312 ASP B CA 1
ATOM 4831 C C . ASP B 1 316 ? 29.667 -25.647 -41.728 1.00 30.31 312 ASP B C 1
ATOM 4832 O O . ASP B 1 316 ? 29.666 -25.367 -42.947 1.00 34.97 312 ASP B O 1
ATOM 4837 N N . VAL B 1 317 ? 29.548 -26.879 -41.227 1.00 28.49 313 VAL B N 1
ATOM 4838 C CA . VAL B 1 317 ? 29.571 -28.095 -42.086 1.00 32.78 313 VAL B CA 1
ATOM 4839 C C . VAL B 1 317 ? 28.230 -28.165 -42.843 1.00 40.28 313 VAL B C 1
ATOM 4840 O O . VAL B 1 317 ? 28.245 -28.443 -44.081 1.00 37.60 313 VAL B O 1
ATOM 4844 N N . ILE B 1 318 ? 27.118 -27.842 -42.173 1.00 41.29 314 ILE B N 1
ATOM 4845 C CA . ILE B 1 318 ? 25.779 -27.779 -42.839 1.00 44.40 314 ILE B CA 1
ATOM 4846 C C . ILE B 1 318 ? 25.844 -26.741 -43.969 1.00 43.07 314 ILE B C 1
ATOM 4847 O O . ILE B 1 318 ? 25.461 -27.091 -45.098 1.00 46.84 314 ILE B O 1
ATOM 4852 N N . ALA B 1 319 ? 26.369 -25.541 -43.698 1.00 37.10 315 ALA B N 1
ATOM 4853 C CA . ALA B 1 319 ? 26.396 -24.412 -44.645 1.00 36.79 315 ALA B CA 1
ATOM 4854 C C . ALA B 1 319 ? 27.448 -24.600 -45.763 1.00 44.72 315 ALA B C 1
ATOM 4855 O O . ALA B 1 319 ? 27.374 -23.848 -46.748 1.00 39.62 315 ALA B O 1
ATOM 4857 N N . ALA B 1 320 ? 28.412 -25.514 -45.632 1.00 41.21 316 ALA B N 1
ATOM 4858 C CA . ALA B 1 320 ? 29.553 -25.636 -46.574 1.00 41.46 316 ALA B CA 1
ATOM 4859 C C . ALA B 1 320 ? 29.116 -26.305 -47.879 1.00 44.90 316 ALA B C 1
ATOM 4860 O O . ALA B 1 320 ? 28.120 -27.007 -47.917 1.00 44.12 316 ALA B O 1
ATOM 4862 N N . PRO B 1 321 ? 29.878 -26.130 -48.981 1.00 49.38 317 PRO B N 1
ATOM 4863 C CA . PRO B 1 321 ? 29.644 -26.869 -50.220 1.00 45.46 317 PRO B CA 1
ATOM 4864 C C . PRO B 1 321 ? 29.730 -28.377 -50.032 1.00 47.64 317 PRO B C 1
ATOM 4865 O O . PRO B 1 321 ? 30.388 -28.866 -49.100 1.00 39.80 317 PRO B O 1
ATOM 4869 N N . PRO B 1 322 ? 29.080 -29.164 -50.916 1.00 41.95 318 PRO B N 1
ATOM 4870 C CA . PRO B 1 322 ? 29.188 -30.618 -50.861 1.00 41.25 318 PRO B CA 1
ATOM 4871 C C . PRO B 1 322 ? 30.626 -31.066 -51.141 1.00 36.58 318 PRO B C 1
ATOM 4872 O O . PRO B 1 322 ? 31.372 -30.346 -51.749 1.00 43.98 318 PRO B O 1
ATOM 4876 N N . GLY B 1 323 ? 30.937 -32.280 -50.716 1.00 36.96 319 GLY B N 1
ATOM 4877 C CA . GLY B 1 323 ? 32.250 -32.927 -50.859 1.00 39.14 319 GLY B CA 1
ATOM 4878 C C . GLY B 1 323 ? 32.948 -33.044 -49.509 1.00 39.29 319 GLY B C 1
ATOM 4879 O O . GLY B 1 323 ? 32.328 -32.738 -48.464 1.00 36.75 319 GLY B O 1
ATOM 4880 N N . ILE B 1 324 ? 34.192 -33.501 -49.528 1.00 37.66 320 ILE B N 1
ATOM 4881 C CA . ILE B 1 324 ? 35.113 -33.384 -48.371 1.00 34.04 320 ILE B CA 1
ATOM 4882 C C . ILE B 1 324 ? 35.508 -31.916 -48.271 1.00 35.56 320 ILE B C 1
ATOM 4883 O O . ILE B 1 324 ? 36.131 -31.405 -49.236 1.00 35.01 320 ILE B O 1
ATOM 4888 N N . VAL B 1 325 ? 35.128 -31.244 -47.189 1.00 32.50 321 VAL B N 1
ATOM 4889 C CA . VAL B 1 325 ? 35.533 -29.831 -46.948 1.00 32.65 321 VAL B CA 1
ATOM 4890 C C . VAL B 1 325 ? 36.405 -29.813 -45.694 1.00 34.18 321 VAL B C 1
ATOM 4891 O O . VAL B 1 325 ? 35.910 -30.187 -44.589 1.00 35.31 321 VAL B O 1
ATOM 4895 N N . THR B 1 326 ? 37.672 -29.439 -45.872 1.00 28.72 322 THR B N 1
ATOM 4896 C CA . THR B 1 326 ? 38.663 -29.423 -44.780 1.00 28.23 322 THR B CA 1
ATOM 4897 C C . THR B 1 326 ? 38.571 -28.106 -44.016 1.00 25.48 322 THR B C 1
ATOM 4898 O O . THR B 1 326 ? 38.193 -27.076 -44.582 1.00 27.38 322 THR B O 1
ATOM 4902 N N . VAL B 1 327 ? 38.919 -28.149 -42.726 1.00 32.21 323 VAL B N 1
ATOM 4903 C CA . VAL B 1 327 ? 38.647 -27.050 -41.756 1.00 29.97 323 VAL B CA 1
ATOM 4904 C C . VAL B 1 327 ? 39.507 -25.825 -42.071 1.00 29.09 323 VAL B C 1
ATOM 4905 O O . VAL B 1 327 ? 39.108 -24.741 -41.670 1.00 30.12 323 VAL B O 1
ATOM 4909 N N . ASP B 1 328 ? 40.636 -25.979 -42.769 1.00 30.31 324 ASP B N 1
ATOM 4910 C CA . ASP B 1 328 ? 41.455 -24.826 -43.238 1.00 32.67 324 ASP B CA 1
ATOM 4911 C C . ASP B 1 328 ? 40.651 -23.960 -44.220 1.00 31.20 324 ASP B C 1
ATOM 4912 O O . ASP B 1 328 ? 40.965 -22.775 -44.333 1.00 30.09 324 ASP B O 1
ATOM 4917 N N . ARG B 1 329 ? 39.631 -24.522 -44.877 1.00 30.91 325 ARG B N 1
ATOM 4918 C CA . ARG B 1 329 ? 38.805 -23.821 -45.905 1.00 35.26 325 ARG B CA 1
ATOM 4919 C C . ARG B 1 329 ? 37.517 -23.258 -45.284 1.00 39.27 325 ARG B C 1
ATOM 4920 O O . ARG B 1 329 ? 36.862 -22.454 -45.960 1.00 37.14 325 ARG B O 1
ATOM 4928 N N . LEU B 1 330 ? 37.187 -23.597 -44.032 1.00 32.78 326 LEU B N 1
ATOM 4929 C CA . LEU B 1 330 ? 35.922 -23.132 -43.409 1.00 33.82 326 LEU B CA 1
ATOM 4930 C C . LEU B 1 330 ? 36.124 -21.738 -42.837 1.00 33.72 326 LEU B C 1
ATOM 4931 O O . LEU B 1 330 ? 37.250 -21.329 -42.558 1.00 32.48 326 LEU B O 1
ATOM 4936 N N . PRO B 1 331 ? 35.048 -20.940 -42.649 1.00 32.37 327 PRO B N 1
ATOM 4937 C CA . PRO B 1 331 ? 35.176 -19.672 -41.937 1.00 33.22 327 PRO B CA 1
ATOM 4938 C C . PRO B 1 331 ? 35.665 -19.939 -40.502 1.00 31.59 327 PRO B C 1
ATOM 4939 O O . PRO B 1 331 ? 35.692 -21.061 -40.055 1.00 31.43 327 PRO B O 1
ATOM 4943 N N . ARG B 1 332 ? 36.107 -18.888 -39.837 1.00 32.89 328 ARG B N 1
ATOM 4944 C CA . ARG B 1 332 ? 36.697 -18.984 -38.492 1.00 31.20 328 ARG B CA 1
ATOM 4945 C C . ARG B 1 332 ? 35.709 -19.692 -37.566 1.00 33.45 328 ARG B C 1
ATOM 4946 O O . ARG B 1 332 ? 34.495 -19.372 -37.553 1.00 33.15 328 ARG B O 1
ATOM 4954 N N . LEU B 1 333 ? 36.225 -20.631 -36.786 1.00 27.46 329 LEU B N 1
ATOM 4955 C CA . LEU B 1 333 ? 35.463 -21.278 -35.704 1.00 30.52 329 LEU B CA 1
ATOM 4956 C C . LEU B 1 333 ? 34.938 -20.190 -34.759 1.00 31.88 329 LEU B C 1
ATOM 4957 O O . LEU B 1 333 ? 35.699 -19.262 -34.441 1.00 30.91 329 LEU B O 1
ATOM 4962 N N . ARG B 1 334 ? 33.670 -20.278 -34.348 1.00 35.69 330 ARG B N 1
ATOM 4963 C CA . ARG B 1 334 ? 33.101 -19.238 -33.460 1.00 37.94 330 ARG B CA 1
ATOM 4964 C C . ARG B 1 334 ? 32.327 -19.844 -32.287 1.00 31.83 330 ARG B C 1
ATOM 4965 O O . ARG B 1 334 ? 31.803 -20.982 -32.378 1.00 32.39 330 ARG B O 1
ATOM 4973 N N . TYR B 1 335 ? 32.359 -19.099 -31.199 1.00 32.59 331 TYR B N 1
ATOM 4974 C CA . TYR B 1 335 ? 31.555 -19.325 -29.973 1.00 36.56 331 TYR B CA 1
ATOM 4975 C C . TYR B 1 335 ? 30.086 -19.036 -30.323 1.00 32.60 331 TYR B C 1
ATOM 4976 O O . TYR B 1 335 ? 29.831 -17.938 -30.806 1.00 38.31 331 TYR B O 1
ATOM 4985 N N . ARG B 1 336 ? 29.188 -19.985 -30.102 1.00 37.76 332 ARG B N 1
ATOM 4986 C CA . ARG B 1 336 ? 27.715 -19.759 -30.237 1.00 45.13 332 ARG B CA 1
ATOM 4987 C C . ARG B 1 336 ? 27.027 -20.224 -28.955 1.00 40.74 332 ARG B C 1
ATOM 4988 O O . ARG B 1 336 ? 26.989 -21.421 -28.674 1.00 43.45 332 ARG B O 1
ATOM 4996 N N . PRO B 1 337 ? 26.517 -19.278 -28.137 1.00 46.58 333 PRO B N 1
ATOM 4997 C CA . PRO B 1 337 ? 25.716 -19.620 -26.955 1.00 52.58 333 PRO B CA 1
ATOM 4998 C C . PRO B 1 337 ? 24.518 -20.554 -27.229 1.00 52.45 333 PRO B C 1
ATOM 4999 O O . PRO B 1 337 ? 24.264 -21.432 -26.426 1.00 56.68 333 PRO B O 1
ATOM 5003 N N . GLN B 1 338 ? 23.829 -20.386 -28.363 1.00 51.56 334 GLN B N 1
ATOM 5004 C CA . GLN B 1 338 ? 22.637 -21.194 -28.746 1.00 49.75 334 GLN B CA 1
ATOM 5005 C C . GLN B 1 338 ? 22.710 -21.455 -30.247 1.00 47.43 334 GLN B C 1
ATOM 5006 O O . GLN B 1 338 ? 23.186 -20.569 -30.986 1.00 44.50 334 GLN B O 1
ATOM 5008 N N . PHE B 1 339 ? 22.191 -22.599 -30.708 1.00 56.90 335 PHE B N 1
ATOM 5009 C CA . PHE B 1 339 ? 22.164 -22.990 -32.148 1.00 55.09 335 PHE B CA 1
ATOM 5010 C C . PHE B 1 339 ? 20.810 -22.595 -32.756 1.00 59.02 335 PHE B C 1
ATOM 5011 O O . PHE B 1 339 ? 19.799 -23.195 -32.437 1.00 60.94 335 PHE B O 1
ATOM 5019 N N . HIS C 1 5 ? 53.332 -18.909 4.305 1.00 84.97 1 HIS C N 1
ATOM 5020 C CA . HIS C 1 5 ? 53.269 -20.315 4.760 1.00 81.87 1 HIS C CA 1
ATOM 5021 C C . HIS C 1 5 ? 53.005 -20.380 6.267 1.00 79.60 1 HIS C C 1
ATOM 5022 O O . HIS C 1 5 ? 53.489 -19.525 7.000 1.00 82.21 1 HIS C O 1
ATOM 5029 N N . SER C 1 6 ? 52.275 -21.396 6.704 1.00 72.84 2 SER C N 1
ATOM 5030 C CA . SER C 1 6 ? 51.734 -21.503 8.082 1.00 65.29 2 SER C CA 1
ATOM 5031 C C . SER C 1 6 ? 52.742 -22.260 8.956 1.00 63.19 2 SER C C 1
ATOM 5032 O O . SER C 1 6 ? 53.454 -23.140 8.440 1.00 70.54 2 SER C O 1
ATOM 5035 N N . ASP C 1 7 ? 52.763 -21.929 10.245 1.00 63.06 3 ASP C N 1
ATOM 5036 C CA . ASP C 1 7 ? 53.448 -22.698 11.311 1.00 60.23 3 ASP C CA 1
ATOM 5037 C C . ASP C 1 7 ? 52.764 -24.051 11.518 1.00 54.89 3 ASP C C 1
ATOM 5038 O O . ASP C 1 7 ? 53.423 -24.948 12.069 1.00 51.13 3 ASP C O 1
ATOM 5043 N N . ILE C 1 8 ? 51.490 -24.199 11.134 1.00 44.18 4 ILE C N 1
ATOM 5044 C CA . ILE C 1 8 ? 50.683 -25.397 11.497 1.00 41.09 4 ILE C CA 1
ATOM 5045 C C . ILE C 1 8 ? 51.228 -26.624 10.757 1.00 33.95 4 ILE C C 1
ATOM 5046 O O . ILE C 1 8 ? 51.354 -26.575 9.516 1.00 38.91 4 ILE C O 1
ATOM 5051 N N . ARG C 1 9 ? 51.481 -27.694 11.506 1.00 34.44 5 ARG C N 1
ATOM 5052 C CA . ARG C 1 9 ? 51.969 -28.980 10.958 1.00 39.17 5 ARG C CA 1
ATOM 5053 C C . ARG C 1 9 ? 50.857 -30.001 11.193 1.00 35.14 5 ARG C C 1
ATOM 5054 O O . ARG C 1 9 ? 50.471 -30.216 12.367 1.00 38.29 5 ARG C O 1
ATOM 5062 N N . ALA C 1 10 ? 50.352 -30.589 10.108 1.00 37.26 6 ALA C N 1
ATOM 5063 C CA . ALA C 1 10 ? 49.155 -31.452 10.135 1.00 38.96 6 ALA C CA 1
ATOM 5064 C C . ALA C 1 10 ? 49.488 -32.844 9.595 1.00 37.24 6 ALA C C 1
ATOM 5065 O O . ALA C 1 10 ? 50.275 -32.965 8.612 1.00 33.75 6 ALA C O 1
ATOM 5067 N N . VAL C 1 11 ? 48.855 -33.858 10.191 1.00 34.35 7 VAL C N 1
ATOM 5068 C CA . VAL C 1 11 ? 48.831 -35.243 9.632 1.00 35.62 7 VAL C CA 1
ATOM 5069 C C . VAL C 1 11 ? 47.417 -35.497 9.094 1.00 35.98 7 VAL C C 1
ATOM 5070 O O . VAL C 1 11 ? 46.448 -35.251 9.867 1.00 34.88 7 VAL C O 1
ATOM 5074 N N . VAL C 1 12 ? 47.291 -35.904 7.835 1.00 32.31 8 VAL C N 1
ATOM 5075 C CA . VAL C 1 12 ? 45.960 -36.224 7.252 1.00 35.11 8 VAL C CA 1
ATOM 5076 C C . VAL C 1 12 ? 45.690 -37.708 7.524 1.00 33.89 8 VAL C C 1
ATOM 5077 O O . VAL C 1 12 ? 46.474 -38.564 7.084 1.00 41.83 8 VAL C O 1
ATOM 5081 N N . TYR C 1 13 ? 44.740 -37.953 8.408 1.00 33.24 9 TYR C N 1
ATOM 5082 C CA . TYR C 1 13 ? 44.399 -39.270 8.996 1.00 31.33 9 TYR C CA 1
ATOM 5083 C C . TYR C 1 13 ? 43.195 -39.814 8.212 1.00 36.35 9 TYR C C 1
ATOM 5084 O O . TYR C 1 13 ? 42.046 -39.342 8.436 1.00 31.93 9 TYR C O 1
ATOM 5093 N N . GLY C 1 14 ? 43.480 -40.773 7.320 1.00 32.14 10 GLY C N 1
ATOM 5094 C CA . GLY C 1 14 ? 42.562 -41.268 6.292 1.00 34.73 10 GLY C CA 1
ATOM 5095 C C . GLY C 1 14 ? 42.735 -40.441 5.042 1.00 33.60 10 GLY C C 1
ATOM 5096 O O . GLY C 1 14 ? 43.027 -39.212 5.150 1.00 36.88 10 GLY C O 1
ATOM 5097 N N . VAL C 1 15 ? 42.654 -41.094 3.894 1.00 30.38 11 VAL C N 1
ATOM 5098 C CA . VAL C 1 15 ? 42.838 -40.446 2.573 1.00 33.80 11 VAL C CA 1
ATOM 5099 C C . VAL C 1 15 ? 41.699 -40.901 1.661 1.00 37.54 11 VAL C C 1
ATOM 5100 O O . VAL C 1 15 ? 41.977 -41.400 0.549 1.00 41.64 11 VAL C O 1
ATOM 5104 N N . GLY C 1 16 ? 40.454 -40.739 2.130 1.00 36.05 12 GLY C N 1
ATOM 5105 C CA . GLY C 1 16 ? 39.254 -41.113 1.362 1.00 33.05 12 GLY C CA 1
ATOM 5106 C C . GLY C 1 16 ? 38.680 -39.921 0.608 1.00 34.18 12 GLY C C 1
ATOM 5107 O O . GLY C 1 16 ? 39.423 -38.936 0.300 1.00 32.95 12 GLY C O 1
ATOM 5108 N N . ALA C 1 17 ? 37.382 -39.979 0.342 1.00 32.08 13 ALA C N 1
ATOM 5109 C CA . ALA C 1 17 ? 36.676 -38.954 -0.454 1.00 32.35 13 ALA C CA 1
ATOM 5110 C C . ALA C 1 17 ? 36.892 -37.561 0.162 1.00 30.04 13 ALA C C 1
ATOM 5111 O O . ALA C 1 17 ? 37.273 -36.608 -0.572 1.00 31.19 13 ALA C O 1
ATOM 5113 N N . MET C 1 18 ? 36.663 -37.428 1.463 1.00 31.37 14 MET C N 1
ATOM 5114 C CA . MET C 1 18 ? 36.675 -36.093 2.126 1.00 29.62 14 MET C CA 1
ATOM 5115 C C . MET C 1 18 ? 38.130 -35.630 2.347 1.00 29.50 14 MET C C 1
ATOM 5116 O O . MET C 1 18 ? 38.431 -34.485 1.945 1.00 28.77 14 MET C O 1
ATOM 5121 N N . ASN C 1 19 ? 39.024 -36.465 2.895 1.00 32.61 15 ASN C N 1
ATOM 5122 C CA . ASN C 1 19 ? 40.429 -36.006 3.149 1.00 31.29 15 ASN C CA 1
ATOM 5123 C C . ASN C 1 19 ? 41.153 -35.707 1.841 1.00 32.18 15 ASN C C 1
ATOM 5124 O O . ASN C 1 19 ? 42.103 -34.882 1.881 1.00 30.69 15 ASN C O 1
ATOM 5129 N N . SER C 1 20 ? 40.730 -36.269 0.711 1.00 32.51 16 SER C N 1
ATOM 5130 C CA . SER C 1 20 ? 41.350 -35.909 -0.589 1.00 35.85 16 SER C CA 1
ATOM 5131 C C . SER C 1 20 ? 41.076 -34.431 -0.863 1.00 35.29 16 SER C C 1
ATOM 5132 O O . SER C 1 20 ? 42.021 -33.712 -1.246 1.00 40.75 16 SER C O 1
ATOM 5135 N N . ILE C 1 21 ? 39.849 -33.971 -0.607 1.00 31.63 17 ILE C N 1
ATOM 5136 C CA . ILE C 1 21 ? 39.477 -32.538 -0.815 1.00 32.01 17 ILE C CA 1
ATOM 5137 C C . ILE C 1 21 ? 40.209 -31.712 0.245 1.00 30.12 17 ILE C C 1
ATOM 5138 O O . ILE C 1 21 ? 40.782 -30.652 -0.100 1.00 34.21 17 ILE C O 1
ATOM 5143 N N . VAL C 1 22 ? 40.153 -32.162 1.499 1.00 29.71 18 VAL C N 1
ATOM 5144 C CA . VAL C 1 22 ? 40.729 -31.434 2.656 1.00 33.12 18 VAL C CA 1
ATOM 5145 C C . VAL C 1 22 ? 42.221 -31.173 2.406 1.00 36.62 18 VAL C C 1
ATOM 5146 O O . VAL C 1 22 ? 42.679 -30.034 2.674 1.00 33.59 18 VAL C O 1
ATOM 5150 N N . ALA C 1 23 ? 42.956 -32.187 1.928 1.00 36.19 19 ALA C N 1
ATOM 5151 C CA . ALA C 1 23 ? 44.421 -32.098 1.726 1.00 34.75 19 ALA C CA 1
ATOM 5152 C C . ALA C 1 23 ? 44.748 -30.867 0.861 1.00 34.03 19 ALA C C 1
ATOM 5153 O O . ALA C 1 23 ? 45.589 -30.043 1.280 1.00 37.79 19 ALA C O 1
ATOM 5155 N N . GLY C 1 24 ? 44.057 -30.710 -0.272 1.00 32.52 20 GLY C N 1
ATOM 5156 C CA . GLY C 1 24 ? 44.246 -29.588 -1.211 1.00 34.34 20 GLY C CA 1
ATOM 5157 C C . GLY C 1 24 ? 43.932 -28.247 -0.556 1.00 39.58 20 GLY C C 1
ATOM 5158 O O . GLY C 1 24 ? 44.664 -27.268 -0.807 1.00 41.69 20 GLY C O 1
ATOM 5159 N N . MET C 1 25 ? 42.884 -28.189 0.264 1.00 37.28 21 MET C N 1
ATOM 5160 C CA . MET C 1 25 ? 42.515 -26.952 1.011 1.00 39.30 21 MET C CA 1
ATOM 5161 C C . MET C 1 25 ? 43.605 -26.639 2.050 1.00 37.81 21 MET C C 1
ATOM 5162 O O . MET C 1 25 ? 43.928 -25.448 2.201 1.00 36.13 21 MET C O 1
ATOM 5167 N N . LEU C 1 26 ? 44.141 -27.644 2.747 1.00 36.43 22 LEU C N 1
ATOM 5168 C CA . LEU C 1 26 ? 45.217 -27.418 3.750 1.00 38.83 22 LEU C CA 1
ATOM 5169 C C . LEU C 1 26 ? 46.397 -26.731 3.048 1.00 38.82 22 LEU C C 1
ATOM 5170 O O . LEU C 1 26 ? 46.894 -25.693 3.555 1.00 39.47 22 LEU C O 1
ATOM 5175 N N . LEU C 1 27 ? 46.792 -27.246 1.889 1.00 38.82 23 LEU C N 1
ATOM 5176 C CA . LEU C 1 27 ? 47.928 -26.700 1.112 1.00 41.74 23 LEU C CA 1
ATOM 5177 C C . LEU C 1 27 ? 47.623 -25.250 0.712 1.00 42.85 23 LEU C C 1
ATOM 5178 O O . LEU C 1 27 ? 48.501 -24.397 0.918 1.00 41.08 23 LEU C O 1
ATOM 5183 N N . ASP C 1 28 ? 46.412 -24.959 0.235 1.00 40.25 24 ASP C N 1
ATOM 5184 C CA . ASP C 1 28 ? 45.966 -23.583 -0.139 1.00 42.39 24 ASP C CA 1
ATOM 5185 C C . ASP C 1 28 ? 46.091 -22.626 1.049 1.00 40.07 24 ASP C C 1
ATOM 5186 O O . ASP C 1 28 ? 46.350 -21.454 0.813 1.00 43.56 24 ASP C O 1
ATOM 5191 N N . LYS C 1 29 ? 45.875 -23.090 2.285 1.00 41.39 25 LYS C N 1
ATOM 5192 C CA . LYS C 1 29 ? 45.938 -22.217 3.487 1.00 41.19 25 LYS C CA 1
ATOM 5193 C C . LYS C 1 29 ? 47.385 -22.040 3.953 1.00 42.15 25 LYS C C 1
ATOM 5194 O O . LYS C 1 29 ? 47.589 -21.239 4.886 1.00 43.40 25 LYS C O 1
ATOM 5200 N N . GLY C 1 30 ? 48.331 -22.794 3.376 1.00 44.30 26 GLY C N 1
ATOM 5201 C CA . GLY C 1 30 ? 49.760 -22.775 3.752 1.00 45.54 26 GLY C CA 1
ATOM 5202 C C . GLY C 1 30 ? 50.076 -23.752 4.883 1.00 44.38 26 GLY C C 1
ATOM 5203 O O . GLY C 1 30 ? 51.184 -23.694 5.431 1.00 45.24 26 GLY C O 1
ATOM 5204 N N . VAL C 1 31 ? 49.164 -24.654 5.228 1.00 38.28 27 VAL C N 1
ATOM 5205 C CA . VAL C 1 31 ? 49.412 -25.681 6.282 1.00 37.48 27 VAL C CA 1
ATOM 5206 C C . VAL C 1 31 ? 50.465 -26.647 5.747 1.00 36.33 27 VAL C C 1
ATOM 5207 O O . VAL C 1 31 ? 50.458 -26.960 4.536 1.00 43.79 27 VAL C O 1
ATOM 5211 N N . GLN C 1 32 ? 51.368 -27.086 6.630 1.00 37.60 28 GLN C N 1
ATOM 5212 C CA . GLN C 1 32 ? 52.409 -28.080 6.297 1.00 42.58 28 GLN C CA 1
ATOM 5213 C C . GLN C 1 32 ? 51.835 -29.464 6.574 1.00 39.34 28 GLN C C 1
ATOM 5214 O O . GLN C 1 32 ? 51.584 -29.773 7.751 1.00 42.42 28 GLN C O 1
ATOM 5220 N N . ILE C 1 33 ? 51.642 -30.249 5.517 1.00 40.05 29 ILE C N 1
ATOM 5221 C CA . ILE C 1 33 ? 51.287 -31.682 5.650 1.00 37.99 29 ILE C CA 1
ATOM 5222 C C . ILE C 1 33 ? 52.598 -32.441 5.896 1.00 41.79 29 ILE C C 1
ATOM 5223 O O . ILE C 1 33 ? 53.478 -32.437 5.049 1.00 36.38 29 ILE C O 1
ATOM 5228 N N . VAL C 1 34 ? 52.694 -33.058 7.062 1.00 40.96 30 VAL C N 1
ATOM 5229 C CA . VAL C 1 34 ? 53.921 -33.670 7.626 1.00 43.09 30 VAL C CA 1
ATOM 5230 C C . VAL C 1 34 ? 53.722 -35.186 7.689 1.00 40.62 30 VAL C C 1
ATOM 5231 O O . VAL C 1 34 ? 54.673 -35.890 7.987 1.00 38.49 30 VAL C O 1
ATOM 5235 N N . GLY C 1 35 ? 52.518 -35.687 7.416 1.00 42.05 31 GLY C N 1
ATOM 5236 C CA . GLY C 1 35 ? 52.244 -37.135 7.434 1.00 41.09 31 GLY C CA 1
ATOM 5237 C C . GLY C 1 35 ? 50.879 -37.456 6.884 1.00 41.06 31 GLY C C 1
ATOM 5238 O O . GLY C 1 35 ? 50.037 -36.551 6.805 1.00 39.14 31 GLY C O 1
ATOM 5239 N N . ALA C 1 36 ? 50.676 -38.714 6.499 1.00 38.67 32 ALA C N 1
ATOM 5240 C CA . ALA C 1 36 ? 49.386 -39.206 5.976 1.00 36.10 32 ALA C CA 1
ATOM 5241 C C . ALA C 1 36 ? 49.245 -40.690 6.311 1.00 39.72 32 ALA C C 1
ATOM 5242 O O . ALA C 1 36 ? 50.227 -41.481 6.127 1.00 42.00 32 ALA C O 1
ATOM 5244 N N . ILE C 1 37 ? 48.076 -41.038 6.836 1.00 36.94 33 ILE C N 1
ATOM 5245 C CA . ILE C 1 37 ? 47.762 -42.403 7.315 1.00 36.78 33 ILE C CA 1
ATOM 5246 C C . ILE C 1 37 ? 46.612 -42.955 6.467 1.00 43.26 33 ILE C C 1
ATOM 5247 O O . ILE C 1 37 ? 45.570 -42.255 6.256 1.00 39.35 33 ILE C O 1
ATOM 5252 N N . ALA C 1 38 ? 46.822 -44.166 5.954 1.00 41.45 34 ALA C N 1
ATOM 5253 C CA . ALA C 1 38 ? 45.810 -44.933 5.206 1.00 45.50 34 ALA C CA 1
ATOM 5254 C C . ALA C 1 38 ? 45.730 -46.342 5.791 1.00 49.89 34 ALA C C 1
ATOM 5255 O O . ALA C 1 38 ? 46.451 -46.659 6.753 1.00 52.20 34 ALA C O 1
ATOM 5257 N N . ARG C 1 39 ? 44.802 -47.131 5.275 1.00 55.85 35 ARG C N 1
ATOM 5258 C CA . ARG C 1 39 ? 44.621 -48.545 5.717 1.00 55.07 35 ARG C CA 1
ATOM 5259 C C . ARG C 1 39 ? 45.068 -49.481 4.586 1.00 53.89 35 ARG C C 1
ATOM 5260 O O . ARG C 1 39 ? 45.715 -50.460 4.903 1.00 58.18 35 ARG C O 1
ATOM 5268 N N . SER C 1 40 ? 44.801 -49.115 3.329 1.00 56.40 36 SER C N 1
ATOM 5269 C CA . SER C 1 40 ? 44.996 -49.964 2.128 1.00 59.29 36 SER C CA 1
ATOM 5270 C C . SER C 1 40 ? 46.487 -50.152 1.847 1.00 65.71 36 SER C C 1
ATOM 5271 O O . SER C 1 40 ? 47.212 -49.178 1.625 1.00 54.45 36 SER C O 1
ATOM 5274 N N . PRO C 1 41 ? 46.978 -51.417 1.787 1.00 72.00 37 PRO C N 1
ATOM 5275 C CA . PRO C 1 41 ? 48.339 -51.704 1.315 1.00 67.87 37 PRO C CA 1
ATOM 5276 C C . PRO C 1 41 ? 48.709 -51.022 -0.015 1.00 64.62 37 PRO C C 1
ATOM 5277 O O . PRO C 1 41 ? 49.832 -50.579 -0.142 1.00 72.59 37 PRO C O 1
ATOM 5281 N N . GLN C 1 42 ? 47.758 -50.939 -0.955 1.00 61.22 38 GLN C N 1
ATOM 5282 C CA . GLN C 1 42 ? 47.911 -50.257 -2.271 1.00 59.38 38 GLN C CA 1
ATOM 5283 C C . GLN C 1 42 ? 48.423 -48.818 -2.070 1.00 72.16 38 GLN C C 1
ATOM 5284 O O . GLN C 1 42 ? 49.273 -48.367 -2.876 1.00 71.26 38 GLN C O 1
ATOM 5286 N N . LYS C 1 43 ? 47.954 -48.125 -1.022 1.00 70.45 39 LYS C N 1
ATOM 5287 C CA . LYS C 1 43 ? 48.234 -46.684 -0.796 1.00 62.77 39 LYS C CA 1
ATOM 5288 C C . LYS C 1 43 ? 49.544 -46.496 -0.040 1.00 56.10 39 LYS C C 1
ATOM 5289 O O . LYS C 1 43 ? 50.219 -45.495 -0.319 1.00 52.63 39 LYS C O 1
ATOM 5295 N N . VAL C 1 44 ? 49.876 -47.398 0.884 1.00 57.72 40 VAL C N 1
ATOM 5296 C CA . VAL C 1 44 ? 51.097 -47.320 1.741 1.00 61.42 40 VAL C CA 1
ATOM 5297 C C . VAL C 1 44 ? 52.339 -47.237 0.849 1.00 57.62 40 VAL C C 1
ATOM 5298 O O . VAL C 1 44 ? 52.404 -47.976 -0.159 1.00 56.85 40 VAL C O 1
ATOM 5302 N N . GLY C 1 45 ? 53.247 -46.321 1.195 1.00 51.22 41 GLY C N 1
ATOM 5303 C CA . GLY C 1 45 ? 54.501 -46.089 0.465 1.00 52.39 41 GLY C CA 1
ATOM 5304 C C . GLY C 1 45 ? 54.364 -45.068 -0.653 1.00 51.22 41 GLY C C 1
ATOM 5305 O O . GLY C 1 45 ? 55.384 -44.517 -1.057 1.00 51.35 41 GLY C O 1
ATOM 5306 N N . GLN C 1 46 ? 53.159 -44.804 -1.155 1.00 47.50 42 GLN C N 1
ATOM 5307 C CA . GLN C 1 46 ? 52.962 -43.782 -2.219 1.00 47.67 42 GLN C CA 1
ATOM 5308 C C . GLN C 1 46 ? 53.223 -42.396 -1.615 1.00 45.50 42 GLN C C 1
ATOM 5309 O O . GLN C 1 46 ? 53.003 -42.219 -0.390 1.00 45.83 42 GLN C O 1
ATOM 5315 N N . ASP C 1 47 ? 53.661 -41.450 -2.442 1.00 44.03 43 ASP C N 1
ATOM 5316 C CA . ASP C 1 47 ? 53.724 -40.017 -2.063 1.00 46.05 43 ASP C CA 1
ATOM 5317 C C . ASP C 1 47 ? 52.289 -39.482 -2.061 1.00 44.35 43 ASP C C 1
ATOM 5318 O O . ASP C 1 47 ? 51.552 -39.760 -3.039 1.00 44.04 43 ASP C O 1
ATOM 5323 N N . LEU C 1 48 ? 51.904 -38.724 -1.027 1.00 46.27 44 LEU C N 1
ATOM 5324 C CA . LEU C 1 48 ? 50.507 -38.228 -0.879 1.00 40.90 44 LEU C CA 1
ATOM 5325 C C . LEU C 1 48 ? 50.129 -37.385 -2.107 1.00 39.23 44 LEU C C 1
ATOM 5326 O O . LEU C 1 48 ? 49.001 -37.560 -2.605 1.00 43.12 44 LEU C O 1
ATOM 5331 N N . GLY C 1 49 ? 51.031 -36.516 -2.576 1.00 41.12 45 GLY C N 1
ATOM 5332 C CA . GLY C 1 49 ? 50.815 -35.657 -3.753 1.00 45.95 45 GLY C CA 1
ATOM 5333 C C . GLY C 1 49 ? 50.445 -36.470 -4.982 1.00 48.05 45 GLY C C 1
ATOM 5334 O O . GLY C 1 49 ? 49.525 -36.049 -5.703 1.00 45.15 45 GLY C O 1
ATOM 5335 N N . ASP C 1 50 ? 51.134 -37.594 -5.216 1.00 46.12 46 ASP C N 1
ATOM 5336 C CA . ASP C 1 50 ? 50.855 -38.509 -6.351 1.00 42.09 46 ASP C CA 1
ATOM 5337 C C . ASP C 1 50 ? 49.485 -39.149 -6.141 1.00 42.05 46 ASP C C 1
ATOM 5338 O O . ASP C 1 50 ? 48.686 -39.176 -7.098 1.00 42.78 46 ASP C O 1
ATOM 5343 N N . LEU C 1 51 ? 49.246 -39.645 -4.925 1.00 39.27 47 LEU C N 1
ATOM 5344 C CA . LEU C 1 51 ? 48.031 -40.400 -4.565 1.00 46.65 47 LEU C CA 1
ATOM 5345 C C . LEU C 1 51 ? 46.804 -39.495 -4.772 1.00 50.76 47 LEU C C 1
ATOM 5346 O O . LEU C 1 51 ? 45.756 -40.041 -5.142 1.00 56.53 47 LEU C O 1
ATOM 5351 N N . LEU C 1 52 ? 46.942 -38.177 -4.572 1.00 53.13 48 LEU C N 1
ATOM 5352 C CA . LEU C 1 52 ? 45.835 -37.201 -4.718 1.00 54.91 48 LEU C CA 1
ATOM 5353 C C . LEU C 1 52 ? 45.834 -36.546 -6.097 1.00 56.70 48 LEU C C 1
ATOM 5354 O O . LEU C 1 52 ? 44.883 -35.803 -6.348 1.00 63.14 48 LEU C O 1
ATOM 5359 N N . GLY C 1 53 ? 46.831 -36.796 -6.947 1.00 54.83 49 GLY C N 1
ATOM 5360 C CA . GLY C 1 53 ? 46.895 -36.191 -8.294 1.00 60.22 49 GLY C CA 1
ATOM 5361 C C . GLY C 1 53 ? 47.076 -34.673 -8.252 1.00 70.40 49 GLY C C 1
ATOM 5362 O O . GLY C 1 53 ? 46.517 -33.983 -9.130 1.00 71.90 49 GLY C O 1
ATOM 5363 N N . LEU C 1 54 ? 47.854 -34.177 -7.285 1.00 73.14 50 LEU C N 1
ATOM 5364 C CA . LEU C 1 54 ? 48.235 -32.742 -7.146 1.00 75.12 50 LEU C CA 1
ATOM 5365 C C . LEU C 1 54 ? 49.198 -32.294 -8.257 1.00 73.18 50 LEU C C 1
ATOM 5366 O O . LEU C 1 54 ? 49.318 -31.075 -8.451 1.00 76.97 50 LEU C O 1
ATOM 5371 N N . GLY C 1 55 ? 49.888 -33.212 -8.931 1.00 72.74 51 GLY C N 1
ATOM 5372 C CA . GLY C 1 55 ? 50.833 -32.862 -10.008 1.00 69.96 51 GLY C CA 1
ATOM 5373 C C . GLY C 1 55 ? 52.114 -32.222 -9.483 1.00 67.37 51 GLY C C 1
ATOM 5374 O O . GLY C 1 55 ? 52.903 -31.716 -10.304 1.00 60.11 51 GLY C O 1
ATOM 5375 N N . ARG C 1 56 ? 52.311 -32.179 -8.165 1.00 66.70 52 ARG C N 1
ATOM 5376 C CA . ARG C 1 56 ? 53.665 -32.109 -7.532 1.00 62.83 52 ARG C CA 1
ATOM 5377 C C . ARG C 1 56 ? 53.698 -33.188 -6.450 1.00 56.86 52 ARG C C 1
ATOM 5378 O O . ARG C 1 56 ? 52.649 -33.412 -5.854 1.00 56.27 52 ARG C O 1
ATOM 5386 N N . GLN C 1 57 ? 54.842 -33.842 -6.229 1.00 51.05 53 GLN C N 1
ATOM 5387 C CA . GLN C 1 57 ? 55.072 -34.717 -5.055 1.00 49.51 53 GLN C CA 1
ATOM 5388 C C . GLN C 1 57 ? 55.194 -33.823 -3.815 1.00 51.66 53 GLN C C 1
ATOM 5389 O O . GLN C 1 57 ? 55.587 -32.650 -3.975 1.00 53.34 53 GLN C O 1
ATOM 5395 N N . LEU C 1 58 ? 54.825 -34.333 -2.634 1.00 49.10 54 LEU C N 1
ATOM 5396 C CA . LEU C 1 58 ? 54.776 -33.534 -1.380 1.00 48.90 54 LEU C CA 1
ATOM 5397 C C . LEU C 1 58 ? 55.974 -33.867 -0.496 1.00 50.12 54 LEU C C 1
ATOM 5398 O O . LEU C 1 58 ? 56.230 -33.110 0.451 1.00 45.10 54 LEU C O 1
ATOM 5403 N N . GLY C 1 59 ? 56.686 -34.958 -0.789 1.00 48.14 55 GLY C N 1
ATOM 5404 C CA . GLY C 1 59 ? 57.766 -35.466 0.083 1.00 46.74 55 GLY C CA 1
ATOM 5405 C C . GLY C 1 59 ? 57.210 -36.075 1.357 1.00 45.72 55 GLY C C 1
ATOM 5406 O O . GLY C 1 59 ? 57.906 -36.037 2.369 1.00 53.23 55 GLY C O 1
ATOM 5407 N N . VAL C 1 60 ? 56.000 -36.628 1.300 1.00 41.83 56 VAL C N 1
ATOM 5408 C CA . VAL C 1 60 ? 55.310 -37.299 2.437 1.00 39.65 56 VAL C CA 1
ATOM 5409 C C . VAL C 1 60 ? 54.828 -38.652 1.911 1.00 40.69 56 VAL C C 1
ATOM 5410 O O . VAL C 1 60 ? 53.982 -38.694 0.965 1.00 46.01 56 VAL C O 1
ATOM 5414 N N . ALA C 1 61 ? 55.358 -39.726 2.484 1.00 40.08 57 ALA C N 1
ATOM 5415 C CA . ALA C 1 61 ? 55.032 -41.117 2.116 1.00 42.89 57 ALA C CA 1
ATOM 5416 C C . ALA C 1 61 ? 53.866 -41.582 2.990 1.00 39.78 57 ALA C C 1
ATOM 5417 O O . ALA C 1 61 ? 53.995 -41.548 4.216 1.00 40.49 57 ALA C O 1
ATOM 5419 N N . VAL C 1 62 ? 52.763 -42.004 2.374 1.00 42.52 58 VAL C N 1
ATOM 5420 C CA . VAL C 1 62 ? 51.595 -42.547 3.125 1.00 42.87 58 VAL C CA 1
ATOM 5421 C C . VAL C 1 62 ? 52.058 -43.765 3.932 1.00 40.84 58 VAL C C 1
ATOM 5422 O O . VAL C 1 62 ? 52.759 -44.638 3.356 1.00 45.71 58 VAL C O 1
ATOM 5426 N N . SER C 1 63 ? 51.664 -43.820 5.202 1.00 36.13 59 SER C N 1
ATOM 5427 C CA . SER C 1 63 ? 51.952 -44.929 6.146 1.00 34.78 59 SER C CA 1
ATOM 5428 C C . SER C 1 63 ? 50.639 -45.589 6.569 1.00 43.41 59 SER C C 1
ATOM 5429 O O . SER C 1 63 ? 49.562 -44.924 6.484 1.00 42.47 59 SER C O 1
ATOM 5432 N N . ASP C 1 64 ? 50.698 -46.831 7.048 1.00 40.33 60 ASP C N 1
ATOM 5433 C CA . ASP C 1 64 ? 49.531 -47.528 7.637 1.00 42.85 60 ASP C CA 1
ATOM 5434 C C . ASP C 1 64 ? 49.688 -47.601 9.155 1.00 41.53 60 ASP C C 1
ATOM 5435 O O . ASP C 1 64 ? 48.914 -48.347 9.796 1.00 42.42 60 ASP C O 1
ATOM 5440 N N . ASP C 1 65 ? 50.633 -46.848 9.720 1.00 44.80 61 ASP C N 1
ATOM 5441 C CA . ASP C 1 65 ? 50.963 -46.926 11.170 1.00 45.21 61 ASP C CA 1
ATOM 5442 C C . ASP C 1 65 ? 50.794 -45.543 11.802 1.00 45.75 61 ASP C C 1
ATOM 5443 O O . ASP C 1 65 ? 51.773 -44.769 11.798 1.00 40.93 61 ASP C O 1
ATOM 5448 N N . ALA C 1 66 ? 49.589 -45.259 12.318 1.00 41.40 62 ALA C N 1
ATOM 5449 C CA . ALA C 1 66 ? 49.201 -43.938 12.866 1.00 44.57 62 ALA C CA 1
ATOM 5450 C C . ALA C 1 66 ? 50.155 -43.529 13.995 1.00 43.66 62 ALA C C 1
ATOM 5451 O O . ALA C 1 66 ? 50.668 -42.386 13.971 1.00 41.38 62 ALA C O 1
ATOM 5453 N N . ALA C 1 67 ? 50.360 -44.423 14.966 1.00 45.27 63 ALA C N 1
ATOM 5454 C CA . ALA C 1 67 ? 51.201 -44.162 16.153 1.00 47.27 63 ALA C CA 1
ATOM 5455 C C . ALA C 1 67 ? 52.611 -43.756 15.691 1.00 45.55 63 ALA C C 1
ATOM 5456 O O . ALA C 1 67 ? 53.153 -42.745 16.191 1.00 46.22 63 ALA C O 1
ATOM 5458 N N . GLU C 1 68 ? 53.162 -44.479 14.724 1.00 47.53 64 GLU C N 1
ATOM 5459 C CA . GLU C 1 68 ? 54.535 -44.245 14.197 1.00 51.97 64 GLU C CA 1
ATOM 5460 C C . GLU C 1 68 ? 54.582 -42.857 13.557 1.00 46.66 64 GLU C C 1
ATOM 5461 O O . GLU C 1 68 ? 55.561 -42.119 13.798 1.00 43.58 64 GLU C O 1
ATOM 5467 N N . VAL C 1 69 ? 53.572 -42.501 12.763 1.00 43.25 65 VAL C N 1
ATOM 5468 C CA . VAL C 1 69 ? 53.553 -41.190 12.057 1.00 39.45 65 VAL C CA 1
ATOM 5469 C C . VAL C 1 69 ? 53.518 -40.075 13.109 1.00 37.88 65 VAL C C 1
ATOM 5470 O O . VAL C 1 69 ? 54.281 -39.093 12.949 1.00 39.82 65 VAL C O 1
ATOM 5474 N N . LEU C 1 70 ? 52.690 -40.210 14.146 1.00 40.73 66 LEU C N 1
ATOM 5475 C CA . LEU C 1 70 ? 52.555 -39.162 15.198 1.00 40.68 66 LEU C CA 1
ATOM 5476 C C . LEU C 1 70 ? 53.869 -39.047 15.982 1.00 38.31 66 LEU C C 1
ATOM 5477 O O . LEU C 1 70 ? 54.283 -37.907 16.285 1.00 39.92 66 LEU C O 1
ATOM 5482 N N . GLU C 1 71 ? 54.469 -40.183 16.360 1.00 45.45 67 GLU C N 1
ATOM 5483 C CA . GLU C 1 71 ? 55.732 -40.219 17.158 1.00 45.21 67 GLU C CA 1
ATOM 5484 C C . GLU C 1 71 ? 56.840 -39.572 16.316 1.00 45.45 67 GLU C C 1
ATOM 5485 O O . GLU C 1 71 ? 57.640 -38.813 16.877 1.00 48.37 67 GLU C O 1
ATOM 5487 N N . GLN C 1 72 ? 56.840 -39.817 15.004 1.00 42.73 68 GLN C N 1
ATOM 5488 C CA . GLN C 1 72 ? 57.906 -39.331 14.088 1.00 45.48 68 GLN C CA 1
ATOM 5489 C C . GLN C 1 72 ? 57.728 -37.846 13.737 1.00 50.38 68 GLN C C 1
ATOM 5490 O O . GLN C 1 72 ? 58.757 -37.196 13.474 1.00 49.67 68 GLN C O 1
ATOM 5496 N N . THR C 1 73 ? 56.507 -37.299 13.730 1.00 46.16 69 THR C N 1
ATOM 5497 C CA . THR C 1 73 ? 56.266 -35.923 13.216 1.00 44.60 69 THR C CA 1
ATOM 5498 C C . THR C 1 73 ? 55.773 -34.950 14.300 1.00 40.05 69 THR C C 1
ATOM 5499 O O . THR C 1 73 ? 55.933 -33.740 14.062 1.00 37.78 69 THR C O 1
ATOM 5503 N N . HIS C 1 74 ? 55.195 -35.424 15.414 1.00 41.95 70 HIS C N 1
ATOM 5504 C CA . HIS C 1 74 ? 54.652 -34.557 16.506 1.00 43.29 70 HIS C CA 1
ATOM 5505 C C . HIS C 1 74 ? 53.899 -33.366 15.911 1.00 44.78 70 HIS C C 1
ATOM 5506 O O . HIS C 1 74 ? 54.285 -32.202 16.099 1.00 41.46 70 HIS C O 1
ATOM 5513 N N . PRO C 1 75 ? 52.787 -33.620 15.176 1.00 39.41 71 PRO C N 1
ATOM 5514 C CA . PRO C 1 75 ? 52.084 -32.551 14.478 1.00 42.90 71 PRO C CA 1
ATOM 5515 C C . PRO C 1 75 ? 51.298 -31.711 15.491 1.00 40.57 71 PRO C C 1
ATOM 5516 O O . PRO C 1 75 ? 51.024 -32.173 16.598 1.00 39.16 71 PRO C O 1
ATOM 5520 N N . ASP C 1 76 ? 50.925 -30.504 15.081 1.00 38.52 72 ASP C N 1
ATOM 5521 C CA . ASP C 1 76 ? 49.991 -29.639 15.858 1.00 43.97 72 ASP C CA 1
ATOM 5522 C C . ASP C 1 76 ? 48.573 -30.219 15.837 1.00 40.21 72 ASP C C 1
ATOM 5523 O O . ASP C 1 76 ? 47.802 -29.982 16.812 1.00 48.97 72 ASP C O 1
ATOM 5528 N N . ILE C 1 77 ? 48.243 -30.950 14.768 1.00 38.47 73 ILE C N 1
ATOM 5529 C CA . ILE C 1 77 ? 46.845 -31.388 14.489 1.00 37.64 73 ILE C CA 1
ATOM 5530 C C . ILE C 1 77 ? 46.845 -32.640 13.604 1.00 35.07 73 ILE C C 1
ATOM 5531 O O . ILE C 1 77 ? 47.576 -32.703 12.568 1.00 34.53 73 ILE C O 1
ATOM 5536 N N . ALA C 1 78 ? 46.020 -33.606 14.002 1.00 35.40 74 ALA C N 1
ATOM 5537 C CA . ALA C 1 78 ? 45.569 -34.731 13.146 1.00 34.54 74 ALA C CA 1
ATOM 5538 C C . ALA C 1 78 ? 44.185 -34.390 12.568 1.00 33.52 74 ALA C C 1
ATOM 5539 O O . ALA C 1 78 ? 43.319 -33.970 13.343 1.00 31.52 74 ALA C O 1
ATOM 5541 N N . VAL C 1 79 ? 44.037 -34.495 11.248 1.00 32.78 75 VAL C N 1
ATOM 5542 C CA . VAL C 1 79 ? 42.818 -34.106 10.484 1.00 31.83 75 VAL C CA 1
ATOM 5543 C C . VAL C 1 79 ? 42.162 -35.409 10.019 1.00 30.49 75 VAL C C 1
ATOM 5544 O O . VAL C 1 79 ? 42.714 -36.052 9.125 1.00 30.57 75 VAL C O 1
ATOM 5548 N N . ILE C 1 80 ? 41.099 -35.836 10.692 1.00 33.24 76 ILE C N 1
ATOM 5549 C CA . ILE C 1 80 ? 40.593 -37.237 10.586 1.00 34.81 76 ILE C CA 1
ATOM 5550 C C . ILE C 1 80 ? 39.314 -37.266 9.743 1.00 36.27 76 ILE C C 1
ATOM 5551 O O . ILE C 1 80 ? 38.321 -36.581 10.103 1.00 32.27 76 ILE C O 1
ATOM 5556 N N . ALA C 1 81 ? 39.333 -38.056 8.679 1.00 34.59 77 ALA C N 1
ATOM 5557 C CA . ALA C 1 81 ? 38.136 -38.383 7.877 1.00 30.56 77 ALA C CA 1
ATOM 5558 C C . ALA C 1 81 ? 38.163 -39.883 7.592 1.00 30.53 77 ALA C C 1
ATOM 5559 O O . ALA C 1 81 ? 38.577 -40.280 6.474 1.00 31.17 77 ALA C O 1
ATOM 5561 N N . VAL C 1 82 ? 37.705 -40.664 8.569 1.00 29.69 78 VAL C N 1
ATOM 5562 C CA . VAL C 1 82 ? 37.751 -42.144 8.547 1.00 29.37 78 VAL C CA 1
ATOM 5563 C C . VAL C 1 82 ? 36.356 -42.727 8.773 1.00 30.00 78 VAL C C 1
ATOM 5564 O O . VAL C 1 82 ? 35.895 -43.498 7.901 1.00 29.05 78 VAL C O 1
ATOM 5568 N N . ASN C 1 83 ? 35.743 -42.465 9.930 1.00 29.94 79 ASN C N 1
ATOM 5569 C CA . ASN C 1 83 ? 34.466 -43.113 10.339 1.00 35.06 79 ASN C CA 1
ATOM 5570 C C . ASN C 1 83 ? 33.591 -42.144 11.157 1.00 31.75 79 ASN C C 1
ATOM 5571 O O . ASN C 1 83 ? 34.004 -40.992 11.366 1.00 30.86 79 ASN C O 1
ATOM 5576 N N . SER C 1 84 ? 32.437 -42.610 11.623 1.00 30.57 80 SER C N 1
ATOM 5577 C CA . SER C 1 84 ? 31.309 -41.768 12.106 1.00 30.70 80 SER C CA 1
ATOM 5578 C C . SER C 1 84 ? 31.072 -41.925 13.605 1.00 34.61 80 SER C C 1
ATOM 5579 O O . SER C 1 84 ? 30.876 -40.910 14.280 1.00 34.69 80 SER C O 1
ATOM 5582 N N . TYR C 1 85 ? 31.002 -43.164 14.091 1.00 35.29 81 TYR C N 1
ATOM 5583 C CA . TYR C 1 85 ? 30.484 -43.495 15.436 1.00 34.10 81 TYR C CA 1
ATOM 5584 C C . TYR C 1 85 ? 31.671 -43.745 16.379 1.00 37.74 81 TYR C C 1
ATOM 5585 O O . TYR C 1 85 ? 32.672 -44.366 15.934 1.00 35.17 81 TYR C O 1
ATOM 5594 N N . LEU C 1 86 ? 31.567 -43.270 17.622 1.00 35.61 82 LEU C N 1
ATOM 5595 C CA . LEU C 1 86 ? 32.645 -43.364 18.654 1.00 42.31 82 LEU C CA 1
ATOM 5596 C C . LEU C 1 86 ? 33.101 -44.823 18.839 1.00 41.19 82 LEU C C 1
ATOM 5597 O O . LEU C 1 86 ? 34.282 -45.048 19.131 1.00 39.67 82 LEU C O 1
ATOM 5602 N N . THR C 1 87 ? 32.168 -45.759 18.680 1.00 41.78 83 THR C N 1
ATOM 5603 C CA . THR C 1 87 ? 32.384 -47.220 18.780 1.00 43.63 83 THR C CA 1
ATOM 5604 C C . THR C 1 87 ? 33.523 -47.599 17.824 1.00 45.64 83 THR C C 1
ATOM 5605 O O . THR C 1 87 ? 34.339 -48.442 18.187 1.00 42.77 83 THR C O 1
ATOM 5609 N N . ASP C 1 88 ? 33.593 -46.961 16.651 1.00 43.46 84 ASP C N 1
ATOM 5610 C CA . ASP C 1 88 ? 34.690 -47.137 15.662 1.00 38.14 84 ASP C CA 1
ATOM 5611 C C . ASP C 1 88 ? 35.777 -46.085 15.915 1.00 38.82 84 ASP C C 1
ATOM 5612 O O . ASP C 1 88 ? 36.970 -46.461 15.988 1.00 37.11 84 ASP C O 1
ATOM 5617 N N . ALA C 1 89 ? 35.389 -44.813 16.074 1.00 35.28 85 ALA C N 1
ATOM 5618 C CA . ALA C 1 89 ? 36.307 -43.646 16.029 1.00 34.53 85 ALA C CA 1
ATOM 5619 C C . ALA C 1 89 ? 37.227 -43.652 17.243 1.00 34.25 85 ALA C C 1
ATOM 5620 O O . ALA C 1 89 ? 38.309 -43.026 17.173 1.00 32.23 85 ALA C O 1
ATOM 5622 N N . VAL C 1 90 ? 36.800 -44.283 18.339 1.00 35.49 86 VAL C N 1
ATOM 5623 C CA . VAL C 1 90 ? 37.621 -44.343 19.580 1.00 39.14 86 VAL C CA 1
ATOM 5624 C C . VAL C 1 90 ? 39.019 -44.898 19.245 1.00 42.03 86 VAL C C 1
ATOM 5625 O O . VAL C 1 90 ? 39.996 -44.453 19.844 1.00 38.58 86 VAL C O 1
ATOM 5629 N N . GLU C 1 91 ? 39.134 -45.805 18.284 1.00 43.85 87 GLU C N 1
ATOM 5630 C CA . GLU C 1 91 ? 40.438 -46.416 17.917 1.00 48.75 87 GLU C CA 1
ATOM 5631 C C . GLU C 1 91 ? 41.396 -45.320 17.432 1.00 45.56 87 GLU C C 1
ATOM 5632 O O . GLU C 1 91 ? 42.523 -45.260 17.957 1.00 46.76 87 GLU C O 1
ATOM 5638 N N . GLN C 1 92 ? 40.987 -44.455 16.497 1.00 38.77 88 GLN C N 1
ATOM 5639 C CA . GLN C 1 92 ? 41.877 -43.385 15.968 1.00 36.10 88 GLN C CA 1
ATOM 5640 C C . GLN C 1 92 ? 42.018 -42.277 17.008 1.00 35.11 88 GLN C C 1
ATOM 5641 O O . GLN C 1 92 ? 43.135 -41.722 17.131 1.00 36.38 88 GLN C O 1
ATOM 5647 N N . LEU C 1 93 ? 40.953 -41.962 17.747 1.00 38.01 89 LEU C N 1
ATOM 5648 C CA . LEU C 1 93 ? 40.983 -40.841 18.728 1.00 41.18 89 LEU C CA 1
ATOM 5649 C C . LEU C 1 93 ? 41.868 -41.232 19.928 1.00 40.58 89 LEU C C 1
ATOM 5650 O O . LEU C 1 93 ? 42.539 -40.338 20.453 1.00 38.56 89 LEU C O 1
ATOM 5655 N N . ARG C 1 94 ? 41.903 -42.512 20.316 1.00 40.20 90 ARG C N 1
ATOM 5656 C CA . ARG C 1 94 ? 42.797 -43.010 21.401 1.00 44.36 90 ARG C CA 1
ATOM 5657 C C . ARG C 1 94 ? 44.256 -42.784 20.991 1.00 38.56 90 ARG C C 1
ATOM 5658 O O . ARG C 1 94 ? 45.029 -42.285 21.808 1.00 38.84 90 ARG C O 1
ATOM 5666 N N . ILE C 1 95 ? 44.621 -43.149 19.770 1.00 40.56 91 ILE C N 1
ATOM 5667 C CA . ILE C 1 95 ? 46.014 -42.995 19.256 1.00 42.19 91 ILE C CA 1
ATOM 5668 C C . ILE C 1 95 ? 46.395 -41.499 19.304 1.00 42.62 91 ILE C C 1
ATOM 5669 O O . ILE C 1 95 ? 47.529 -41.169 19.746 1.00 40.03 91 ILE C O 1
ATOM 5674 N N . CYS C 1 96 ? 45.495 -40.592 18.907 1.00 38.69 92 CYS C N 1
ATOM 5675 C CA . CYS C 1 96 ? 45.788 -39.137 18.901 1.00 36.38 92 CYS C CA 1
ATOM 5676 C C . CYS C 1 96 ? 45.970 -38.644 20.349 1.00 36.94 92 CYS C C 1
ATOM 5677 O O . CYS C 1 96 ? 47.019 -38.015 20.656 1.00 40.53 92 CYS C O 1
ATOM 5680 N N . ALA C 1 97 ? 45.011 -38.947 21.221 1.00 38.04 93 ALA C N 1
ATOM 5681 C CA . ALA C 1 97 ? 44.996 -38.513 22.635 1.00 43.52 93 ALA C CA 1
ATOM 5682 C C . ALA C 1 97 ? 46.187 -39.118 23.402 1.00 47.37 93 ALA C C 1
ATOM 5683 O O . ALA C 1 97 ? 46.812 -38.385 24.169 1.00 47.25 93 ALA C O 1
ATOM 5685 N N . GLU C 1 98 ? 46.508 -40.395 23.191 1.00 50.71 94 GLU C N 1
ATOM 5686 C CA . GLU C 1 98 ? 47.669 -41.080 23.843 1.00 50.52 94 GLU C CA 1
ATOM 5687 C C . GLU C 1 98 ? 48.948 -40.288 23.563 1.00 52.47 94 GLU C C 1
ATOM 5688 O O . GLU C 1 98 ? 49.772 -40.163 24.468 1.00 53.28 94 GLU C O 1
ATOM 5694 N N . HIS C 1 99 ? 49.099 -39.784 22.339 1.00 47.99 95 HIS C N 1
ATOM 5695 C CA . HIS C 1 99 ? 50.325 -39.095 21.855 1.00 43.28 95 HIS C CA 1
ATOM 5696 C C . HIS C 1 99 ? 50.251 -37.593 22.118 1.00 44.26 95 HIS C C 1
ATOM 5697 O O . HIS C 1 99 ? 51.121 -36.890 21.607 1.00 49.63 95 HIS C O 1
ATOM 5704 N N . GLY C 1 100 ? 49.260 -37.117 22.881 1.00 45.84 96 GLY C N 1
ATOM 5705 C CA . GLY C 1 100 ? 49.039 -35.678 23.109 1.00 40.30 96 GLY C CA 1
ATOM 5706 C C . GLY C 1 100 ? 48.814 -34.897 21.812 1.00 43.55 96 GLY C C 1
ATOM 5707 O O . GLY C 1 100 ? 49.102 -33.667 21.803 1.00 40.18 96 GLY C O 1
ATOM 5708 N N . VAL C 1 101 ? 48.268 -35.528 20.758 1.00 40.13 97 VAL C N 1
ATOM 5709 C CA . VAL C 1 101 ? 48.067 -34.834 19.450 1.00 42.38 97 VAL C CA 1
ATOM 5710 C C . VAL C 1 101 ? 46.617 -34.320 19.358 1.00 41.79 97 VAL C C 1
ATOM 5711 O O . VAL C 1 101 ? 45.659 -35.138 19.534 1.00 39.71 97 VAL C O 1
ATOM 5715 N N . ASN C 1 102 ? 46.458 -33.011 19.148 1.00 42.34 98 ASN C N 1
ATOM 5716 C CA . ASN C 1 102 ? 45.134 -32.383 18.857 1.00 43.68 98 ASN C CA 1
ATOM 5717 C C . ASN C 1 102 ? 44.508 -33.075 17.637 1.00 39.26 98 ASN C C 1
ATOM 5718 O O . ASN C 1 102 ? 45.250 -33.395 16.676 1.00 37.17 98 ASN C O 1
ATOM 5723 N N . ALA C 1 103 ? 43.194 -33.277 17.650 1.00 37.07 99 ALA C N 1
ATOM 5724 C CA . ALA C 1 103 ? 42.484 -33.943 16.528 1.00 36.38 99 ALA C CA 1
ATOM 5725 C C . ALA C 1 103 ? 41.201 -33.171 16.204 1.00 38.06 99 ALA C C 1
ATOM 5726 O O . ALA C 1 103 ? 40.427 -32.861 17.134 1.00 35.06 99 ALA C O 1
ATOM 5728 N N . VAL C 1 104 ? 41.032 -32.840 14.927 1.00 35.20 100 VAL C N 1
ATOM 5729 C CA . VAL C 1 104 ? 39.738 -32.418 14.348 1.00 34.09 100 VAL C CA 1
ATOM 5730 C C . VAL C 1 104 ? 39.249 -33.597 13.488 1.00 36.59 100 VAL C C 1
ATOM 5731 O O . VAL C 1 104 ? 40.074 -34.201 12.773 1.00 37.15 100 VAL C O 1
ATOM 5735 N N . THR C 1 105 ? 37.984 -33.993 13.616 1.00 31.05 101 THR C N 1
ATOM 5736 C CA . THR C 1 105 ? 37.448 -35.197 12.943 1.00 31.63 101 THR C CA 1
ATOM 5737 C C . THR C 1 105 ? 36.058 -34.913 12.356 1.00 31.03 101 THR C C 1
ATOM 5738 O O . THR C 1 105 ? 35.307 -34.163 12.984 1.00 30.23 101 THR C O 1
ATOM 5742 N N . LEU C 1 106 ? 35.735 -35.577 11.242 1.00 31.32 102 LEU C N 1
ATOM 5743 C CA . LEU C 1 106 ? 34.399 -35.532 10.608 1.00 29.73 102 LEU C CA 1
ATOM 5744 C C . LEU C 1 106 ? 33.446 -36.498 11.309 1.00 32.50 102 LEU C C 1
ATOM 5745 O O . LEU C 1 106 ? 32.270 -36.502 10.923 1.00 29.50 102 LEU C O 1
ATOM 5750 N N . SER C 1 107 ? 33.891 -37.289 12.285 1.00 32.37 103 SER C N 1
ATOM 5751 C CA . SER C 1 107 ? 33.004 -38.265 12.971 1.00 32.33 103 SER C CA 1
ATOM 5752 C C . SER C 1 107 ? 31.712 -37.560 13.425 1.00 32.41 103 SER C C 1
ATOM 5753 O O . SER C 1 107 ? 31.795 -36.704 14.283 1.00 27.38 103 SER C O 1
ATOM 5756 N N . GLU C 1 108 ? 30.552 -37.956 12.884 1.00 30.96 104 GLU C N 1
ATOM 5757 C CA . GLU C 1 108 ? 29.274 -37.228 13.091 1.00 30.67 104 GLU C CA 1
ATOM 5758 C C . GLU C 1 108 ? 28.893 -37.339 14.569 1.00 30.83 104 GLU C C 1
ATOM 5759 O O . GLU C 1 108 ? 28.370 -36.344 15.127 1.00 28.96 104 GLU C O 1
ATOM 5765 N N . GLU C 1 109 ? 29.146 -38.486 15.204 1.00 30.75 105 GLU C N 1
ATOM 5766 C CA . GLU C 1 109 ? 28.785 -38.651 16.637 1.00 33.19 105 GLU C CA 1
ATOM 5767 C C . GLU C 1 109 ? 29.679 -37.746 17.501 1.00 33.66 105 GLU C C 1
ATOM 5768 O O . GLU C 1 109 ? 29.185 -37.258 18.541 1.00 32.79 105 GLU C O 1
ATOM 5774 N N . MET C 1 110 ? 30.903 -37.441 17.062 1.00 34.69 106 MET C N 1
ATOM 5775 C CA . MET C 1 110 ? 31.823 -36.578 17.850 1.00 36.52 106 MET C CA 1
ATOM 5776 C C . MET C 1 110 ? 31.328 -35.122 17.841 1.00 33.33 106 MET C C 1
ATOM 5777 O O . MET C 1 110 ? 31.866 -34.321 18.585 1.00 33.54 106 MET C O 1
ATOM 5782 N N . LEU C 1 111 ? 30.324 -34.762 17.041 1.00 31.93 107 LEU C N 1
ATOM 5783 C CA . LEU C 1 111 ? 29.761 -33.380 17.085 1.00 28.98 107 LEU C CA 1
ATOM 5784 C C . LEU C 1 111 ? 29.362 -33.043 18.521 1.00 26.57 107 LEU C C 1
ATOM 5785 O O . LEU C 1 111 ? 29.653 -31.911 18.972 1.00 26.35 107 LEU C O 1
ATOM 5790 N N . TYR C 1 112 ? 28.739 -33.999 19.209 1.00 29.13 108 TYR C N 1
ATOM 5791 C CA . TYR C 1 112 ? 28.316 -33.875 20.619 1.00 32.37 108 TYR C CA 1
ATOM 5792 C C . TYR C 1 112 ? 28.073 -35.274 21.162 1.00 32.26 108 TYR C C 1
ATOM 5793 O O . TYR C 1 112 ? 26.951 -35.777 21.112 1.00 34.66 108 TYR C O 1
ATOM 5802 N N . PRO C 1 113 ? 29.124 -35.983 21.636 1.00 38.40 109 PRO C N 1
ATOM 5803 C CA . PRO C 1 113 ? 28.996 -37.407 21.959 1.00 37.08 109 PRO C CA 1
ATOM 5804 C C . PRO C 1 113 ? 28.621 -37.773 23.401 1.00 36.80 109 PRO C C 1
ATOM 5805 O O . PRO C 1 113 ? 28.395 -38.957 23.661 1.00 36.81 109 PRO C O 1
ATOM 5809 N N . TRP C 1 114 ? 28.509 -36.788 24.279 1.00 37.03 110 TRP C N 1
ATOM 5810 C CA . TRP C 1 114 ? 28.375 -37.002 25.750 1.00 38.48 110 TRP C CA 1
ATOM 5811 C C . TRP C 1 114 ? 27.180 -37.885 26.098 1.00 42.59 110 TRP C C 1
ATOM 5812 O O . TRP C 1 114 ? 27.305 -38.713 27.036 1.00 43.72 110 TRP C O 1
ATOM 5823 N N . GLU C 1 115 ? 26.047 -37.714 25.423 1.00 39.80 111 GLU C N 1
ATOM 5824 C CA . GLU C 1 115 ? 24.804 -38.437 25.800 1.00 42.42 111 GLU C CA 1
ATOM 5825 C C . GLU C 1 115 ? 24.734 -39.777 25.069 1.00 40.49 111 GLU C C 1
ATOM 5826 O O . GLU C 1 115 ? 24.285 -40.746 25.693 1.00 42.33 111 GLU C O 1
ATOM 5832 N N . THR C 1 116 ? 25.132 -39.850 23.798 1.00 35.48 112 THR C N 1
ATOM 5833 C CA . THR C 1 116 ? 24.982 -41.096 23.002 1.00 35.33 112 THR C CA 1
ATOM 5834 C C . THR C 1 116 ? 26.082 -42.102 23.388 1.00 36.09 112 THR C C 1
ATOM 5835 O O . THR C 1 116 ? 25.819 -43.293 23.283 1.00 37.85 112 THR C O 1
ATOM 5839 N N . SER C 1 117 ? 27.271 -41.650 23.791 1.00 36.06 113 SER C N 1
ATOM 5840 C CA . SER C 1 117 ? 28.443 -42.517 24.109 1.00 36.12 113 SER C CA 1
ATOM 5841 C C . SER C 1 117 ? 29.124 -41.968 25.353 1.00 34.59 113 SER C C 1
ATOM 5842 O O . SER C 1 117 ? 30.250 -41.474 25.294 1.00 37.36 113 SER C O 1
ATOM 5845 N N . PRO C 1 118 ? 28.433 -41.990 26.511 1.00 35.14 114 PRO C N 1
ATOM 5846 C CA . PRO C 1 118 ? 28.938 -41.328 27.714 1.00 39.75 114 PRO C CA 1
ATOM 5847 C C . PRO C 1 118 ? 30.255 -41.935 28.236 1.00 39.61 114 PRO C C 1
ATOM 5848 O O . PRO C 1 118 ? 31.117 -41.173 28.617 1.00 42.49 114 PRO C O 1
ATOM 5852 N N . GLU C 1 119 ? 30.401 -43.265 28.181 1.00 43.29 115 GLU C N 1
ATOM 5853 C CA . GLU C 1 119 ? 31.580 -43.998 28.715 1.00 46.35 115 GLU C CA 1
ATOM 5854 C C . GLU C 1 119 ? 32.793 -43.685 27.827 1.00 46.60 115 GLU C C 1
ATOM 5855 O O . GLU C 1 119 ? 33.833 -43.258 28.365 1.00 52.56 115 GLU C O 1
ATOM 5857 N N . LEU C 1 120 ? 32.663 -43.868 26.512 1.00 44.98 116 LEU C N 1
ATOM 5858 C CA . LEU C 1 120 ? 33.755 -43.611 25.543 1.00 41.13 116 LEU C CA 1
ATOM 5859 C C . LEU C 1 120 ? 34.106 -42.131 25.546 1.00 43.60 116 LEU C C 1
ATOM 5860 O O . LEU C 1 120 ? 35.313 -41.816 25.428 1.00 40.46 116 LEU C O 1
ATOM 5865 N N . SER C 1 121 ? 33.116 -41.247 25.727 1.00 44.29 117 SER C N 1
ATOM 5866 C CA . SER C 1 121 ? 33.348 -39.786 25.811 1.00 42.09 117 SER C CA 1
ATOM 5867 C C . SER C 1 121 ? 34.185 -39.488 27.056 1.00 42.37 117 SER C C 1
ATOM 5868 O O . SER C 1 121 ? 35.173 -38.742 26.925 1.00 40.53 117 SER C O 1
ATOM 5871 N N . ALA C 1 122 ? 33.788 -40.004 28.222 1.00 39.47 118 ALA C N 1
ATOM 5872 C CA . ALA C 1 122 ? 34.491 -39.740 29.502 1.00 45.55 118 ALA C CA 1
ATOM 5873 C C . ALA C 1 122 ? 35.931 -40.244 29.381 1.00 42.24 118 ALA C C 1
ATOM 5874 O O . ALA C 1 122 ? 36.837 -39.509 29.759 1.00 42.75 118 ALA C O 1
ATOM 5876 N N . GLU C 1 123 ? 36.115 -41.443 28.833 1.00 44.30 119 GLU C N 1
ATOM 5877 C CA . GLU C 1 123 ? 37.438 -42.082 28.663 1.00 47.17 119 GLU C CA 1
ATOM 5878 C C . GLU C 1 123 ? 38.328 -41.159 27.819 1.00 48.25 119 GLU C C 1
ATOM 5879 O O . GLU C 1 123 ? 39.442 -40.829 28.263 1.00 45.20 119 GLU C O 1
ATOM 5885 N N . LEU C 1 124 ? 37.842 -40.743 26.644 1.00 46.47 120 LEU C N 1
ATOM 5886 C CA . LEU C 1 124 ? 38.633 -39.945 25.671 1.00 43.02 120 LEU C CA 1
ATOM 5887 C C . LEU C 1 124 ? 38.909 -38.564 26.249 1.00 41.24 120 LEU C C 1
ATOM 5888 O O . LEU C 1 124 ? 40.010 -38.048 26.035 1.00 45.11 120 LEU C O 1
ATOM 5893 N N . ASP C 1 125 ? 37.938 -37.973 26.935 1.00 40.45 121 ASP C N 1
ATOM 5894 C CA . ASP C 1 125 ? 38.079 -36.628 27.546 1.00 42.78 121 ASP C CA 1
ATOM 5895 C C . ASP C 1 125 ? 39.190 -36.687 28.606 1.00 44.33 121 ASP C C 1
ATOM 5896 O O . ASP C 1 125 ? 40.037 -35.758 28.614 1.00 37.24 121 ASP C O 1
ATOM 5901 N N . ALA C 1 126 ? 39.175 -37.708 29.476 1.00 43.51 122 ALA C N 1
ATOM 5902 C CA . ALA C 1 126 ? 40.177 -37.902 30.556 1.00 47.63 122 ALA C CA 1
ATOM 5903 C C . ALA C 1 126 ? 41.570 -38.091 29.945 1.00 47.03 122 ALA C C 1
ATOM 5904 O O . ALA C 1 126 ? 42.513 -37.426 30.401 1.00 50.62 122 ALA C O 1
ATOM 5906 N N . LEU C 1 127 ? 41.689 -38.962 28.942 1.00 48.93 123 LEU C N 1
ATOM 5907 C CA . LEU C 1 127 ? 42.981 -39.267 28.272 1.00 48.49 123 LEU C CA 1
ATOM 5908 C C . LEU C 1 127 ? 43.534 -37.990 27.625 1.00 47.78 123 LEU C C 1
ATOM 5909 O O . LEU C 1 127 ? 44.737 -37.685 27.828 1.00 39.42 123 LEU C O 1
ATOM 5914 N N . ALA C 1 128 ? 42.703 -37.267 26.864 1.00 44.51 124 ALA C N 1
ATOM 5915 C CA . ALA C 1 128 ? 43.115 -36.050 26.113 1.00 42.50 124 ALA C CA 1
ATOM 5916 C C . ALA C 1 128 ? 43.563 -34.967 27.100 1.00 38.31 124 ALA C C 1
ATOM 5917 O O . ALA C 1 128 ? 44.492 -34.188 26.770 1.00 41.69 124 ALA C O 1
ATOM 5919 N N . LYS C 1 129 ? 42.885 -34.875 28.242 1.00 39.83 125 LYS C N 1
ATOM 5920 C CA . LYS C 1 129 ? 43.203 -33.879 29.301 1.00 44.21 125 LYS C CA 1
ATOM 5921 C C . LYS C 1 129 ? 44.552 -34.231 29.943 1.00 45.41 125 LYS C C 1
ATOM 5922 O O . LYS C 1 129 ? 45.352 -33.297 30.208 1.00 45.75 125 LYS C O 1
ATOM 5928 N N . SER C 1 130 ? 44.822 -35.522 30.127 1.00 43.72 126 SER C N 1
ATOM 5929 C CA . SER C 1 130 ? 46.080 -36.002 30.755 1.00 47.45 126 SER C CA 1
ATOM 5930 C C . SER C 1 130 ? 47.286 -35.698 29.850 1.00 48.16 126 SER C C 1
ATOM 5931 O O . SER C 1 130 ? 48.377 -35.536 30.406 1.00 61.77 126 SER C O 1
ATOM 5934 N N . THR C 1 131 ? 47.104 -35.552 28.527 1.00 49.00 127 THR C N 1
ATOM 5935 C CA . THR C 1 131 ? 48.212 -35.328 27.549 1.00 46.59 127 THR C CA 1
ATOM 5936 C C . THR C 1 131 ? 48.171 -33.925 26.935 1.00 44.72 127 THR C C 1
ATOM 5937 O O . THR C 1 131 ? 49.046 -33.636 26.123 1.00 46.82 127 THR C O 1
ATOM 5941 N N . GLY C 1 132 ? 47.210 -33.080 27.305 1.00 48.05 128 GLY C N 1
ATOM 5942 C CA . GLY C 1 132 ? 47.117 -31.697 26.790 1.00 47.65 128 GLY C CA 1
ATOM 5943 C C . GLY C 1 132 ? 46.516 -31.594 25.390 1.00 49.06 128 GLY C C 1
ATOM 5944 O O . GLY C 1 132 ? 46.650 -30.525 24.781 1.00 51.35 128 GLY C O 1
ATOM 5945 N N . ALA C 1 133 ? 45.868 -32.639 24.880 1.00 43.50 129 ALA C N 1
ATOM 5946 C CA . ALA C 1 133 ? 45.271 -32.652 23.513 1.00 45.78 129 ALA C CA 1
ATOM 5947 C C . ALA C 1 133 ? 43.792 -32.216 23.538 1.00 40.12 129 ALA C C 1
ATOM 5948 O O . ALA C 1 133 ? 43.069 -32.595 24.485 1.00 36.35 129 ALA C O 1
ATOM 5950 N N . THR C 1 134 ? 43.365 -31.492 22.507 1.00 41.76 130 THR C N 1
ATOM 5951 C CA . THR C 1 134 ? 41.937 -31.195 22.199 1.00 39.86 130 THR C CA 1
ATOM 5952 C C . THR C 1 134 ? 41.428 -32.148 21.102 1.00 36.31 130 THR C C 1
ATOM 5953 O O . THR C 1 134 ? 42.106 -32.295 20.072 1.00 36.06 130 THR C O 1
ATOM 5957 N N . LEU C 1 135 ? 40.266 -32.758 21.336 1.00 38.75 131 LEU C N 1
ATOM 5958 C CA . LEU C 1 135 ? 39.518 -33.572 20.342 1.00 40.43 131 LEU C CA 1
ATOM 5959 C C . LEU C 1 135 ? 38.202 -32.844 20.015 1.00 37.04 131 LEU C C 1
ATOM 5960 O O . LEU C 1 135 ? 37.454 -32.503 20.964 1.00 39.82 131 LEU C O 1
ATOM 5965 N N . THR C 1 136 ? 37.950 -32.576 18.729 1.00 35.17 132 THR C N 1
ATOM 5966 C CA . THR C 1 136 ? 36.750 -31.824 18.275 1.00 34.31 132 THR C CA 1
ATOM 5967 C C . THR C 1 136 ? 36.147 -32.486 17.031 1.00 32.76 132 THR C C 1
ATOM 5968 O O . THR C 1 136 ? 36.846 -32.617 16.014 1.00 30.84 132 THR C O 1
ATOM 5972 N N . GLY C 1 137 ? 34.874 -32.876 17.133 1.00 31.09 133 GLY C N 1
ATOM 5973 C CA . GLY C 1 137 ? 34.046 -33.269 15.988 1.00 28.51 133 GLY C CA 1
ATOM 5974 C C . GLY C 1 137 ? 33.488 -32.067 15.282 1.00 29.49 133 GLY C C 1
ATOM 5975 O O . GLY C 1 137 ? 32.838 -31.234 15.967 1.00 29.02 133 GLY C O 1
ATOM 5976 N N . THR C 1 138 ? 33.712 -31.978 13.969 1.00 28.68 134 THR C N 1
ATOM 5977 C CA . THR C 1 138 ? 33.168 -30.905 13.113 1.00 29.46 134 THR C CA 1
ATOM 5978 C C . THR C 1 138 ? 32.777 -31.516 11.767 1.00 28.23 134 THR C C 1
ATOM 5979 O O . THR C 1 138 ? 32.567 -32.742 11.695 1.00 29.05 134 THR C O 1
ATOM 5983 N N . GLY C 1 139 ? 32.678 -30.674 10.752 1.00 28.02 135 GLY C N 1
ATOM 5984 C CA . GLY C 1 139 ? 32.115 -31.000 9.437 1.00 28.84 135 GLY C CA 1
ATOM 5985 C C . GLY C 1 139 ? 30.917 -30.118 9.127 1.00 28.98 135 GLY C C 1
ATOM 5986 O O . GLY C 1 139 ? 30.820 -28.970 9.673 1.00 30.97 135 GLY C O 1
ATOM 5987 N N . TYR C 1 140 ? 30.043 -30.610 8.259 1.00 24.63 136 TYR C N 1
ATOM 5988 C CA . TYR C 1 140 ? 28.917 -29.828 7.696 1.00 26.15 136 TYR C CA 1
ATOM 5989 C C . TYR C 1 140 ? 28.049 -29.267 8.833 1.00 23.91 136 TYR C C 1
ATOM 5990 O O . TYR C 1 140 ? 27.652 -28.081 8.786 1.00 27.30 136 TYR C O 1
ATOM 5999 N N . GLN C 1 141 ? 27.769 -30.091 9.839 1.00 25.55 137 GLN C N 1
ATOM 6000 C CA . GLN C 1 141 ? 26.779 -29.787 10.905 1.00 25.75 137 GLN C CA 1
ATOM 6001 C C . GLN C 1 141 ? 27.176 -28.531 11.699 1.00 29.57 137 GLN C C 1
ATOM 6002 O O . GLN C 1 141 ? 26.277 -27.836 12.244 1.00 26.27 137 GLN C O 1
ATOM 6008 N N . ASP C 1 142 ? 28.477 -28.283 11.818 1.00 29.50 138 ASP C N 1
ATOM 6009 C CA . ASP C 1 142 ? 29.057 -27.275 12.744 1.00 29.42 138 ASP C CA 1
ATOM 6010 C C . ASP C 1 142 ? 28.294 -25.945 12.622 1.00 26.31 138 ASP C C 1
ATOM 6011 O O . ASP C 1 142 ? 27.746 -25.460 13.624 1.00 27.90 138 ASP C O 1
ATOM 6016 N N . THR C 1 143 ? 28.267 -25.374 11.427 1.00 25.51 139 THR C N 1
ATOM 6017 C CA . THR C 1 143 ? 27.551 -24.126 11.129 1.00 26.87 139 THR C CA 1
ATOM 6018 C C . THR C 1 143 ? 26.065 -24.419 10.838 1.00 29.32 139 THR C C 1
ATOM 6019 O O . THR C 1 143 ? 25.209 -23.814 11.499 1.00 26.22 139 THR C O 1
ATOM 6023 N N . PHE C 1 144 ? 25.758 -25.313 9.893 1.00 24.29 140 PHE C N 1
ATOM 6024 C CA . PHE C 1 144 ? 24.429 -25.323 9.233 1.00 24.41 140 PHE C CA 1
ATOM 6025 C C . PHE C 1 144 ? 23.380 -25.987 10.120 1.00 23.31 140 PHE C C 1
ATOM 6026 O O . PHE C 1 144 ? 22.205 -25.678 9.926 1.00 24.27 140 PHE C O 1
ATOM 6034 N N . TRP C 1 145 ? 23.762 -26.839 11.073 1.00 23.39 141 TRP C N 1
ATOM 6035 C CA . TRP C 1 145 ? 22.776 -27.515 11.950 1.00 25.95 141 TRP C CA 1
ATOM 6036 C C . TRP C 1 145 ? 22.928 -27.089 13.416 1.00 27.13 141 TRP C C 1
ATOM 6037 O O . TRP C 1 145 ? 21.998 -27.395 14.198 1.00 29.53 141 TRP C O 1
ATOM 6048 N N . VAL C 1 146 ? 24.035 -26.469 13.807 1.00 28.20 142 VAL C N 1
ATOM 6049 C CA . VAL C 1 146 ? 24.255 -26.123 15.242 1.00 26.50 142 VAL C CA 1
ATOM 6050 C C . VAL C 1 146 ? 24.429 -24.608 15.420 1.00 27.40 142 VAL C C 1
ATOM 6051 O O . VAL C 1 146 ? 23.485 -23.968 15.931 1.00 28.06 142 VAL C O 1
ATOM 6055 N N . ASN C 1 147 ? 25.572 -24.045 15.032 1.00 27.72 143 ASN C N 1
ATOM 6056 C CA . ASN C 1 147 ? 25.931 -22.657 15.434 1.00 27.70 143 ASN C CA 1
ATOM 6057 C C . ASN C 1 147 ? 25.020 -21.613 14.750 1.00 27.43 143 ASN C C 1
ATOM 6058 O O . ASN C 1 147 ? 24.667 -20.606 15.409 1.00 26.17 143 ASN C O 1
ATOM 6063 N N . MET C 1 148 ? 24.683 -21.775 13.467 1.00 25.41 144 MET C N 1
ATOM 6064 C CA . MET C 1 148 ? 23.809 -20.807 12.758 1.00 24.56 144 MET C CA 1
ATOM 6065 C C . MET C 1 148 ? 22.379 -20.888 13.319 1.00 23.83 144 MET C C 1
ATOM 6066 O O . MET C 1 148 ? 21.675 -19.860 13.358 1.00 24.37 144 MET C O 1
ATOM 6071 N N . ILE C 1 149 ? 21.979 -22.067 13.757 1.00 23.42 145 ILE C N 1
ATOM 6072 C CA . ILE C 1 149 ? 20.634 -22.288 14.341 1.00 26.19 145 ILE C CA 1
ATOM 6073 C C . ILE C 1 149 ? 20.583 -21.660 15.742 1.00 26.78 145 ILE C C 1
ATOM 6074 O O . ILE C 1 149 ? 19.606 -20.938 16.035 1.00 25.87 145 ILE C O 1
ATOM 6079 N N . ALA C 1 150 ? 21.592 -21.899 16.585 1.00 26.92 146 ALA C N 1
ATOM 6080 C CA . ALA C 1 150 ? 21.677 -21.247 17.914 1.00 28.89 146 ALA C CA 1
ATOM 6081 C C . ALA C 1 150 ? 21.706 -19.710 17.758 1.00 28.06 146 ALA C C 1
ATOM 6082 O O . ALA C 1 150 ? 21.051 -19.006 18.567 1.00 30.82 146 ALA C O 1
ATOM 6084 N N . LEU C 1 151 ? 22.400 -19.193 16.749 1.00 24.37 147 LEU C N 1
ATOM 6085 C CA . LEU C 1 151 ? 22.459 -17.740 16.481 1.00 27.55 147 LEU C CA 1
ATOM 6086 C C . LEU C 1 151 ? 21.055 -17.236 16.135 1.00 25.73 147 LEU C C 1
ATOM 6087 O O . LEU C 1 151 ? 20.624 -16.178 16.695 1.00 26.93 147 LEU C O 1
ATOM 6092 N N . LEU C 1 152 ? 20.358 -17.936 15.231 1.00 25.33 148 LEU C N 1
ATOM 6093 C CA . LEU C 1 152 ? 18.985 -17.533 14.819 1.00 25.93 148 LEU C CA 1
ATOM 6094 C C . LEU C 1 152 ? 18.080 -17.505 16.055 1.00 22.63 148 LEU C C 1
ATOM 6095 O O . LEU C 1 152 ? 17.289 -16.529 16.199 1.00 25.53 148 LEU C O 1
ATOM 6100 N N . MET C 1 153 ? 18.211 -18.510 16.920 1.00 24.19 149 MET C N 1
ATOM 6101 C CA . MET C 1 153 ? 17.463 -18.637 18.197 1.00 27.67 149 MET C CA 1
ATOM 6102 C C . MET C 1 153 ? 17.700 -17.402 19.074 1.00 25.91 149 MET C C 1
ATOM 6103 O O . MET C 1 153 ? 16.756 -16.995 19.811 1.00 25.43 149 MET C O 1
ATOM 6108 N N . GLY C 1 154 ? 18.898 -16.835 19.008 1.00 25.84 150 GLY C N 1
ATOM 6109 C CA . GLY C 1 154 ? 19.273 -15.603 19.729 1.00 27.25 150 GLY C CA 1
ATOM 6110 C C . GLY C 1 154 ? 18.382 -14.409 19.386 1.00 26.95 150 GLY C C 1
ATOM 6111 O O . GLY C 1 154 ? 18.402 -13.423 20.150 1.00 30.12 150 GLY C O 1
ATOM 6112 N N . THR C 1 155 ? 17.674 -14.435 18.252 1.00 24.45 151 THR C N 1
ATOM 6113 C CA . THR C 1 155 ? 16.811 -13.311 17.809 1.00 24.51 151 THR C CA 1
ATOM 6114 C C . THR C 1 155 ? 15.357 -13.535 18.226 1.00 27.79 151 THR C C 1
ATOM 6115 O O . THR C 1 155 ? 14.514 -12.646 17.906 1.00 26.95 151 THR C O 1
ATOM 6119 N N . ALA C 1 156 ? 15.067 -14.622 18.946 1.00 24.58 152 ALA C N 1
ATOM 6120 C CA . ALA C 1 156 ? 13.693 -14.954 19.374 1.00 29.18 152 ALA C CA 1
ATOM 6121 C C . ALA C 1 156 ? 13.446 -14.402 20.782 1.00 29.63 152 ALA C C 1
ATOM 6122 O O . ALA C 1 156 ? 14.372 -14.398 21.603 1.00 28.70 152 ALA C O 1
ATOM 6124 N N . HIS C 1 157 ? 12.235 -13.896 21.019 1.00 31.65 153 HIS C N 1
ATOM 6125 C CA . HIS C 1 157 ? 11.747 -13.480 22.360 1.00 31.79 153 HIS C CA 1
ATOM 6126 C C . HIS C 1 157 ? 11.217 -14.703 23.103 1.00 32.67 153 HIS C C 1
ATOM 6127 O O . HIS C 1 157 ? 11.518 -14.863 24.290 1.00 35.45 153 HIS C O 1
ATOM 6134 N N . ARG C 1 158 ? 10.471 -15.548 22.407 1.00 30.89 154 ARG C N 1
ATOM 6135 C CA . ARG C 1 158 ? 9.974 -16.828 22.948 1.00 35.04 154 ARG C CA 1
ATOM 6136 C C . ARG C 1 158 ? 10.099 -17.893 21.863 1.00 33.57 154 ARG C C 1
ATOM 6137 O O . ARG C 1 158 ? 9.745 -17.616 20.704 1.00 33.77 154 ARG C O 1
ATOM 6145 N N . ILE C 1 159 ? 10.571 -19.079 22.241 1.00 32.11 155 ILE C N 1
ATOM 6146 C CA . ILE C 1 159 ? 10.686 -20.232 21.319 1.00 28.79 155 ILE C CA 1
ATOM 6147 C C . ILE C 1 159 ? 9.718 -21.305 21.780 1.00 29.20 155 ILE C C 1
ATOM 6148 O O . ILE C 1 159 ? 9.856 -21.769 22.915 1.00 31.18 155 ILE C O 1
ATOM 6153 N N . ASP C 1 160 ? 8.822 -21.734 20.890 1.00 31.92 156 ASP C N 1
ATOM 6154 C CA . ASP C 1 160 ? 7.961 -22.926 21.099 1.00 34.71 156 ASP C CA 1
ATOM 6155 C C . ASP C 1 160 ? 8.651 -24.141 20.478 1.00 35.61 156 ASP C C 1
ATOM 6156 O O . ASP C 1 160 ? 8.815 -25.158 21.178 1.00 31.87 156 ASP C O 1
ATOM 6161 N N . THR C 1 161 ? 9.019 -24.044 19.199 1.00 34.02 157 THR C N 1
ATOM 6162 C CA . THR C 1 161 ? 9.565 -25.179 18.430 1.00 35.26 157 THR C CA 1
ATOM 6163 C C . THR C 1 161 ? 10.712 -24.725 17.535 1.00 32.18 157 THR C C 1
ATOM 6164 O O . THR C 1 161 ? 10.535 -23.734 16.810 1.00 32.12 157 THR C O 1
ATOM 6168 N N . VAL C 1 162 ? 11.793 -25.502 17.519 1.00 30.51 158 VAL C N 1
ATOM 6169 C CA . VAL C 1 162 ? 12.880 -25.411 16.509 1.00 28.98 158 VAL C CA 1
ATOM 6170 C C . VAL C 1 162 ? 12.785 -26.652 15.633 1.00 30.22 158 VAL C C 1
ATOM 6171 O O . VAL C 1 162 ? 12.909 -27.777 16.176 1.00 32.53 158 VAL C O 1
ATOM 6175 N N . ARG C 1 163 ? 12.599 -26.462 14.325 1.00 27.31 159 ARG C N 1
ATOM 6176 C CA . ARG C 1 163 ? 12.377 -27.572 13.360 1.00 28.91 159 ARG C CA 1
ATOM 6177 C C . ARG C 1 163 ? 13.375 -27.441 12.217 1.00 27.11 159 ARG C C 1
ATOM 6178 O O . ARG C 1 163 ? 13.443 -26.359 11.580 1.00 28.60 159 ARG C O 1
ATOM 6186 N N . GLY C 1 164 ? 14.139 -28.512 11.968 1.00 25.13 160 GLY C N 1
ATOM 6187 C CA . GLY C 1 164 ? 15.073 -28.582 10.844 1.00 24.37 160 GLY C CA 1
ATOM 6188 C C . GLY C 1 164 ? 14.709 -29.674 9.866 1.00 24.99 160 GLY C C 1
ATOM 6189 O O . GLY C 1 164 ? 14.204 -30.753 10.292 1.00 24.61 160 GLY C O 1
ATOM 6190 N N . LYS C 1 165 ? 15.058 -29.433 8.617 1.00 24.77 161 LYS C N 1
ATOM 6191 C CA . LYS C 1 165 ? 14.903 -30.391 7.513 1.00 28.46 161 LYS C CA 1
ATOM 6192 C C . LYS C 1 165 ? 16.154 -30.305 6.657 1.00 26.56 161 LYS C C 1
ATOM 6193 O O . LYS C 1 165 ? 16.508 -29.198 6.218 1.00 27.08 161 LYS C O 1
ATOM 6199 N N . ALA C 1 166 ? 16.817 -31.435 6.445 1.00 24.31 162 ALA C N 1
ATOM 6200 C CA . ALA C 1 166 ? 18.086 -31.524 5.708 1.00 25.34 162 ALA C CA 1
ATOM 6201 C C . ALA C 1 166 ? 18.072 -32.737 4.779 1.00 25.79 162 ALA C C 1
ATOM 6202 O O . ALA C 1 166 ? 17.510 -33.792 5.141 1.00 27.12 162 ALA C O 1
ATOM 6204 N N . SER C 1 167 ? 18.708 -32.564 3.632 1.00 25.94 163 SER C N 1
ATOM 6205 C CA . SER C 1 167 ? 18.926 -33.623 2.627 1.00 29.67 163 SER C CA 1
ATOM 6206 C C . SER C 1 167 ? 20.386 -33.561 2.184 1.00 29.34 163 SER C C 1
ATOM 6207 O O . SER C 1 167 ? 20.855 -32.466 1.819 1.00 28.56 163 SER C O 1
ATOM 6210 N N . TRP C 1 168 ? 21.078 -34.695 2.181 1.00 28.67 164 TRP C N 1
ATOM 6211 C CA . TRP C 1 168 ? 22.386 -34.809 1.499 1.00 25.55 164 TRP C CA 1
ATOM 6212 C C . TRP C 1 168 ? 22.450 -36.078 0.644 1.00 26.47 164 TRP C C 1
ATOM 6213 O O . TRP C 1 168 ? 21.622 -37.001 0.863 1.00 24.89 164 TRP C O 1
ATOM 6224 N N . ASN C 1 169 ? 23.376 -36.061 -0.316 1.00 27.62 165 ASN C N 1
ATOM 6225 C CA . ASN C 1 169 ? 23.559 -37.086 -1.374 1.00 27.89 165 ASN C CA 1
ATOM 6226 C C . ASN C 1 169 ? 24.693 -38.038 -0.983 1.00 27.54 165 ASN C C 1
ATOM 6227 O O . ASN C 1 169 ? 25.849 -37.590 -0.938 1.00 29.37 165 ASN C O 1
ATOM 6232 N N . VAL C 1 170 ? 24.379 -39.307 -0.751 1.00 29.55 166 VAL C N 1
ATOM 6233 C CA . VAL C 1 170 ? 25.374 -40.411 -0.575 1.00 29.02 166 VAL C CA 1
ATOM 6234 C C . VAL C 1 170 ? 26.491 -40.283 -1.611 1.00 27.54 166 VAL C C 1
ATOM 6235 O O . VAL C 1 170 ? 27.655 -40.473 -1.248 1.00 30.09 166 VAL C O 1
ATOM 6239 N N . ASP C 1 171 ? 26.176 -39.998 -2.864 1.00 29.35 167 ASP C N 1
ATOM 6240 C CA . ASP C 1 171 ? 27.171 -40.044 -3.966 1.00 30.99 167 ASP C CA 1
ATOM 6241 C C . ASP C 1 171 ? 28.098 -38.830 -3.926 1.00 31.58 167 ASP C C 1
ATOM 6242 O O . ASP C 1 171 ? 29.034 -38.800 -4.747 1.00 30.50 167 ASP C O 1
ATOM 6247 N N . ASP C 1 172 ? 27.901 -37.885 -3.003 1.00 29.71 168 ASP C N 1
ATOM 6248 C CA . ASP C 1 172 ? 28.896 -36.811 -2.745 1.00 27.93 168 ASP C CA 1
ATOM 6249 C C . ASP C 1 172 ? 30.032 -37.340 -1.861 1.00 28.29 168 ASP C C 1
ATOM 6250 O O . ASP C 1 172 ? 31.034 -36.619 -1.739 1.00 32.83 168 ASP C O 1
ATOM 6255 N N . PHE C 1 173 ? 29.888 -38.518 -1.256 1.00 28.56 169 PHE C N 1
ATOM 6256 C CA . PHE C 1 173 ? 30.790 -39.047 -0.202 1.00 30.09 169 PHE C CA 1
ATOM 6257 C C . PHE C 1 173 ? 31.263 -40.456 -0.588 1.00 33.58 169 PHE C C 1
ATOM 6258 O O . PHE C 1 173 ? 30.840 -40.995 -1.643 1.00 28.80 169 PHE C O 1
ATOM 6266 N N . GLY C 1 174 ? 32.092 -41.063 0.263 1.00 36.67 170 GLY C N 1
ATOM 6267 C CA . GLY C 1 174 ? 32.789 -42.318 -0.066 1.00 31.86 170 GLY C CA 1
ATOM 6268 C C . GLY C 1 174 ? 32.068 -43.548 0.474 1.00 32.56 170 GLY C C 1
ATOM 6269 O O . GLY C 1 174 ? 31.014 -43.451 1.118 1.00 27.14 170 GLY C O 1
ATOM 6270 N N . PRO C 1 175 ? 32.653 -44.746 0.221 1.00 29.39 171 PRO C N 1
ATOM 6271 C CA . PRO C 1 175 ? 32.046 -46.019 0.586 1.00 30.29 171 PRO C CA 1
ATOM 6272 C C . PRO C 1 175 ? 31.720 -46.212 2.064 1.00 30.48 171 PRO C C 1
ATOM 6273 O O . PRO C 1 175 ? 30.752 -46.944 2.364 1.00 30.69 171 PRO C O 1
ATOM 6277 N N . GLU C 1 176 ? 32.511 -45.610 2.967 1.00 33.81 172 GLU C N 1
ATOM 6278 C CA . GLU C 1 176 ? 32.243 -45.761 4.414 1.00 33.70 172 GLU C CA 1
ATOM 6279 C C . GLU C 1 176 ? 30.799 -45.309 4.684 1.00 32.51 172 GLU C C 1
ATOM 6280 O O . GLU C 1 176 ? 30.048 -46.015 5.395 1.00 29.10 172 GLU C O 1
ATOM 6286 N N . LEU C 1 177 ? 30.430 -44.132 4.177 1.00 34.03 173 LEU C N 1
ATOM 6287 C CA . LEU C 1 177 ? 29.123 -43.507 4.504 1.00 30.34 173 LEU C CA 1
ATOM 6288 C C . LEU C 1 177 ? 28.020 -44.218 3.698 1.00 29.46 173 LEU C C 1
ATOM 6289 O O . LEU C 1 177 ? 26.966 -44.524 4.293 1.00 29.72 173 LEU C O 1
ATOM 6294 N N . ALA C 1 178 ? 28.288 -44.526 2.426 1.00 30.20 174 ALA C N 1
ATOM 6295 C CA . ALA C 1 178 ? 27.323 -45.198 1.509 1.00 29.88 174 ALA C CA 1
ATOM 6296 C C . ALA C 1 178 ? 26.925 -46.553 2.098 1.00 31.77 174 ALA C C 1
ATOM 6297 O O . ALA C 1 178 ? 25.699 -46.848 2.165 1.00 28.83 174 ALA C O 1
ATOM 6299 N N . THR C 1 179 ? 27.900 -47.315 2.605 1.00 31.25 175 THR C N 1
ATOM 6300 C CA . THR C 1 179 ? 27.646 -48.623 3.234 1.00 32.30 175 THR C CA 1
ATOM 6301 C C . THR C 1 179 ? 26.839 -48.422 4.505 1.00 32.59 175 THR C C 1
ATOM 6302 O O . THR C 1 179 ? 25.898 -49.201 4.721 1.00 33.36 175 THR C O 1
ATOM 6306 N N . ALA C 1 180 ? 27.173 -47.434 5.333 1.00 35.68 176 ALA C N 1
ATOM 6307 C CA . ALA C 1 180 ? 26.452 -47.206 6.608 1.00 32.27 176 ALA C CA 1
ATOM 6308 C C . ALA C 1 180 ? 25.010 -46.731 6.337 1.00 29.25 176 ALA C C 1
ATOM 6309 O O . ALA C 1 180 ? 24.162 -46.896 7.234 1.00 35.43 176 ALA C O 1
ATOM 6311 N N . GLN C 1 181 ? 24.746 -46.158 5.162 1.00 29.37 177 GLN C N 1
ATOM 6312 C CA . GLN C 1 181 ? 23.396 -45.669 4.765 1.00 30.30 177 GLN C CA 1
ATOM 6313 C C . GLN C 1 181 ? 22.587 -46.828 4.134 1.00 33.80 177 GLN C C 1
ATOM 6314 O O . GLN C 1 181 ? 21.437 -46.578 3.708 1.00 30.68 177 GLN C O 1
ATOM 6320 N N . GLN C 1 182 ? 23.151 -48.050 4.092 1.00 31.57 178 GLN C N 1
ATOM 6321 C CA . GLN C 1 182 ? 22.420 -49.282 3.704 1.00 30.50 178 GLN C CA 1
ATOM 6322 C C . GLN C 1 182 ? 22.063 -49.268 2.215 1.00 30.58 178 GLN C C 1
ATOM 6323 O O . GLN C 1 182 ? 21.080 -49.952 1.815 1.00 36.07 178 GLN C O 1
ATOM 6329 N N . VAL C 1 183 ? 22.873 -48.592 1.412 1.00 26.97 179 VAL C N 1
ATOM 6330 C CA . VAL C 1 183 ? 22.645 -48.448 -0.038 1.00 27.89 179 VAL C CA 1
ATOM 6331 C C . VAL C 1 183 ? 22.729 -49.825 -0.715 1.00 35.59 179 VAL C C 1
ATOM 6332 O O . VAL C 1 183 ? 23.752 -50.516 -0.545 1.00 33.10 179 VAL C O 1
ATOM 6336 N N . GLY C 1 184 ? 21.681 -50.197 -1.455 1.00 34.82 180 GLY C N 1
ATOM 6337 C CA . GLY C 1 184 ? 21.611 -51.445 -2.233 1.00 35.03 180 GLY C CA 1
ATOM 6338 C C . GLY C 1 184 ? 20.991 -52.590 -1.463 1.00 35.77 180 GLY C C 1
ATOM 6339 O O . GLY C 1 184 ? 20.811 -53.660 -2.092 1.00 36.89 180 GLY C O 1
ATOM 6340 N N . ARG C 1 185 ? 20.658 -52.406 -0.186 1.00 35.44 181 ARG C N 1
ATOM 6341 C CA . ARG C 1 185 ? 20.058 -53.473 0.639 1.00 36.88 181 ARG C CA 1
ATOM 6342 C C . ARG C 1 185 ? 18.587 -53.651 0.241 1.00 44.80 181 ARG C C 1
ATOM 6343 O O . ARG C 1 185 ? 18.048 -52.744 -0.388 1.00 37.08 181 ARG C O 1
ATOM 6351 N N . THR C 1 186 ? 17.957 -54.762 0.630 1.00 41.94 182 THR C N 1
ATOM 6352 C CA . THR C 1 186 ? 16.493 -54.969 0.497 1.00 39.99 182 THR C CA 1
ATOM 6353 C C . THR C 1 186 ? 15.827 -54.288 1.693 1.00 36.58 182 THR C C 1
ATOM 6354 O O . THR C 1 186 ? 16.487 -54.132 2.743 1.00 39.47 182 THR C O 1
ATOM 6358 N N . VAL C 1 187 ? 14.539 -53.974 1.558 1.00 39.20 183 VAL C N 1
ATOM 6359 C CA . VAL C 1 187 ? 13.693 -53.434 2.659 1.00 39.03 183 VAL C CA 1
ATOM 6360 C C . VAL C 1 187 ? 13.724 -54.404 3.851 1.00 36.68 183 VAL C C 1
ATOM 6361 O O . VAL C 1 187 ? 13.757 -53.942 4.976 1.00 34.10 183 VAL C O 1
ATOM 6365 N N . ALA C 1 188 ? 13.679 -55.719 3.626 1.00 43.94 184 ALA C N 1
ATOM 6366 C CA . ALA C 1 188 ? 13.711 -56.735 4.715 1.00 40.52 184 ALA C CA 1
ATOM 6367 C C . ALA C 1 188 ? 15.069 -56.681 5.430 1.00 33.41 184 ALA C C 1
ATOM 6368 O O . ALA C 1 188 ? 15.094 -56.686 6.667 1.00 33.89 184 ALA C O 1
ATOM 6370 N N . GLU C 1 189 ? 16.177 -56.586 4.687 1.00 38.98 185 GLU C N 1
ATOM 6371 C CA . GLU C 1 189 ? 17.532 -56.431 5.294 1.00 37.07 185 GLU C CA 1
ATOM 6372 C C . GLU C 1 189 ? 17.558 -55.131 6.120 1.00 38.03 185 GLU C C 1
ATOM 6373 O O . GLU C 1 189 ? 18.050 -55.137 7.268 1.00 34.24 185 GLU C O 1
ATOM 6379 N N . PHE C 1 190 ? 16.972 -54.058 5.575 1.00 38.54 186 PHE C N 1
ATOM 6380 C CA . PHE C 1 190 ? 16.943 -52.742 6.256 1.00 37.12 186 PHE C CA 1
ATOM 6381 C C . PHE C 1 190 ? 16.150 -52.856 7.552 1.00 36.27 186 PHE C C 1
ATOM 6382 O O . PHE C 1 190 ? 16.595 -52.337 8.583 1.00 33.39 186 PHE C O 1
ATOM 6390 N N . ASP C 1 191 ? 14.992 -53.511 7.515 1.00 37.69 187 ASP C N 1
ATOM 6391 C CA . ASP C 1 191 ? 14.093 -53.587 8.698 1.00 39.16 187 ASP C CA 1
ATOM 6392 C C . ASP C 1 191 ? 14.790 -54.373 9.817 1.00 37.53 187 ASP C C 1
ATOM 6393 O O . ASP C 1 191 ? 14.609 -53.996 10.997 1.00 38.28 187 ASP C O 1
ATOM 6398 N N . GLU C 1 192 ? 15.533 -55.443 9.480 1.00 41.00 188 GLU C N 1
ATOM 6399 C CA . GLU C 1 192 ? 16.283 -56.240 10.492 1.00 39.64 188 GLU C CA 1
ATOM 6400 C C . GLU C 1 192 ? 17.382 -55.340 11.077 1.00 37.67 188 GLU C C 1
ATOM 6401 O O . GLU C 1 192 ? 17.520 -55.265 12.316 1.00 40.38 188 GLU C O 1
ATOM 6403 N N . TRP C 1 193 ? 18.130 -54.649 10.212 1.00 42.18 189 TRP C N 1
ATOM 6404 C CA . TRP C 1 193 ? 19.246 -53.762 10.645 1.00 37.41 189 TRP C CA 1
ATOM 6405 C C . TRP C 1 193 ? 18.740 -52.643 11.563 1.00 39.11 189 TRP C C 1
ATOM 6406 O O . TRP C 1 193 ? 19.324 -52.434 12.637 1.00 39.72 189 TRP C O 1
ATOM 6417 N N . VAL C 1 194 ? 17.698 -51.918 11.151 1.00 37.93 190 VAL C N 1
ATOM 6418 C CA . VAL C 1 194 ? 17.290 -50.649 11.827 1.00 42.04 190 VAL C CA 1
ATOM 6419 C C . VAL C 1 194 ? 16.719 -50.974 13.209 1.00 41.00 190 VAL C C 1
ATOM 6420 O O . VAL C 1 194 ? 16.821 -50.104 14.092 1.00 40.02 190 VAL C O 1
ATOM 6424 N N . ARG C 1 195 ? 16.216 -52.199 13.403 1.00 45.09 191 ARG C N 1
ATOM 6425 C CA . ARG C 1 195 ? 15.615 -52.669 14.680 1.00 52.16 191 ARG C CA 1
ATOM 6426 C C . ARG C 1 195 ? 16.694 -53.223 15.621 1.00 53.83 191 ARG C C 1
ATOM 6427 O O . ARG C 1 195 ? 16.408 -53.343 16.824 1.00 52.95 191 ARG C O 1
ATOM 6435 N N . GLY C 1 196 ? 17.885 -53.517 15.100 1.00 52.25 192 GLY C N 1
ATOM 6436 C CA . GLY C 1 196 ? 19.049 -54.034 15.849 1.00 51.53 192 GLY C CA 1
ATOM 6437 C C . GLY C 1 196 ? 19.367 -53.252 17.117 1.00 52.06 192 GLY C C 1
ATOM 6438 O O . GLY C 1 196 ? 19.261 -52.027 17.117 1.00 47.50 192 GLY C O 1
ATOM 6439 N N . ALA C 1 197 ? 19.775 -53.960 18.165 1.00 52.42 193 ALA C N 1
ATOM 6440 C CA . ALA C 1 197 ? 20.056 -53.453 19.524 1.00 51.34 193 ALA C CA 1
ATOM 6441 C C . ALA C 1 197 ? 21.259 -52.509 19.510 1.00 48.27 193 ALA C C 1
ATOM 6442 O O . ALA C 1 197 ? 21.333 -51.661 20.394 1.00 50.49 193 ALA C O 1
ATOM 6444 N N . GLN C 1 198 ? 22.187 -52.684 18.571 1.00 48.59 194 GLN C N 1
ATOM 6445 C CA . GLN C 1 198 ? 23.454 -51.908 18.528 1.00 54.10 194 GLN C CA 1
ATOM 6446 C C . GLN C 1 198 ? 23.474 -50.974 17.316 1.00 49.65 194 GLN C C 1
ATOM 6447 O O . GLN C 1 198 ? 24.565 -50.586 16.888 1.00 43.87 194 GLN C O 1
ATOM 6453 N N . ARG C 1 199 ? 22.316 -50.624 16.760 1.00 44.51 195 ARG C N 1
ATOM 6454 C CA . ARG C 1 199 ? 22.238 -49.592 15.692 1.00 41.92 195 ARG C CA 1
ATOM 6455 C C . ARG C 1 199 ? 22.834 -48.308 16.260 1.00 35.44 195 ARG C C 1
ATOM 6456 O O . ARG C 1 199 ? 22.515 -47.902 17.367 1.00 34.66 195 ARG C O 1
ATOM 6464 N N . PRO C 1 200 ? 23.778 -47.665 15.561 1.00 32.11 196 PRO C N 1
ATOM 6465 C CA . PRO C 1 200 ? 24.400 -46.458 16.089 1.00 33.36 196 PRO C CA 1
ATOM 6466 C C . PRO C 1 200 ? 23.399 -45.311 16.233 1.00 34.58 196 PRO C C 1
ATOM 6467 O O . PRO C 1 200 ? 22.340 -45.303 15.603 1.00 31.07 196 PRO C O 1
ATOM 6471 N N . PRO C 1 201 ? 23.734 -44.303 17.062 1.00 35.29 197 PRO C N 1
ATOM 6472 C CA . PRO C 1 201 ? 22.903 -43.118 17.211 1.00 34.95 197 PRO C CA 1
ATOM 6473 C C . PRO C 1 201 ? 22.791 -42.381 15.877 1.00 34.40 197 PRO C C 1
ATOM 6474 O O . PRO C 1 201 ? 23.691 -42.460 15.020 1.00 33.89 197 PRO C O 1
ATOM 6478 N N . THR C 1 202 ? 21.638 -41.750 15.666 1.00 33.97 198 THR C N 1
ATOM 6479 C CA . THR C 1 202 ? 21.388 -40.911 14.476 1.00 31.34 198 THR C CA 1
ATOM 6480 C C . THR C 1 202 ? 22.268 -39.655 14.560 1.00 30.33 198 THR C C 1
ATOM 6481 O O . THR C 1 202 ? 22.488 -39.134 15.655 1.00 34.56 198 THR C O 1
ATOM 6485 N N . PHE C 1 203 ? 22.727 -39.173 13.412 1.00 30.78 199 PHE C N 1
ATOM 6486 C CA . PHE C 1 203 ? 23.487 -37.913 13.301 1.00 29.03 199 PHE C CA 1
ATOM 6487 C C . PHE C 1 203 ? 22.688 -36.794 13.962 1.00 28.95 199 PHE C C 1
ATOM 6488 O O . PHE C 1 203 ? 23.264 -35.943 14.660 1.00 28.87 199 PHE C O 1
ATOM 6496 N N . GLY C 1 204 ? 21.375 -36.783 13.723 1.00 30.87 200 GLY C N 1
ATOM 6497 C CA . GLY C 1 204 ? 20.481 -35.712 14.190 1.00 30.58 200 GLY C CA 1
ATOM 6498 C C . GLY C 1 204 ? 20.353 -35.701 15.695 1.00 29.41 200 GLY C C 1
ATOM 6499 O O . GLY C 1 204 ? 20.150 -34.625 16.261 1.00 28.82 200 GLY C O 1
ATOM 6500 N N . ARG C 1 205 ? 20.482 -36.852 16.348 1.00 31.57 201 ARG C N 1
ATOM 6501 C CA . ARG C 1 205 ? 20.404 -36.916 17.832 1.00 32.25 201 ARG C CA 1
ATOM 6502 C C . ARG C 1 205 ? 21.564 -36.098 18.416 1.00 31.77 201 ARG C C 1
ATOM 6503 O O . ARG C 1 205 ? 21.362 -35.345 19.391 1.00 32.98 201 ARG C O 1
ATOM 6511 N N . ASN C 1 206 ? 22.749 -36.222 17.829 1.00 31.88 202 ASN C N 1
ATOM 6512 C CA . ASN C 1 206 ? 23.926 -35.473 18.308 1.00 32.88 202 ASN C CA 1
ATOM 6513 C C . ASN C 1 206 ? 23.668 -33.980 18.048 1.00 30.12 202 ASN C C 1
ATOM 6514 O O . ASN C 1 206 ? 24.018 -33.164 18.924 1.00 29.90 202 ASN C O 1
ATOM 6519 N N . VAL C 1 207 ? 23.056 -33.633 16.917 1.00 29.41 203 VAL C N 1
ATOM 6520 C CA . VAL C 1 207 ? 22.711 -32.214 16.603 1.00 30.22 203 VAL C CA 1
ATOM 6521 C C . VAL C 1 207 ? 21.825 -31.665 17.720 1.00 28.22 203 VAL C C 1
ATOM 6522 O O . VAL C 1 207 ? 22.138 -30.595 18.249 1.00 28.84 203 VAL C O 1
ATOM 6526 N N . LEU C 1 208 ? 20.738 -32.357 18.050 1.00 31.36 204 LEU C N 1
ATOM 6527 C CA . LEU C 1 208 ? 19.749 -31.841 19.036 1.00 31.76 204 LEU C CA 1
ATOM 6528 C C . LEU C 1 208 ? 20.354 -31.845 20.445 1.00 32.38 204 LEU C C 1
ATOM 6529 O O . LEU C 1 208 ? 20.062 -30.908 21.201 1.00 31.58 204 LEU C O 1
ATOM 6534 N N . ASP C 1 209 ? 21.214 -32.805 20.787 1.00 33.90 205 ASP C N 1
ATOM 6535 C CA . ASP C 1 209 ? 21.888 -32.809 22.113 1.00 35.48 205 ASP C CA 1
ATOM 6536 C C . ASP C 1 209 ? 22.699 -31.512 22.229 1.00 31.74 205 ASP C C 1
ATOM 6537 O O . ASP C 1 209 ? 22.659 -30.880 23.305 1.00 29.89 205 ASP C O 1
ATOM 6542 N N . ALA C 1 210 ? 23.415 -31.133 21.168 1.00 28.28 206 ALA C N 1
ATOM 6543 C CA . ALA C 1 210 ? 24.248 -29.901 21.146 1.00 31.77 206 ALA C CA 1
ATOM 6544 C C . ALA C 1 210 ? 23.350 -28.655 21.311 1.00 31.50 206 ALA C C 1
ATOM 6545 O O . ALA C 1 210 ? 23.709 -27.770 22.097 1.00 32.90 206 ALA C O 1
ATOM 6547 N N . LEU C 1 211 ? 22.240 -28.561 20.580 1.00 30.30 207 LEU C N 1
ATOM 6548 C CA . LEU C 1 211 ? 21.364 -27.352 20.625 1.00 30.93 207 LEU C CA 1
ATOM 6549 C C . LEU C 1 211 ? 20.731 -27.234 22.012 1.00 32.47 207 LEU C C 1
ATOM 6550 O O . LEU C 1 211 ? 20.741 -26.132 22.571 1.00 33.76 207 LEU C O 1
ATOM 6555 N N . VAL C 1 212 ? 20.249 -28.341 22.559 1.00 34.25 208 VAL C N 1
ATOM 6556 C CA . VAL C 1 212 ? 19.619 -28.369 23.908 1.00 34.56 208 VAL C CA 1
ATOM 6557 C C . VAL C 1 212 ? 20.660 -27.938 24.953 1.00 38.72 208 VAL C C 1
ATOM 6558 O O . VAL C 1 212 ? 20.341 -27.076 25.805 1.00 38.99 208 VAL C O 1
ATOM 6562 N N . ALA C 1 213 ? 21.863 -28.511 24.915 1.00 39.58 209 ALA C N 1
ATOM 6563 C CA . ALA C 1 213 ? 22.950 -28.193 25.873 1.00 38.95 209 ALA C CA 1
ATOM 6564 C C . ALA C 1 213 ? 23.375 -26.724 25.696 1.00 35.07 209 ALA C C 1
ATOM 6565 O O . ALA C 1 213 ? 23.551 -26.022 26.697 1.00 37.04 209 ALA C O 1
ATOM 6567 N N . ASP C 1 214 ? 23.545 -26.256 24.463 1.00 32.64 210 ASP C N 1
ATOM 6568 C CA . ASP C 1 214 ? 23.945 -24.841 24.204 1.00 32.62 210 ASP C CA 1
ATOM 6569 C C . ASP C 1 214 ? 22.872 -23.894 24.763 1.00 34.53 210 ASP C C 1
ATOM 6570 O O . ASP C 1 214 ? 23.227 -22.813 25.260 1.00 34.93 210 ASP C O 1
ATOM 6575 N N . THR C 1 215 ? 21.597 -24.264 24.689 1.00 33.02 211 THR C N 1
ATOM 6576 C CA . THR C 1 215 ? 20.496 -23.379 25.147 1.00 37.39 211 THR C CA 1
ATOM 6577 C C . THR C 1 215 ? 20.389 -23.448 26.673 1.00 41.80 211 THR C C 1
ATOM 6578 O O . THR C 1 215 ? 19.707 -22.574 27.246 1.00 39.16 211 THR C O 1
ATOM 6582 N N . GLY C 1 216 ? 21.034 -24.437 27.301 1.00 39.01 212 GLY C N 1
ATOM 6583 C CA . GLY C 1 216 ? 21.034 -24.617 28.761 1.00 34.20 212 GLY C CA 1
ATOM 6584 C C . GLY C 1 216 ? 19.719 -25.176 29.251 1.00 36.91 212 GLY C C 1
ATOM 6585 O O . GLY C 1 216 ? 19.350 -24.853 30.372 1.00 46.76 212 GLY C O 1
ATOM 6586 N N . LEU C 1 217 ? 19.032 -25.999 28.463 1.00 36.58 213 LEU C N 1
ATOM 6587 C CA . LEU C 1 217 ? 17.700 -26.557 28.812 1.00 38.77 213 LEU C CA 1
ATOM 6588 C C . LEU C 1 217 ? 17.842 -27.990 29.317 1.00 41.62 213 LEU C C 1
ATOM 6589 O O . LEU C 1 217 ? 18.966 -28.543 29.249 1.00 43.56 213 LEU C O 1
ATOM 6594 N N . THR C 1 218 ? 16.729 -28.564 29.792 1.00 44.05 214 THR C N 1
ATOM 6595 C CA . THR C 1 218 ? 16.671 -29.876 30.482 1.00 43.29 214 THR C CA 1
ATOM 6596 C C . THR C 1 218 ? 15.818 -30.837 29.665 1.00 43.43 214 THR C C 1
ATOM 6597 O O . THR C 1 218 ? 14.640 -30.528 29.431 1.00 44.48 214 THR C O 1
ATOM 6601 N N . VAL C 1 219 ? 16.372 -31.992 29.320 1.00 41.54 215 VAL C N 1
ATOM 6602 C CA . VAL C 1 219 ? 15.645 -33.013 28.527 1.00 44.45 215 VAL C CA 1
ATOM 6603 C C . VAL C 1 219 ? 14.441 -33.477 29.352 1.00 46.91 215 VAL C C 1
ATOM 6604 O O . VAL C 1 219 ? 14.620 -33.778 30.551 1.00 45.21 215 VAL C O 1
ATOM 6608 N N . LYS C 1 220 ? 13.261 -33.480 28.740 1.00 45.56 216 LYS C N 1
ATOM 6609 C CA . LYS C 1 220 ? 12.040 -34.098 29.300 1.00 51.83 216 LYS C CA 1
ATOM 6610 C C . LYS C 1 220 ? 11.796 -35.423 28.574 1.00 51.10 216 LYS C C 1
ATOM 6611 O O . LYS C 1 220 ? 11.497 -36.414 29.227 1.00 55.48 216 LYS C O 1
ATOM 6617 N N . SER C 1 221 ? 11.931 -35.436 27.258 1.00 49.75 217 SER C N 1
ATOM 6618 C CA . SER C 1 221 ? 11.586 -36.605 26.414 1.00 46.44 217 SER C CA 1
ATOM 6619 C C . SER C 1 221 ? 12.441 -36.604 25.142 1.00 51.59 217 SER C C 1
ATOM 6620 O O . SER C 1 221 ? 12.619 -35.519 24.545 1.00 50.90 217 SER C O 1
ATOM 6623 N N . ILE C 1 222 ? 12.935 -37.780 24.749 1.00 43.30 218 ILE C N 1
ATOM 6624 C CA . ILE C 1 222 ? 13.687 -38.000 23.484 1.00 43.83 218 ILE C CA 1
ATOM 6625 C C . ILE C 1 222 ? 12.961 -39.078 22.693 1.00 46.47 218 ILE C C 1
ATOM 6626 O O . ILE C 1 222 ? 12.755 -40.186 23.260 1.00 44.78 218 ILE C O 1
ATOM 6631 N N . THR C 1 223 ? 12.599 -38.780 21.443 1.00 41.82 219 THR C N 1
ATOM 6632 C CA . THR C 1 223 ? 12.041 -39.775 20.496 1.00 41.06 219 THR C CA 1
ATOM 6633 C C . THR C 1 223 ? 12.831 -39.758 19.185 1.00 40.97 219 THR C C 1
ATOM 6634 O O . THR C 1 223 ? 13.486 -38.738 18.876 1.00 40.35 219 THR C O 1
ATOM 6638 N N . THR C 1 224 ? 12.728 -40.857 18.440 1.00 39.02 220 THR C N 1
ATOM 6639 C CA . THR C 1 224 ? 13.441 -41.052 17.167 1.00 37.92 220 THR C CA 1
ATOM 6640 C C . THR C 1 224 ? 12.677 -42.050 16.317 1.00 35.47 220 THR C C 1
ATOM 6641 O O . THR C 1 224 ? 12.025 -42.916 16.881 1.00 34.69 220 THR C O 1
ATOM 6645 N N . ALA C 1 225 ? 12.783 -41.925 15.005 1.00 34.28 221 ALA C N 1
ATOM 6646 C CA . ALA C 1 225 ? 12.286 -42.917 14.045 1.00 33.58 221 ALA C CA 1
ATOM 6647 C C . ALA C 1 225 ? 13.141 -42.821 12.794 1.00 32.82 221 ALA C C 1
ATOM 6648 O O . ALA C 1 225 ? 13.703 -41.713 12.472 1.00 34.78 221 ALA C O 1
ATOM 6650 N N . THR C 1 226 ? 13.216 -43.922 12.070 1.00 30.42 222 THR C N 1
ATOM 6651 C CA . THR C 1 226 ? 13.937 -44.005 10.788 1.00 32.85 222 THR C CA 1
ATOM 6652 C C . THR C 1 226 ? 13.085 -44.783 9.806 1.00 30.94 222 THR C C 1
ATOM 6653 O O . THR C 1 226 ? 12.492 -45.771 10.215 1.00 32.18 222 THR C O 1
ATOM 6657 N N . ARG C 1 227 ? 13.078 -44.353 8.556 1.00 32.53 223 ARG C N 1
ATOM 6658 C CA . ARG C 1 227 ? 12.483 -45.120 7.441 1.00 35.37 223 ARG C CA 1
ATOM 6659 C C . ARG C 1 227 ? 13.503 -45.156 6.321 1.00 35.64 223 ARG C C 1
ATOM 6660 O O . ARG C 1 227 ? 14.274 -44.216 6.124 1.00 34.81 223 ARG C O 1
ATOM 6668 N N . PRO C 1 228 ? 13.517 -46.236 5.532 1.00 36.60 224 PRO C N 1
ATOM 6669 C CA . PRO C 1 228 ? 14.404 -46.313 4.387 1.00 36.69 224 PRO C CA 1
ATOM 6670 C C . PRO C 1 228 ? 13.917 -45.362 3.294 1.00 39.15 224 PRO C C 1
ATOM 6671 O O . PRO C 1 228 ? 12.723 -45.097 3.214 1.00 37.92 224 PRO C O 1
ATOM 6675 N N . ASP C 1 229 ? 14.859 -44.856 2.509 1.00 35.58 225 ASP C N 1
ATOM 6676 C CA . ASP C 1 229 ? 14.586 -44.176 1.230 1.00 38.40 225 ASP C CA 1
ATOM 6677 C C . ASP C 1 229 ? 14.703 -45.249 0.144 1.00 38.13 225 ASP C C 1
ATOM 6678 O O . ASP C 1 229 ? 15.681 -46.008 0.166 1.00 35.20 225 ASP C O 1
ATOM 6683 N N . ILE C 1 230 ? 13.727 -45.294 -0.756 1.00 39.32 226 ILE C N 1
ATOM 6684 C CA . ILE C 1 230 ? 13.523 -46.383 -1.750 1.00 39.80 226 ILE C CA 1
ATOM 6685 C C . ILE C 1 230 ? 13.700 -45.801 -3.144 1.00 37.84 226 ILE C C 1
ATOM 6686 O O . ILE C 1 230 ? 13.124 -44.756 -3.416 1.00 42.73 226 ILE C O 1
ATOM 6691 N N . ALA C 1 231 ? 14.429 -46.489 -4.018 1.00 36.92 227 ALA C N 1
ATOM 6692 C CA . ALA C 1 231 ? 14.516 -46.168 -5.459 1.00 37.90 227 ALA C CA 1
ATOM 6693 C C . ALA C 1 231 ? 13.130 -46.343 -6.110 1.00 42.38 227 ALA C C 1
ATOM 6694 O O . ALA C 1 231 ? 12.564 -47.430 -6.041 1.00 38.61 227 ALA C O 1
ATOM 6696 N N . SER C 1 232 ? 12.577 -45.306 -6.716 1.00 41.66 228 SER C N 1
ATOM 6697 C CA . SER C 1 232 ? 11.292 -45.386 -7.466 1.00 45.14 228 SER C CA 1
ATOM 6698 C C . SER C 1 232 ? 11.583 -45.764 -8.928 1.00 50.48 228 SER C C 1
ATOM 6699 O O . SER C 1 232 ? 10.652 -46.126 -9.661 1.00 56.61 228 SER C O 1
ATOM 6702 N N . ALA C 1 233 ? 12.842 -45.680 -9.360 1.00 52.63 229 ALA C N 1
ATOM 6703 C CA . ALA C 1 233 ? 13.284 -46.041 -10.726 1.00 53.00 229 ALA C CA 1
ATOM 6704 C C . ALA C 1 233 ? 14.711 -46.594 -10.680 1.00 57.51 229 ALA C C 1
ATOM 6705 O O . ALA C 1 233 ? 15.357 -46.448 -9.632 1.00 54.74 229 ALA C O 1
ATOM 6707 N N . ALA C 1 234 ? 15.186 -47.203 -11.769 1.00 49.73 230 ALA C N 1
ATOM 6708 C CA . ALA C 1 234 ? 16.584 -47.686 -11.872 1.00 51.30 230 ALA C CA 1
ATOM 6709 C C . ALA C 1 234 ? 17.535 -46.505 -11.661 1.00 52.21 230 ALA C C 1
ATOM 6710 O O . ALA C 1 234 ? 17.350 -45.454 -12.306 1.00 47.75 230 ALA C O 1
ATOM 6712 N N . MET C 1 235 ? 18.509 -46.664 -10.767 1.00 50.58 231 MET C N 1
ATOM 6713 C CA . MET C 1 235 ? 19.543 -45.630 -10.479 1.00 48.42 231 MET C CA 1
ATOM 6714 C C . MET C 1 235 ? 20.908 -46.298 -10.405 1.00 44.17 231 MET C C 1
ATOM 6715 O O . MET C 1 235 ? 20.974 -47.522 -10.436 1.00 45.12 231 MET C O 1
ATOM 6720 N N . ARG C 1 236 ? 21.940 -45.482 -10.306 1.00 40.97 232 ARG C N 1
ATOM 6721 C CA . ARG C 1 236 ? 23.324 -45.944 -10.069 1.00 42.74 232 ARG C CA 1
ATOM 6722 C C . ARG C 1 236 ? 23.874 -45.180 -8.859 1.00 43.50 232 ARG C C 1
ATOM 6723 O O . ARG C 1 236 ? 23.545 -43.996 -8.734 1.00 39.84 232 ARG C O 1
ATOM 6731 N N . SER C 1 237 ? 24.609 -45.846 -7.976 1.00 42.42 233 SER C N 1
ATOM 6732 C CA . SER C 1 237 ? 25.405 -45.195 -6.906 1.00 39.93 233 SER C CA 1
ATOM 6733 C C . SER C 1 237 ? 26.847 -45.130 -7.381 1.00 39.04 233 SER C C 1
ATOM 6734 O O . SER C 1 237 ? 27.481 -46.194 -7.488 1.00 40.93 233 SER C O 1
ATOM 6737 N N . GLU C 1 238 ? 27.337 -43.929 -7.673 1.00 36.66 234 GLU C N 1
ATOM 6738 C CA . GLU C 1 238 ? 28.766 -43.706 -7.996 1.00 41.36 234 GLU C CA 1
ATOM 6739 C C . GLU C 1 238 ? 29.623 -44.031 -6.762 1.00 38.55 234 GLU C C 1
ATOM 6740 O O . GLU C 1 238 ? 30.767 -44.464 -6.940 1.00 40.15 234 GLU C O 1
ATOM 6746 N N . ALA C 1 239 ? 29.112 -43.862 -5.543 1.00 37.12 235 ALA C N 1
ATOM 6747 C CA . ALA C 1 239 ? 29.928 -44.081 -4.321 1.00 36.70 235 ALA C CA 1
ATOM 6748 C C . ALA C 1 239 ? 30.299 -45.571 -4.226 1.00 37.84 235 ALA C C 1
ATOM 6749 O O . ALA C 1 239 ? 31.429 -45.854 -3.815 1.00 35.60 235 ALA C O 1
ATOM 6751 N N . LEU C 1 240 ? 29.377 -46.480 -4.540 1.00 33.41 236 LEU C N 1
ATOM 6752 C CA . LEU C 1 240 ? 29.614 -47.943 -4.413 1.00 35.98 236 LEU C CA 1
ATOM 6753 C C . LEU C 1 240 ? 29.825 -48.608 -5.786 1.00 36.98 236 LEU C C 1
ATOM 6754 O O . LEU C 1 240 ? 30.187 -49.806 -5.811 1.00 37.56 236 LEU C O 1
ATOM 6759 N N . GLY C 1 241 ? 29.708 -47.856 -6.882 1.00 43.91 237 GLY C N 1
ATOM 6760 C CA . GLY C 1 241 ? 29.795 -48.387 -8.255 1.00 43.08 237 GLY C CA 1
ATOM 6761 C C . GLY C 1 241 ? 28.827 -49.539 -8.479 1.00 42.86 237 GLY C C 1
ATOM 6762 O O . GLY C 1 241 ? 29.253 -50.556 -9.057 1.00 41.25 237 GLY C O 1
ATOM 6763 N N . ILE C 1 242 ? 27.576 -49.405 -8.031 1.00 40.23 238 ILE C N 1
ATOM 6764 C CA . ILE C 1 242 ? 26.537 -50.458 -8.184 1.00 37.78 238 ILE C CA 1
ATOM 6765 C C . ILE C 1 242 ? 25.296 -49.869 -8.847 1.00 45.43 238 ILE C C 1
ATOM 6766 O O . ILE C 1 242 ? 24.977 -48.679 -8.598 1.00 40.25 238 ILE C O 1
ATOM 6771 N N . ASP C 1 243 ? 24.617 -50.701 -9.638 1.00 40.63 239 ASP C N 1
ATOM 6772 C CA . ASP C 1 243 ? 23.275 -50.408 -10.191 1.00 42.36 239 ASP C CA 1
ATOM 6773 C C . ASP C 1 243 ? 22.253 -50.721 -9.097 1.00 43.32 239 ASP C C 1
ATOM 6774 O O . ASP C 1 243 ? 22.454 -51.693 -8.336 1.00 41.42 239 ASP C O 1
ATOM 6779 N N . LEU C 1 244 ? 21.228 -49.877 -8.985 1.00 37.49 240 LEU C N 1
ATOM 6780 C CA . LEU C 1 244 ? 20.148 -49.993 -7.990 1.00 37.19 240 LEU C CA 1
ATOM 6781 C C . LEU C 1 244 ? 18.832 -50.142 -8.757 1.00 42.82 240 LEU C C 1
ATOM 6782 O O . LEU C 1 244 ? 18.584 -49.357 -9.712 1.00 40.64 240 LEU C O 1
ATOM 6787 N N . ALA C 1 245 ? 18.029 -51.133 -8.375 1.00 45.63 241 ALA C N 1
ATOM 6788 C CA . ALA C 1 245 ? 16.753 -51.454 -9.038 1.00 48.45 241 ALA C CA 1
ATOM 6789 C C . ALA C 1 245 ? 15.634 -50.711 -8.320 1.00 45.66 241 ALA C C 1
ATOM 6790 O O . ALA C 1 245 ? 15.709 -50.462 -7.127 1.00 42.60 241 ALA C O 1
ATOM 6792 N N . PRO C 1 246 ? 14.547 -50.356 -9.037 1.00 49.19 242 PRO C N 1
ATOM 6793 C CA . PRO C 1 246 ? 13.329 -49.881 -8.388 1.00 47.01 242 PRO C CA 1
ATOM 6794 C C . PRO C 1 246 ? 13.023 -50.782 -7.190 1.00 42.90 242 PRO C C 1
ATOM 6795 O O . PRO C 1 246 ? 13.096 -51.948 -7.363 1.00 45.55 242 PRO C O 1
ATOM 6799 N N . GLY C 1 247 ? 12.719 -50.208 -6.023 1.00 38.69 243 GLY C N 1
ATOM 6800 C CA . GLY C 1 247 ? 12.422 -50.944 -4.774 1.00 39.99 243 GLY C CA 1
ATOM 6801 C C . GLY C 1 247 ? 13.651 -51.155 -3.885 1.00 37.92 243 GLY C C 1
ATOM 6802 O O . GLY C 1 247 ? 13.454 -51.463 -2.682 1.00 40.12 243 GLY C O 1
ATOM 6803 N N . ASP C 1 248 ? 14.869 -51.015 -4.411 1.00 36.10 244 ASP C N 1
ATOM 6804 C CA . ASP C 1 248 ? 16.111 -51.106 -3.588 1.00 38.21 244 ASP C CA 1
ATOM 6805 C C . ASP C 1 248 ? 16.166 -49.959 -2.565 1.00 40.24 244 ASP C C 1
ATOM 6806 O O . ASP C 1 248 ? 15.684 -48.871 -2.880 1.00 35.99 244 ASP C O 1
ATOM 6811 N N . VAL C 1 249 ? 16.760 -50.200 -1.397 1.00 40.57 245 VAL C N 1
ATOM 6812 C CA . VAL C 1 249 ? 17.096 -49.133 -0.410 1.00 39.08 245 VAL C CA 1
ATOM 6813 C C . VAL C 1 249 ? 18.227 -48.273 -0.984 1.00 40.66 245 VAL C C 1
ATOM 6814 O O . VAL C 1 249 ? 19.225 -48.835 -1.514 1.00 35.95 245 VAL C O 1
ATOM 6818 N N . ILE C 1 250 ? 18.083 -46.944 -0.917 1.00 38.96 246 ILE C N 1
ATOM 6819 C CA . ILE C 1 250 ? 19.107 -45.996 -1.454 1.00 34.84 246 ILE C CA 1
ATOM 6820 C C . ILE C 1 250 ? 19.608 -45.069 -0.345 1.00 30.68 246 ILE C C 1
ATOM 6821 O O . ILE C 1 250 ? 20.332 -44.144 -0.667 1.00 29.38 246 ILE C O 1
ATOM 6826 N N . GLY C 1 251 ? 19.216 -45.305 0.895 1.00 31.24 247 GLY C N 1
ATOM 6827 C CA . GLY C 1 251 ? 19.596 -44.491 2.053 1.00 31.38 247 GLY C CA 1
ATOM 6828 C C . GLY C 1 251 ? 18.486 -44.490 3.053 1.00 32.73 247 GLY C C 1
ATOM 6829 O O . GLY C 1 251 ? 17.686 -45.413 3.015 1.00 33.10 247 GLY C O 1
ATOM 6830 N N . PHE C 1 252 ? 18.436 -43.496 3.929 1.00 31.06 248 PHE C N 1
ATOM 6831 C CA . PHE C 1 252 ? 17.367 -43.434 4.941 1.00 30.97 248 PHE C CA 1
ATOM 6832 C C . PHE C 1 252 ? 17.185 -42.010 5.434 1.00 32.92 248 PHE C C 1
ATOM 6833 O O . PHE C 1 252 ? 18.090 -41.150 5.291 1.00 29.25 248 PHE C O 1
ATOM 6841 N N . THR C 1 253 ? 16.027 -41.822 6.054 1.00 32.86 249 THR C N 1
ATOM 6842 C CA . THR C 1 253 ? 15.576 -40.554 6.657 1.00 34.56 249 THR C CA 1
ATOM 6843 C C . THR C 1 253 ? 15.342 -40.820 8.142 1.00 33.59 249 THR C C 1
ATOM 6844 O O . THR C 1 253 ? 14.594 -41.753 8.472 1.00 33.72 249 THR C O 1
ATOM 6848 N N . ASP C 1 254 ? 15.988 -40.027 8.991 1.00 29.86 250 ASP C N 1
ATOM 6849 C CA . ASP C 1 254 ? 15.796 -40.049 10.451 1.00 29.11 250 ASP C CA 1
ATOM 6850 C C . ASP C 1 254 ? 14.934 -38.845 10.829 1.00 30.07 250 ASP C C 1
ATOM 6851 O O . ASP C 1 254 ? 15.057 -37.796 10.171 1.00 31.27 250 ASP C O 1
ATOM 6856 N N . ILE C 1 255 ? 14.175 -38.989 11.899 1.00 29.88 251 ILE C N 1
ATOM 6857 C CA . ILE C 1 255 ? 13.464 -37.861 12.571 1.00 34.99 251 ILE C CA 1
ATOM 6858 C C . ILE C 1 255 ? 13.777 -38.002 14.053 1.00 30.75 251 ILE C C 1
ATOM 6859 O O . ILE C 1 255 ? 13.554 -39.091 14.599 1.00 33.58 251 ILE C O 1
ATOM 6864 N N . ASP C 1 256 ? 14.367 -36.963 14.627 1.00 28.29 252 ASP C N 1
ATOM 6865 C CA . ASP C 1 256 ? 14.737 -36.889 16.049 1.00 28.59 252 ASP C CA 1
ATOM 6866 C C . ASP C 1 256 ? 13.970 -35.736 16.670 1.00 31.80 252 ASP C C 1
ATOM 6867 O O . ASP C 1 256 ? 13.777 -34.698 16.006 1.00 29.64 252 ASP C O 1
ATOM 6872 N N . ARG C 1 257 ? 13.565 -35.927 17.921 1.00 31.65 253 ARG C N 1
ATOM 6873 C CA . ARG C 1 257 ? 12.777 -34.932 18.677 1.00 35.93 253 ARG C CA 1
ATOM 6874 C C . ARG C 1 257 ? 13.215 -34.946 20.132 1.00 35.26 253 ARG C C 1
ATOM 6875 O O . ARG C 1 257 ? 13.298 -36.049 20.723 1.00 37.75 253 ARG C O 1
ATOM 6883 N N . ILE C 1 258 ? 13.490 -33.768 20.671 1.00 32.76 254 ILE C N 1
ATOM 6884 C CA . ILE C 1 258 ? 13.758 -33.581 22.117 1.00 36.81 254 ILE C CA 1
ATOM 6885 C C . ILE C 1 258 ? 12.812 -32.507 22.657 1.00 38.02 254 ILE C C 1
ATOM 6886 O O . ILE C 1 258 ? 12.879 -31.343 22.179 1.00 36.46 254 ILE C O 1
ATOM 6891 N N . GLU C 1 259 ? 11.969 -32.895 23.613 1.00 37.48 255 GLU C N 1
ATOM 6892 C CA . GLU C 1 259 ? 11.152 -31.947 24.411 1.00 41.44 255 GLU C CA 1
ATOM 6893 C C . GLU C 1 259 ? 11.944 -31.578 25.660 1.00 39.20 255 GLU C C 1
ATOM 6894 O O . GLU C 1 259 ? 12.598 -32.469 26.243 1.00 38.26 255 GLU C O 1
ATOM 6900 N N . THR C 1 260 ? 11.926 -30.306 26.027 1.00 37.27 256 THR C N 1
ATOM 6901 C CA . THR C 1 260 ? 12.631 -29.815 27.232 1.00 37.79 256 THR C CA 1
ATOM 6902 C C . THR C 1 260 ? 11.601 -29.588 28.338 1.00 42.77 256 THR C C 1
ATOM 6903 O O . THR C 1 260 ? 10.429 -29.320 28.012 1.00 41.50 256 THR C O 1
ATOM 6907 N N . GLU C 1 261 ? 12.041 -29.665 29.593 1.00 50.42 257 GLU C N 1
ATOM 6908 C CA . GLU C 1 261 ? 11.195 -29.327 30.763 1.00 52.63 257 GLU C CA 1
ATOM 6909 C C . GLU C 1 261 ? 10.734 -27.872 30.602 1.00 53.23 257 GLU C C 1
ATOM 6910 O O . GLU C 1 261 ? 9.557 -27.605 30.861 1.00 57.66 257 GLU C O 1
ATOM 6916 N N . GLU C 1 262 ? 11.602 -26.982 30.113 1.00 52.77 258 GLU C N 1
ATOM 6917 C CA . GLU C 1 262 ? 11.353 -25.515 30.114 1.00 48.41 258 GLU C CA 1
ATOM 6918 C C . GLU C 1 262 ? 10.326 -25.114 29.039 1.00 46.18 258 GLU C C 1
ATOM 6919 O O . GLU C 1 262 ? 9.858 -23.970 29.091 1.00 49.79 258 GLU C O 1
ATOM 6925 N N . GLY C 1 263 ? 9.992 -25.982 28.084 1.00 42.46 259 GLY C N 1
ATOM 6926 C CA . GLY C 1 263 ? 8.979 -25.671 27.055 1.00 39.99 259 GLY C CA 1
ATOM 6927 C C . GLY C 1 263 ? 9.470 -25.892 25.625 1.00 36.61 259 GLY C C 1
ATOM 6928 O O . GLY C 1 263 ? 8.836 -26.619 24.869 1.00 33.94 259 GLY C O 1
ATOM 6929 N N . PRO C 1 264 ? 10.593 -25.272 25.187 1.00 32.61 260 PRO C N 1
ATOM 6930 C CA . PRO C 1 264 ? 11.041 -25.428 23.805 1.00 35.26 260 PRO C CA 1
ATOM 6931 C C . PRO C 1 264 ? 11.195 -26.901 23.390 1.00 35.93 260 PRO C C 1
ATOM 6932 O O . PRO C 1 264 ? 11.684 -27.741 24.169 1.00 32.20 260 PRO C O 1
ATOM 6936 N N . VAL C 1 265 ? 10.731 -27.188 22.179 1.00 33.83 261 VAL C N 1
ATOM 6937 C CA . VAL C 1 265 ? 10.826 -28.516 21.530 1.00 34.47 261 VAL C CA 1
ATOM 6938 C C . VAL C 1 265 ? 11.755 -28.383 20.330 1.00 34.72 261 VAL C C 1
ATOM 6939 O O . VAL C 1 265 ? 11.609 -27.399 19.589 1.00 30.08 261 VAL C O 1
ATOM 6943 N N . PHE C 1 266 ? 12.636 -29.363 20.145 1.00 32.67 262 PHE C N 1
ATOM 6944 C CA . PHE C 1 266 ? 13.566 -29.445 18.996 1.00 31.29 262 PHE C CA 1
ATOM 6945 C C . PHE C 1 266 ? 13.199 -30.661 18.162 1.00 30.77 262 PHE C C 1
ATOM 6946 O O . PHE C 1 266 ? 13.015 -31.757 18.729 1.00 28.78 262 PHE C O 1
ATOM 6954 N N . GLU C 1 267 ? 13.161 -30.484 16.847 1.00 29.90 263 GLU C N 1
ATOM 6955 C CA . GLU C 1 267 ? 12.884 -31.571 15.897 1.00 32.34 263 GLU C CA 1
ATOM 6956 C C . GLU C 1 267 ? 13.773 -31.422 14.665 1.00 31.10 263 GLU C C 1
ATOM 6957 O O . GLU C 1 267 ? 13.959 -30.287 14.168 1.00 27.49 263 GLU C O 1
ATOM 6963 N N . PHE C 1 268 ? 14.307 -32.528 14.166 1.00 26.34 264 PHE C N 1
ATOM 6964 C CA . PHE C 1 268 ? 15.247 -32.528 13.023 1.00 28.76 264 PHE C CA 1
ATOM 6965 C C . PHE C 1 268 ? 15.009 -33.780 12.178 1.00 27.83 264 PHE C C 1
ATOM 6966 O O . PHE C 1 268 ? 15.147 -34.896 12.666 1.00 30.50 264 PHE C O 1
ATOM 6974 N N . GLU C 1 269 ? 14.687 -33.567 10.917 1.00 26.05 265 GLU C N 1
ATOM 6975 C CA . GLU C 1 269 ? 14.521 -34.629 9.916 1.00 29.77 265 GLU C CA 1
ATOM 6976 C C . GLU C 1 269 ? 15.687 -34.513 8.940 1.00 28.10 265 GLU C C 1
ATOM 6977 O O . GLU C 1 269 ? 15.897 -33.414 8.372 1.00 24.70 265 GLU C O 1
ATOM 6983 N N . MET C 1 270 ? 16.403 -35.628 8.754 1.00 26.81 266 MET C N 1
ATOM 6984 C CA . MET C 1 270 ? 17.616 -35.694 7.917 1.00 29.16 266 MET C CA 1
ATOM 6985 C C . MET C 1 270 ? 17.521 -36.915 7.007 1.00 27.22 266 MET C C 1
ATOM 6986 O O . MET C 1 270 ? 17.368 -38.014 7.495 1.00 30.99 266 MET C O 1
ATOM 6991 N N . SER C 1 271 ? 17.653 -36.687 5.713 1.00 31.05 267 SER C N 1
ATOM 6992 C CA . SER C 1 271 ? 17.754 -37.760 4.712 1.00 29.57 267 SER C CA 1
ATOM 6993 C C . SER C 1 271 ? 19.154 -37.765 4.123 1.00 27.03 267 SER C C 1
ATOM 6994 O O . SER C 1 271 ? 19.616 -36.723 3.640 1.00 29.89 267 SER C O 1
ATOM 6997 N N . GLY C 1 272 ? 19.782 -38.938 4.144 1.00 24.34 268 GLY C N 1
ATOM 6998 C CA . GLY C 1 272 ? 21.032 -39.241 3.444 1.00 29.30 268 GLY C CA 1
ATOM 6999 C C . GLY C 1 272 ? 20.784 -40.367 2.454 1.00 26.47 268 GLY C C 1
ATOM 7000 O O . GLY C 1 272 ? 20.545 -41.502 2.929 1.00 28.76 268 GLY C O 1
ATOM 7001 N N . ARG C 1 273 ? 20.798 -40.064 1.159 1.00 28.30 269 ARG C N 1
ATOM 7002 C CA . ARG C 1 273 ? 20.405 -41.066 0.131 1.00 31.27 269 ARG C CA 1
ATOM 7003 C C . ARG C 1 273 ? 21.111 -40.788 -1.185 1.00 31.49 269 ARG C C 1
ATOM 7004 O O . ARG C 1 273 ? 21.577 -39.648 -1.431 1.00 29.52 269 ARG C O 1
ATOM 7012 N N . VAL C 1 274 ? 21.116 -41.795 -2.054 1.00 30.13 270 VAL C N 1
ATOM 7013 C CA . VAL C 1 274 ? 21.571 -41.607 -3.454 1.00 29.86 270 VAL C CA 1
ATOM 7014 C C . VAL C 1 274 ? 20.538 -40.714 -4.156 1.00 29.10 270 VAL C C 1
ATOM 7015 O O . VAL C 1 274 ? 19.335 -41.023 -4.089 1.00 32.05 270 VAL C O 1
ATOM 7019 N N . TYR C 1 275 ? 20.998 -39.654 -4.807 1.00 29.68 271 TYR C N 1
ATOM 7020 C CA . TYR C 1 275 ? 20.140 -38.741 -5.596 1.00 32.57 271 TYR C CA 1
ATOM 7021 C C . TYR C 1 275 ? 20.001 -39.259 -7.027 1.00 35.80 271 TYR C C 1
ATOM 7022 O O . TYR C 1 275 ? 20.987 -39.737 -7.608 1.00 36.58 271 TYR C O 1
ATOM 7031 N N . GLY C 1 276 ? 18.810 -39.079 -7.592 1.00 40.07 272 GLY C N 1
ATOM 7032 C CA . GLY C 1 276 ? 18.592 -39.087 -9.052 1.00 50.38 272 GLY C CA 1
ATOM 7033 C C . GLY C 1 276 ? 18.873 -37.703 -9.627 1.00 56.77 272 GLY C C 1
ATOM 7034 O O . GLY C 1 276 ? 19.058 -36.749 -8.887 1.00 50.13 272 GLY C O 1
ATOM 7035 N N . PRO C 1 277 ? 18.997 -37.548 -10.963 1.00 63.73 273 PRO C N 1
ATOM 7036 C CA . PRO C 1 277 ? 19.212 -36.228 -11.564 1.00 64.48 273 PRO C CA 1
ATOM 7037 C C . PRO C 1 277 ? 18.126 -35.218 -11.156 1.00 59.48 273 PRO C C 1
ATOM 7038 O O . PRO C 1 277 ? 16.988 -35.598 -10.946 1.00 55.42 273 PRO C O 1
ATOM 7042 N N . GLY C 1 278 ? 18.526 -33.960 -10.969 1.00 59.21 274 GLY C N 1
ATOM 7043 C CA . GLY C 1 278 ? 17.610 -32.861 -10.617 1.00 59.10 274 GLY C CA 1
ATOM 7044 C C . GLY C 1 278 ? 17.465 -32.657 -9.115 1.00 55.52 274 GLY C C 1
ATOM 7045 O O . GLY C 1 278 ? 17.026 -31.552 -8.730 1.00 56.66 274 GLY C O 1
ATOM 7046 N N . GLU C 1 279 ? 17.847 -33.622 -8.274 1.00 41.96 275 GLU C N 1
ATOM 7047 C CA . GLU C 1 279 ? 17.681 -33.477 -6.803 1.00 39.14 275 GLU C CA 1
ATOM 7048 C C . GLU C 1 279 ? 18.805 -32.603 -6.246 1.00 30.77 275 GLU C C 1
ATOM 7049 O O . GLU C 1 279 ? 19.908 -32.603 -6.785 1.00 35.06 275 GLU C O 1
ATOM 7055 N N . GLY C 1 280 ? 18.509 -31.854 -5.190 1.00 34.63 276 GLY C N 1
ATOM 7056 C CA . GLY C 1 280 ? 19.493 -30.947 -4.570 1.00 30.73 276 GLY C CA 1
ATOM 7057 C C . GLY C 1 280 ? 19.435 -31.072 -3.065 1.00 26.97 276 GLY C C 1
ATOM 7058 O O . GLY C 1 280 ? 18.349 -31.379 -2.511 1.00 28.97 276 GLY C O 1
ATOM 7059 N N . ASP C 1 281 ? 20.564 -30.795 -2.425 1.00 27.56 277 ASP C N 1
ATOM 7060 C CA . ASP C 1 281 ? 20.646 -30.712 -0.947 1.00 25.64 277 ASP C CA 1
ATOM 7061 C C . ASP C 1 281 ? 19.765 -29.564 -0.469 1.00 24.32 277 ASP C C 1
ATOM 7062 O O . ASP C 1 281 ? 19.598 -28.567 -1.189 1.00 26.77 277 ASP C O 1
ATOM 7067 N N . ILE C 1 282 ? 19.321 -29.683 0.763 1.00 26.44 278 ILE C N 1
ATOM 7068 C CA . ILE C 1 282 ? 18.444 -28.718 1.448 1.00 30.17 278 ILE C CA 1
ATOM 7069 C C . ILE C 1 282 ? 18.958 -28.505 2.875 1.00 27.55 278 ILE C C 1
ATOM 7070 O O . ILE C 1 282 ? 19.425 -29.483 3.538 1.00 26.19 278 ILE C O 1
ATOM 7075 N N . ASN C 1 283 ? 18.829 -27.267 3.348 1.00 25.29 279 ASN C N 1
ATOM 7076 C CA . ASN C 1 283 ? 18.943 -26.916 4.785 1.00 25.49 279 ASN C CA 1
ATOM 7077 C C . ASN C 1 283 ? 17.856 -25.891 5.106 1.00 25.08 279 ASN C C 1
ATOM 7078 O O . ASN C 1 283 ? 18.021 -24.729 4.722 1.00 25.86 279 ASN C O 1
ATOM 7083 N N . GLU C 1 284 ? 16.774 -26.318 5.732 1.00 24.26 280 GLU C N 1
ATOM 7084 C CA . GLU C 1 284 ? 15.589 -25.456 5.977 1.00 27.50 280 GLU C CA 1
ATOM 7085 C C . GLU C 1 284 ? 15.201 -25.577 7.435 1.00 23.26 280 GLU C C 1
ATOM 7086 O O . GLU C 1 284 ? 14.944 -26.696 7.907 1.00 26.13 280 GLU C O 1
ATOM 7092 N N . TRP C 1 285 ? 15.222 -24.461 8.134 1.00 23.56 281 TRP C N 1
ATOM 7093 C CA . TRP C 1 285 ? 14.907 -24.412 9.577 1.00 22.46 281 TRP C CA 1
ATOM 7094 C C . TRP C 1 285 ? 13.804 -23.384 9.833 1.00 25.95 281 TRP C C 1
ATOM 7095 O O . TRP C 1 285 ? 13.836 -22.281 9.230 1.00 25.56 281 TRP C O 1
ATOM 7106 N N . THR C 1 286 ? 12.905 -23.742 10.737 1.00 24.22 282 THR C N 1
ATOM 7107 C CA . THR C 1 286 ? 11.821 -22.879 11.224 1.00 27.52 282 THR C CA 1
ATOM 7108 C C . THR C 1 286 ? 11.923 -22.814 12.733 1.00 29.50 282 THR C C 1
ATOM 7109 O O . THR C 1 286 ? 12.164 -23.855 13.378 1.00 31.80 282 THR C O 1
ATOM 7113 N N . ILE C 1 287 ? 11.726 -21.627 13.267 1.00 29.89 283 ILE C N 1
ATOM 7114 C CA . ILE C 1 287 ? 11.482 -21.414 14.714 1.00 29.92 283 ILE C CA 1
ATOM 7115 C C . ILE C 1 287 ? 10.062 -20.876 14.848 1.00 34.10 283 ILE C C 1
ATOM 7116 O O . ILE C 1 287 ? 9.745 -19.800 14.240 1.00 29.45 283 ILE C O 1
ATOM 7121 N N . GLU C 1 288 ? 9.222 -21.634 15.556 1.00 34.21 284 GLU C N 1
ATOM 7122 C CA . GLU C 1 288 ? 7.852 -21.204 15.921 1.00 34.52 284 GLU C CA 1
ATOM 7123 C C . GLU C 1 288 ? 7.944 -20.557 17.305 1.00 30.93 284 GLU C C 1
ATOM 7124 O O . GLU C 1 288 ? 8.482 -21.178 18.227 1.00 33.53 284 GLU C O 1
ATOM 7130 N N . GLY C 1 289 ? 7.466 -19.332 17.421 1.00 29.63 285 GLY C N 1
ATOM 7131 C CA . GLY C 1 289 ? 7.437 -18.595 18.678 1.00 32.69 285 GLY C CA 1
ATOM 7132 C C . GLY C 1 289 ? 7.170 -17.141 18.391 1.00 32.31 285 GLY C C 1
ATOM 7133 O O . GLY C 1 289 ? 6.447 -16.847 17.415 1.00 31.84 285 GLY C O 1
ATOM 7134 N N . GLU C 1 290 ? 7.775 -16.271 19.178 1.00 33.91 286 GLU C N 1
ATOM 7135 C CA . GLU C 1 290 ? 7.674 -14.810 18.991 1.00 33.92 286 GLU C CA 1
ATOM 7136 C C . GLU C 1 290 ? 9.079 -14.318 18.699 1.00 30.18 286 GLU C C 1
ATOM 7137 O O . GLU C 1 290 ? 9.920 -14.345 19.574 1.00 33.33 286 GLU C O 1
ATOM 7143 N N . PRO C 1 291 ? 9.417 -13.926 17.445 1.00 30.39 287 PRO C N 1
ATOM 7144 C CA . PRO C 1 291 ? 8.551 -14.099 16.287 1.00 29.31 287 PRO C CA 1
ATOM 7145 C C . PRO C 1 291 ? 8.788 -15.484 15.663 1.00 30.34 287 PRO C C 1
ATOM 7146 O O . PRO C 1 291 ? 9.643 -16.234 16.169 1.00 29.98 287 PRO C O 1
ATOM 7150 N N . ASN C 1 292 ? 8.107 -15.774 14.569 1.00 26.54 288 ASN C N 1
ATOM 7151 C CA . ASN C 1 292 ? 8.417 -16.941 13.712 1.00 28.69 288 ASN C CA 1
ATOM 7152 C C . ASN C 1 292 ? 9.624 -16.584 12.843 1.00 28.15 288 ASN C C 1
ATOM 7153 O O . ASN C 1 292 ? 9.652 -15.478 12.271 1.00 26.39 288 ASN C O 1
ATOM 7158 N N . LEU C 1 293 ? 10.569 -17.514 12.735 1.00 25.79 289 LEU C N 1
ATOM 7159 C CA . LEU C 1 293 ? 11.834 -17.311 12.002 1.00 26.50 289 LEU C CA 1
ATOM 7160 C C . LEU C 1 293 ? 12.035 -18.452 11.016 1.00 24.49 289 LEU C C 1
ATOM 7161 O O . LEU C 1 293 ? 11.540 -19.568 11.269 1.00 25.00 289 LEU C O 1
ATOM 7166 N N . PHE C 1 294 ? 12.734 -18.136 9.931 1.00 25.56 290 PHE C N 1
ATOM 7167 C CA . PHE C 1 294 ? 13.015 -19.053 8.807 1.00 25.09 290 PHE C CA 1
ATOM 7168 C C . PHE C 1 294 ? 14.457 -18.868 8.352 1.00 27.12 290 PHE C C 1
ATOM 7169 O O . PHE C 1 294 ? 14.966 -17.705 8.257 1.00 25.64 290 PHE C O 1
ATOM 7177 N N . LEU C 1 295 ? 15.094 -19.987 8.033 1.00 25.59 291 LEU C N 1
ATOM 7178 C CA . LEU C 1 295 ? 16.430 -20.001 7.400 1.00 27.91 291 LEU C CA 1
ATOM 7179 C C . LEU C 1 295 ? 16.487 -21.087 6.333 1.00 27.87 291 LEU C C 1
ATOM 7180 O O . LEU C 1 295 ? 16.002 -22.193 6.585 1.00 27.93 291 LEU C O 1
ATOM 7185 N N . SER C 1 296 ? 16.991 -20.713 5.159 1.00 26.51 292 SER C N 1
ATOM 7186 C CA . SER C 1 296 ? 17.220 -21.627 4.027 1.00 29.25 292 SER C CA 1
ATOM 7187 C C . SER C 1 296 ? 18.572 -21.295 3.412 1.00 28.32 292 SER C C 1
ATOM 7188 O O . SER C 1 296 ? 18.946 -20.101 3.358 1.00 26.79 292 SER C O 1
ATOM 7191 N N . ASN C 1 297 ? 19.267 -22.309 2.882 1.00 25.90 293 ASN C N 1
ATOM 7192 C CA . ASN C 1 297 ? 20.611 -22.142 2.293 1.00 23.98 293 ASN C CA 1
ATOM 7193 C C . ASN C 1 297 ? 20.557 -22.576 0.822 1.00 28.63 293 ASN C C 1
ATOM 7194 O O . ASN C 1 297 ? 21.626 -22.860 0.249 1.00 30.50 293 ASN C O 1
ATOM 7199 N N . GLY C 1 298 ? 19.380 -22.548 0.195 1.00 24.65 294 GLY C N 1
ATOM 7200 C CA . GLY C 1 298 ? 19.242 -22.929 -1.223 1.00 28.01 294 GLY C CA 1
ATOM 7201 C C . GLY C 1 298 ? 19.785 -24.357 -1.421 1.00 27.93 294 GLY C C 1
ATOM 7202 O O . GLY C 1 298 ? 19.602 -25.202 -0.535 1.00 27.78 294 GLY C O 1
ATOM 7203 N N . THR C 1 299 ? 20.417 -24.619 -2.552 1.00 29.00 295 THR C N 1
ATOM 7204 C CA . THR C 1 299 ? 21.092 -25.909 -2.852 1.00 27.49 295 THR C CA 1
ATOM 7205 C C . THR C 1 299 ? 22.454 -25.847 -2.158 1.00 27.93 295 THR C C 1
ATOM 7206 O O . THR C 1 299 ? 23.438 -25.411 -2.769 1.00 29.80 295 THR C O 1
ATOM 7210 N N . VAL C 1 300 ? 22.459 -26.172 -0.876 1.00 28.42 296 VAL C N 1
ATOM 7211 C CA . VAL C 1 300 ? 23.619 -25.950 0.021 1.00 29.93 296 VAL C CA 1
ATOM 7212 C C . VAL C 1 300 ? 24.742 -26.894 -0.398 1.00 30.50 296 VAL C C 1
ATOM 7213 O O . VAL C 1 300 ? 24.501 -28.067 -0.672 1.00 28.55 296 VAL C O 1
ATOM 7217 N N . PRO C 1 301 ? 25.991 -26.397 -0.515 1.00 27.27 297 PRO C N 1
ATOM 7218 C CA . PRO C 1 301 ? 27.131 -27.252 -0.876 1.00 26.34 297 PRO C CA 1
ATOM 7219 C C . PRO C 1 301 ? 27.667 -28.046 0.322 1.00 28.98 297 PRO C C 1
ATOM 7220 O O . PRO C 1 301 ? 28.688 -27.709 0.899 1.00 28.75 297 PRO C O 1
ATOM 7224 N N . THR C 1 302 ? 26.952 -29.117 0.669 1.00 28.29 298 THR C N 1
ATOM 7225 C CA . THR C 1 302 ? 27.262 -29.969 1.836 1.00 26.03 298 THR C CA 1
ATOM 7226 C C . THR C 1 302 ? 28.692 -30.520 1.683 1.00 30.49 298 THR C C 1
ATOM 7227 O O . THR C 1 302 ? 29.460 -30.461 2.655 1.00 29.33 298 THR C O 1
ATOM 7231 N N . GLN C 1 303 ? 29.036 -31.073 0.522 1.00 31.04 299 GLN C N 1
ATOM 7232 C CA . GLN C 1 303 ? 30.351 -31.736 0.328 1.00 30.62 299 GLN C CA 1
ATOM 7233 C C . GLN C 1 303 ? 31.468 -30.707 0.572 1.00 28.77 299 GLN C C 1
ATOM 7234 O O . GLN C 1 303 ? 32.385 -30.993 1.339 1.00 30.19 299 GLN C O 1
ATOM 7240 N N . THR C 1 304 ? 31.418 -29.553 -0.080 1.00 29.62 300 THR C N 1
ATOM 7241 C CA . THR C 1 304 ? 32.549 -28.594 0.034 1.00 29.59 300 THR C CA 1
ATOM 7242 C C . THR C 1 304 ? 32.614 -28.077 1.481 1.00 29.63 300 THR C C 1
ATOM 7243 O O . THR C 1 304 ? 33.736 -27.994 2.004 1.00 27.60 300 THR C O 1
ATOM 7247 N N . THR C 1 305 ? 31.478 -27.715 2.104 1.00 27.02 301 THR C N 1
ATOM 7248 C CA . THR C 1 305 ? 31.480 -27.059 3.444 1.00 26.33 301 THR C CA 1
ATOM 7249 C C . THR C 1 305 ? 31.737 -28.097 4.537 1.00 28.41 301 THR C C 1
ATOM 7250 O O . THR C 1 305 ? 32.125 -27.701 5.661 1.00 30.41 301 THR C O 1
ATOM 7254 N N . THR C 1 306 ? 31.602 -29.396 4.264 1.00 26.13 302 THR C N 1
ATOM 7255 C CA . THR C 1 306 ? 32.121 -30.408 5.214 1.00 25.73 302 THR C CA 1
ATOM 7256 C C . THR C 1 306 ? 33.619 -30.147 5.396 1.00 29.23 302 THR C C 1
ATOM 7257 O O . THR C 1 306 ? 34.104 -30.090 6.532 1.00 28.10 302 THR C O 1
ATOM 7261 N N . CYS C 1 307 ? 34.318 -29.964 4.285 1.00 29.74 303 CYS C N 1
ATOM 7262 C CA . CYS C 1 307 ? 35.799 -29.902 4.225 1.00 33.33 303 CYS C CA 1
ATOM 7263 C C . CYS C 1 307 ? 36.281 -28.511 4.678 1.00 30.60 303 CYS C C 1
ATOM 7264 O O . CYS C 1 307 ? 37.200 -28.457 5.502 1.00 28.92 303 CYS C O 1
ATOM 7267 N N . THR C 1 308 ? 35.642 -27.433 4.214 1.00 29.90 304 THR C N 1
ATOM 7268 C CA . THR C 1 308 ? 36.001 -26.036 4.593 1.00 29.06 304 THR C CA 1
ATOM 7269 C C . THR C 1 308 ? 35.830 -25.854 6.091 1.00 31.50 304 THR C C 1
ATOM 7270 O O . THR C 1 308 ? 36.681 -25.211 6.699 1.00 30.35 304 THR C O 1
ATOM 7274 N N . GLN C 1 309 ? 34.794 -26.429 6.687 1.00 30.89 305 GLN C N 1
ATOM 7275 C CA . GLN C 1 309 ? 34.552 -26.216 8.132 1.00 28.81 305 GLN C CA 1
ATOM 7276 C C . GLN C 1 309 ? 35.618 -26.943 8.942 1.00 33.09 305 GLN C C 1
ATOM 7277 O O . GLN C 1 309 ? 36.135 -26.314 9.902 1.00 32.34 305 GLN C O 1
ATOM 7283 N N . MET C 1 310 ? 35.968 -28.186 8.603 1.00 28.35 306 MET C N 1
ATOM 7284 C CA . MET C 1 310 ? 37.042 -28.887 9.353 1.00 31.92 306 MET C CA 1
ATOM 7285 C C . MET C 1 310 ? 38.353 -28.088 9.217 1.00 28.14 306 MET C C 1
ATOM 7286 O O . MET C 1 310 ? 39.042 -27.904 10.218 1.00 33.09 306 MET C O 1
ATOM 7291 N N . VAL C 1 311 ? 38.683 -27.630 8.024 1.00 28.63 307 VAL C N 1
ATOM 7292 C CA . VAL C 1 311 ? 39.937 -26.864 7.786 1.00 31.99 307 VAL C CA 1
ATOM 7293 C C . VAL C 1 311 ? 39.898 -25.564 8.608 1.00 36.49 307 VAL C C 1
ATOM 7294 O O . VAL C 1 311 ? 40.865 -25.300 9.385 1.00 34.44 307 VAL C O 1
ATOM 7298 N N . ASN C 1 312 ? 38.808 -24.795 8.491 1.00 32.63 308 ASN C N 1
ATOM 7299 C CA . ASN C 1 312 ? 38.704 -23.440 9.103 1.00 32.18 308 ASN C CA 1
ATOM 7300 C C . ASN C 1 312 ? 38.649 -23.603 10.623 1.00 30.70 308 ASN C C 1
ATOM 7301 O O . ASN C 1 312 ? 38.936 -22.603 11.331 1.00 31.86 308 ASN C O 1
ATOM 7306 N N . ARG C 1 313 ? 38.337 -24.803 11.124 1.00 28.27 309 ARG C N 1
ATOM 7307 C CA . ARG C 1 313 ? 38.324 -25.062 12.594 1.00 30.34 309 ARG C CA 1
ATOM 7308 C C . ARG C 1 313 ? 39.728 -25.281 13.177 1.00 31.69 309 ARG C C 1
ATOM 7309 O O . ARG C 1 313 ? 39.866 -25.227 14.443 1.00 31.07 309 ARG C O 1
ATOM 7317 N N . ILE C 1 314 ? 40.723 -25.580 12.349 1.00 33.94 310 ILE C N 1
ATOM 7318 C CA . ILE C 1 314 ? 42.021 -26.102 12.874 1.00 36.46 310 ILE C CA 1
ATOM 7319 C C . ILE C 1 314 ? 42.624 -25.103 13.880 1.00 34.94 310 ILE C C 1
ATOM 7320 O O . ILE C 1 314 ? 43.033 -25.525 14.960 1.00 34.35 310 ILE C O 1
ATOM 7325 N N . PRO C 1 315 ? 42.715 -23.779 13.601 1.00 35.70 311 PRO C N 1
ATOM 7326 C CA . PRO C 1 315 ? 43.256 -22.837 14.590 1.00 38.41 311 PRO C CA 1
ATOM 7327 C C . PRO C 1 315 ? 42.501 -22.841 15.931 1.00 40.50 311 PRO C C 1
ATOM 7328 O O . PRO C 1 315 ? 43.125 -22.700 16.989 1.00 38.02 311 PRO C O 1
ATOM 7332 N N . ASP C 1 316 ? 41.172 -22.979 15.870 1.00 35.52 312 ASP C N 1
ATOM 7333 C CA . ASP C 1 316 ? 40.302 -22.962 17.069 1.00 37.44 312 ASP C CA 1
ATOM 7334 C C . ASP C 1 316 ? 40.647 -24.190 17.910 1.00 36.23 312 ASP C C 1
ATOM 7335 O O . ASP C 1 316 ? 40.735 -24.052 19.153 1.00 39.96 312 ASP C O 1
ATOM 7340 N N . VAL C 1 317 ? 40.835 -25.348 17.264 1.00 38.92 313 VAL C N 1
ATOM 7341 C CA . VAL C 1 317 ? 41.021 -26.636 17.985 1.00 35.86 313 VAL C CA 1
ATOM 7342 C C . VAL C 1 317 ? 42.429 -26.633 18.626 1.00 37.56 313 VAL C C 1
ATOM 7343 O O . VAL C 1 317 ? 42.557 -27.049 19.820 1.00 35.21 313 VAL C O 1
ATOM 7347 N N . ILE C 1 318 ? 43.433 -26.123 17.915 1.00 39.04 314 ILE C N 1
ATOM 7348 C CA . ILE C 1 318 ? 44.813 -25.996 18.477 1.00 42.13 314 ILE C CA 1
ATOM 7349 C C . ILE C 1 318 ? 44.758 -25.094 19.722 1.00 44.38 314 ILE C C 1
ATOM 7350 O O . ILE C 1 318 ? 45.282 -25.522 20.771 1.00 39.47 314 ILE C O 1
ATOM 7355 N N . ALA C 1 319 ? 44.091 -23.939 19.627 1.00 44.68 315 ALA C N 1
ATOM 7356 C CA . ALA C 1 319 ? 44.025 -22.916 20.699 1.00 42.72 315 ALA C CA 1
ATOM 7357 C C . ALA C 1 319 ? 43.129 -23.353 21.870 1.00 48.91 315 ALA C C 1
ATOM 7358 O O . ALA C 1 319 ? 43.278 -22.743 22.943 1.00 46.88 315 ALA C O 1
ATOM 7360 N N . ALA C 1 320 ? 42.242 -24.341 21.710 1.00 47.27 316 ALA C N 1
ATOM 7361 C CA . ALA C 1 320 ? 41.197 -24.664 22.713 1.00 45.27 316 ALA C CA 1
ATOM 7362 C C . ALA C 1 320 ? 41.787 -25.405 23.913 1.00 47.02 316 ALA C C 1
ATOM 7363 O O . ALA C 1 320 ? 42.849 -25.997 23.816 1.00 46.05 316 ALA C O 1
ATOM 7365 N N . PRO C 1 321 ? 41.097 -25.427 25.073 1.00 46.56 317 PRO C N 1
ATOM 7366 C CA . PRO C 1 321 ? 41.501 -26.261 26.205 1.00 48.65 317 PRO C CA 1
ATOM 7367 C C . PRO C 1 321 ? 41.562 -27.746 25.868 1.00 48.34 317 PRO C C 1
ATOM 7368 O O . PRO C 1 321 ? 40.887 -28.203 24.948 1.00 44.65 317 PRO C O 1
ATOM 7372 N N . PRO C 1 322 ? 42.384 -28.535 26.590 1.00 46.92 318 PRO C N 1
ATOM 7373 C CA . PRO C 1 322 ? 42.448 -29.972 26.367 1.00 43.70 318 PRO C CA 1
ATOM 7374 C C . PRO C 1 322 ? 41.108 -30.624 26.728 1.00 43.35 318 PRO C C 1
ATOM 7375 O O . PRO C 1 322 ? 40.350 -30.062 27.498 1.00 41.49 318 PRO C O 1
ATOM 7379 N N . GLY C 1 323 ? 40.879 -31.807 26.171 1.00 41.64 319 GLY C N 1
ATOM 7380 C CA . GLY C 1 323 ? 39.647 -32.595 26.352 1.00 41.51 319 GLY C CA 1
ATOM 7381 C C . GLY C 1 323 ? 38.853 -32.659 25.052 1.00 41.74 319 GLY C C 1
ATOM 7382 O O . GLY C 1 323 ? 39.348 -32.166 23.995 1.00 36.22 319 GLY C O 1
ATOM 7383 N N . ILE C 1 324 ? 37.673 -33.265 25.118 1.00 39.36 320 ILE C N 1
ATOM 7384 C CA . ILE C 1 324 ? 36.652 -33.152 24.038 1.00 39.33 320 ILE C CA 1
ATOM 7385 C C . ILE C 1 324 ? 36.085 -31.734 24.132 1.00 39.35 320 ILE C C 1
ATOM 7386 O O . ILE C 1 324 ? 35.489 -31.411 25.163 1.00 37.65 320 ILE C O 1
ATOM 7391 N N . VAL C 1 325 ? 36.310 -30.912 23.110 1.00 37.67 321 VAL C N 1
ATOM 7392 C CA . VAL C 1 325 ? 35.730 -29.548 23.044 1.00 40.42 321 VAL C CA 1
ATOM 7393 C C . VAL C 1 325 ? 34.766 -29.520 21.851 1.00 39.15 321 VAL C C 1
ATOM 7394 O O . VAL C 1 325 ? 35.199 -29.720 20.707 1.00 41.80 321 VAL C O 1
ATOM 7398 N N . THR C 1 326 ? 33.492 -29.298 22.136 1.00 36.29 322 THR C N 1
ATOM 7399 C CA . THR C 1 326 ? 32.406 -29.305 21.122 1.00 34.26 322 THR C CA 1
ATOM 7400 C C . THR C 1 326 ? 32.299 -27.928 20.478 1.00 33.75 322 THR C C 1
ATOM 7401 O O . THR C 1 326 ? 32.640 -26.915 21.128 1.00 37.57 322 THR C O 1
ATOM 7405 N N . VAL C 1 327 ? 31.826 -27.878 19.234 1.00 31.85 323 VAL C N 1
ATOM 7406 C CA . VAL C 1 327 ? 31.896 -26.657 18.381 1.00 30.52 323 VAL C CA 1
ATOM 7407 C C . VAL C 1 327 ? 30.945 -25.566 18.912 1.00 29.62 323 VAL C C 1
ATOM 7408 O O . VAL C 1 327 ? 31.183 -24.405 18.602 1.00 34.83 323 VAL C O 1
ATOM 7412 N N . ASP C 1 328 ? 29.924 -25.916 19.687 1.00 30.81 324 ASP C N 1
ATOM 7413 C CA . ASP C 1 328 ? 29.039 -24.917 20.349 1.00 36.25 324 ASP C CA 1
ATOM 7414 C C . ASP C 1 328 ? 29.843 -24.095 21.373 1.00 41.06 324 ASP C C 1
ATOM 7415 O O . ASP C 1 328 ? 29.426 -22.960 21.670 1.00 36.67 324 ASP C O 1
ATOM 7420 N N . ARG C 1 329 ? 30.965 -24.626 21.874 1.00 41.28 325 ARG C N 1
ATOM 7421 C CA . ARG C 1 329 ? 31.805 -23.969 22.914 1.00 43.63 325 ARG C CA 1
ATOM 7422 C C . ARG C 1 329 ? 32.973 -23.206 22.277 1.00 43.73 325 ARG C C 1
ATOM 7423 O O . ARG C 1 329 ? 33.605 -22.440 22.991 1.00 47.95 325 ARG C O 1
ATOM 7427 N N . LEU C 1 330 ? 33.220 -23.367 20.976 1.00 39.55 326 LEU C N 1
ATOM 7428 C CA . LEU C 1 330 ? 34.367 -22.725 20.311 1.00 36.31 326 LEU C CA 1
ATOM 7429 C C . LEU C 1 330 ? 33.992 -21.305 19.927 1.00 36.38 326 LEU C C 1
ATOM 7430 O O . LEU C 1 330 ? 32.814 -20.992 19.786 1.00 36.36 326 LEU C O 1
ATOM 7435 N N . PRO C 1 331 ? 34.977 -20.397 19.740 1.00 36.69 327 PRO C N 1
ATOM 7436 C CA . PRO C 1 331 ? 34.706 -19.078 19.190 1.00 37.10 327 PRO C CA 1
ATOM 7437 C C . PRO C 1 331 ? 34.062 -19.203 17.812 1.00 39.73 327 PRO C C 1
ATOM 7438 O O . PRO C 1 331 ? 34.075 -20.274 17.224 1.00 44.39 327 PRO C O 1
ATOM 7442 N N . ARG C 1 332 ? 33.492 -18.108 17.326 1.00 40.85 328 ARG C N 1
ATOM 7443 C CA . ARG C 1 332 ? 32.791 -18.103 16.025 1.00 39.21 328 ARG C CA 1
ATOM 7444 C C . ARG C 1 332 ? 33.757 -18.606 14.944 1.00 38.40 328 ARG C C 1
ATOM 7445 O O . ARG C 1 332 ? 34.898 -18.145 14.863 1.00 30.59 328 ARG C O 1
ATOM 7453 N N . LEU C 1 333 ? 33.265 -19.492 14.094 1.00 34.68 329 LEU C N 1
ATOM 7454 C CA . LEU C 1 333 ? 33.977 -19.932 12.874 1.00 32.62 329 LEU C CA 1
ATOM 7455 C C . LEU C 1 333 ? 34.265 -18.714 12.019 1.00 32.43 329 LEU C C 1
ATOM 7456 O O . LEU C 1 333 ? 33.355 -17.851 11.861 1.00 32.89 329 LEU C O 1
ATOM 7461 N N . ARG C 1 334 ? 35.493 -18.601 11.501 1.00 34.87 330 ARG C N 1
ATOM 7462 C CA . ARG C 1 334 ? 35.851 -17.423 10.678 1.00 35.78 330 ARG C CA 1
ATOM 7463 C C . ARG C 1 334 ? 36.603 -17.835 9.414 1.00 34.97 330 ARG C C 1
ATOM 7464 O O . ARG C 1 334 ? 37.311 -18.890 9.386 1.00 34.04 330 ARG C O 1
ATOM 7472 N N . TYR C 1 335 ? 36.361 -17.035 8.377 1.00 32.28 331 TYR C N 1
ATOM 7473 C CA . TYR C 1 335 ? 37.090 -17.029 7.099 1.00 35.91 331 TYR C CA 1
ATOM 7474 C C . TYR C 1 335 ? 38.510 -16.551 7.383 1.00 41.76 331 TYR C C 1
ATOM 7475 O O . TYR C 1 335 ? 38.652 -15.453 7.953 1.00 38.37 331 TYR C O 1
ATOM 7484 N N . ARG C 1 336 ? 39.516 -17.342 7.014 1.00 45.45 332 ARG C N 1
ATOM 7485 C CA . ARG C 1 336 ? 40.948 -16.951 7.067 1.00 51.27 332 ARG C CA 1
ATOM 7486 C C . ARG C 1 336 ? 41.587 -17.333 5.734 1.00 51.93 332 ARG C C 1
ATOM 7487 O O . ARG C 1 336 ? 41.708 -18.518 5.427 1.00 51.10 332 ARG C O 1
ATOM 7495 N N . PRO C 1 337 ? 41.941 -16.354 4.872 1.00 53.21 333 PRO C N 1
ATOM 7496 C CA . PRO C 1 337 ? 42.653 -16.654 3.621 1.00 58.97 333 PRO C CA 1
ATOM 7497 C C . PRO C 1 337 ? 43.978 -17.432 3.811 1.00 54.67 333 PRO C C 1
ATOM 7498 O O . PRO C 1 337 ? 44.286 -18.255 2.993 1.00 62.76 333 PRO C O 1
ATOM 7502 N N . GLN C 1 338 ? 44.723 -17.176 4.890 1.00 54.28 334 GLN C N 1
ATOM 7503 C CA . GLN C 1 338 ? 45.996 -17.866 5.224 1.00 55.22 334 GLN C CA 1
ATOM 7504 C C . GLN C 1 338 ? 46.009 -18.111 6.731 1.00 52.80 334 GLN C C 1
ATOM 7505 O O . GLN C 1 338 ? 45.553 -17.237 7.480 1.00 53.89 334 GLN C O 1
ATOM 7507 N N . PHE C 1 339 ? 46.544 -19.257 7.152 1.00 50.42 335 PHE C N 1
ATOM 7508 C CA . PHE C 1 339 ? 46.585 -19.725 8.564 1.00 48.74 335 PHE C CA 1
ATOM 7509 C C . PHE C 1 339 ? 47.861 -19.250 9.278 1.00 54.37 335 PHE C C 1
ATOM 7510 O O . PHE C 1 339 ? 48.898 -19.042 8.676 1.00 48.40 335 PHE C O 1
ATOM 7518 N N . HIS D 1 1 ? 60.997 -12.612 -54.477 1.00 67.61 -3 HIS D N 1
ATOM 7519 C CA . HIS D 1 1 ? 59.952 -11.899 -55.281 1.00 67.24 -3 HIS D CA 1
ATOM 7520 C C . HIS D 1 1 ? 60.608 -10.753 -56.065 1.00 71.04 -3 HIS D C 1
ATOM 7521 O O . HIS D 1 1 ? 61.406 -10.007 -55.457 1.00 73.11 -3 HIS D O 1
ATOM 7523 N N . HIS D 1 2 ? 60.304 -10.636 -57.366 1.00 72.87 -2 HIS D N 1
ATOM 7524 C CA . HIS D 1 2 ? 60.869 -9.615 -58.296 1.00 71.04 -2 HIS D CA 1
ATOM 7525 C C . HIS D 1 2 ? 60.375 -8.204 -57.909 1.00 73.40 -2 HIS D C 1
ATOM 7526 O O . HIS D 1 2 ? 59.146 -8.048 -57.694 1.00 72.34 -2 HIS D O 1
ATOM 7528 N N . HIS D 1 3 ? 61.304 -7.229 -57.860 1.00 73.16 -1 HIS D N 1
ATOM 7529 C CA . HIS D 1 3 ? 61.158 -5.819 -57.378 1.00 70.78 -1 HIS D CA 1
ATOM 7530 C C . HIS D 1 3 ? 59.701 -5.327 -57.400 1.00 79.99 -1 HIS D C 1
ATOM 7531 O O . HIS D 1 3 ? 59.189 -5.027 -56.291 1.00 96.52 -1 HIS D O 1
ATOM 7533 N N . HIS D 1 4 ? 59.069 -5.199 -58.580 1.00 69.73 0 HIS D N 1
ATOM 7534 C CA . HIS D 1 4 ? 57.680 -4.660 -58.731 1.00 66.91 0 HIS D CA 1
ATOM 7535 C C . HIS D 1 4 ? 56.782 -5.679 -59.462 1.00 65.00 0 HIS D C 1
ATOM 7536 O O . HIS D 1 4 ? 55.958 -5.276 -60.327 1.00 58.78 0 HIS D O 1
ATOM 7538 N N . HIS D 1 5 ? 56.875 -6.950 -59.056 1.00 62.41 1 HIS D N 1
ATOM 7539 C CA . HIS D 1 5 ? 56.194 -8.108 -59.699 1.00 60.76 1 HIS D CA 1
ATOM 7540 C C . HIS D 1 5 ? 54.679 -8.081 -59.438 1.00 55.18 1 HIS D C 1
ATOM 7541 O O . HIS D 1 5 ? 53.966 -8.819 -60.128 1.00 56.76 1 HIS D O 1
ATOM 7548 N N . SER D 1 6 ? 54.182 -7.299 -58.483 1.00 46.47 2 SER D N 1
ATOM 7549 C CA . SER D 1 6 ? 52.734 -7.241 -58.152 1.00 40.65 2 SER D CA 1
ATOM 7550 C C . SER D 1 6 ? 52.061 -6.188 -59.038 1.00 40.06 2 SER D C 1
ATOM 7551 O O . SER D 1 6 ? 52.707 -5.170 -59.376 1.00 42.74 2 SER D O 1
ATOM 7554 N N . ASP D 1 7 ? 50.799 -6.424 -59.368 1.00 42.50 3 ASP D N 1
ATOM 7555 C CA . ASP D 1 7 ? 49.902 -5.449 -60.036 1.00 44.98 3 ASP D CA 1
ATOM 7556 C C . ASP D 1 7 ? 49.550 -4.316 -59.064 1.00 42.90 3 ASP D C 1
ATOM 7557 O O . ASP D 1 7 ? 49.167 -3.234 -59.548 1.00 37.21 3 ASP D O 1
ATOM 7562 N N . ILE D 1 8 ? 49.652 -4.542 -57.747 1.00 42.95 4 ILE D N 1
ATOM 7563 C CA . ILE D 1 8 ? 49.120 -3.585 -56.728 1.00 33.98 4 ILE D CA 1
ATOM 7564 C C . ILE D 1 8 ? 49.965 -2.311 -56.757 1.00 33.63 4 ILE D C 1
ATOM 7565 O O . ILE D 1 8 ? 51.219 -2.386 -56.617 1.00 29.90 4 ILE D O 1
ATOM 7570 N N . ARG D 1 9 ? 49.274 -1.175 -56.853 1.00 34.44 5 ARG D N 1
ATOM 7571 C CA . ARG D 1 9 ? 49.901 0.168 -56.804 1.00 36.15 5 ARG D CA 1
ATOM 7572 C C . ARG D 1 9 ? 49.497 0.811 -55.471 1.00 33.29 5 ARG D C 1
ATOM 7573 O O . ARG D 1 9 ? 48.272 0.897 -55.184 1.00 32.47 5 ARG D O 1
ATOM 7581 N N . ALA D 1 10 ? 50.483 1.183 -54.660 1.00 34.88 6 ALA D N 1
ATOM 7582 C CA . ALA D 1 10 ? 50.261 1.650 -53.267 1.00 37.94 6 ALA D CA 1
ATOM 7583 C C . ALA D 1 10 ? 50.829 3.062 -53.068 1.00 36.92 6 ALA D C 1
ATOM 7584 O O . ALA D 1 10 ? 51.886 3.386 -53.653 1.00 38.49 6 ALA D O 1
ATOM 7586 N N . VAL D 1 11 ? 50.174 3.852 -52.217 1.00 38.07 7 VAL D N 1
ATOM 7587 C CA . VAL D 1 11 ? 50.693 5.149 -51.692 1.00 34.51 7 VAL D CA 1
ATOM 7588 C C . VAL D 1 11 ? 51.022 4.950 -50.209 1.00 34.48 7 VAL D C 1
ATOM 7589 O O . VAL D 1 11 ? 50.123 4.447 -49.473 1.00 36.46 7 VAL D O 1
ATOM 7593 N N . VAL D 1 12 ? 52.250 5.264 -49.781 1.00 37.58 8 VAL D N 1
ATOM 7594 C CA . VAL D 1 12 ? 52.612 5.157 -48.336 1.00 37.23 8 VAL D CA 1
ATOM 7595 C C . VAL D 1 12 ? 52.292 6.515 -47.690 1.00 38.27 8 VAL D C 1
ATOM 7596 O O . VAL D 1 12 ? 52.866 7.543 -48.097 1.00 35.62 8 VAL D O 1
ATOM 7600 N N . TYR D 1 13 ? 51.269 6.517 -46.846 1.00 33.70 9 TYR D N 1
ATOM 7601 C CA . TYR D 1 13 ? 50.658 7.718 -46.230 1.00 34.60 9 TYR D CA 1
ATOM 7602 C C . TYR D 1 13 ? 51.227 7.840 -44.808 1.00 39.02 9 TYR D C 1
ATOM 7603 O O . TYR D 1 13 ? 50.837 7.084 -43.902 1.00 35.96 9 TYR D O 1
ATOM 7612 N N . GLY D 1 14 ? 52.143 8.789 -44.639 1.00 42.17 10 GLY D N 1
ATOM 7613 C CA . GLY D 1 14 ? 53.042 8.926 -43.478 1.00 42.94 10 GLY D CA 1
ATOM 7614 C C . GLY D 1 14 ? 54.307 8.138 -43.730 1.00 40.39 10 GLY D C 1
ATOM 7615 O O . GLY D 1 14 ? 54.234 7.075 -44.381 1.00 41.38 10 GLY D O 1
ATOM 7616 N N . VAL D 1 15 ? 55.431 8.664 -43.281 1.00 39.85 11 VAL D N 1
ATOM 7617 C CA . VAL D 1 15 ? 56.768 8.056 -43.487 1.00 41.32 11 VAL D CA 1
ATOM 7618 C C . VAL D 1 15 ? 57.540 8.137 -42.173 1.00 41.54 11 VAL D C 1
ATOM 7619 O O . VAL D 1 15 ? 58.691 8.567 -42.192 1.00 40.98 11 VAL D O 1
ATOM 7623 N N . GLY D 1 16 ? 56.937 7.724 -41.063 1.00 42.28 12 GLY D N 1
ATOM 7624 C CA . GLY D 1 16 ? 57.624 7.687 -39.752 1.00 39.86 12 GLY D CA 1
ATOM 7625 C C . GLY D 1 16 ? 58.094 6.286 -39.404 1.00 38.93 12 GLY D C 1
ATOM 7626 O O . GLY D 1 16 ? 58.424 5.520 -40.325 1.00 35.94 12 GLY D O 1
ATOM 7627 N N . ALA D 1 17 ? 58.139 5.964 -38.114 1.00 37.58 13 ALA D N 1
ATOM 7628 C CA . ALA D 1 17 ? 58.787 4.729 -37.611 1.00 37.26 13 ALA D CA 1
ATOM 7629 C C . ALA D 1 17 ? 58.162 3.492 -38.281 1.00 36.05 13 ALA D C 1
ATOM 7630 O O . ALA D 1 17 ? 58.912 2.612 -38.784 1.00 33.90 13 ALA D O 1
ATOM 7632 N N . MET D 1 18 ? 56.829 3.400 -38.295 1.00 31.19 14 MET D N 1
ATOM 7633 C CA . MET D 1 18 ? 56.157 2.162 -38.784 1.00 32.48 14 MET D CA 1
ATOM 7634 C C . MET D 1 18 ? 56.159 2.135 -40.324 1.00 35.08 14 MET D C 1
ATOM 7635 O O . MET D 1 18 ? 56.574 1.088 -40.873 1.00 31.86 14 MET D O 1
ATOM 7640 N N . ASN D 1 19 ? 55.782 3.217 -41.016 1.00 36.37 15 ASN D N 1
ATOM 7641 C CA . ASN D 1 19 ? 55.734 3.159 -42.513 1.00 37.24 15 ASN D CA 1
ATOM 7642 C C . ASN D 1 19 ? 57.146 2.999 -43.089 1.00 38.29 15 ASN D C 1
ATOM 7643 O O . ASN D 1 19 ? 57.244 2.473 -44.213 1.00 40.22 15 ASN D O 1
ATOM 7648 N N . SER D 1 20 ? 58.205 3.357 -42.357 1.00 37.08 16 SER D N 1
ATOM 7649 C CA . SER D 1 20 ? 59.584 3.094 -42.833 1.00 36.98 16 SER D CA 1
ATOM 7650 C C . SER D 1 20 ? 59.772 1.583 -42.960 1.00 40.78 16 SER D C 1
ATOM 7651 O O . SER D 1 20 ? 60.295 1.136 -43.992 1.00 42.52 16 SER D O 1
ATOM 7654 N N . ILE D 1 21 ? 59.311 0.819 -41.968 1.00 39.75 17 ILE D N 1
ATOM 7655 C CA . ILE D 1 21 ? 59.444 -0.667 -41.970 1.00 36.88 17 ILE D CA 1
ATOM 7656 C C . ILE D 1 21 ? 58.509 -1.201 -43.059 1.00 33.81 17 ILE D C 1
ATOM 7657 O O . ILE D 1 21 ? 58.913 -2.066 -43.849 1.00 32.84 17 ILE D O 1
ATOM 7662 N N . VAL D 1 22 ? 57.269 -0.710 -43.066 1.00 30.99 18 VAL D N 1
ATOM 7663 C CA . VAL D 1 22 ? 56.211 -1.188 -43.995 1.00 32.76 18 VAL D CA 1
ATOM 7664 C C . VAL D 1 22 ? 56.685 -1.010 -45.446 1.00 34.14 18 VAL D C 1
ATOM 7665 O O . VAL D 1 22 ? 56.482 -1.925 -46.246 1.00 35.05 18 VAL D O 1
ATOM 7669 N N . ALA D 1 23 ? 57.272 0.135 -45.775 1.00 33.90 19 ALA D N 1
ATOM 7670 C CA . ALA D 1 23 ? 57.708 0.465 -47.151 1.00 39.19 19 ALA D CA 1
ATOM 7671 C C . ALA D 1 23 ? 58.640 -0.642 -47.672 1.00 40.55 19 ALA D C 1
ATOM 7672 O O . ALA D 1 23 ? 58.372 -1.158 -48.781 1.00 39.65 19 ALA D O 1
ATOM 7674 N N . GLY D 1 24 ? 59.645 -1.049 -46.885 1.00 36.49 20 GLY D N 1
ATOM 7675 C CA . GLY D 1 24 ? 60.580 -2.126 -47.269 1.00 35.08 20 GLY D CA 1
ATOM 7676 C C . GLY D 1 24 ? 59.866 -3.458 -47.449 1.00 37.39 20 GLY D C 1
ATOM 7677 O O . GLY D 1 24 ? 60.229 -4.211 -48.368 1.00 36.12 20 GLY D O 1
ATOM 7678 N N . MET D 1 25 ? 58.853 -3.751 -46.623 1.00 35.09 21 MET D N 1
ATOM 7679 C CA . MET D 1 25 ? 58.067 -5.001 -46.745 1.00 36.65 21 MET D CA 1
ATOM 7680 C C . MET D 1 25 ? 57.219 -4.924 -48.019 1.00 36.47 21 MET D C 1
ATOM 7681 O O . MET D 1 25 ? 57.107 -5.951 -48.693 1.00 34.79 21 MET D O 1
ATOM 7686 N N . LEU D 1 26 ? 56.650 -3.761 -48.356 1.00 37.60 22 LEU D N 1
ATOM 7687 C CA . LEU D 1 26 ? 55.841 -3.616 -49.597 1.00 38.21 22 LEU D CA 1
ATOM 7688 C C . LEU D 1 26 ? 56.736 -3.974 -50.795 1.00 38.79 22 LEU D C 1
ATOM 7689 O O . LEU D 1 26 ? 56.320 -4.787 -51.660 1.00 35.93 22 LEU D O 1
ATOM 7694 N N . LEU D 1 27 ? 57.948 -3.429 -50.828 1.00 40.85 23 LEU D N 1
ATOM 7695 C CA . LEU D 1 27 ? 58.929 -3.696 -51.920 1.00 44.05 23 LEU D CA 1
ATOM 7696 C C . LEU D 1 27 ? 59.237 -5.201 -51.986 1.00 48.63 23 LEU D C 1
ATOM 7697 O O . LEU D 1 27 ? 59.174 -5.754 -53.085 1.00 47.65 23 LEU D O 1
ATOM 7702 N N . ASP D 1 28 ? 59.480 -5.856 -50.847 1.00 49.89 24 ASP D N 1
ATOM 7703 C CA . ASP D 1 28 ? 59.750 -7.324 -50.757 1.00 46.92 24 ASP D CA 1
ATOM 7704 C C . ASP D 1 28 ? 58.588 -8.129 -51.345 1.00 45.80 24 ASP D C 1
ATOM 7705 O O . ASP D 1 28 ? 58.852 -9.193 -51.879 1.00 44.84 24 ASP D O 1
ATOM 7710 N N . LYS D 1 29 ? 57.343 -7.669 -51.215 1.00 45.22 25 LYS D N 1
ATOM 7711 C CA . LYS D 1 29 ? 56.157 -8.405 -51.731 1.00 45.90 25 LYS D CA 1
ATOM 7712 C C . LYS D 1 29 ? 55.974 -8.135 -53.236 1.00 45.40 25 LYS D C 1
ATOM 7713 O O . LYS D 1 29 ? 55.109 -8.798 -53.834 1.00 42.74 25 LYS D O 1
ATOM 7719 N N . GLY D 1 30 ? 56.729 -7.183 -53.808 1.00 41.77 26 GLY D N 1
ATOM 7720 C CA . GLY D 1 30 ? 56.651 -6.798 -55.228 1.00 42.47 26 GLY D CA 1
ATOM 7721 C C . GLY D 1 30 ? 55.639 -5.688 -55.472 1.00 46.45 26 GLY D C 1
ATOM 7722 O O . GLY D 1 30 ? 55.316 -5.439 -56.651 1.00 40.87 26 GLY D O 1
ATOM 7723 N N . VAL D 1 31 ? 55.145 -5.027 -54.423 1.00 40.81 27 VAL D N 1
ATOM 7724 C CA . VAL D 1 31 ? 54.147 -3.931 -54.569 1.00 40.45 27 VAL D CA 1
ATOM 7725 C C . VAL D 1 31 ? 54.824 -2.748 -55.274 1.00 40.37 27 VAL D C 1
ATOM 7726 O O . VAL D 1 31 ? 56.034 -2.499 -55.030 1.00 39.20 27 VAL D O 1
ATOM 7730 N N . GLN D 1 32 ? 54.075 -2.051 -56.118 1.00 38.41 28 GLN D N 1
ATOM 7731 C CA . GLN D 1 32 ? 54.570 -0.813 -56.777 1.00 43.35 28 GLN D CA 1
ATOM 7732 C C . GLN D 1 32 ? 54.209 0.384 -55.891 1.00 39.57 28 GLN D C 1
ATOM 7733 O O . GLN D 1 32 ? 52.993 0.659 -55.713 1.00 37.24 28 GLN D O 1
ATOM 7739 N N . ILE D 1 33 ? 55.207 1.038 -55.313 1.00 39.80 29 ILE D N 1
ATOM 7740 C CA . ILE D 1 33 ? 54.972 2.304 -54.554 1.00 37.10 29 ILE D CA 1
ATOM 7741 C C . ILE D 1 33 ? 54.920 3.441 -55.579 1.00 34.85 29 ILE D C 1
ATOM 7742 O O . ILE D 1 33 ? 55.934 3.696 -56.200 1.00 35.27 29 ILE D O 1
ATOM 7747 N N . VAL D 1 34 ? 53.774 4.105 -55.706 1.00 32.79 30 VAL D N 1
ATOM 7748 C CA . VAL D 1 34 ? 53.541 5.149 -56.738 1.00 34.54 30 VAL D CA 1
ATOM 7749 C C . VAL D 1 34 ? 53.394 6.520 -56.080 1.00 43.01 30 VAL D C 1
ATOM 7750 O O . VAL D 1 34 ? 53.353 7.511 -56.839 1.00 39.41 30 VAL D O 1
ATOM 7754 N N . GLY D 1 35 ? 53.383 6.592 -54.746 1.00 42.84 31 GLY D N 1
ATOM 7755 C CA . GLY D 1 35 ? 53.333 7.898 -54.057 1.00 43.43 31 GLY D CA 1
ATOM 7756 C C . GLY D 1 35 ? 53.640 7.782 -52.571 1.00 46.38 31 GLY D C 1
ATOM 7757 O O . GLY D 1 35 ? 53.634 6.643 -52.042 1.00 40.14 31 GLY D O 1
ATOM 7758 N N . ALA D 1 36 ? 53.909 8.914 -51.919 1.00 42.20 32 ALA D N 1
ATOM 7759 C CA . ALA D 1 36 ? 54.326 8.967 -50.500 1.00 44.75 32 ALA D CA 1
ATOM 7760 C C . ALA D 1 36 ? 53.995 10.357 -49.938 1.00 42.85 32 ALA D C 1
ATOM 7761 O O . ALA D 1 36 ? 54.316 11.390 -50.594 1.00 41.64 32 ALA D O 1
ATOM 7763 N N . ILE D 1 37 ? 53.313 10.373 -48.802 1.00 36.70 33 ILE D N 1
ATOM 7764 C CA . ILE D 1 37 ? 52.764 11.598 -48.167 1.00 41.35 33 ILE D CA 1
ATOM 7765 C C . ILE D 1 37 ? 53.393 11.755 -46.783 1.00 43.42 33 ILE D C 1
ATOM 7766 O O . ILE D 1 37 ? 53.430 10.763 -46.005 1.00 39.38 33 ILE D O 1
ATOM 7771 N N . ALA D 1 38 ? 53.912 12.946 -46.498 1.00 43.01 34 ALA D N 1
ATOM 7772 C CA . ALA D 1 38 ? 54.484 13.321 -45.185 1.00 42.69 34 ALA D CA 1
ATOM 7773 C C . ALA D 1 38 ? 53.943 14.699 -44.792 1.00 47.88 34 ALA D C 1
ATOM 7774 O O . ALA D 1 38 ? 53.082 15.254 -45.525 1.00 47.97 34 ALA D O 1
ATOM 7776 N N . ARG D 1 39 ? 54.404 15.227 -43.660 1.00 46.30 35 ARG D N 1
ATOM 7777 C CA . ARG D 1 39 ? 53.948 16.537 -43.134 1.00 50.41 35 ARG D CA 1
ATOM 7778 C C . ARG D 1 39 ? 55.144 17.500 -43.032 1.00 52.40 35 ARG D C 1
ATOM 7779 O O . ARG D 1 39 ? 54.961 18.666 -43.389 1.00 56.43 35 ARG D O 1
ATOM 7787 N N . SER D 1 40 ? 56.323 17.026 -42.612 1.00 54.74 36 SER D N 1
ATOM 7788 C CA . SER D 1 40 ? 57.490 17.883 -42.268 1.00 60.16 36 SER D CA 1
ATOM 7789 C C . SER D 1 40 ? 58.131 18.409 -43.548 1.00 59.92 36 SER D C 1
ATOM 7790 O O . SER D 1 40 ? 58.454 17.633 -44.437 1.00 51.81 36 SER D O 1
ATOM 7793 N N . PRO D 1 41 ? 58.283 19.748 -43.710 1.00 70.30 37 PRO D N 1
ATOM 7794 C CA . PRO D 1 41 ? 58.973 20.344 -44.859 1.00 74.90 37 PRO D CA 1
ATOM 7795 C C . PRO D 1 41 ? 60.311 19.681 -45.233 1.00 73.08 37 PRO D C 1
ATOM 7796 O O . PRO D 1 41 ? 60.567 19.517 -46.418 1.00 76.53 37 PRO D O 1
ATOM 7800 N N . GLN D 1 42 ? 61.110 19.309 -44.229 1.00 73.22 38 GLN D N 1
ATOM 7801 C CA . GLN D 1 42 ? 62.420 18.620 -44.417 1.00 73.60 38 GLN D CA 1
ATOM 7802 C C . GLN D 1 42 ? 62.239 17.347 -45.262 1.00 75.96 38 GLN D C 1
ATOM 7803 O O . GLN D 1 42 ? 63.134 17.061 -46.072 1.00 78.71 38 GLN D O 1
ATOM 7809 N N . LYS D 1 43 ? 61.123 16.627 -45.111 1.00 69.30 39 LYS D N 1
ATOM 7810 C CA . LYS D 1 43 ? 60.850 15.317 -45.774 1.00 65.11 39 LYS D CA 1
ATOM 7811 C C . LYS D 1 43 ? 60.305 15.550 -47.198 1.00 64.65 39 LYS D C 1
ATOM 7812 O O . LYS D 1 43 ? 60.691 14.791 -48.118 1.00 55.70 39 LYS D O 1
ATOM 7818 N N . VAL D 1 44 ? 59.419 16.536 -47.361 1.00 67.55 40 VAL D N 1
ATOM 7819 C CA . VAL D 1 44 ? 58.699 16.753 -48.651 1.00 68.54 40 VAL D CA 1
ATOM 7820 C C . VAL D 1 44 ? 59.741 17.179 -49.696 1.00 65.09 40 VAL D C 1
ATOM 7821 O O . VAL D 1 44 ? 60.688 17.893 -49.357 1.00 57.33 40 VAL D O 1
ATOM 7825 N N . GLY D 1 45 ? 59.594 16.653 -50.910 1.00 61.49 41 GLY D N 1
ATOM 7826 C CA . GLY D 1 45 ? 60.520 16.855 -52.032 1.00 57.74 41 GLY D CA 1
ATOM 7827 C C . GLY D 1 45 ? 61.569 15.763 -52.099 1.00 55.95 41 GLY D C 1
ATOM 7828 O O . GLY D 1 45 ? 62.100 15.544 -53.193 1.00 61.60 41 GLY D O 1
ATOM 7829 N N . GLN D 1 46 ? 61.913 15.108 -50.991 1.00 58.74 42 GLN D N 1
ATOM 7830 C CA . GLN D 1 46 ? 62.943 14.037 -51.020 1.00 60.06 42 GLN D CA 1
ATOM 7831 C C . GLN D 1 46 ? 62.390 12.821 -51.775 1.00 59.32 42 GLN D C 1
ATOM 7832 O O . GLN D 1 46 ? 61.157 12.647 -51.847 1.00 53.20 42 GLN D O 1
ATOM 7838 N N . ASP D 1 47 ? 63.280 12.011 -52.333 1.00 61.20 43 ASP D N 1
ATOM 7839 C CA . ASP D 1 47 ? 62.927 10.677 -52.874 1.00 64.52 43 ASP D CA 1
ATOM 7840 C C . ASP D 1 47 ? 62.681 9.735 -51.685 1.00 63.22 43 ASP D C 1
ATOM 7841 O O . ASP D 1 47 ? 63.501 9.730 -50.738 1.00 63.31 43 ASP D O 1
ATOM 7846 N N . LEU D 1 48 ? 61.609 8.944 -51.740 1.00 55.21 44 LEU D N 1
ATOM 7847 C CA . LEU D 1 48 ? 61.239 8.001 -50.652 1.00 53.07 44 LEU D CA 1
ATOM 7848 C C . LEU D 1 48 ? 62.405 7.052 -50.339 1.00 50.70 44 LEU D C 1
ATOM 7849 O O . LEU D 1 48 ? 62.678 6.841 -49.150 1.00 51.01 44 LEU D O 1
ATOM 7854 N N . GLY D 1 49 ? 63.059 6.504 -51.365 1.00 52.01 45 GLY D N 1
ATOM 7855 C CA . GLY D 1 49 ? 64.212 5.587 -51.239 1.00 55.74 45 GLY D CA 1
ATOM 7856 C C . GLY D 1 49 ? 65.329 6.199 -50.413 1.00 51.38 45 GLY D C 1
ATOM 7857 O O . GLY D 1 49 ? 65.899 5.477 -49.572 1.00 60.70 45 GLY D O 1
ATOM 7858 N N . ASP D 1 50 ? 65.639 7.480 -50.646 1.00 53.19 46 ASP D N 1
ATOM 7859 C CA . ASP D 1 50 ? 66.674 8.231 -49.884 1.00 56.79 46 ASP D CA 1
ATOM 7860 C C . ASP D 1 50 ? 66.197 8.389 -48.440 1.00 61.09 46 ASP D C 1
ATOM 7861 O O . ASP D 1 50 ? 66.990 8.143 -47.508 1.00 57.97 46 ASP D O 1
ATOM 7866 N N . LEU D 1 51 ? 64.937 8.791 -48.278 1.00 57.24 47 LEU D N 1
ATOM 7867 C CA . LEU D 1 51 ? 64.355 9.110 -46.960 1.00 56.26 47 LEU D CA 1
ATOM 7868 C C . LEU D 1 51 ? 64.339 7.847 -46.084 1.00 58.30 47 LEU D C 1
ATOM 7869 O O . LEU D 1 51 ? 64.484 7.986 -44.872 1.00 58.53 47 LEU D O 1
ATOM 7874 N N . LEU D 1 52 ? 64.225 6.662 -46.687 1.00 58.89 48 LEU D N 1
ATOM 7875 C CA . LEU D 1 52 ? 64.216 5.343 -45.985 1.00 66.93 48 LEU D CA 1
ATOM 7876 C C . LEU D 1 52 ? 65.621 4.722 -45.938 1.00 68.33 48 LEU D C 1
ATOM 7877 O O . LEU D 1 52 ? 65.754 3.664 -45.318 1.00 67.77 48 LEU D O 1
ATOM 7882 N N . GLY D 1 53 ? 66.624 5.320 -46.587 1.00 74.32 49 GLY D N 1
ATOM 7883 C CA . GLY D 1 53 ? 68.021 4.850 -46.518 1.00 78.17 49 GLY D CA 1
ATOM 7884 C C . GLY D 1 53 ? 68.219 3.523 -47.230 1.00 81.87 49 GLY D C 1
ATOM 7885 O O . GLY D 1 53 ? 69.041 2.712 -46.761 1.00 89.94 49 GLY D O 1
ATOM 7886 N N . LEU D 1 54 ? 67.486 3.287 -48.321 1.00 84.36 50 LEU D N 1
ATOM 7887 C CA . LEU D 1 54 ? 67.817 2.260 -49.345 1.00 89.80 50 LEU D CA 1
ATOM 7888 C C . LEU D 1 54 ? 68.869 2.911 -50.240 1.00 92.27 50 LEU D C 1
ATOM 7889 O O . LEU D 1 54 ? 68.693 4.108 -50.541 1.00 110.01 50 LEU D O 1
ATOM 7891 N N . GLY D 1 55 ? 69.888 2.176 -50.680 1.00 84.50 51 GLY D N 1
ATOM 7892 C CA . GLY D 1 55 ? 70.979 2.727 -51.511 1.00 83.65 51 GLY D CA 1
ATOM 7893 C C . GLY D 1 55 ? 70.528 3.125 -52.911 1.00 82.64 51 GLY D C 1
ATOM 7894 O O . GLY D 1 55 ? 71.343 3.720 -53.628 1.00 86.37 51 GLY D O 1
ATOM 7895 N N . ARG D 1 56 ? 69.277 2.818 -53.273 1.00 78.12 52 ARG D N 1
ATOM 7896 C CA . ARG D 1 56 ? 68.658 3.149 -54.574 1.00 70.15 52 ARG D CA 1
ATOM 7897 C C . ARG D 1 56 ? 67.534 4.170 -54.347 1.00 71.82 52 ARG D C 1
ATOM 7898 O O . ARG D 1 56 ? 66.810 4.070 -53.331 1.00 84.09 52 ARG D O 1
ATOM 7900 N N . GLN D 1 57 ? 67.420 5.153 -55.240 1.00 71.50 53 GLN D N 1
ATOM 7901 C CA . GLN D 1 57 ? 66.242 6.051 -55.339 1.00 73.40 53 GLN D CA 1
ATOM 7902 C C . GLN D 1 57 ? 65.072 5.222 -55.889 1.00 70.26 53 GLN D C 1
ATOM 7903 O O . GLN D 1 57 ? 65.325 4.239 -56.588 1.00 68.68 53 GLN D O 1
ATOM 7905 N N . LEU D 1 58 ? 63.835 5.593 -55.565 1.00 71.15 54 LEU D N 1
ATOM 7906 C CA . LEU D 1 58 ? 62.615 4.824 -55.940 1.00 69.87 54 LEU D CA 1
ATOM 7907 C C . LEU D 1 58 ? 61.899 5.515 -57.102 1.00 67.89 54 LEU D C 1
ATOM 7908 O O . LEU D 1 58 ? 61.010 4.872 -57.698 1.00 65.70 54 LEU D O 1
ATOM 7913 N N . GLY D 1 59 ? 62.246 6.771 -57.392 1.00 62.17 55 GLY D N 1
ATOM 7914 C CA . GLY D 1 59 ? 61.523 7.593 -58.377 1.00 63.13 55 GLY D CA 1
ATOM 7915 C C . GLY D 1 59 ? 60.163 8.013 -57.859 1.00 64.47 55 GLY D C 1
ATOM 7916 O O . GLY D 1 59 ? 59.243 8.180 -58.675 1.00 70.09 55 GLY D O 1
ATOM 7917 N N . VAL D 1 60 ? 60.041 8.198 -56.542 1.00 66.38 56 VAL D N 1
ATOM 7918 C CA . VAL D 1 60 ? 58.805 8.698 -55.872 1.00 60.67 56 VAL D CA 1
ATOM 7919 C C . VAL D 1 60 ? 59.211 9.870 -54.975 1.00 57.05 56 VAL D C 1
ATOM 7920 O O . VAL D 1 60 ? 60.000 9.658 -54.037 1.00 50.89 56 VAL D O 1
ATOM 7924 N N . ALA D 1 61 ? 58.718 11.062 -55.281 1.00 56.26 57 ALA D N 1
ATOM 7925 C CA . ALA D 1 61 ? 59.008 12.309 -54.546 1.00 61.84 57 ALA D CA 1
ATOM 7926 C C . ALA D 1 61 ? 57.965 12.472 -53.435 1.00 61.16 57 ALA D C 1
ATOM 7927 O O . ALA D 1 61 ? 56.743 12.529 -53.760 1.00 55.64 57 ALA D O 1
ATOM 7929 N N . VAL D 1 62 ? 58.406 12.542 -52.178 1.00 49.77 58 VAL D N 1
ATOM 7930 C CA . VAL D 1 62 ? 57.474 12.716 -51.032 1.00 53.43 58 VAL D CA 1
ATOM 7931 C C . VAL D 1 62 ? 56.734 14.045 -51.216 1.00 49.50 58 VAL D C 1
ATOM 7932 O O . VAL D 1 62 ? 57.386 15.064 -51.500 1.00 55.76 58 VAL D O 1
ATOM 7936 N N . SER D 1 63 ? 55.420 14.014 -51.030 1.00 44.44 59 SER D N 1
ATOM 7937 C CA . SER D 1 63 ? 54.496 15.164 -51.141 1.00 47.24 59 SER D CA 1
ATOM 7938 C C . SER D 1 63 ? 53.862 15.431 -49.776 1.00 52.39 59 SER D C 1
ATOM 7939 O O . SER D 1 63 ? 53.821 14.520 -48.935 1.00 57.60 59 SER D O 1
ATOM 7942 N N . ASP D 1 64 ? 53.397 16.650 -49.561 1.00 45.60 60 ASP D N 1
ATOM 7943 C CA . ASP D 1 64 ? 52.636 17.039 -48.350 1.00 45.99 60 ASP D CA 1
ATOM 7944 C C . ASP D 1 64 ? 51.173 17.250 -48.742 1.00 49.88 60 ASP D C 1
ATOM 7945 O O . ASP D 1 64 ? 50.421 17.778 -47.920 1.00 48.17 60 ASP D O 1
ATOM 7950 N N . ASP D 1 65 ? 50.776 16.822 -49.945 1.00 46.13 61 ASP D N 1
ATOM 7951 C CA . ASP D 1 65 ? 49.421 17.074 -50.504 1.00 41.62 61 ASP D CA 1
ATOM 7952 C C . ASP D 1 65 ? 48.798 15.727 -50.890 1.00 45.89 61 ASP D C 1
ATOM 7953 O O . ASP D 1 65 ? 48.984 15.267 -52.057 1.00 45.07 61 ASP D O 1
ATOM 7958 N N . ALA D 1 66 ? 48.106 15.092 -49.950 1.00 43.94 62 ALA D N 1
ATOM 7959 C CA . ALA D 1 66 ? 47.526 13.739 -50.106 1.00 45.80 62 ALA D CA 1
ATOM 7960 C C . ALA D 1 66 ? 46.560 13.719 -51.311 1.00 48.00 62 ALA D C 1
ATOM 7961 O O . ALA D 1 66 ? 46.645 12.794 -52.128 1.00 46.20 62 ALA D O 1
ATOM 7963 N N . ALA D 1 67 ? 45.634 14.674 -51.390 1.00 48.93 63 ALA D N 1
ATOM 7964 C CA . ALA D 1 67 ? 44.596 14.742 -52.451 1.00 44.82 63 ALA D CA 1
ATOM 7965 C C . ALA D 1 67 ? 45.293 14.783 -53.818 1.00 46.28 63 ALA D C 1
ATOM 7966 O O . ALA D 1 67 ? 44.898 13.998 -54.703 1.00 44.40 63 ALA D O 1
ATOM 7968 N N . GLU D 1 68 ? 46.345 15.589 -53.955 1.00 44.46 64 GLU D N 1
ATOM 7969 C CA . GLU D 1 68 ? 47.118 15.736 -55.214 1.00 45.80 64 GLU D CA 1
ATOM 7970 C C . GLU D 1 68 ? 47.750 14.385 -55.581 1.00 50.52 64 GLU D C 1
ATOM 7971 O O . GLU D 1 68 ? 47.675 13.989 -56.764 1.00 44.66 64 GLU D O 1
ATOM 7977 N N . VAL D 1 69 ? 48.356 13.698 -54.621 1.00 42.16 65 VAL D N 1
ATOM 7978 C CA . VAL D 1 69 ? 49.029 12.394 -54.878 1.00 41.55 65 VAL D CA 1
ATOM 7979 C C . VAL D 1 69 ? 47.979 11.388 -55.364 1.00 37.50 65 VAL D C 1
ATOM 7980 O O . VAL D 1 69 ? 48.265 10.654 -56.338 1.00 37.77 65 VAL D O 1
ATOM 7984 N N . LEU D 1 70 ? 46.812 11.331 -54.719 1.00 36.05 66 LEU D N 1
ATOM 7985 C CA . LEU D 1 70 ? 45.755 10.350 -55.071 1.00 36.42 66 LEU D CA 1
ATOM 7986 C C . LEU D 1 70 ? 45.186 10.690 -56.457 1.00 42.38 66 LEU D C 1
ATOM 7987 O O . LEU D 1 70 ? 44.947 9.742 -57.249 1.00 40.99 66 LEU D O 1
ATOM 7992 N N . GLU D 1 71 ? 44.944 11.975 -56.741 1.00 41.06 67 GLU D N 1
ATOM 7993 C CA . GLU D 1 71 ? 44.388 12.443 -58.042 1.00 41.17 67 GLU D CA 1
ATOM 7994 C C . GLU D 1 71 ? 45.397 12.115 -59.138 1.00 39.25 67 GLU D C 1
ATOM 7995 O O . GLU D 1 71 ? 44.962 11.689 -60.218 1.00 49.29 67 GLU D O 1
ATOM 8001 N N . GLN D 1 72 ? 46.690 12.236 -58.850 1.00 39.79 68 GLN D N 1
ATOM 8002 C CA . GLN D 1 72 ? 47.776 11.992 -59.835 1.00 41.75 68 GLN D CA 1
ATOM 8003 C C . GLN D 1 72 ? 48.002 10.496 -60.079 1.00 40.31 68 GLN D C 1
ATOM 8004 O O . GLN D 1 72 ? 48.385 10.159 -61.214 1.00 35.95 68 GLN D O 1
ATOM 8010 N N . THR D 1 73 ? 47.815 9.617 -59.089 1.00 40.26 69 THR D N 1
ATOM 8011 C CA . THR D 1 73 ? 48.300 8.204 -59.179 1.00 38.70 69 THR D CA 1
ATOM 8012 C C . THR D 1 73 ? 47.156 7.178 -59.102 1.00 36.15 69 THR D C 1
ATOM 8013 O O . THR D 1 73 ? 47.359 6.086 -59.604 1.00 34.96 69 THR D O 1
ATOM 8017 N N . HIS D 1 74 ? 46.004 7.505 -58.519 1.00 31.15 70 HIS D N 1
ATOM 8018 C CA . HIS D 1 74 ? 44.860 6.571 -58.327 1.00 34.56 70 HIS D CA 1
ATOM 8019 C C . HIS D 1 74 ? 45.358 5.176 -57.936 1.00 37.57 70 HIS D C 1
ATOM 8020 O O . HIS D 1 74 ? 45.120 4.204 -58.638 1.00 33.11 70 HIS D O 1
ATOM 8027 N N . PRO D 1 75 ? 45.983 5.025 -56.746 1.00 39.06 71 PRO D N 1
ATOM 8028 C CA . PRO D 1 75 ? 46.510 3.738 -56.299 1.00 37.54 71 PRO D CA 1
ATOM 8029 C C . PRO D 1 75 ? 45.368 2.782 -55.909 1.00 34.95 71 PRO D C 1
ATOM 8030 O O . PRO D 1 75 ? 44.253 3.223 -55.662 1.00 34.71 71 PRO D O 1
ATOM 8034 N N . ASP D 1 76 ? 45.663 1.494 -55.866 1.00 31.33 72 ASP D N 1
ATOM 8035 C CA . ASP D 1 76 ? 44.745 0.447 -55.364 1.00 30.12 72 ASP D CA 1
ATOM 8036 C C . ASP D 1 76 ? 44.591 0.566 -53.838 1.00 32.13 72 ASP D C 1
ATOM 8037 O O . ASP D 1 76 ? 43.548 0.097 -53.327 1.00 35.31 72 ASP D O 1
ATOM 8042 N N . ILE D 1 77 ? 45.608 1.090 -53.150 1.00 33.20 73 ILE D N 1
ATOM 8043 C CA . ILE D 1 77 ? 45.675 1.065 -51.661 1.00 32.74 73 ILE D CA 1
ATOM 8044 C C . ILE D 1 77 ? 46.538 2.222 -51.145 1.00 35.45 73 ILE D C 1
ATOM 8045 O O . ILE D 1 77 ? 47.651 2.458 -51.676 1.00 40.31 73 ILE D O 1
ATOM 8050 N N . ALA D 1 78 ? 46.013 2.912 -50.126 1.00 34.70 74 ALA D N 1
ATOM 8051 C CA . ALA D 1 78 ? 46.769 3.840 -49.258 1.00 34.70 74 ALA D CA 1
ATOM 8052 C C . ALA D 1 78 ? 47.119 3.101 -47.963 1.00 31.87 74 ALA D C 1
ATOM 8053 O O . ALA D 1 78 ? 46.203 2.490 -47.369 1.00 31.43 74 ALA D O 1
ATOM 8055 N N . VAL D 1 79 ? 48.399 3.106 -47.598 1.00 28.70 75 VAL D N 1
ATOM 8056 C CA . VAL D 1 79 ? 48.945 2.372 -46.426 1.00 33.68 75 VAL D CA 1
ATOM 8057 C C . VAL D 1 79 ? 49.290 3.423 -45.368 1.00 34.53 75 VAL D C 1
ATOM 8058 O O . VAL D 1 79 ? 50.248 4.152 -45.583 1.00 32.95 75 VAL D O 1
ATOM 8062 N N . ILE D 1 80 ? 48.451 3.574 -44.344 1.00 34.75 76 ILE D N 1
ATOM 8063 C CA . ILE D 1 80 ? 48.485 4.775 -43.458 1.00 31.28 76 ILE D CA 1
ATOM 8064 C C . ILE D 1 80 ? 49.107 4.412 -42.112 1.00 35.20 76 ILE D C 1
ATOM 8065 O O . ILE D 1 80 ? 48.585 3.511 -41.420 1.00 34.38 76 ILE D O 1
ATOM 8070 N N . ALA D 1 81 ? 50.169 5.114 -41.747 1.00 36.91 77 ALA D N 1
ATOM 8071 C CA . ALA D 1 81 ? 50.762 5.069 -40.393 1.00 37.46 77 ALA D CA 1
ATOM 8072 C C . ALA D 1 81 ? 51.046 6.507 -39.942 1.00 37.21 77 ALA D C 1
ATOM 8073 O O . ALA D 1 81 ? 52.209 6.937 -40.019 1.00 33.19 77 ALA D O 1
ATOM 8075 N N . VAL D 1 82 ? 50.004 7.236 -39.536 1.00 35.98 78 VAL D N 1
ATOM 8076 C CA . VAL D 1 82 ? 50.186 8.663 -39.133 1.00 40.30 78 VAL D CA 1
ATOM 8077 C C . VAL D 1 82 ? 49.631 8.901 -37.721 1.00 36.15 78 VAL D C 1
ATOM 8078 O O . VAL D 1 82 ? 50.409 9.428 -36.940 1.00 39.57 78 VAL D O 1
ATOM 8082 N N . ASN D 1 83 ? 48.388 8.528 -37.415 1.00 37.03 79 ASN D N 1
ATOM 8083 C CA . ASN D 1 83 ? 47.769 8.844 -36.099 1.00 38.46 79 ASN D CA 1
ATOM 8084 C C . ASN D 1 83 ? 46.836 7.710 -35.653 1.00 37.42 79 ASN D C 1
ATOM 8085 O O . ASN D 1 83 ? 46.678 6.713 -36.393 1.00 37.45 79 ASN D O 1
ATOM 8090 N N . SER D 1 84 ? 46.204 7.873 -34.493 1.00 34.23 80 SER D N 1
ATOM 8091 C CA . SER D 1 84 ? 45.516 6.790 -33.747 1.00 33.03 80 SER D CA 1
ATOM 8092 C C . SER D 1 84 ? 44.002 6.979 -33.720 1.00 34.45 80 SER D C 1
ATOM 8093 O O . SER D 1 84 ? 43.285 5.977 -33.895 1.00 40.67 80 SER D O 1
ATOM 8096 N N . TYR D 1 85 ? 43.519 8.187 -33.428 1.00 33.09 81 TYR D N 1
ATOM 8097 C CA . TYR D 1 85 ? 42.105 8.428 -33.035 1.00 34.44 81 TYR D CA 1
ATOM 8098 C C . TYR D 1 85 ? 41.346 9.029 -34.230 1.00 31.75 81 TYR D C 1
ATOM 8099 O O . TYR D 1 85 ? 41.932 9.871 -34.925 1.00 33.28 81 TYR D O 1
ATOM 8108 N N . LEU D 1 86 ? 40.099 8.613 -34.439 1.00 36.01 82 LEU D N 1
ATOM 8109 C CA . LEU D 1 86 ? 39.268 9.019 -35.616 1.00 41.18 82 LEU D CA 1
ATOM 8110 C C . LEU D 1 86 ? 39.146 10.546 -35.675 1.00 50.14 82 LEU D C 1
ATOM 8111 O O . LEU D 1 86 ? 39.043 11.094 -36.792 1.00 47.26 82 LEU D O 1
ATOM 8116 N N . THR D 1 87 ? 39.157 11.203 -34.516 1.00 42.77 83 THR D N 1
ATOM 8117 C CA . THR D 1 87 ? 39.108 12.671 -34.365 1.00 45.86 83 THR D CA 1
ATOM 8118 C C . THR D 1 87 ? 40.235 13.288 -35.204 1.00 41.48 83 THR D C 1
ATOM 8119 O O . THR D 1 87 ? 39.987 14.316 -35.843 1.00 44.80 83 THR D O 1
ATOM 8123 N N . ASP D 1 88 ? 41.400 12.650 -35.251 1.00 36.12 84 ASP D N 1
ATOM 8124 C CA . ASP D 1 88 ? 42.547 13.051 -36.101 1.00 35.93 84 ASP D CA 1
ATOM 8125 C C . ASP D 1 88 ? 42.455 12.319 -37.458 1.00 42.00 84 ASP D C 1
ATOM 8126 O O . ASP D 1 88 ? 42.554 12.993 -38.512 1.00 41.39 84 ASP D O 1
ATOM 8131 N N . ALA D 1 89 ? 42.235 11.008 -37.440 1.00 37.83 85 ALA D N 1
ATOM 8132 C CA . ALA D 1 89 ? 42.409 10.105 -38.607 1.00 44.76 85 ALA D CA 1
ATOM 8133 C C . ALA D 1 89 ? 41.330 10.390 -39.664 1.00 45.98 85 ALA D C 1
ATOM 8134 O O . ALA D 1 89 ? 41.560 10.066 -40.854 1.00 43.13 85 ALA D O 1
ATOM 8136 N N . VAL D 1 90 ? 40.173 10.923 -39.259 1.00 42.93 86 VAL D N 1
ATOM 8137 C CA . VAL D 1 90 ? 39.068 11.213 -40.216 1.00 44.38 86 VAL D CA 1
ATOM 8138 C C . VAL D 1 90 ? 39.600 12.111 -41.345 1.00 45.05 86 VAL D C 1
ATOM 8139 O O . VAL D 1 90 ? 39.163 11.933 -42.499 1.00 43.44 86 VAL D O 1
ATOM 8143 N N . GLU D 1 91 ? 40.543 13.008 -41.055 1.00 43.23 87 GLU D N 1
ATOM 8144 C CA . GLU D 1 91 ? 41.088 13.917 -42.095 1.00 50.14 87 GLU D CA 1
ATOM 8145 C C . GLU D 1 91 ? 41.736 13.089 -43.225 1.00 48.97 87 GLU D C 1
ATOM 8146 O O . GLU D 1 91 ? 41.417 13.336 -44.391 1.00 43.38 87 GLU D O 1
ATOM 8152 N N . GLN D 1 92 ? 42.617 12.138 -42.914 1.00 43.57 88 GLN D N 1
ATOM 8153 C CA . GLN D 1 92 ? 43.307 11.322 -43.953 1.00 43.61 88 GLN D CA 1
ATOM 8154 C C . GLN D 1 92 ? 42.328 10.306 -44.553 1.00 41.95 88 GLN D C 1
ATOM 8155 O O . GLN D 1 92 ? 42.403 10.066 -45.779 1.00 39.35 88 GLN D O 1
ATOM 8161 N N . LEU D 1 93 ? 41.433 9.733 -43.747 1.00 39.47 89 LEU D N 1
ATOM 8162 C CA . LEU D 1 93 ? 40.499 8.684 -44.231 1.00 41.47 89 LEU D CA 1
ATOM 8163 C C . LEU D 1 93 ? 39.454 9.321 -45.166 1.00 45.62 89 LEU D C 1
ATOM 8164 O O . LEU D 1 93 ? 39.052 8.630 -46.127 1.00 38.01 89 LEU D O 1
ATOM 8169 N N . ARG D 1 94 ? 39.057 10.582 -44.929 1.00 44.65 90 ARG D N 1
ATOM 8170 C CA . ARG D 1 94 ? 38.127 11.335 -45.822 1.00 45.67 90 ARG D CA 1
ATOM 8171 C C . ARG D 1 94 ? 38.756 11.459 -47.206 1.00 42.38 90 ARG D C 1
ATOM 8172 O O . ARG D 1 94 ? 38.068 11.171 -48.204 1.00 41.94 90 ARG D O 1
ATOM 8180 N N . ILE D 1 95 ? 40.017 11.881 -47.250 1.00 39.22 91 ILE D N 1
ATOM 8181 C CA . ILE D 1 95 ? 40.760 12.080 -48.524 1.00 40.84 91 ILE D CA 1
ATOM 8182 C C . ILE D 1 95 ? 40.797 10.742 -49.288 1.00 39.97 91 ILE D C 1
ATOM 8183 O O . ILE D 1 95 ? 40.547 10.741 -50.522 1.00 41.02 91 ILE D O 1
ATOM 8188 N N . CYS D 1 96 ? 41.052 9.620 -48.617 1.00 37.30 92 CYS D N 1
ATOM 8189 C CA . CYS D 1 96 ? 41.135 8.291 -49.287 1.00 33.31 92 CYS D CA 1
ATOM 8190 C C . CYS D 1 96 ? 39.753 7.908 -49.826 1.00 32.63 92 CYS D C 1
ATOM 8191 O O . CYS D 1 96 ? 39.635 7.610 -51.047 1.00 35.82 92 CYS D O 1
ATOM 8194 N N . ALA D 1 97 ? 38.736 7.927 -48.965 1.00 33.05 93 ALA D N 1
ATOM 8195 C CA . ALA D 1 97 ? 37.351 7.517 -49.297 1.00 37.15 93 ALA D CA 1
ATOM 8196 C C . ALA D 1 97 ? 36.761 8.429 -50.402 1.00 38.24 93 ALA D C 1
ATOM 8197 O O . ALA D 1 97 ? 36.093 7.894 -51.306 1.00 43.82 93 ALA D O 1
ATOM 8199 N N . GLU D 1 98 ? 36.997 9.748 -50.330 1.00 42.69 94 GLU D N 1
ATOM 8200 C CA . GLU D 1 98 ? 36.493 10.731 -51.331 1.00 45.43 94 GLU D CA 1
ATOM 8201 C C . GLU D 1 98 ? 36.983 10.319 -52.721 1.00 44.14 94 GLU D C 1
ATOM 8202 O O . GLU D 1 98 ? 36.202 10.430 -53.686 1.00 38.47 94 GLU D O 1
ATOM 8208 N N . HIS D 1 99 ? 38.240 9.884 -52.806 1.00 39.91 95 HIS D N 1
ATOM 8209 C CA . HIS D 1 99 ? 38.938 9.573 -54.074 1.00 39.18 95 HIS D CA 1
ATOM 8210 C C . HIS D 1 99 ? 38.743 8.094 -54.445 1.00 36.72 95 HIS D C 1
ATOM 8211 O O . HIS D 1 99 ? 39.463 7.639 -55.363 1.00 39.31 95 HIS D O 1
ATOM 8218 N N . GLY D 1 100 ? 37.826 7.374 -53.786 1.00 36.26 96 GLY D N 1
ATOM 8219 C CA . GLY D 1 100 ? 37.592 5.938 -54.004 1.00 37.20 96 GLY D CA 1
ATOM 8220 C C . GLY D 1 100 ? 38.843 5.086 -53.777 1.00 35.22 96 GLY D C 1
ATOM 8221 O O . GLY D 1 100 ? 38.914 3.993 -54.347 1.00 36.08 96 GLY D O 1
ATOM 8222 N N . VAL D 1 101 ? 39.756 5.508 -52.899 1.00 38.16 97 VAL D N 1
ATOM 8223 C CA . VAL D 1 101 ? 41.029 4.773 -52.651 1.00 36.77 97 VAL D CA 1
ATOM 8224 C C . VAL D 1 101 ? 40.856 3.899 -51.393 1.00 39.02 97 VAL D C 1
ATOM 8225 O O . VAL D 1 101 ? 40.496 4.421 -50.311 1.00 38.15 97 VAL D O 1
ATOM 8229 N N . ASN D 1 102 ? 41.064 2.595 -51.549 1.00 33.81 98 ASN D N 1
ATOM 8230 C CA . ASN D 1 102 ? 41.114 1.624 -50.424 1.00 34.01 98 ASN D CA 1
ATOM 8231 C C . ASN D 1 102 ? 42.201 2.077 -49.443 1.00 32.85 98 ASN D C 1
ATOM 8232 O O . ASN D 1 102 ? 43.268 2.559 -49.872 1.00 30.70 98 ASN D O 1
ATOM 8237 N N . ALA D 1 103 ? 41.953 1.914 -48.144 1.00 33.54 99 ALA D N 1
ATOM 8238 C CA . ALA D 1 103 ? 42.921 2.334 -47.101 1.00 34.01 99 ALA D CA 1
ATOM 8239 C C . ALA D 1 103 ? 43.036 1.244 -46.044 1.00 29.85 99 ALA D C 1
ATOM 8240 O O . ALA D 1 103 ? 42.004 0.711 -45.602 1.00 34.07 99 ALA D O 1
ATOM 8242 N N . VAL D 1 104 ? 44.270 0.865 -45.758 1.00 29.11 100 VAL D N 1
ATOM 8243 C CA . VAL D 1 104 ? 44.632 0.076 -44.556 1.00 37.78 100 VAL D CA 1
ATOM 8244 C C . VAL D 1 104 ? 45.384 1.049 -43.639 1.00 33.76 100 VAL D C 1
ATOM 8245 O O . VAL D 1 104 ? 46.213 1.831 -44.137 1.00 32.44 100 VAL D O 1
ATOM 8249 N N . THR D 1 105 ? 45.036 1.099 -42.356 1.00 33.01 101 THR D N 1
ATOM 8250 C CA . THR D 1 105 ? 45.624 2.099 -41.416 1.00 32.33 101 THR D CA 1
ATOM 8251 C C . THR D 1 105 ? 45.954 1.437 -40.076 1.00 29.89 101 THR D C 1
ATOM 8252 O O . THR D 1 105 ? 45.181 0.556 -39.659 1.00 29.00 101 THR D O 1
ATOM 8256 N N . LEU D 1 106 ? 47.016 1.913 -39.435 1.00 32.36 102 LEU D N 1
ATOM 8257 C CA . LEU D 1 106 ? 47.431 1.496 -38.074 1.00 33.27 102 LEU D CA 1
ATOM 8258 C C . LEU D 1 106 ? 46.592 2.209 -37.023 1.00 33.84 102 LEU D C 1
ATOM 8259 O O . LEU D 1 106 ? 46.761 1.843 -35.869 1.00 30.70 102 LEU D O 1
ATOM 8264 N N . SER D 1 107 ? 45.726 3.167 -37.388 1.00 33.62 103 SER D N 1
ATOM 8265 C CA . SER D 1 107 ? 44.900 3.912 -36.403 1.00 32.44 103 SER D CA 1
ATOM 8266 C C . SER D 1 107 ? 44.239 2.916 -35.448 1.00 29.88 103 SER D C 1
ATOM 8267 O O . SER D 1 107 ? 43.392 2.122 -35.889 1.00 26.31 103 SER D O 1
ATOM 8270 N N . GLU D 1 108 ? 44.574 2.982 -34.149 1.00 34.41 104 GLU D N 1
ATOM 8271 C CA . GLU D 1 108 ? 44.145 1.957 -33.166 1.00 27.66 104 GLU D CA 1
ATOM 8272 C C . GLU D 1 108 ? 42.629 2.037 -33.025 1.00 28.09 104 GLU D C 1
ATOM 8273 O O . GLU D 1 108 ? 41.998 0.994 -32.879 1.00 28.92 104 GLU D O 1
ATOM 8279 N N . GLU D 1 109 ? 42.054 3.245 -33.072 1.00 29.36 105 GLU D N 1
ATOM 8280 C CA . GLU D 1 109 ? 40.589 3.399 -32.924 1.00 31.56 105 GLU D CA 1
ATOM 8281 C C . GLU D 1 109 ? 39.886 2.794 -34.153 1.00 31.20 105 GLU D C 1
ATOM 8282 O O . GLU D 1 109 ? 38.769 2.259 -33.989 1.00 30.32 105 GLU D O 1
ATOM 8288 N N . MET D 1 110 ? 40.522 2.786 -35.324 1.00 36.21 106 MET D N 1
ATOM 8289 C CA . MET D 1 110 ? 39.885 2.228 -36.548 1.00 34.81 106 MET D CA 1
ATOM 8290 C C . MET D 1 110 ? 39.784 0.695 -36.459 1.00 34.72 106 MET D C 1
ATOM 8291 O O . MET D 1 110 ? 39.103 0.099 -37.302 1.00 31.43 106 MET D O 1
ATOM 8296 N N . LEU D 1 111 ? 40.401 0.053 -35.465 1.00 34.40 107 LEU D N 1
ATOM 8297 C CA . LEU D 1 111 ? 40.254 -1.422 -35.302 1.00 34.06 107 LEU D CA 1
ATOM 8298 C C . LEU D 1 111 ? 38.768 -1.773 -35.230 1.00 33.48 107 LEU D C 1
ATOM 8299 O O . LEU D 1 111 ? 38.343 -2.782 -35.834 1.00 31.21 107 LEU D O 1
ATOM 8304 N N . TYR D 1 112 ? 37.995 -0.961 -34.501 1.00 33.23 108 TYR D N 1
ATOM 8305 C CA . TYR D 1 112 ? 36.533 -1.116 -34.368 1.00 33.31 108 TYR D CA 1
ATOM 8306 C C . TYR D 1 112 ? 35.973 0.206 -33.855 1.00 42.10 108 TYR D C 1
ATOM 8307 O O . TYR D 1 112 ? 35.842 0.414 -32.644 1.00 35.44 108 TYR D O 1
ATOM 8316 N N . PRO D 1 113 ? 35.687 1.168 -34.763 1.00 44.69 109 PRO D N 1
ATOM 8317 C CA . PRO D 1 113 ? 35.356 2.530 -34.342 1.00 42.45 109 PRO D CA 1
ATOM 8318 C C . PRO D 1 113 ? 33.863 2.839 -34.132 1.00 37.93 109 PRO D C 1
ATOM 8319 O O . PRO D 1 113 ? 33.575 3.905 -33.650 1.00 43.25 109 PRO D O 1
ATOM 8323 N N . TRP D 1 114 ? 32.978 1.901 -34.427 1.00 37.52 110 TRP D N 1
ATOM 8324 C CA . TRP D 1 114 ? 31.509 2.125 -34.479 1.00 41.66 110 TRP D CA 1
ATOM 8325 C C . TRP D 1 114 ? 30.975 2.689 -33.156 1.00 46.36 110 TRP D C 1
ATOM 8326 O O . TRP D 1 114 ? 30.064 3.554 -33.209 1.00 41.98 110 TRP D O 1
ATOM 8337 N N . GLU D 1 115 ? 31.465 2.209 -32.009 1.00 43.84 111 GLU D N 1
ATOM 8338 C CA . GLU D 1 115 ? 30.887 2.615 -30.698 1.00 45.70 111 GLU D CA 1
ATOM 8339 C C . GLU D 1 115 ? 31.598 3.855 -30.172 1.00 44.93 111 GLU D C 1
ATOM 8340 O O . GLU D 1 115 ? 30.912 4.710 -29.596 1.00 49.06 111 GLU D O 1
ATOM 8346 N N . THR D 1 116 ? 32.916 3.967 -30.330 1.00 42.62 112 THR D N 1
ATOM 8347 C CA . THR D 1 116 ? 33.679 5.095 -29.744 1.00 43.57 112 THR D CA 1
ATOM 8348 C C . THR D 1 116 ? 33.486 6.355 -30.593 1.00 46.04 112 THR D C 1
ATOM 8349 O O . THR D 1 116 ? 33.555 7.439 -30.024 1.00 46.77 112 THR D O 1
ATOM 8353 N N . SER D 1 117 ? 33.294 6.230 -31.910 1.00 43.25 113 SER D N 1
ATOM 8354 C CA . SER D 1 117 ? 33.193 7.372 -32.861 1.00 44.12 113 SER D CA 1
ATOM 8355 C C . SER D 1 117 ? 32.068 7.093 -33.850 1.00 44.74 113 SER D C 1
ATOM 8356 O O . SER D 1 117 ? 32.314 6.919 -35.041 1.00 43.62 113 SER D O 1
ATOM 8359 N N . PRO D 1 118 ? 30.814 6.991 -33.366 1.00 47.60 114 PRO D N 1
ATOM 8360 C CA . PRO D 1 118 ? 29.707 6.522 -34.198 1.00 50.07 114 PRO D CA 1
ATOM 8361 C C . PRO D 1 118 ? 29.400 7.444 -35.388 1.00 51.97 114 PRO D C 1
ATOM 8362 O O . PRO D 1 118 ? 29.160 6.921 -36.459 1.00 52.87 114 PRO D O 1
ATOM 8366 N N . GLU D 1 119 ? 29.471 8.766 -35.200 1.00 50.56 115 GLU D N 1
ATOM 8367 C CA . GLU D 1 119 ? 29.106 9.758 -36.248 1.00 54.06 115 GLU D CA 1
ATOM 8368 C C . GLU D 1 119 ? 30.187 9.744 -37.334 1.00 50.65 115 GLU D C 1
ATOM 8369 O O . GLU D 1 119 ? 29.820 9.589 -38.531 1.00 45.95 115 GLU D O 1
ATOM 8375 N N . LEU D 1 120 ? 31.457 9.857 -36.940 1.00 42.61 116 LEU D N 1
ATOM 8376 C CA . LEU D 1 120 ? 32.600 9.829 -37.894 1.00 44.49 116 LEU D CA 1
ATOM 8377 C C . LEU D 1 120 ? 32.648 8.469 -38.611 1.00 45.05 116 LEU D C 1
ATOM 8378 O O . LEU D 1 120 ? 32.938 8.450 -39.822 1.00 42.07 116 LEU D O 1
ATOM 8383 N N . SER D 1 121 ? 32.321 7.378 -37.911 1.00 42.24 117 SER D N 1
ATOM 8384 C CA . SER D 1 121 ? 32.279 6.016 -38.502 1.00 42.44 117 SER D CA 1
ATOM 8385 C C . SER D 1 121 ? 31.176 5.960 -39.563 1.00 46.89 117 SER D C 1
ATOM 8386 O O . SER D 1 121 ? 31.455 5.480 -40.676 1.00 45.86 117 SER D O 1
ATOM 8389 N N . ALA D 1 122 ? 29.963 6.410 -39.237 1.00 43.36 118 ALA D N 1
ATOM 8390 C CA . ALA D 1 122 ? 28.807 6.360 -40.167 1.00 46.84 118 ALA D CA 1
ATOM 8391 C C . ALA D 1 122 ? 29.146 7.178 -41.412 1.00 37.58 118 ALA D C 1
ATOM 8392 O O . ALA D 1 122 ? 28.899 6.699 -42.529 1.00 43.07 118 ALA D O 1
ATOM 8394 N N . GLU D 1 123 ? 29.714 8.359 -41.218 1.00 41.57 119 GLU D N 1
ATOM 8395 C CA . GLU D 1 123 ? 30.070 9.290 -42.311 1.00 46.16 119 GLU D CA 1
ATOM 8396 C C . GLU D 1 123 ? 31.065 8.588 -43.250 1.00 49.08 119 GLU D C 1
ATOM 8397 O O . GLU D 1 123 ? 30.822 8.554 -44.462 1.00 46.83 119 GLU D O 1
ATOM 8403 N N . LEU D 1 124 ? 32.140 8.032 -42.702 1.00 44.54 120 LEU D N 1
ATOM 8404 C CA . LEU D 1 124 ? 33.245 7.422 -43.493 1.00 43.51 120 LEU D CA 1
ATOM 8405 C C . LEU D 1 124 ? 32.738 6.158 -44.185 1.00 39.37 120 LEU D C 1
ATOM 8406 O O . LEU D 1 124 ? 33.131 5.916 -45.329 1.00 41.88 120 LEU D O 1
ATOM 8411 N N . ASP D 1 125 ? 31.890 5.380 -43.518 1.00 40.51 121 ASP D N 1
ATOM 8412 C CA . ASP D 1 125 ? 31.306 4.146 -44.092 1.00 38.50 121 ASP D CA 1
ATOM 8413 C C . ASP D 1 125 ? 30.451 4.517 -45.314 1.00 42.06 121 ASP D C 1
ATOM 8414 O O . ASP D 1 125 ? 30.591 3.837 -46.361 1.00 36.35 121 ASP D O 1
ATOM 8419 N N . ALA D 1 126 ? 29.592 5.539 -45.189 1.00 37.72 122 ALA D N 1
ATOM 8420 C CA . ALA D 1 126 ? 28.691 6.012 -46.273 1.00 38.94 122 ALA D CA 1
ATOM 8421 C C . ALA D 1 126 ? 29.526 6.512 -47.460 1.00 35.24 122 ALA D C 1
ATOM 8422 O O . ALA D 1 126 ? 29.237 6.113 -48.600 1.00 41.12 122 ALA D O 1
ATOM 8424 N N . LEU D 1 127 ? 30.544 7.329 -47.187 1.00 35.18 123 LEU D N 1
ATOM 8425 C CA . LEU D 1 127 ? 31.425 7.913 -48.219 1.00 41.58 123 LEU D CA 1
ATOM 8426 C C . LEU D 1 127 ? 32.162 6.798 -48.964 1.00 41.31 123 LEU D C 1
ATOM 8427 O O . LEU D 1 127 ? 32.187 6.819 -50.215 1.00 39.18 123 LEU D O 1
ATOM 8432 N N . ALA D 1 128 ? 32.771 5.860 -48.238 1.00 45.91 124 ALA D N 1
ATOM 8433 C CA . ALA D 1 128 ? 33.596 4.770 -48.815 1.00 41.40 124 ALA D CA 1
ATOM 8434 C C . ALA D 1 128 ? 32.706 3.857 -49.667 1.00 40.12 124 ALA D C 1
ATOM 8435 O O . ALA D 1 128 ? 33.171 3.345 -50.704 1.00 37.65 124 ALA D O 1
ATOM 8437 N N . LYS D 1 129 ? 31.466 3.642 -49.227 1.00 43.86 125 LYS D N 1
ATOM 8438 C CA . LYS D 1 129 ? 30.467 2.823 -49.959 1.00 45.26 125 LYS D CA 1
ATOM 8439 C C . LYS D 1 129 ? 30.078 3.524 -51.269 1.00 42.59 125 LYS D C 1
ATOM 8440 O O . LYS D 1 129 ? 29.935 2.838 -52.310 1.00 43.17 125 LYS D O 1
ATOM 8446 N N . SER D 1 130 ? 29.968 4.844 -51.240 1.00 38.32 126 SER D N 1
ATOM 8447 C CA . SER D 1 130 ? 29.535 5.639 -52.417 1.00 39.08 126 SER D CA 1
ATOM 8448 C C . SER D 1 130 ? 30.636 5.620 -53.493 1.00 39.87 126 SER D C 1
ATOM 8449 O O . SER D 1 130 ? 30.270 5.766 -54.670 1.00 43.09 126 SER D O 1
ATOM 8452 N N . THR D 1 131 ? 31.911 5.388 -53.136 1.00 35.99 127 THR D N 1
ATOM 8453 C CA . THR D 1 131 ? 33.066 5.413 -54.085 1.00 34.02 127 THR D CA 1
ATOM 8454 C C . THR D 1 131 ? 33.667 4.013 -54.295 1.00 33.88 127 THR D C 1
ATOM 8455 O O . THR D 1 131 ? 34.697 3.916 -55.009 1.00 37.11 127 THR D O 1
ATOM 8459 N N . GLY D 1 132 ? 33.108 2.974 -53.682 1.00 33.48 128 GLY D N 1
ATOM 8460 C CA . GLY D 1 132 ? 33.581 1.584 -53.867 1.00 42.72 128 GLY D CA 1
ATOM 8461 C C . GLY D 1 132 ? 34.831 1.229 -53.050 1.00 43.55 128 GLY D C 1
ATOM 8462 O O . GLY D 1 132 ? 35.374 0.110 -53.260 1.00 37.59 128 GLY D O 1
ATOM 8463 N N . ALA D 1 133 ? 35.252 2.085 -52.111 1.00 43.42 129 ALA D N 1
ATOM 8464 C CA . ALA D 1 133 ? 36.513 1.922 -51.341 1.00 44.47 129 ALA D CA 1
ATOM 8465 C C . ALA D 1 133 ? 36.259 1.174 -50.022 1.00 39.24 129 ALA D C 1
ATOM 8466 O O . ALA D 1 133 ? 35.191 1.379 -49.393 1.00 35.54 129 ALA D O 1
ATOM 8468 N N . THR D 1 134 ? 37.236 0.365 -49.606 1.00 40.37 130 THR D N 1
ATOM 8469 C CA . THR D 1 134 ? 37.284 -0.281 -48.272 1.00 36.84 130 THR D CA 1
ATOM 8470 C C . THR D 1 134 ? 38.258 0.491 -47.368 1.00 33.37 130 THR D C 1
ATOM 8471 O O . THR D 1 134 ? 39.393 0.785 -47.803 1.00 36.89 130 THR D O 1
ATOM 8475 N N . LEU D 1 135 ? 37.841 0.776 -46.135 1.00 32.07 131 LEU D N 1
ATOM 8476 C CA . LEU D 1 135 ? 38.702 1.329 -45.057 1.00 32.76 131 LEU D CA 1
ATOM 8477 C C . LEU D 1 135 ? 38.801 0.274 -43.943 1.00 30.68 131 LEU D C 1
ATOM 8478 O O . LEU D 1 135 ? 37.726 -0.216 -43.479 1.00 33.53 131 LEU D O 1
ATOM 8483 N N . THR D 1 136 ? 40.012 -0.085 -43.553 1.00 32.30 132 THR D N 1
ATOM 8484 C CA . THR D 1 136 ? 40.254 -1.139 -42.527 1.00 32.57 132 THR D CA 1
ATOM 8485 C C . THR D 1 136 ? 41.358 -0.695 -41.569 1.00 31.96 132 THR D C 1
ATOM 8486 O O . THR D 1 136 ? 42.484 -0.402 -42.028 1.00 29.55 132 THR D O 1
ATOM 8490 N N . GLY D 1 137 ? 41.028 -0.657 -40.276 1.00 30.64 133 GLY D N 1
ATOM 8491 C CA . GLY D 1 137 ? 42.043 -0.511 -39.220 1.00 31.75 133 GLY D CA 1
ATOM 8492 C C . GLY D 1 137 ? 42.649 -1.862 -38.875 1.00 27.84 133 GLY D C 1
ATOM 8493 O O . GLY D 1 137 ? 41.872 -2.804 -38.571 1.00 31.85 133 GLY D O 1
ATOM 8494 N N . THR D 1 138 ? 43.975 -1.950 -38.911 1.00 27.92 134 THR D N 1
ATOM 8495 C CA . THR D 1 138 ? 44.735 -3.172 -38.589 1.00 30.04 134 THR D CA 1
ATOM 8496 C C . THR D 1 138 ? 46.020 -2.752 -37.868 1.00 30.81 134 THR D C 1
ATOM 8497 O O . THR D 1 138 ? 46.063 -1.639 -37.315 1.00 30.35 134 THR D O 1
ATOM 8501 N N . GLY D 1 139 ? 47.006 -3.650 -37.842 1.00 30.00 135 GLY D N 1
ATOM 8502 C CA . GLY D 1 139 ? 48.210 -3.541 -37.013 1.00 27.97 135 GLY D CA 1
ATOM 8503 C C . GLY D 1 139 ? 48.324 -4.703 -36.044 1.00 28.67 135 GLY D C 1
ATOM 8504 O O . GLY D 1 139 ? 47.778 -5.800 -36.345 1.00 25.83 135 GLY D O 1
ATOM 8505 N N . TYR D 1 140 ? 49.023 -4.487 -34.933 1.00 28.81 136 TYR D N 1
ATOM 8506 C CA . TYR D 1 140 ? 49.381 -5.561 -33.978 1.00 28.22 136 TYR D CA 1
ATOM 8507 C C . TYR D 1 140 ? 48.113 -6.261 -33.494 1.00 26.82 136 TYR D C 1
ATOM 8508 O O . TYR D 1 140 ? 48.078 -7.525 -33.423 1.00 25.91 136 TYR D O 1
ATOM 8517 N N . GLN D 1 141 ? 47.080 -5.481 -33.168 1.00 25.07 137 GLN D N 1
ATOM 8518 C CA . GLN D 1 141 ? 45.858 -5.988 -32.473 1.00 24.85 137 GLN D CA 1
ATOM 8519 C C . GLN D 1 141 ? 45.140 -7.028 -33.327 1.00 25.12 137 GLN D C 1
ATOM 8520 O O . GLN D 1 141 ? 44.450 -7.899 -32.759 1.00 23.74 137 GLN D O 1
ATOM 8526 N N . ASP D 1 142 ? 45.254 -6.931 -34.657 1.00 27.21 138 ASP D N 1
ATOM 8527 C CA . ASP D 1 142 ? 44.418 -7.675 -35.636 1.00 24.60 138 ASP D CA 1
ATOM 8528 C C . ASP D 1 142 ? 44.405 -9.151 -35.255 1.00 22.63 138 ASP D C 1
ATOM 8529 O O . ASP D 1 142 ? 43.324 -9.723 -35.037 1.00 23.27 138 ASP D O 1
ATOM 8534 N N . THR D 1 143 ? 45.580 -9.770 -35.162 1.00 24.78 139 THR D N 1
ATOM 8535 C CA . THR D 1 143 ? 45.718 -11.176 -34.744 1.00 24.55 139 THR D CA 1
ATOM 8536 C C . THR D 1 143 ? 45.703 -11.282 -33.207 1.00 24.02 139 THR D C 1
ATOM 8537 O O . THR D 1 143 ? 44.911 -12.042 -32.677 1.00 22.12 139 THR D O 1
ATOM 8541 N N . PHE D 1 144 ? 46.580 -10.573 -32.514 1.00 24.70 140 PHE D N 1
ATOM 8542 C CA . PHE D 1 144 ? 46.990 -10.919 -31.130 1.00 28.55 140 PHE D CA 1
ATOM 8543 C C . PHE D 1 144 ? 45.939 -10.514 -30.102 1.00 26.58 140 PHE D C 1
ATOM 8544 O O . PHE D 1 144 ? 45.894 -11.149 -29.043 1.00 26.83 140 PHE D O 1
ATOM 8552 N N . TRP D 1 145 ? 45.096 -9.525 -30.401 1.00 27.93 141 TRP D N 1
ATOM 8553 C CA . TRP D 1 145 ? 44.058 -9.076 -29.439 1.00 28.86 141 TRP D CA 1
ATOM 8554 C C . TRP D 1 145 ? 42.642 -9.324 -29.957 1.00 28.82 141 TRP D C 1
ATOM 8555 O O . TRP D 1 145 ? 41.720 -9.242 -29.126 1.00 29.83 141 TRP D O 1
ATOM 8566 N N . VAL D 1 146 ? 42.458 -9.628 -31.243 1.00 25.40 142 VAL D N 1
ATOM 8567 C CA . VAL D 1 146 ? 41.084 -9.778 -31.799 1.00 26.43 142 VAL D CA 1
ATOM 8568 C C . VAL D 1 146 ? 40.917 -11.181 -32.391 1.00 25.56 142 VAL D C 1
ATOM 8569 O O . VAL D 1 146 ? 40.220 -11.995 -31.761 1.00 25.99 142 VAL D O 1
ATOM 8573 N N . ASN D 1 147 ? 41.492 -11.464 -33.567 1.00 24.97 143 ASN D N 1
ATOM 8574 C CA . ASN D 1 147 ? 41.141 -12.704 -34.312 1.00 23.95 143 ASN D CA 1
ATOM 8575 C C . ASN D 1 147 ? 41.624 -13.974 -33.609 1.00 23.34 143 ASN D C 1
ATOM 8576 O O . ASN D 1 147 ? 40.905 -14.974 -33.675 1.00 24.33 143 ASN D O 1
ATOM 8581 N N . MET D 1 148 ? 42.820 -13.990 -33.015 1.00 26.22 144 MET D N 1
ATOM 8582 C CA . MET D 1 148 ? 43.327 -15.207 -32.324 1.00 23.61 144 MET D CA 1
ATOM 8583 C C . MET D 1 148 ? 42.504 -15.431 -31.031 1.00 22.19 144 MET D C 1
ATOM 8584 O O . MET D 1 148 ? 42.309 -16.601 -30.621 1.00 23.56 144 MET D O 1
ATOM 8589 N N . ILE D 1 149 ? 42.012 -14.357 -30.439 1.00 23.91 145 ILE D N 1
ATOM 8590 C CA . ILE D 1 149 ? 41.197 -14.434 -29.195 1.00 27.03 145 ILE D CA 1
ATOM 8591 C C . ILE D 1 149 ? 39.795 -14.923 -29.548 1.00 26.18 145 ILE D C 1
ATOM 8592 O O . ILE D 1 149 ? 39.295 -15.844 -28.854 1.00 29.01 145 ILE D O 1
ATOM 8597 N N . ALA D 1 150 ? 39.177 -14.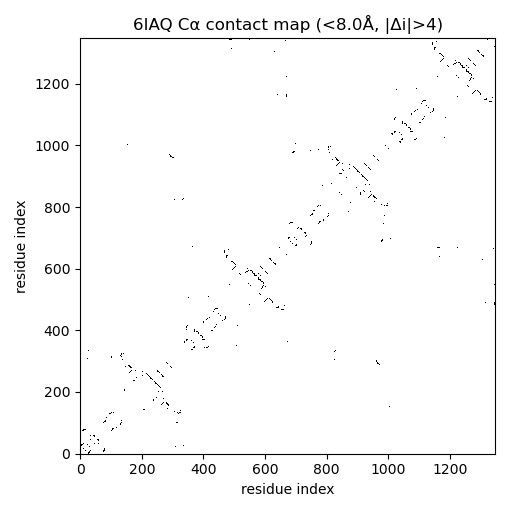390 -30.603 1.00 30.22 146 ALA D N 1
ATOM 8598 C CA . ALA D 1 150 ? 37.875 -14.902 -31.098 1.00 26.28 146 ALA D CA 1
ATOM 8599 C C . ALA D 1 150 ? 38.001 -16.371 -31.493 1.00 26.78 146 ALA D C 1
ATOM 8600 O O . ALA D 1 150 ? 37.070 -17.151 -31.211 1.00 25.04 146 ALA D O 1
ATOM 8602 N N . LEU D 1 151 ? 39.119 -16.775 -32.119 1.00 26.87 147 LEU D N 1
ATOM 8603 C CA . LEU D 1 151 ? 39.352 -18.193 -32.488 1.00 25.53 147 LEU D CA 1
ATOM 8604 C C . LEU D 1 151 ? 39.389 -19.033 -31.208 1.00 23.89 147 LEU D C 1
ATOM 8605 O O . LEU D 1 151 ? 38.754 -20.109 -31.181 1.00 26.55 147 LEU D O 1
ATOM 8610 N N . LEU D 1 152 ? 40.151 -18.608 -30.196 1.00 26.19 148 LEU D N 1
ATOM 8611 C CA . LEU D 1 152 ? 40.253 -19.367 -28.919 1.00 25.41 148 LEU D CA 1
ATOM 8612 C C . LEU D 1 152 ? 38.853 -19.506 -28.303 1.00 23.10 148 LEU D C 1
ATOM 8613 O O . LEU D 1 152 ? 38.515 -20.600 -27.846 1.00 27.08 148 LEU D O 1
ATOM 8618 N N . MET D 1 153 ? 38.072 -18.433 -28.316 1.00 27.17 149 MET D N 1
ATOM 8619 C CA . MET D 1 153 ? 36.660 -18.413 -27.830 1.00 31.95 149 MET D CA 1
ATOM 8620 C C . MET D 1 153 ? 35.815 -19.457 -28.565 1.00 31.80 149 MET D C 1
ATOM 8621 O O . MET D 1 153 ? 34.911 -20.043 -27.940 1.00 31.23 149 MET D O 1
ATOM 8626 N N . GLY D 1 154 ? 36.124 -19.714 -29.836 1.00 32.34 150 GLY D N 1
ATOM 8627 C CA . GLY D 1 154 ? 35.459 -20.757 -30.637 1.00 27.27 150 GLY D CA 1
ATOM 8628 C C . GLY D 1 154 ? 35.663 -22.157 -30.110 1.00 27.20 150 GLY D C 1
ATOM 8629 O O . GLY D 1 154 ? 34.956 -23.041 -30.556 1.00 27.56 150 GLY D O 1
ATOM 8630 N N . THR D 1 155 ? 36.627 -22.390 -29.214 1.00 27.73 151 THR D N 1
ATOM 8631 C CA . THR D 1 155 ? 36.867 -23.729 -28.615 1.00 28.29 151 THR D CA 1
ATOM 8632 C C . THR D 1 155 ? 36.140 -23.862 -27.268 1.00 25.32 151 THR D C 1
ATOM 8633 O O . THR D 1 155 ? 36.260 -24.930 -26.654 1.00 26.81 151 THR D O 1
ATOM 8637 N N . ALA D 1 156 ? 35.416 -22.843 -26.841 1.00 27.05 152 ALA D N 1
ATOM 8638 C CA . ALA D 1 156 ? 34.665 -22.846 -25.563 1.00 29.96 152 ALA D CA 1
ATOM 8639 C C . ALA D 1 156 ? 33.219 -23.321 -25.777 1.00 33.99 152 ALA D C 1
ATOM 8640 O O . ALA D 1 156 ? 32.632 -23.005 -26.809 1.00 34.14 152 ALA D O 1
ATOM 8642 N N . HIS D 1 157 ? 32.699 -24.093 -24.827 1.00 37.49 153 HIS D N 1
ATOM 8643 C CA . HIS D 1 157 ? 31.268 -24.476 -24.734 1.00 37.66 153 HIS D CA 1
ATOM 8644 C C . HIS D 1 157 ? 30.486 -23.382 -24.012 1.00 36.87 153 HIS D C 1
ATOM 8645 O O . HIS D 1 157 ? 29.408 -23.030 -24.491 1.00 37.03 153 HIS D O 1
ATOM 8652 N N . ARG D 1 158 ? 31.002 -22.880 -22.898 1.00 33.61 154 ARG D N 1
ATOM 8653 C CA . ARG D 1 158 ? 30.419 -21.724 -22.176 1.00 35.94 154 ARG D CA 1
ATOM 8654 C C . ARG D 1 158 ? 31.544 -20.806 -21.711 1.00 33.90 154 ARG D C 1
ATOM 8655 O O . ARG D 1 158 ? 32.548 -21.278 -21.172 1.00 33.83 154 ARG D O 1
ATOM 8663 N N . ILE D 1 159 ? 31.361 -19.509 -21.880 1.00 33.27 155 ILE D N 1
ATOM 8664 C CA . ILE D 1 159 ? 32.340 -18.470 -21.470 1.00 32.74 155 ILE D CA 1
ATOM 8665 C C . ILE D 1 159 ? 31.761 -17.696 -20.288 1.00 37.42 155 ILE D C 1
ATOM 8666 O O . ILE D 1 159 ? 30.674 -17.157 -20.445 1.00 39.01 155 ILE D O 1
ATOM 8671 N N . ASP D 1 160 ? 32.489 -17.631 -19.174 1.00 36.52 156 ASP D N 1
ATOM 8672 C CA . ASP D 1 160 ? 32.170 -16.712 -18.047 1.00 37.26 156 ASP D CA 1
ATOM 8673 C C . ASP D 1 160 ? 32.963 -15.425 -18.223 1.00 34.65 156 ASP D C 1
ATOM 8674 O O . ASP D 1 160 ? 32.342 -14.359 -18.242 1.00 34.65 156 ASP D O 1
ATOM 8679 N N . THR D 1 161 ? 34.285 -15.524 -18.372 1.00 34.46 157 THR D N 1
ATOM 8680 C CA . THR D 1 161 ? 35.184 -14.356 -18.437 1.00 35.14 157 THR D CA 1
ATOM 8681 C C . THR D 1 161 ? 36.253 -14.566 -19.518 1.00 35.63 157 THR D C 1
ATOM 8682 O O . THR D 1 161 ? 36.934 -15.600 -19.478 1.00 39.20 157 THR D O 1
ATOM 8685 N N . VAL D 1 162 ? 36.472 -13.541 -20.333 1.00 34.10 158 VAL D N 1
ATOM 8686 C CA . VAL D 1 162 ? 37.680 -13.401 -21.200 1.00 37.02 158 VAL D CA 1
ATOM 8687 C C . VAL D 1 162 ? 38.562 -12.308 -20.600 1.00 33.29 158 VAL D C 1
ATOM 8688 O O . VAL D 1 162 ? 38.083 -11.181 -20.469 1.00 36.65 158 VAL D O 1
ATOM 8692 N N . ARG D 1 163 ? 39.808 -12.638 -20.273 1.00 32.06 159 ARG D N 1
ATOM 8693 C CA . ARG D 1 163 ? 40.780 -11.701 -19.651 1.00 32.84 159 ARG D CA 1
ATOM 8694 C C . ARG D 1 163 ? 42.062 -11.651 -20.503 1.00 29.73 159 ARG D C 1
ATOM 8695 O O . ARG D 1 163 ? 42.659 -12.717 -20.780 1.00 31.50 159 ARG D O 1
ATOM 8699 N N . GLY D 1 164 ? 42.469 -10.455 -20.890 1.00 28.28 160 GLY D N 1
ATOM 8700 C CA . GLY D 1 164 ? 43.729 -10.195 -21.597 1.00 28.03 160 GLY D CA 1
ATOM 8701 C C . GLY D 1 164 ? 44.635 -9.278 -20.808 1.00 27.32 160 GLY D C 1
ATOM 8702 O O . GLY D 1 164 ? 44.154 -8.340 -20.182 1.00 29.47 160 GLY D O 1
ATOM 8703 N N . LYS D 1 165 ? 45.933 -9.518 -20.923 1.00 26.50 161 LYS D N 1
ATOM 8704 C CA . LYS D 1 165 ? 47.009 -8.700 -20.356 1.00 29.32 161 LYS D CA 1
ATOM 8705 C C . LYS D 1 165 ? 48.070 -8.504 -21.435 1.00 27.46 161 LYS D C 1
ATOM 8706 O O . LYS D 1 165 ? 48.505 -9.512 -22.035 1.00 27.36 161 LYS D O 1
ATOM 8712 N N . ALA D 1 166 ? 48.448 -7.252 -21.678 1.00 28.15 162 ALA D N 1
ATOM 8713 C CA . ALA D 1 166 ? 49.366 -6.880 -22.778 1.00 28.96 162 ALA D CA 1
ATOM 8714 C C . ALA D 1 166 ? 50.318 -5.787 -22.314 1.00 26.62 162 ALA D C 1
ATOM 8715 O O . ALA D 1 166 ? 49.907 -4.881 -21.544 1.00 27.59 162 ALA D O 1
ATOM 8717 N N . SER D 1 167 ? 51.550 -5.859 -22.800 1.00 28.52 163 SER D N 1
ATOM 8718 C CA . SER D 1 167 ? 52.602 -4.845 -22.586 1.00 28.08 163 SER D CA 1
ATOM 8719 C C . SER D 1 167 ? 53.285 -4.561 -23.931 1.00 28.13 163 SER D C 1
ATOM 8720 O O . SER D 1 167 ? 53.693 -5.529 -24.592 1.00 27.22 163 SER D O 1
ATOM 8723 N N . TRP D 1 168 ? 53.452 -3.291 -24.290 1.00 28.74 164 TRP D N 1
ATOM 8724 C CA . TRP D 1 168 ? 54.341 -2.897 -25.403 1.00 29.43 164 TRP D CA 1
ATOM 8725 C C . TRP D 1 168 ? 55.213 -1.708 -24.995 1.00 29.89 164 TRP D C 1
ATOM 8726 O O . TRP D 1 168 ? 54.868 -1.007 -24.010 1.00 28.75 164 TRP D O 1
ATOM 8737 N N . ASN D 1 169 ? 56.320 -1.554 -25.721 1.00 27.74 165 ASN D N 1
ATOM 8738 C CA . ASN D 1 169 ? 57.413 -0.587 -25.466 1.00 30.69 165 ASN D CA 1
ATOM 8739 C C . ASN D 1 169 ? 57.240 0.642 -26.373 1.00 35.32 165 ASN D C 1
ATOM 8740 O O . ASN D 1 169 ? 57.399 0.508 -27.607 1.00 34.32 165 ASN D O 1
ATOM 8745 N N . VAL D 1 170 ? 56.954 1.805 -25.776 1.00 30.60 166 VAL D N 1
ATOM 8746 C CA . VAL D 1 170 ? 56.970 3.123 -26.463 1.00 31.39 166 VAL D CA 1
ATOM 8747 C C . VAL D 1 170 ? 58.190 3.226 -27.387 1.00 28.32 166 VAL D C 1
ATOM 8748 O O . VAL D 1 170 ? 58.028 3.739 -28.504 1.00 32.04 166 VAL D O 1
ATOM 8752 N N . ASP D 1 171 ? 59.368 2.812 -26.940 1.00 28.34 167 ASP D N 1
ATOM 8753 C CA . ASP D 1 171 ? 60.622 3.066 -27.681 1.00 31.99 167 ASP D CA 1
ATOM 8754 C C . ASP D 1 171 ? 60.736 2.178 -28.931 1.00 35.47 167 ASP D C 1
ATOM 8755 O O . ASP D 1 171 ? 61.679 2.409 -29.690 1.00 33.06 167 ASP D O 1
ATOM 8760 N N . ASP D 1 172 ? 59.795 1.252 -29.159 1.00 38.19 168 ASP D N 1
ATOM 8761 C CA . ASP D 1 172 ? 59.729 0.487 -30.438 1.00 36.21 168 ASP D CA 1
ATOM 8762 C C . ASP D 1 172 ? 59.056 1.334 -31.527 1.00 37.81 168 ASP D C 1
ATOM 8763 O O . ASP D 1 172 ? 59.111 0.919 -32.703 1.00 37.42 168 ASP D O 1
ATOM 8768 N N . PHE D 1 173 ? 58.421 2.460 -31.161 1.00 34.22 169 PHE D N 1
ATOM 8769 C CA . PHE D 1 173 ? 57.550 3.262 -32.059 1.00 34.04 169 PHE D CA 1
ATOM 8770 C C . PHE D 1 173 ? 58.020 4.725 -32.066 1.00 33.59 169 PHE D C 1
ATOM 8771 O O . PHE D 1 173 ? 59.004 5.046 -31.393 1.00 32.71 169 PHE D O 1
ATOM 8779 N N . GLY D 1 174 ? 57.333 5.581 -32.822 1.00 35.07 170 GLY D N 1
ATOM 8780 C CA . GLY D 1 174 ? 57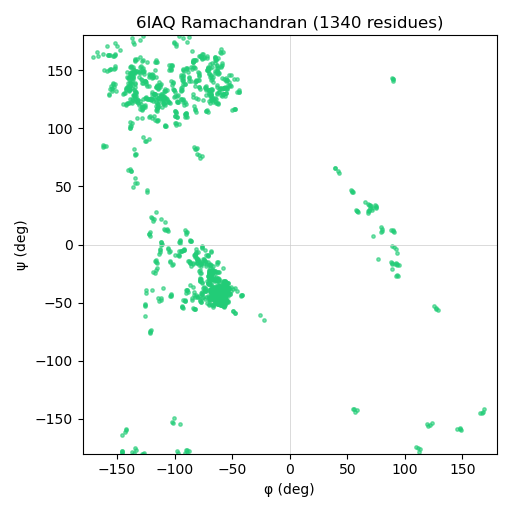.800 6.952 -33.092 1.00 37.23 170 GLY D CA 1
ATOM 8781 C C . GLY D 1 174 ? 57.167 8.000 -32.183 1.00 39.47 170 GLY D C 1
ATOM 8782 O O . GLY D 1 174 ? 56.362 7.691 -31.303 1.00 34.34 170 GLY D O 1
ATOM 8783 N N . PRO D 1 175 ? 57.519 9.287 -32.419 1.00 36.30 171 PRO D N 1
ATOM 8784 C CA . PRO D 1 175 ? 57.089 10.396 -31.556 1.00 36.30 171 PRO D CA 1
ATOM 8785 C C . PRO D 1 175 ? 55.578 10.580 -31.395 1.00 36.56 171 PRO D C 1
ATOM 8786 O O . PRO D 1 175 ? 55.135 11.039 -30.347 1.00 40.93 171 PRO D O 1
ATOM 8790 N N . GLU D 1 176 ? 54.811 10.286 -32.435 1.00 34.08 172 GLU D N 1
ATOM 8791 C CA . GLU D 1 176 ? 53.340 10.435 -32.391 1.00 36.63 172 GLU D CA 1
ATOM 8792 C C . GLU D 1 176 ? 52.816 9.621 -31.202 1.00 37.46 172 GLU D C 1
ATOM 8793 O O . GLU D 1 176 ? 51.996 10.164 -30.417 1.00 37.56 172 GLU D O 1
ATOM 8799 N N . LEU D 1 177 ? 53.247 8.367 -31.075 1.00 35.44 173 LEU D N 1
ATOM 8800 C CA . LEU D 1 177 ? 52.696 7.444 -30.043 1.00 35.44 173 LEU D CA 1
ATOM 8801 C C . LEU D 1 177 ? 53.288 7.821 -28.681 1.00 32.83 173 LEU D C 1
ATOM 8802 O O . LEU D 1 177 ? 52.522 7.873 -27.703 1.00 33.13 173 LEU D O 1
ATOM 8807 N N . ALA D 1 178 ? 54.585 8.117 -28.637 1.00 32.35 174 ALA D N 1
ATOM 8808 C CA . ALA D 1 178 ? 55.333 8.452 -27.409 1.00 35.79 174 ALA D CA 1
ATOM 8809 C C . ALA D 1 178 ? 54.707 9.695 -26.775 1.00 38.96 174 ALA D C 1
ATOM 8810 O O . ALA D 1 178 ? 54.403 9.664 -25.564 1.00 33.63 174 ALA D O 1
ATOM 8812 N N . THR D 1 179 ? 54.408 10.713 -27.585 1.00 36.40 175 THR D N 1
ATOM 8813 C CA . THR D 1 179 ? 53.744 11.947 -27.105 1.00 36.13 175 THR D CA 1
ATOM 8814 C C . THR D 1 179 ? 52.338 11.618 -26.606 1.00 33.86 175 THR D C 1
ATOM 8815 O O . THR D 1 179 ? 51.964 12.137 -25.557 1.00 37.19 175 THR D O 1
ATOM 8819 N N . ALA D 1 180 ? 51.577 10.789 -27.312 1.00 32.94 176 ALA D N 1
ATOM 8820 C CA . ALA D 1 180 ? 50.196 10.461 -26.906 1.00 32.25 176 ALA D CA 1
ATOM 8821 C C . ALA D 1 180 ? 50.197 9.627 -25.616 1.00 31.47 176 ALA D C 1
ATOM 8822 O O . ALA D 1 180 ? 49.151 9.601 -24.937 1.00 34.05 176 ALA D O 1
ATOM 8824 N N . GLN D 1 181 ? 51.288 8.922 -25.322 1.00 33.35 177 GLN D N 1
ATOM 8825 C CA . GLN D 1 181 ? 51.429 8.083 -24.096 1.00 34.71 177 GLN D CA 1
ATOM 8826 C C . GLN D 1 181 ? 51.916 8.963 -22.928 1.00 37.06 177 GLN D C 1
ATOM 8827 O O . GLN D 1 181 ? 52.122 8.405 -21.828 1.00 32.35 177 GLN D O 1
ATOM 8833 N N . GLN D 1 182 ? 52.075 10.281 -23.143 1.00 37.85 178 GLN D N 1
ATOM 8834 C CA . GLN D 1 182 ? 52.355 11.289 -22.076 1.00 36.56 178 GLN D CA 1
ATOM 8835 C C . GLN D 1 182 ? 53.758 11.090 -21.515 1.00 38.41 178 GLN D C 1
ATOM 8836 O O . GLN D 1 182 ? 53.997 11.463 -20.350 1.00 41.98 178 GLN D O 1
ATOM 8842 N N . VAL D 1 183 ? 54.671 10.595 -22.337 1.00 34.32 179 VAL D N 1
ATOM 8843 C CA . VAL D 1 183 ? 56.063 10.290 -21.926 1.00 33.28 179 VAL D CA 1
ATOM 8844 C C . VAL D 1 183 ? 56.778 11.593 -21.590 1.00 39.99 179 VAL D C 1
ATOM 8845 O O . VAL D 1 183 ? 56.789 12.509 -22.436 1.00 34.93 179 VAL D O 1
ATOM 8849 N N . GLY D 1 184 ? 57.356 11.653 -20.382 1.00 38.10 180 GLY D N 1
ATOM 8850 C CA . GLY D 1 184 ? 58.134 12.808 -19.895 1.00 38.88 180 GLY D CA 1
ATOM 8851 C C . GLY D 1 184 ? 57.275 13.855 -19.199 1.00 35.70 180 GLY D C 1
ATOM 8852 O O . GLY D 1 184 ? 57.835 14.821 -18.709 1.00 41.41 180 GLY D O 1
ATOM 8853 N N . ARG D 1 185 ? 55.968 13.654 -19.123 1.00 34.93 181 ARG D N 1
ATOM 8854 C CA . ARG D 1 185 ? 55.041 14.561 -18.425 1.00 38.78 181 ARG D CA 1
ATOM 8855 C C . ARG D 1 185 ? 55.169 14.291 -16.925 1.00 43.13 181 ARG D C 1
ATOM 8856 O O . ARG D 1 185 ? 55.700 13.249 -16.550 1.00 39.11 181 ARG D O 1
ATOM 8864 N N . THR D 1 186 ? 54.710 15.231 -16.101 1.00 42.44 182 THR D N 1
ATOM 8865 C CA . THR D 1 186 ? 54.655 15.092 -14.628 1.00 36.36 182 THR D CA 1
ATOM 8866 C C . THR D 1 186 ? 53.367 14.347 -14.323 1.00 34.32 182 THR D C 1
ATOM 8867 O O . THR D 1 186 ? 52.427 14.398 -15.153 1.00 34.22 182 THR D O 1
ATOM 8871 N N . VAL D 1 187 ? 53.304 13.722 -13.145 1.00 33.46 183 VAL D N 1
ATOM 8872 C CA . VAL D 1 187 ? 52.074 13.047 -12.639 1.00 36.75 183 VAL D CA 1
ATOM 8873 C C . VAL D 1 187 ? 50.915 14.051 -12.602 1.00 38.43 183 VAL D C 1
ATOM 8874 O O . VAL D 1 187 ? 49.791 13.655 -12.920 1.00 40.98 183 VAL D O 1
ATOM 8878 N N . ALA D 1 188 ? 51.162 15.304 -12.194 1.00 43.17 184 ALA D N 1
ATOM 8879 C CA . ALA D 1 188 ? 50.103 16.341 -12.116 1.00 42.68 184 ALA D CA 1
ATOM 8880 C C . ALA D 1 188 ? 49.604 16.661 -13.544 1.00 41.14 184 ALA D C 1
ATOM 8881 O O . ALA D 1 188 ? 48.383 16.737 -13.753 1.00 38.24 184 ALA D O 1
ATOM 8883 N N . GLU D 1 189 ? 50.512 16.799 -14.509 1.00 39.57 185 GLU D N 1
ATOM 8884 C CA . GLU D 1 189 ? 50.129 17.006 -15.933 1.00 39.86 185 GLU D CA 1
ATOM 8885 C C . GLU D 1 189 ? 49.299 15.816 -16.420 1.00 42.33 185 GLU D C 1
ATOM 8886 O O . GLU D 1 189 ? 48.241 16.017 -17.085 1.00 42.50 185 GLU D O 1
ATOM 8892 N N . PHE D 1 190 ? 49.713 14.606 -16.052 1.00 40.61 186 PHE D N 1
ATOM 8893 C CA . PHE D 1 190 ? 49.013 13.365 -16.464 1.00 38.03 186 PHE D CA 1
ATOM 8894 C C . PHE D 1 190 ? 47.609 13.368 -15.875 1.00 39.15 186 PHE D C 1
ATOM 8895 O O . PHE D 1 190 ? 46.647 13.032 -16.589 1.00 37.60 186 PHE D O 1
ATOM 8903 N N . ASP D 1 191 ? 47.476 13.714 -14.587 1.00 36.51 187 ASP D N 1
ATOM 8904 C CA . ASP D 1 191 ? 46.153 13.653 -13.919 1.00 39.97 187 ASP D CA 1
ATOM 8905 C C . ASP D 1 191 ? 45.183 14.653 -14.578 1.00 36.30 187 ASP D C 1
ATOM 8906 O O . ASP D 1 191 ? 43.994 14.332 -14.688 1.00 40.96 187 ASP D O 1
ATOM 8911 N N . GLU D 1 192 ? 45.662 15.837 -14.966 1.00 39.02 188 GLU D N 1
ATOM 8912 C CA . GLU D 1 192 ? 44.811 16.861 -15.641 1.00 49.47 188 GLU D CA 1
ATOM 8913 C C . GLU D 1 192 ? 44.391 16.299 -17.014 1.00 44.03 188 GLU D C 1
ATOM 8914 O O . GLU D 1 192 ? 43.191 16.329 -17.342 1.00 43.85 188 GLU D O 1
ATOM 8920 N N . TRP D 1 193 ? 45.346 15.750 -17.760 1.00 43.86 189 TRP D N 1
ATOM 8921 C CA . TRP D 1 193 ? 45.075 15.170 -19.103 1.00 42.37 189 TRP D CA 1
ATOM 8922 C C . TRP D 1 193 ? 44.052 14.028 -19.020 1.00 38.80 189 TRP D C 1
ATOM 8923 O O . TRP D 1 193 ? 43.063 14.053 -19.785 1.00 38.04 189 TRP D O 1
ATOM 8934 N N . VAL D 1 194 ? 44.275 13.044 -18.144 1.00 40.35 190 VAL D N 1
ATOM 8935 C CA . VAL D 1 194 ? 43.512 11.760 -18.166 1.00 36.69 190 VAL D CA 1
ATOM 8936 C C . VAL D 1 194 ? 42.072 12.032 -17.739 1.00 42.39 190 VAL D C 1
ATOM 8937 O O . VAL D 1 194 ? 41.189 11.256 -18.157 1.00 39.77 190 VAL D O 1
ATOM 8941 N N . ARG D 1 195 ? 41.840 13.108 -16.971 1.00 42.82 191 ARG D N 1
ATOM 8942 C CA . ARG D 1 195 ? 40.507 13.497 -16.440 1.00 43.29 191 ARG D CA 1
ATOM 8943 C C . ARG D 1 195 ? 39.740 14.331 -17.473 1.00 42.68 191 ARG D C 1
ATOM 8944 O O . ARG D 1 195 ? 38.508 14.391 -17.339 1.00 48.28 191 ARG D O 1
ATOM 8946 N N . GLY D 1 196 ? 40.432 14.897 -18.462 1.00 45.17 192 GLY D N 1
ATOM 8947 C CA . GLY D 1 196 ? 39.857 15.683 -19.572 1.00 49.71 192 GLY D CA 1
ATOM 8948 C C . GLY D 1 196 ? 38.635 15.045 -20.230 1.00 49.48 192 GLY D C 1
ATOM 8949 O O . GLY D 1 196 ? 38.615 13.819 -20.415 1.00 51.05 192 GLY D O 1
ATOM 8950 N N . ALA D 1 197 ? 37.664 15.862 -20.621 1.00 53.40 193 ALA D N 1
ATOM 8951 C CA . ALA D 1 197 ? 36.385 15.443 -21.247 1.00 55.37 193 ALA D CA 1
ATOM 8952 C C . ALA D 1 197 ? 36.641 14.897 -22.657 1.00 50.06 193 ALA D C 1
ATOM 8953 O O . ALA D 1 197 ? 35.835 14.072 -23.118 1.00 49.91 193 ALA D O 1
ATOM 8955 N N . GLN D 1 198 ? 37.729 15.311 -23.302 1.00 47.04 194 GLN D N 1
ATOM 8956 C CA . GLN D 1 198 ? 38.055 14.908 -24.697 1.00 55.95 194 GLN D CA 1
ATOM 8957 C C . GLN D 1 198 ? 39.238 13.927 -24.740 1.00 55.09 194 GLN D C 1
ATOM 8958 O O . GLN D 1 198 ? 39.820 13.784 -25.816 1.00 53.95 194 GLN D O 1
ATOM 8964 N N . ARG D 1 199 ? 39.561 13.260 -23.632 1.00 52.00 195 ARG D N 1
ATOM 8965 C CA . ARG D 1 199 ? 40.575 12.178 -23.639 1.00 46.94 195 ARG D CA 1
ATOM 8966 C C . ARG D 1 199 ? 40.106 11.129 -24.638 1.00 37.46 195 ARG D C 1
ATOM 8967 O O . ARG D 1 199 ? 38.945 10.717 -24.614 1.00 35.90 195 ARG D O 1
ATOM 8975 N N . PRO D 1 200 ? 40.963 10.702 -25.583 1.00 37.31 196 PRO D N 1
ATOM 8976 C CA . PRO D 1 200 ? 40.525 9.732 -26.581 1.00 42.57 196 PRO D CA 1
ATOM 8977 C C . PRO D 1 200 ? 40.165 8.384 -25.973 1.00 40.88 196 PRO D C 1
ATOM 8978 O O . PRO D 1 200 ? 40.587 8.056 -24.857 1.00 40.15 196 PRO D O 1
ATOM 8982 N N . PRO D 1 201 ? 39.391 7.556 -26.709 1.00 40.52 197 PRO D N 1
ATOM 8983 C CA . PRO D 1 201 ? 39.054 6.218 -26.250 1.00 40.10 197 PRO D CA 1
ATOM 8984 C C . PRO D 1 201 ? 40.330 5.381 -26.120 1.00 33.39 197 PRO D C 1
ATOM 8985 O O . PRO D 1 201 ? 41.326 5.647 -26.809 1.00 34.94 197 PRO D O 1
ATOM 8989 N N . THR D 1 202 ? 40.311 4.442 -25.181 1.00 32.88 198 THR D N 1
ATOM 8990 C CA . THR D 1 202 ? 41.468 3.533 -24.952 1.00 36.27 198 THR D CA 1
ATOM 8991 C C . THR D 1 202 ? 41.576 2.558 -26.132 1.00 30.77 198 THR D C 1
ATOM 8992 O O . THR D 1 202 ? 40.541 2.166 -26.651 1.00 32.63 198 THR D O 1
ATOM 8996 N N . PHE D 1 203 ? 42.790 2.159 -26.497 1.00 33.52 199 PHE D N 1
ATOM 8997 C CA . PHE D 1 203 ? 43.024 1.111 -27.528 1.00 33.06 199 PHE D CA 1
ATOM 8998 C C . PHE D 1 203 ? 42.220 -0.135 -27.175 1.00 37.83 199 PHE D C 1
ATOM 8999 O O . PHE D 1 203 ? 41.595 -0.747 -28.066 1.00 32.80 199 PHE D O 1
ATOM 9007 N N . GLY D 1 204 ? 42.215 -0.490 -25.883 1.00 34.16 200 GLY D N 1
ATOM 9008 C CA . GLY D 1 204 ? 41.577 -1.718 -25.407 1.00 31.23 200 GLY D CA 1
ATOM 9009 C C . GLY D 1 204 ? 40.082 -1.678 -25.534 1.00 31.03 200 GLY D C 1
ATOM 9010 O O . GLY D 1 204 ? 39.483 -2.738 -25.722 1.00 32.44 200 GLY D O 1
ATOM 9011 N N . ARG D 1 205 ? 39.479 -0.500 -25.441 1.00 33.90 201 ARG D N 1
ATOM 9012 C CA . ARG D 1 205 ? 38.006 -0.370 -25.597 1.00 35.74 201 ARG D CA 1
ATOM 9013 C C . ARG D 1 205 ? 37.615 -0.801 -27.020 1.00 32.24 201 ARG D C 1
ATOM 9014 O O . ARG D 1 205 ? 36.607 -1.503 -27.201 1.00 32.96 201 ARG D O 1
ATOM 9022 N N . ASN D 1 206 ? 38.402 -0.410 -28.010 1.00 30.91 202 ASN D N 1
ATOM 9023 C CA . ASN D 1 206 ? 38.125 -0.802 -29.416 1.00 32.36 202 ASN D CA 1
ATOM 9024 C C . ASN D 1 206 ? 38.308 -2.320 -29.537 1.00 34.48 202 ASN D C 1
ATOM 9025 O O . ASN D 1 206 ? 37.482 -2.972 -30.223 1.00 35.02 202 ASN D O 1
ATOM 9030 N N . VAL D 1 207 ? 39.304 -2.885 -28.846 1.00 35.98 203 VAL D N 1
ATOM 9031 C CA . VAL D 1 207 ? 39.520 -4.359 -28.851 1.00 31.48 203 VAL D CA 1
ATOM 9032 C C . VAL D 1 207 ? 38.251 -5.041 -28.342 1.00 32.31 203 VAL D C 1
ATOM 9033 O O . VAL D 1 207 ? 37.736 -5.965 -29.010 1.00 32.77 203 VAL D O 1
ATOM 9037 N N . LEU D 1 208 ? 37.748 -4.631 -27.180 1.00 31.57 204 LEU D N 1
ATOM 9038 C CA . LEU D 1 208 ? 36.600 -5.317 -26.546 1.00 32.74 204 LEU D CA 1
ATOM 9039 C C . LEU D 1 208 ? 35.316 -5.065 -27.349 1.00 29.73 204 LEU D C 1
ATOM 9040 O O . LEU D 1 208 ? 34.488 -6.004 -27.430 1.00 31.74 204 LEU D O 1
ATOM 9045 N N . ASP D 1 209 ? 35.156 -3.900 -27.962 1.00 29.99 205 ASP D N 1
ATOM 9046 C CA . ASP D 1 209 ? 33.954 -3.632 -28.802 1.00 34.76 205 ASP D CA 1
ATOM 9047 C C . ASP D 1 209 ? 33.936 -4.659 -29.944 1.00 35.56 205 ASP D C 1
ATOM 9048 O O . ASP D 1 209 ? 32.859 -5.202 -30.240 1.00 34.51 205 ASP D O 1
ATOM 9053 N N . ALA D 1 210 ? 35.096 -4.934 -30.542 1.00 35.07 206 ALA D N 1
ATOM 9054 C CA . ALA D 1 210 ? 35.234 -5.915 -31.649 1.00 31.52 206 ALA D CA 1
ATOM 9055 C C . ALA D 1 210 ? 34.856 -7.307 -31.167 1.00 31.77 206 ALA D C 1
ATOM 9056 O O . ALA D 1 210 ? 34.090 -7.987 -31.883 1.00 33.29 206 ALA D O 1
ATOM 9058 N N . LEU D 1 211 ? 35.365 -7.742 -30.007 1.00 29.69 207 LEU D N 1
ATOM 9059 C CA . LEU D 1 211 ? 35.131 -9.136 -29.532 1.00 32.80 207 LEU D CA 1
ATOM 9060 C C . LEU D 1 211 ? 33.638 -9.296 -29.204 1.00 32.98 207 LEU D C 1
ATOM 9061 O O . LEU D 1 211 ? 33.022 -10.302 -29.591 1.00 33.95 207 LEU D O 1
ATOM 9066 N N . VAL D 1 212 ? 33.063 -8.305 -28.523 1.00 37.88 208 VAL D N 1
ATOM 9067 C CA . VAL D 1 212 ? 31.627 -8.324 -28.112 1.00 39.06 208 VAL D CA 1
ATOM 9068 C C . VAL D 1 212 ? 30.756 -8.376 -29.383 1.00 34.52 208 VAL D C 1
ATOM 9069 O O . VAL D 1 212 ? 29.843 -9.221 -29.450 1.00 35.73 208 VAL D O 1
ATOM 9073 N N . ALA D 1 213 ? 31.023 -7.508 -30.357 1.00 36.08 209 ALA D N 1
ATOM 9074 C CA . ALA D 1 213 ? 30.251 -7.439 -31.622 1.00 39.93 209 ALA D CA 1
ATOM 9075 C C . ALA D 1 213 ? 30.448 -8.726 -32.425 1.00 39.22 209 ALA D C 1
ATOM 9076 O O . ALA D 1 213 ? 29.462 -9.242 -32.937 1.00 33.85 209 ALA D O 1
ATOM 9078 N N . ASP D 1 214 ? 31.674 -9.257 -32.514 1.00 40.46 210 ASP D N 1
ATOM 9079 C CA . ASP D 1 214 ? 31.935 -10.520 -33.260 1.00 36.65 210 ASP D CA 1
ATOM 9080 C C . ASP D 1 214 ? 31.123 -11.647 -32.618 1.00 37.39 210 ASP D C 1
ATOM 9081 O O . ASP D 1 214 ? 30.641 -12.527 -33.347 1.00 35.75 210 ASP D O 1
ATOM 9086 N N . THR D 1 215 ? 30.982 -11.653 -31.293 1.00 34.24 211 THR D N 1
ATOM 9087 C CA . THR D 1 215 ? 30.278 -12.763 -30.610 1.00 37.91 211 THR D CA 1
ATOM 9088 C C . THR D 1 215 ? 28.759 -12.545 -30.709 1.00 35.57 211 THR D C 1
ATOM 9089 O O . THR D 1 215 ? 28.021 -13.475 -30.400 1.00 45.10 211 THR D O 1
ATOM 9093 N N . GLY D 1 216 ? 28.326 -11.357 -31.112 1.00 40.94 212 GLY D N 1
ATOM 9094 C CA . GLY D 1 216 ? 26.903 -10.989 -31.278 1.00 46.54 212 GLY D CA 1
ATOM 9095 C C . GLY D 1 216 ? 26.221 -10.788 -29.937 1.00 48.91 212 GLY D C 1
ATOM 9096 O O . GLY D 1 216 ? 25.028 -11.138 -29.821 1.00 46.31 212 GLY D O 1
ATOM 9097 N N . LEU D 1 217 ? 26.941 -10.270 -28.937 1.00 45.56 213 LEU D N 1
ATOM 9098 C CA . LEU D 1 217 ? 26.389 -10.094 -27.564 1.00 44.36 213 LEU D CA 1
ATOM 9099 C C . LEU D 1 217 ? 25.941 -8.645 -27.358 1.00 42.43 213 LEU D C 1
ATOM 9100 O O . LEU D 1 217 ? 26.227 -7.807 -28.218 1.00 39.25 213 LEU D O 1
ATOM 9105 N N . THR D 1 218 ? 25.259 -8.395 -26.238 1.00 43.35 214 THR D N 1
ATOM 9106 C CA . THR D 1 218 ? 24.598 -7.105 -25.900 1.00 45.19 214 THR D CA 1
ATOM 9107 C C . THR D 1 218 ? 25.279 -6.489 -24.677 1.00 38.66 214 THR D C 1
ATOM 9108 O O . THR D 1 218 ? 25.328 -7.150 -23.634 1.00 44.67 214 THR D O 1
ATOM 9112 N N . VAL D 1 219 ? 25.790 -5.277 -24.815 1.00 39.65 215 VAL D N 1
ATOM 9113 C CA . VAL D 1 219 ? 26.460 -4.556 -23.705 1.00 45.20 215 VAL D CA 1
ATOM 9114 C C . VAL D 1 219 ? 25.451 -4.387 -22.562 1.00 52.13 215 VAL D C 1
ATOM 9115 O O . VAL D 1 219 ? 24.313 -3.975 -22.834 1.00 44.15 215 VAL D O 1
ATOM 9119 N N . LYS D 1 220 ? 25.843 -4.769 -21.348 1.00 53.95 216 LYS D N 1
ATOM 9120 C CA . LYS D 1 220 ? 25.102 -4.500 -20.094 1.00 47.91 216 LYS D CA 1
ATOM 9121 C C . LYS D 1 220 ? 25.794 -3.355 -19.365 1.00 52.47 216 LYS D C 1
ATOM 9122 O O . LYS D 1 220 ? 25.086 -2.477 -18.874 1.00 53.98 216 LYS D O 1
ATOM 9126 N N . SER D 1 221 ? 27.123 -3.363 -19.301 1.00 41.44 217 SER D N 1
ATOM 9127 C CA . SER D 1 221 ? 27.919 -2.367 -18.551 1.00 44.84 217 SER D CA 1
ATOM 9128 C C . SER D 1 221 ? 29.318 -2.223 -19.165 1.00 44.25 217 SER D C 1
ATOM 9129 O O . SER D 1 221 ? 29.914 -3.255 -19.525 1.00 50.14 217 SER D O 1
ATOM 9132 N N . ILE D 1 222 ? 29.823 -0.995 -19.269 1.00 42.02 218 ILE D N 1
ATOM 9133 C CA . ILE D 1 222 ? 31.214 -0.670 -19.708 1.00 42.29 218 ILE D CA 1
ATOM 9134 C C . ILE D 1 222 ? 31.891 0.123 -18.591 1.00 46.14 218 ILE D C 1
ATOM 9135 O O . ILE D 1 222 ? 31.325 1.161 -18.185 1.00 54.08 218 ILE D O 1
ATOM 9140 N N . THR D 1 223 ? 33.046 -0.343 -18.123 1.00 40.88 219 THR D N 1
ATOM 9141 C CA . THR D 1 223 ? 33.912 0.377 -17.159 1.00 43.79 219 THR D CA 1
ATOM 9142 C C . THR D 1 223 ? 35.343 0.452 -17.695 1.00 42.89 219 THR D C 1
ATOM 9143 O O . THR D 1 223 ? 35.722 -0.338 -18.559 1.00 43.66 219 THR D O 1
ATOM 9147 N N . THR D 1 224 ? 36.103 1.412 -17.192 1.00 39.12 220 THR D N 1
ATOM 9148 C CA . THR D 1 224 ? 37.467 1.719 -17.663 1.00 40.67 220 THR D CA 1
ATOM 9149 C C . THR D 1 224 ? 38.197 2.438 -16.543 1.00 43.77 220 THR D C 1
ATOM 9150 O O . THR D 1 224 ? 37.543 3.166 -15.778 1.00 43.67 220 THR D O 1
ATOM 9154 N N . ALA D 1 225 ? 39.508 2.272 -16.488 1.00 42.11 221 ALA D N 1
ATOM 9155 C CA . ALA D 1 225 ? 40.390 3.046 -15.596 1.00 41.79 221 ALA D CA 1
ATOM 9156 C C . ALA D 1 225 ? 41.765 3.099 -16.238 1.00 39.53 221 ALA D C 1
ATOM 9157 O O . ALA D 1 225 ? 42.142 2.161 -17.001 1.00 39.87 221 ALA D O 1
ATOM 9159 N N . THR D 1 226 ? 42.479 4.172 -15.948 1.00 37.88 222 THR D N 1
ATOM 9160 C CA . THR D 1 226 ? 43.855 4.390 -16.422 1.00 37.31 222 THR D CA 1
ATOM 9161 C C . THR D 1 226 ? 44.694 4.883 -15.261 1.00 39.96 222 THR D C 1
ATOM 9162 O O . THR D 1 226 ? 44.190 5.714 -14.505 1.00 43.82 222 THR D O 1
ATOM 9166 N N . ARG D 1 227 ? 45.922 4.382 -15.152 1.00 35.74 223 ARG D N 1
ATOM 9167 C CA . ARG D 1 227 ? 46.928 4.910 -14.212 1.00 37.09 223 ARG D CA 1
ATOM 9168 C C . ARG D 1 227 ? 48.210 5.136 -14.991 1.00 37.36 223 ARG D C 1
ATOM 9169 O O . ARG D 1 227 ? 48.512 4.425 -15.955 1.00 37.10 223 ARG D O 1
ATOM 9171 N N . PRO D 1 228 ? 49.001 6.155 -14.612 1.00 35.16 224 PRO D N 1
ATOM 9172 C CA . PRO D 1 228 ? 50.275 6.401 -15.274 1.00 33.75 224 PRO D CA 1
ATOM 9173 C C . PRO D 1 228 ? 51.273 5.303 -14.899 1.00 36.90 224 PRO D C 1
ATOM 9174 O O . PRO D 1 228 ? 51.148 4.728 -13.820 1.00 33.40 224 PRO D O 1
ATOM 9178 N N . ASP D 1 229 ? 52.186 5.018 -15.815 1.00 35.62 225 ASP D N 1
ATOM 9179 C CA . ASP D 1 229 ? 53.387 4.213 -15.548 1.00 35.44 225 ASP D CA 1
ATOM 9180 C C . ASP D 1 229 ? 54.495 5.211 -15.236 1.00 33.62 225 ASP D C 1
ATOM 9181 O O . ASP D 1 229 ? 54.657 6.193 -15.966 1.00 31.77 225 ASP D O 1
ATOM 9186 N N . ILE D 1 230 ? 55.241 4.920 -14.178 1.00 34.44 226 ILE D N 1
ATOM 9187 C CA . ILE D 1 230 ? 56.224 5.843 -13.554 1.00 34.93 226 ILE D CA 1
ATOM 9188 C C . ILE D 1 230 ? 57.613 5.245 -13.728 1.00 32.09 226 ILE D C 1
ATOM 9189 O O . ILE D 1 230 ? 57.764 4.045 -13.476 1.00 35.27 226 ILE D O 1
ATOM 9194 N N . ALA D 1 231 ? 58.600 6.061 -14.106 1.00 29.80 227 ALA D N 1
ATOM 9195 C CA . ALA D 1 231 ? 60.025 5.688 -14.094 1.00 31.87 227 ALA D CA 1
ATOM 9196 C C . ALA D 1 231 ? 60.475 5.377 -12.655 1.00 34.07 227 ALA D C 1
ATOM 9197 O O . ALA D 1 231 ? 60.393 6.278 -11.789 1.00 33.85 227 ALA D O 1
ATOM 9199 N N . SER D 1 232 ? 60.958 4.162 -12.434 1.00 29.39 228 SER D N 1
ATOM 9200 C CA . SER D 1 232 ? 61.487 3.677 -11.146 1.00 33.32 228 SER D CA 1
ATOM 9201 C C . SER D 1 232 ? 62.964 4.092 -10.997 1.00 32.07 228 SER D C 1
ATOM 9202 O O . SER D 1 232 ? 63.449 4.082 -9.872 1.00 35.96 228 SER D O 1
ATOM 9205 N N . ALA D 1 233 ? 63.635 4.472 -12.083 1.00 32.97 229 ALA D N 1
ATOM 9206 C CA . ALA D 1 233 ? 65.024 4.991 -12.071 1.00 34.48 229 ALA D CA 1
ATOM 9207 C C . ALA D 1 233 ? 65.229 5.940 -13.258 1.00 36.58 229 ALA D C 1
ATOM 9208 O O . ALA D 1 233 ? 64.341 5.997 -14.120 1.00 34.74 229 ALA D O 1
ATOM 9210 N N . ALA D 1 234 ? 66.375 6.612 -13.339 1.00 41.19 230 ALA D N 1
ATOM 9211 C CA . ALA D 1 234 ? 66.762 7.435 -14.508 1.00 44.29 230 ALA D CA 1
ATOM 9212 C C . ALA D 1 234 ? 66.784 6.540 -15.749 1.00 47.02 230 ALA D C 1
ATOM 9213 O O . ALA D 1 234 ? 67.442 5.488 -15.705 1.00 41.73 230 ALA D O 1
ATOM 9215 N N . MET D 1 235 ? 66.090 6.953 -16.809 1.00 45.01 231 MET D N 1
ATOM 9216 C CA . MET D 1 235 ? 66.075 6.229 -18.106 1.00 48.22 231 MET D CA 1
ATOM 9217 C C . MET D 1 235 ? 66.186 7.253 -19.236 1.00 42.21 231 MET D C 1
ATOM 9218 O O . MET D 1 235 ? 66.200 8.451 -18.975 1.00 47.20 231 MET D O 1
ATOM 9223 N N . ARG D 1 236 ? 66.158 6.766 -20.462 1.00 43.85 232 ARG D N 1
ATOM 9224 C CA . ARG D 1 236 ? 66.087 7.589 -21.688 1.00 43.36 232 ARG D CA 1
ATOM 9225 C C . ARG D 1 236 ? 64.945 7.050 -22.541 1.00 41.11 232 ARG D C 1
ATOM 9226 O O . ARG D 1 236 ? 64.710 5.843 -22.499 1.00 42.91 232 ARG D O 1
ATOM 9234 N N . SER D 1 237 ? 64.193 7.918 -23.206 1.00 38.91 233 SER D N 1
ATOM 9235 C CA . SER D 1 237 ? 63.265 7.534 -24.298 1.00 38.64 233 SER D CA 1
ATOM 9236 C C . SER D 1 237 ? 63.980 7.791 -25.623 1.00 42.84 233 SER D C 1
ATOM 9237 O O . SER D 1 237 ? 64.189 8.969 -25.953 1.00 47.89 233 SER D O 1
ATOM 9240 N N . GLU D 1 238 ? 64.355 6.733 -26.338 1.00 44.05 234 GLU D N 1
ATOM 9241 C CA . GLU D 1 238 ? 64.877 6.836 -27.725 1.00 44.21 234 GLU D CA 1
ATOM 9242 C C . GLU D 1 238 ? 63.783 7.415 -28.639 1.00 44.79 234 GLU D C 1
ATOM 9243 O O . GLU D 1 238 ? 64.134 8.126 -29.596 1.00 47.57 234 GLU D O 1
ATOM 9245 N N . ALA D 1 239 ? 62.503 7.178 -28.371 1.00 40.91 235 ALA D N 1
ATOM 9246 C CA . ALA D 1 239 ? 61.420 7.649 -29.264 1.00 42.59 235 ALA D CA 1
ATOM 9247 C C . ALA D 1 239 ? 61.386 9.180 -29.276 1.00 46.36 235 ALA D C 1
ATOM 9248 O O . ALA D 1 239 ? 61.159 9.749 -30.354 1.00 43.30 235 ALA D O 1
ATOM 9250 N N . LEU D 1 240 ? 61.572 9.831 -28.124 1.00 44.64 236 LEU D N 1
ATOM 9251 C CA . LEU D 1 240 ? 61.493 11.315 -28.018 1.00 39.69 236 LEU D CA 1
ATOM 9252 C C . LEU D 1 240 ? 62.883 11.950 -27.870 1.00 38.77 236 LEU D C 1
ATOM 9253 O O . LEU D 1 240 ? 62.961 13.194 -27.929 1.00 49.38 236 LEU D O 1
ATOM 9258 N N . GLY D 1 241 ? 63.941 11.151 -27.767 1.00 38.25 237 GLY D N 1
ATOM 9259 C CA . GLY D 1 241 ? 65.308 11.626 -27.526 1.00 42.07 237 GLY D CA 1
ATOM 9260 C C . GLY D 1 241 ? 65.382 12.501 -26.282 1.00 48.59 237 GLY D C 1
ATOM 9261 O O . GLY D 1 241 ? 66.034 13.540 -26.347 1.00 43.34 237 GLY D O 1
ATOM 9262 N N . ILE D 1 242 ? 64.748 12.093 -25.178 1.00 41.62 238 ILE D N 1
ATOM 9263 C CA . ILE D 1 242 ? 64.755 12.857 -23.896 1.00 44.11 238 ILE D CA 1
ATOM 9264 C C . ILE D 1 242 ? 65.203 11.944 -22.760 1.00 44.35 238 ILE D C 1
ATOM 9265 O O . ILE D 1 242 ? 64.923 10.723 -22.820 1.00 39.93 238 ILE D O 1
ATOM 9270 N N . ASP D 1 243 ? 65.852 12.532 -21.756 1.00 40.24 239 ASP D N 1
ATOM 9271 C CA . ASP D 1 243 ? 66.180 11.865 -20.476 1.00 43.01 239 ASP D CA 1
ATOM 9272 C C . ASP D 1 243 ? 64.922 11.880 -19.618 1.00 42.92 239 ASP D C 1
ATOM 9273 O O . ASP D 1 243 ? 64.171 12.889 -19.663 1.00 44.16 239 ASP D O 1
ATOM 9278 N N . LEU D 1 244 ? 64.688 10.784 -18.899 1.00 42.04 240 LEU D N 1
ATOM 9279 C CA . LEU D 1 244 ? 63.547 10.632 -17.973 1.00 38.46 240 LEU D CA 1
ATOM 9280 C C . LEU D 1 244 ? 64.111 10.458 -16.565 1.00 41.20 240 LEU D C 1
ATOM 9281 O O . LEU D 1 244 ? 65.038 9.626 -16.384 1.00 35.09 240 LEU D O 1
ATOM 9286 N N . ALA D 1 245 ? 63.598 11.256 -15.628 1.00 39.65 241 ALA D N 1
ATOM 9287 C CA . ALA D 1 245 ? 64.018 11.204 -14.216 1.00 39.80 241 ALA D CA 1
ATOM 9288 C C . ALA D 1 245 ? 63.119 10.213 -13.477 1.00 35.86 241 ALA D C 1
ATOM 9289 O O . ALA D 1 245 ? 61.954 10.050 -13.815 1.00 29.86 241 ALA D O 1
ATOM 9291 N N . PRO D 1 246 ? 63.637 9.586 -12.400 1.00 38.04 242 PRO D N 1
ATOM 9292 C CA . PRO D 1 246 ? 62.805 8.816 -11.488 1.00 35.07 242 PRO D CA 1
ATOM 9293 C C . PRO D 1 246 ? 61.553 9.627 -11.169 1.00 34.15 242 PRO D C 1
ATOM 9294 O O . PRO D 1 246 ? 61.717 10.813 -10.888 1.00 37.46 242 PRO D O 1
ATOM 9298 N N . GLY D 1 247 ? 60.371 9.025 -11.267 1.00 29.87 243 GLY D N 1
ATOM 9299 C CA . GLY D 1 247 ? 59.093 9.706 -10.971 1.00 30.31 243 GLY D CA 1
ATOM 9300 C C . GLY D 1 247 ? 58.429 10.341 -12.187 1.00 28.02 243 GLY D C 1
ATOM 9301 O O . GLY D 1 247 ? 57.229 10.654 -12.078 1.00 33.67 243 GLY D O 1
ATOM 9302 N N . ASP D 1 248 ? 59.143 10.525 -13.298 1.00 31.22 244 ASP D N 1
ATOM 9303 C CA . ASP D 1 248 ? 58.543 10.983 -14.587 1.00 34.84 244 ASP D CA 1
ATOM 9304 C C . ASP D 1 248 ? 57.516 9.959 -15.077 1.00 39.30 244 ASP D C 1
ATOM 9305 O O . ASP D 1 248 ? 57.704 8.749 -14.815 1.00 38.21 244 ASP D O 1
ATOM 9310 N N . VAL D 1 249 ? 56.459 10.428 -15.747 1.00 35.70 245 VAL D N 1
ATOM 9311 C CA . VAL D 1 249 ? 55.495 9.532 -16.446 1.00 39.27 245 VAL D CA 1
ATOM 9312 C C . VAL D 1 249 ? 56.206 8.953 -17.674 1.00 34.10 245 VAL D C 1
ATOM 9313 O O . VAL D 1 249 ? 56.887 9.722 -18.390 1.00 36.02 245 VAL D O 1
ATOM 9317 N N . ILE D 1 250 ? 56.103 7.634 -17.874 1.00 33.31 246 ILE D N 1
ATOM 9318 C CA . ILE D 1 250 ? 56.786 6.957 -19.012 1.00 32.52 246 ILE D CA 1
ATOM 9319 C C . ILE D 1 250 ? 55.768 6.227 -19.888 1.00 31.19 246 ILE D C 1
ATOM 9320 O O . ILE D 1 250 ? 56.217 5.480 -20.767 1.00 34.13 246 ILE D O 1
ATOM 9325 N N . GLY D 1 251 ? 54.479 6.437 -19.643 1.00 28.90 247 GLY D N 1
ATOM 9326 C CA . GLY D 1 251 ? 53.400 5.780 -20.372 1.00 29.09 247 GLY D CA 1
ATOM 9327 C C . GLY D 1 251 ? 52.236 5.590 -19.457 1.00 32.46 247 GLY D C 1
ATOM 9328 O O . GLY D 1 251 ? 52.143 6.305 -18.442 1.00 35.61 247 GLY D O 1
ATOM 9329 N N . PHE D 1 252 ? 51.355 4.663 -19.784 1.00 30.07 248 PHE D N 1
ATOM 9330 C CA . PHE D 1 252 ? 50.179 4.391 -18.931 1.00 31.58 248 PHE D CA 1
ATOM 9331 C C . PHE D 1 252 ? 49.648 2.993 -19.197 1.00 32.54 248 PHE D C 1
ATOM 9332 O O . PHE D 1 252 ? 49.935 2.383 -20.248 1.00 30.11 248 PHE D O 1
ATOM 9340 N N . THR D 1 253 ? 48.841 2.548 -18.242 1.00 29.87 249 THR D N 1
ATOM 9341 C CA . THR D 1 253 ? 48.157 1.246 -18.237 1.00 30.67 249 THR D CA 1
ATOM 9342 C C . THR D 1 253 ? 46.658 1.525 -18.164 1.00 35.32 249 THR D C 1
ATOM 9343 O O . THR D 1 253 ? 46.227 2.253 -17.257 1.00 32.73 249 THR D O 1
ATOM 9347 N N . ASP D 1 254 ? 45.907 0.963 -19.105 1.00 30.48 250 ASP D N 1
ATOM 9348 C CA . ASP D 1 254 ? 44.436 1.012 -19.146 1.00 31.48 250 ASP D CA 1
ATOM 9349 C C . ASP D 1 254 ? 43.911 -0.345 -18.724 1.00 34.16 250 ASP D C 1
ATOM 9350 O O . ASP D 1 254 ? 44.564 -1.353 -19.043 1.00 31.25 250 ASP D O 1
ATOM 9355 N N . ILE D 1 255 ? 42.720 -0.367 -18.119 1.00 32.25 251 ILE D N 1
ATOM 9356 C CA . ILE D 1 255 ? 41.927 -1.612 -17.922 1.00 35.74 251 ILE D CA 1
ATOM 9357 C C . ILE D 1 255 ? 40.515 -1.295 -18.371 1.00 40.44 251 ILE D C 1
ATOM 9358 O O . ILE D 1 255 ? 39.972 -0.273 -17.934 1.00 37.14 251 ILE D O 1
ATOM 9363 N N . ASP D 1 256 ? 40.012 -2.095 -19.310 1.00 35.42 252 ASP D N 1
ATOM 9364 C CA . ASP D 1 256 ? 38.671 -1.950 -19.916 1.00 36.80 252 ASP D CA 1
ATOM 9365 C C . ASP D 1 256 ? 37.901 -3.216 -19.617 1.00 35.23 252 ASP D C 1
ATOM 9366 O O . ASP D 1 256 ? 38.494 -4.310 -19.618 1.00 33.14 252 ASP D O 1
ATOM 9371 N N . ARG D 1 257 ? 36.611 -3.061 -19.369 1.00 35.99 253 ARG D N 1
ATOM 9372 C CA . ARG D 1 257 ? 35.732 -4.170 -18.951 1.00 39.36 253 ARG D CA 1
ATOM 9373 C C . ARG D 1 257 ? 34.352 -3.953 -19.554 1.00 37.76 253 ARG D C 1
ATOM 9374 O O . ARG D 1 257 ? 33.812 -2.836 -19.437 1.00 36.56 253 ARG D O 1
ATOM 9382 N N . ILE D 1 258 ? 33.838 -4.986 -20.195 1.00 36.13 254 ILE D N 1
ATOM 9383 C CA . ILE D 1 258 ? 32.474 -4.986 -20.776 1.00 36.68 254 ILE D CA 1
ATOM 9384 C C . ILE D 1 258 ? 31.758 -6.223 -20.267 1.00 41.29 254 ILE D C 1
ATOM 9385 O O . ILE D 1 258 ? 32.226 -7.354 -20.549 1.00 40.86 254 ILE D O 1
ATOM 9390 N N . GLU D 1 259 ? 30.655 -6.008 -19.537 1.00 42.05 255 GLU D N 1
ATOM 9391 C CA . GLU D 1 259 ? 29.713 -7.080 -19.132 1.00 42.70 255 GLU D CA 1
ATOM 9392 C C . GLU D 1 259 ? 28.631 -7.138 -20.198 1.00 39.90 255 GLU D C 1
ATOM 9393 O O . GLU D 1 259 ? 28.195 -6.061 -20.665 1.00 43.76 255 GLU D O 1
ATOM 9399 N N . THR D 1 260 ? 28.229 -8.335 -20.590 1.00 41.28 256 THR D N 1
ATOM 9400 C CA . THR D 1 260 ? 27.154 -8.523 -21.595 1.00 44.98 256 THR D CA 1
ATOM 9401 C C . THR D 1 260 ? 25.881 -8.958 -20.875 1.00 50.08 256 THR D C 1
ATOM 9402 O O . THR D 1 260 ? 25.995 -9.570 -19.799 1.00 52.64 256 THR D O 1
ATOM 9406 N N . GLU D 1 261 ? 24.715 -8.677 -21.464 1.00 54.43 257 GLU D N 1
ATOM 9407 C CA . GLU D 1 261 ? 23.409 -9.159 -20.942 1.00 48.90 257 GLU D CA 1
ATOM 9408 C C . GLU D 1 261 ? 23.455 -10.690 -20.923 1.00 51.36 257 GLU D C 1
ATOM 9409 O O . GLU D 1 261 ? 22.993 -11.275 -19.943 1.00 48.54 257 GLU D O 1
ATOM 9411 N N . GLU D 1 262 ? 24.077 -11.323 -21.928 1.00 53.02 258 GLU D N 1
ATOM 9412 C CA . GLU D 1 262 ? 24.016 -12.801 -22.111 1.00 46.52 258 GLU D CA 1
ATOM 9413 C C . GLU D 1 262 ? 24.914 -13.538 -21.103 1.00 42.01 258 GLU D C 1
ATOM 9414 O O . GLU D 1 262 ? 24.782 -14.772 -20.999 1.00 46.88 258 GLU D O 1
ATOM 9420 N N . GLY D 1 263 ? 25.798 -12.859 -20.380 1.00 40.83 259 GLY D N 1
ATOM 9421 C CA . GLY D 1 263 ? 26.613 -13.503 -19.327 1.00 44.53 259 GLY D CA 1
ATOM 9422 C C . GLY D 1 263 ? 28.111 -13.228 -19.468 1.00 46.46 259 GLY D C 1
ATOM 9423 O O . GLY D 1 263 ? 28.728 -12.728 -18.531 1.00 44.86 259 GLY D O 1
ATOM 9424 N N . PRO D 1 264 ? 28.751 -13.547 -20.620 1.00 45.89 260 PRO D N 1
ATOM 9425 C CA . PRO D 1 264 ? 30.192 -13.337 -20.766 1.00 43.22 260 PRO D CA 1
ATOM 9426 C C . PRO D 1 264 ? 30.634 -11.916 -20.408 1.00 38.70 260 PRO D C 1
ATOM 9427 O O . PRO D 1 264 ? 29.985 -10.951 -20.779 1.00 37.90 260 PRO D O 1
ATOM 9431 N N . VAL D 1 265 ? 31.741 -11.850 -19.679 1.00 35.92 261 VAL D N 1
ATOM 9432 C CA . VAL D 1 265 ? 32.429 -10.596 -19.288 1.00 36.49 261 VAL D CA 1
ATOM 9433 C C . VAL D 1 265 ? 33.787 -10.579 -19.978 1.00 34.48 261 VAL D C 1
ATOM 9434 O O . VAL D 1 265 ? 34.478 -11.607 -19.953 1.00 38.48 261 VAL D O 1
ATOM 9438 N N . PHE D 1 266 ? 34.163 -9.436 -20.521 1.00 34.40 262 PHE D N 1
ATOM 9439 C CA . PHE D 1 266 ? 35.460 -9.204 -21.192 1.00 33.15 262 PHE D CA 1
ATOM 9440 C C . PHE D 1 266 ? 36.251 -8.179 -20.395 1.00 33.40 262 PHE D C 1
ATOM 9441 O O . PHE D 1 266 ? 35.682 -7.144 -20.032 1.00 35.81 262 PHE D O 1
ATOM 9449 N N . GLU D 1 267 ? 37.538 -8.449 -20.193 1.00 31.71 263 GLU D N 1
ATOM 9450 C CA . GLU D 1 2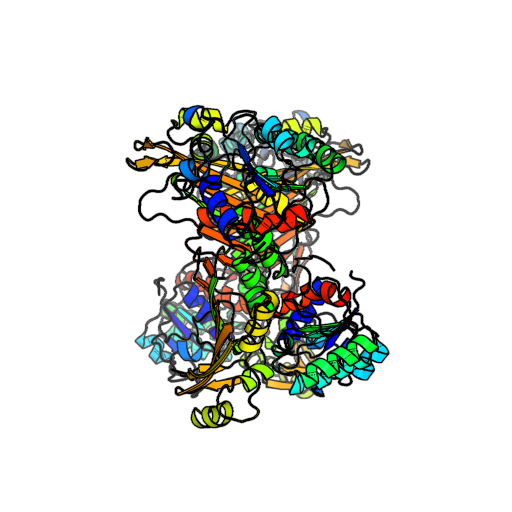67 ? 38.461 -7.516 -19.511 1.00 35.80 263 GLU D CA 1
ATOM 9451 C C . GLU D 1 267 ? 39.819 -7.533 -20.211 1.00 31.96 263 GLU D C 1
ATOM 9452 O O . GLU D 1 267 ? 40.339 -8.626 -20.507 1.00 33.52 263 GLU D O 1
ATOM 9458 N N . PHE D 1 268 ? 40.398 -6.362 -20.411 1.00 32.72 264 PHE D N 1
ATOM 9459 C CA . PHE D 1 268 ? 41.695 -6.193 -21.102 1.00 30.23 264 PHE D CA 1
ATOM 9460 C C . PHE D 1 268 ? 42.496 -5.094 -20.421 1.00 28.37 264 PHE D C 1
ATOM 9461 O O . PHE D 1 268 ? 42.066 -3.958 -20.360 1.00 29.93 264 PHE D O 1
ATOM 9469 N N . GLU D 1 269 ? 43.675 -5.457 -19.939 1.00 29.97 265 GLU D N 1
ATOM 9470 C CA . GLU D 1 269 ? 44.635 -4.530 -19.322 1.00 33.04 265 GLU D CA 1
ATOM 9471 C C . GLU D 1 269 ? 45.821 -4.411 -20.284 1.00 28.32 265 GLU D C 1
ATOM 9472 O O . GLU D 1 269 ? 46.396 -5.467 -20.679 1.00 27.18 265 GLU D O 1
ATOM 9478 N N . MET D 1 270 ? 46.174 -3.181 -20.629 1.00 28.86 266 MET D N 1
ATOM 9479 C CA . MET D 1 270 ? 47.212 -2.879 -21.640 1.00 30.29 266 MET D CA 1
ATOM 9480 C C . MET D 1 270 ? 48.100 -1.760 -21.110 1.00 29.17 266 MET D C 1
ATOM 9481 O O . MET D 1 270 ? 47.584 -0.660 -20.759 1.00 32.89 266 MET D O 1
ATOM 9486 N N . SER D 1 271 ? 49.392 -2.018 -21.068 1.00 25.92 267 SER D N 1
ATOM 9487 C CA . SER D 1 271 ? 50.399 -1.005 -20.723 1.00 28.33 267 SER D CA 1
ATOM 9488 C C . SER D 1 271 ? 51.234 -0.686 -21.960 1.00 28.91 267 SER D C 1
ATOM 9489 O O . SER D 1 271 ? 51.780 -1.604 -22.593 1.00 30.03 267 SER D O 1
ATOM 9492 N N . GLY D 1 272 ? 51.355 0.607 -22.233 1.00 29.64 268 GLY D N 1
ATOM 9493 C CA . GLY D 1 272 ? 52.257 1.168 -23.245 1.00 29.28 268 GLY D CA 1
ATOM 9494 C C . GLY D 1 272 ? 53.190 2.135 -22.584 1.00 29.33 268 GLY D C 1
ATOM 9495 O O . GLY D 1 272 ? 52.700 3.203 -22.141 1.00 31.17 268 GLY D O 1
ATOM 9496 N N . ARG D 1 273 ? 54.466 1.780 -22.493 1.00 29.27 269 ARG D N 1
ATOM 9497 C CA . ARG D 1 273 ? 55.431 2.570 -21.696 1.00 30.84 269 ARG D CA 1
ATOM 9498 C C . ARG D 1 273 ? 56.845 2.392 -22.225 1.00 30.94 269 ARG D C 1
ATOM 9499 O O . ARG D 1 273 ? 57.144 1.389 -22.904 1.00 30.53 269 ARG D O 1
ATOM 9507 N N . VAL D 1 274 ? 57.718 3.309 -21.841 1.00 32.00 270 VAL D N 1
ATOM 9508 C CA . VAL D 1 274 ? 59.166 3.153 -22.115 1.00 32.01 270 VAL D CA 1
ATOM 9509 C C . VAL D 1 274 ? 59.672 2.013 -21.220 1.00 35.87 270 VAL D C 1
ATOM 9510 O O . VAL D 1 274 ? 59.399 2.048 -20.004 1.00 36.10 270 VAL D O 1
ATOM 9514 N N . TYR D 1 275 ? 60.382 1.048 -21.796 1.00 31.42 271 TYR D N 1
ATOM 9515 C CA . TYR D 1 275 ? 60.973 -0.094 -21.060 1.00 34.19 271 TYR D CA 1
ATOM 9516 C C . TYR D 1 275 ? 62.357 0.269 -20.538 1.00 39.48 271 TYR D C 1
ATOM 9517 O O . TYR D 1 275 ? 63.142 0.924 -21.255 1.00 38.35 271 TYR D O 1
ATOM 9526 N N . GLY D 1 276 ? 62.646 -0.186 -19.327 1.00 40.85 272 GLY D N 1
ATOM 9527 C CA . GLY D 1 276 ? 64.009 -0.270 -18.799 1.00 41.53 272 GLY D CA 1
ATOM 9528 C C . GLY D 1 276 ? 64.608 -1.627 -19.125 1.00 40.53 272 GLY D C 1
ATOM 9529 O O . GLY D 1 276 ? 63.944 -2.467 -19.740 1.00 41.24 272 GLY D O 1
ATOM 9530 N N . PRO D 1 277 ? 65.864 -1.872 -18.694 1.00 48.36 273 PRO D N 1
ATOM 9531 C CA . PRO D 1 277 ? 66.551 -3.133 -18.988 1.00 48.03 273 PRO D CA 1
ATOM 9532 C C . PRO D 1 277 ? 65.744 -4.354 -18.511 1.00 46.62 273 PRO D C 1
ATOM 9533 O O . PRO D 1 277 ? 65.113 -4.271 -17.441 1.00 46.85 273 PRO D O 1
ATOM 9537 N N . GLY D 1 278 ? 65.739 -5.432 -19.301 1.00 41.98 274 GLY D N 1
ATOM 9538 C CA . GLY D 1 278 ? 65.146 -6.719 -18.887 1.00 45.92 274 GLY D CA 1
ATOM 9539 C C . GLY D 1 278 ? 63.665 -6.857 -19.216 1.00 46.75 274 GLY D C 1
ATOM 9540 O O . GLY D 1 278 ? 63.171 -7.994 -19.152 1.00 52.01 274 GLY D O 1
ATOM 9541 N N . GLU D 1 279 ? 62.952 -5.767 -19.522 1.00 40.47 275 GLU D N 1
ATOM 9542 C CA . GLU D 1 279 ? 61.482 -5.818 -19.726 1.00 36.01 275 GLU D CA 1
ATOM 9543 C C . GLU D 1 279 ? 61.191 -6.362 -21.130 1.00 38.35 275 GLU D C 1
ATOM 9544 O O . GLU D 1 279 ? 61.973 -6.117 -22.054 1.00 34.03 275 GLU D O 1
ATOM 9550 N N . GLY D 1 280 ? 60.100 -7.107 -21.273 1.00 34.78 276 GLY D N 1
ATOM 9551 C CA . GLY D 1 280 ? 59.695 -7.684 -22.567 1.00 33.21 276 GLY D CA 1
ATOM 9552 C C . GLY D 1 280 ? 58.203 -7.554 -22.764 1.00 29.98 276 GLY D C 1
ATOM 9553 O O . GLY D 1 280 ? 57.467 -7.486 -21.769 1.00 27.06 276 GLY D O 1
ATOM 9554 N N . ASP D 1 281 ? 57.775 -7.499 -24.015 1.00 32.26 277 ASP D N 1
ATOM 9555 C CA . ASP D 1 281 ? 56.341 -7.472 -24.387 1.00 31.91 277 ASP D CA 1
ATOM 9556 C C . ASP D 1 281 ? 55.682 -8.771 -23.942 1.00 27.35 277 ASP D C 1
ATOM 9557 O O . ASP D 1 281 ? 56.343 -9.826 -23.953 1.00 30.53 277 ASP D O 1
ATOM 9562 N N . ILE D 1 282 ? 54.387 -8.678 -23.666 1.00 26.57 278 ILE D N 1
ATOM 9563 C CA . ILE D 1 282 ? 53.568 -9.851 -23.283 1.00 28.43 278 ILE D CA 1
ATOM 9564 C C . ILE D 1 282 ? 52.217 -9.772 -23.965 1.00 23.96 278 ILE D C 1
ATOM 9565 O O . ILE D 1 282 ? 51.681 -8.680 -24.203 1.00 23.81 278 ILE D O 1
ATOM 9570 N N . ASN D 1 283 ? 51.705 -10.955 -24.257 1.00 24.45 279 ASN D N 1
ATOM 9571 C CA . ASN D 1 283 ? 50.322 -11.188 -24.711 1.00 23.51 279 ASN D CA 1
ATOM 9572 C C . ASN D 1 283 ? 49.797 -12.433 -24.004 1.00 25.31 279 ASN D C 1
ATOM 9573 O O . ASN D 1 283 ? 50.140 -13.533 -24.419 1.00 28.78 279 ASN D O 1
ATOM 9578 N N . GLU D 1 284 ? 49.014 -12.261 -22.951 1.00 26.39 280 GLU D N 1
ATOM 9579 C CA . GLU D 1 284 ? 48.539 -13.379 -22.101 1.00 29.18 280 GLU D CA 1
ATOM 9580 C C . GLU D 1 284 ? 47.030 -13.282 -21.938 1.00 28.18 280 GLU D C 1
ATOM 9581 O O . GLU D 1 284 ? 46.535 -12.225 -21.478 1.00 28.88 280 GLU D O 1
ATOM 9587 N N . TRP D 1 285 ? 46.332 -14.318 -22.363 1.00 30.45 281 TRP D N 1
ATOM 9588 C CA . TRP D 1 285 ? 44.849 -14.360 -22.332 1.00 30.15 281 TRP D CA 1
ATOM 9589 C C . TRP D 1 285 ? 44.386 -15.610 -21.580 1.00 31.07 281 TRP D C 1
ATOM 9590 O O . TRP D 1 285 ? 44.970 -16.693 -21.758 1.00 30.23 281 TRP D O 1
ATOM 9601 N N . THR D 1 286 ? 43.336 -15.449 -20.797 1.00 30.27 282 THR D N 1
ATOM 9602 C CA . THR D 1 286 ? 42.617 -16.527 -20.093 1.00 32.66 282 THR D CA 1
ATOM 9603 C C . THR D 1 286 ? 41.143 -16.446 -20.479 1.00 27.64 282 THR D C 1
ATOM 9604 O O . THR D 1 286 ? 40.605 -15.324 -20.550 1.00 31.55 282 THR D O 1
ATOM 9608 N N . ILE D 1 287 ? 40.530 -17.594 -20.678 1.00 29.72 283 ILE D N 1
ATOM 9609 C CA . ILE D 1 287 ? 39.059 -17.735 -20.735 1.00 34.36 283 ILE D CA 1
ATOM 9610 C C . ILE D 1 287 ? 38.643 -18.626 -19.561 1.00 34.49 283 ILE D C 1
ATOM 9611 O O . ILE D 1 287 ? 39.118 -19.776 -19.485 1.00 33.64 283 ILE D O 1
ATOM 9616 N N . GLU D 1 288 ? 37.817 -18.092 -18.662 1.00 35.33 284 GLU D N 1
ATOM 9617 C CA . GLU D 1 288 ? 37.185 -18.867 -17.559 1.00 38.68 284 GLU D CA 1
ATOM 9618 C C . GLU D 1 288 ? 35.813 -19.314 -18.055 1.00 32.66 284 GLU D C 1
ATOM 9619 O O . GLU D 1 288 ? 35.028 -18.477 -18.507 1.00 34.83 284 GLU D O 1
ATOM 9625 N N . GLY D 1 289 ? 35.549 -20.608 -18.003 1.00 36.54 285 GLY D N 1
ATOM 9626 C CA . GLY D 1 289 ? 34.253 -21.172 -18.418 1.00 37.02 285 GLY D CA 1
ATOM 9627 C C . GLY D 1 289 ? 34.370 -22.655 -18.535 1.00 34.27 285 GLY D C 1
ATOM 9628 O O . GLY D 1 289 ? 35.145 -23.235 -17.794 1.00 37.05 285 GLY D O 1
ATOM 9629 N N . GLU D 1 290 ? 33.664 -23.240 -19.486 1.00 37.34 286 GLU D N 1
ATOM 9630 C CA . GLU D 1 290 ? 33.778 -24.670 -19.847 1.00 37.11 286 GLU D CA 1
ATOM 9631 C C . GLU D 1 290 ? 34.336 -24.709 -21.270 1.00 34.08 286 GLU D C 1
ATOM 9632 O O . GLU D 1 290 ? 33.643 -24.350 -22.211 1.00 33.99 286 GLU D O 1
ATOM 9638 N N . PRO D 1 291 ? 35.613 -25.091 -21.475 1.00 36.97 287 PRO D N 1
ATOM 9639 C CA . PRO D 1 291 ? 36.572 -25.316 -20.399 1.00 33.20 287 PRO D CA 1
ATOM 9640 C C . PRO D 1 291 ? 37.293 -24.003 -20.089 1.00 32.68 287 PRO D C 1
ATOM 9641 O O . PRO D 1 291 ? 37.016 -23.008 -20.725 1.00 33.76 287 PRO D O 1
ATOM 9645 N N . ASN D 1 292 ? 38.232 -24.039 -19.143 1.00 31.44 288 ASN D N 1
ATOM 9646 C CA . ASN D 1 292 ? 39.193 -22.935 -18.912 1.00 31.33 288 ASN D CA 1
ATOM 9647 C C . ASN D 1 292 ? 40.286 -23.044 -19.978 1.00 27.79 288 ASN D C 1
ATOM 9648 O O . ASN D 1 292 ? 40.784 -24.179 -20.223 1.00 29.42 288 ASN D O 1
ATOM 9653 N N . LEU D 1 293 ? 40.648 -21.910 -20.576 1.00 26.66 289 LEU D N 1
ATOM 9654 C CA . LEU D 1 293 ? 41.618 -21.844 -21.691 1.00 26.58 289 LEU D CA 1
ATOM 9655 C C . LEU D 1 293 ? 42.675 -20.789 -21.373 1.00 27.31 289 LEU D C 1
ATOM 9656 O O . LEU D 1 293 ? 42.371 -19.824 -20.640 1.00 26.31 289 LEU D O 1
ATOM 9661 N N . PHE D 1 294 ? 43.861 -20.969 -21.955 1.00 26.95 290 PHE D N 1
ATOM 9662 C CA . PHE D 1 294 ? 45.038 -20.088 -21.785 1.00 27.42 290 PHE D CA 1
ATOM 9663 C C . PHE D 1 294 ? 45.736 -19.911 -23.129 1.00 25.95 290 PHE D C 1
ATOM 9664 O O . PHE D 1 294 ? 45.844 -20.874 -23.920 1.00 25.32 290 PHE D O 1
ATOM 9672 N N . LEU D 1 295 ? 46.262 -18.712 -23.349 1.00 29.72 291 LEU D N 1
ATOM 9673 C CA . LEU D 1 295 ? 47.112 -18.387 -24.519 1.00 28.22 291 LEU D CA 1
ATOM 9674 C C . LEU D 1 295 ? 48.218 -17.431 -24.074 1.00 27.17 291 LEU D C 1
ATOM 9675 O O . LEU D 1 295 ? 47.929 -16.437 -23.398 1.00 26.93 291 LEU D O 1
ATOM 9680 N N . SER D 1 296 ? 49.439 -17.718 -24.483 1.00 27.01 292 SER D N 1
ATOM 9681 C CA . SER D 1 296 ? 50.610 -16.833 -24.311 1.00 27.66 292 SER D CA 1
ATOM 9682 C C . SER D 1 296 ? 51.416 -16.813 -25.607 1.00 26.99 292 SER D C 1
ATOM 9683 O O . SER D 1 296 ? 51.524 -17.874 -26.274 1.00 27.50 292 SER D O 1
ATOM 9686 N N . ASN D 1 297 ? 52.058 -15.685 -25.910 1.00 27.22 293 ASN D N 1
ATOM 9687 C CA . ASN D 1 297 ? 52.902 -15.550 -27.114 1.00 25.11 293 ASN D CA 1
ATOM 9688 C C . ASN D 1 297 ? 54.348 -15.240 -26.700 1.00 24.15 293 ASN D C 1
ATOM 9689 O O . ASN D 1 297 ? 55.117 -14.763 -27.546 1.00 27.07 293 ASN D O 1
ATOM 9694 N N . GLY D 1 298 ? 54.710 -15.536 -25.456 1.00 28.90 294 GLY D N 1
ATOM 9695 C CA . GLY D 1 298 ? 56.097 -15.343 -24.974 1.00 30.86 294 GLY D CA 1
ATOM 9696 C C . GLY D 1 298 ? 56.471 -13.876 -25.132 1.00 31.62 294 GLY D C 1
ATOM 9697 O O . GLY D 1 298 ? 55.588 -13.042 -24.911 1.00 28.40 294 GLY D O 1
ATOM 9698 N N . THR D 1 299 ? 57.712 -13.565 -25.506 1.00 32.68 295 THR D N 1
ATOM 9699 C CA . THR D 1 299 ? 58.153 -12.173 -25.782 1.00 30.72 295 THR D CA 1
ATOM 9700 C C . THR D 1 299 ? 57.708 -11.830 -27.206 1.00 32.26 295 THR D C 1
ATOM 9701 O O . THR D 1 299 ? 58.454 -12.039 -28.163 1.00 29.96 295 THR D O 1
ATOM 9705 N N . VAL D 1 300 ? 56.457 -11.443 -27.340 1.00 27.00 296 VAL D N 1
ATOM 9706 C CA . VAL D 1 300 ? 55.783 -11.272 -28.648 1.00 30.06 296 VAL D CA 1
ATOM 9707 C C . VAL D 1 300 ? 56.400 -10.083 -29.399 1.00 28.55 296 VAL D C 1
ATOM 9708 O O . VAL D 1 300 ? 56.669 -9.039 -28.814 1.00 27.03 296 VAL D O 1
ATOM 9712 N N . PRO D 1 301 ? 56.745 -10.246 -30.695 1.00 31.02 297 PRO D N 1
ATOM 9713 C CA . PRO D 1 301 ? 57.347 -9.162 -31.491 1.00 30.42 297 PRO D CA 1
ATOM 9714 C C . PRO D 1 301 ? 56.328 -8.135 -32.000 1.00 29.20 297 PRO D C 1
ATOM 9715 O O . PRO D 1 301 ? 55.928 -8.146 -33.175 1.00 28.55 297 PRO D O 1
ATOM 9719 N N . THR D 1 302 ? 55.898 -7.258 -31.098 1.00 30.06 298 THR D N 1
ATOM 9720 C CA . THR D 1 302 ? 54.845 -6.248 -31.372 1.00 29.52 298 THR D CA 1
ATOM 9721 C C . THR D 1 302 ? 55.260 -5.378 -32.569 1.00 31.05 298 THR D C 1
ATOM 9722 O O . THR D 1 302 ? 54.447 -5.188 -33.481 1.00 28.94 298 THR D O 1
ATOM 9726 N N . GLN D 1 303 ? 56.479 -4.852 -32.565 1.00 31.38 299 GLN D N 1
ATOM 9727 C CA . GLN D 1 303 ? 56.907 -3.897 -33.615 1.00 30.47 299 GLN D CA 1
ATOM 9728 C C . GLN D 1 303 ? 56.849 -4.584 -34.993 1.00 32.15 299 GLN D C 1
ATOM 9729 O O . GLN D 1 303 ? 56.261 -4.004 -35.933 1.00 27.59 299 GLN D O 1
ATOM 9735 N N . THR D 1 304 ? 57.433 -5.765 -35.138 1.00 29.25 300 THR D N 1
ATOM 9736 C CA . THR D 1 304 ? 57.487 -6.405 -36.471 1.00 27.64 300 THR D CA 1
ATOM 9737 C C . THR D 1 304 ? 56.073 -6.753 -36.939 1.00 28.53 300 THR D C 1
ATOM 9738 O O . THR D 1 304 ? 55.757 -6.492 -38.133 1.00 26.36 300 THR D O 1
ATOM 9742 N N . THR D 1 305 ? 55.249 -7.341 -36.064 1.00 28.23 301 THR D N 1
ATOM 9743 C CA . THR D 1 305 ? 53.929 -7.890 -36.460 1.00 29.27 301 THR D CA 1
ATOM 9744 C C . THR D 1 305 ? 52.926 -6.743 -36.620 1.00 26.70 301 THR D C 1
ATOM 9745 O O . THR D 1 305 ? 51.904 -6.952 -37.273 1.00 28.78 301 THR D O 1
ATOM 9749 N N . THR D 1 306 ? 53.200 -5.546 -36.084 1.00 29.12 302 THR D N 1
ATOM 9750 C CA . THR D 1 306 ? 52.378 -4.363 -36.449 1.00 27.93 302 THR D CA 1
ATOM 9751 C C . THR D 1 306 ? 52.437 -4.212 -37.982 1.00 30.77 302 THR D C 1
ATOM 9752 O O . THR D 1 306 ? 51.384 -4.076 -38.649 1.00 30.22 302 THR D O 1
ATOM 9756 N N . CYS D 1 307 ? 53.649 -4.286 -38.519 1.00 30.10 303 CYS D N 1
ATOM 9757 C CA . CYS D 1 307 ? 53.957 -3.950 -39.931 1.00 33.46 303 CYS D CA 1
ATOM 9758 C C . CYS D 1 307 ? 53.578 -5.113 -40.853 1.00 32.48 303 CYS D C 1
ATOM 9759 O O . CYS D 1 307 ? 52.914 -4.858 -41.899 1.00 33.49 303 CYS D O 1
ATOM 9762 N N . THR D 1 308 ? 53.923 -6.350 -40.478 1.00 31.93 304 THR D N 1
ATOM 9763 C CA . THR D 1 308 ? 53.590 -7.569 -41.279 1.00 31.42 304 THR D CA 1
ATOM 9764 C C . THR D 1 308 ? 52.081 -7.700 -41.419 1.00 32.22 304 THR D C 1
ATOM 9765 O O . THR D 1 308 ? 51.618 -8.043 -42.512 1.00 30.25 304 THR D O 1
ATOM 9769 N N . GLN D 1 309 ? 51.326 -7.389 -40.357 1.00 33.19 305 GLN D N 1
ATOM 9770 C CA . GLN D 1 309 ? 49.869 -7.595 -40.412 1.00 29.38 305 GLN D CA 1
ATOM 9771 C C . GLN D 1 309 ? 49.261 -6.571 -41.368 1.00 29.81 305 GLN D C 1
ATOM 9772 O O . GLN D 1 309 ? 48.398 -6.986 -42.173 1.00 32.35 305 GLN D O 1
ATOM 9778 N N . MET D 1 310 ? 49.656 -5.296 -41.290 1.00 30.96 306 MET D N 1
ATOM 9779 C CA . MET D 1 310 ? 49.083 -4.281 -42.209 1.00 32.61 306 MET D CA 1
ATOM 9780 C C . MET D 1 310 ? 49.419 -4.686 -43.657 1.00 29.31 306 MET D C 1
ATOM 9781 O O . MET D 1 310 ? 48.528 -4.610 -44.536 1.00 34.38 306 MET D O 1
ATOM 9786 N N . VAL D 1 311 ? 50.641 -5.098 -43.917 1.00 28.02 307 VAL D N 1
ATOM 9787 C CA . VAL D 1 311 ? 51.057 -5.481 -45.297 1.00 31.60 307 VAL D CA 1
ATOM 9788 C C . VAL D 1 311 ? 50.245 -6.699 -45.755 1.00 30.87 307 VAL D C 1
ATOM 9789 O O . VAL D 1 311 ? 49.633 -6.640 -46.865 1.00 32.03 307 VAL D O 1
ATOM 9793 N N . ASN D 1 312 ? 50.181 -7.747 -44.930 1.00 30.50 308 ASN D N 1
ATOM 9794 C CA . ASN D 1 312 ? 49.561 -9.046 -45.317 1.00 29.24 308 ASN D CA 1
ATOM 9795 C C . ASN D 1 312 ? 48.059 -8.835 -45.441 1.00 31.73 308 ASN D C 1
ATOM 9796 O O . ASN D 1 312 ? 47.408 -9.690 -46.087 1.00 31.37 308 ASN D O 1
ATOM 9801 N N . ARG D 1 313 ? 47.523 -7.734 -44.890 1.00 27.43 309 ARG D N 1
ATOM 9802 C CA . ARG D 1 313 ? 46.069 -7.429 -45.042 1.00 31.14 309 ARG D CA 1
ATOM 9803 C C . ARG D 1 313 ? 45.732 -6.789 -46.402 1.00 29.40 309 ARG D C 1
ATOM 9804 O O . ARG D 1 313 ? 44.541 -6.760 -46.743 1.00 30.70 309 ARG D O 1
ATOM 9812 N N . ILE D 1 314 ? 46.706 -6.283 -47.138 1.00 30.91 310 ILE D N 1
ATOM 9813 C CA . ILE D 1 314 ? 46.407 -5.414 -48.320 1.00 36.67 310 ILE D CA 1
ATOM 9814 C C . ILE D 1 314 ? 45.521 -6.168 -49.323 1.00 35.83 310 ILE D C 1
ATOM 9815 O O . ILE D 1 314 ? 44.505 -5.629 -49.773 1.00 34.52 310 ILE D O 1
ATOM 9820 N N . PRO D 1 315 ? 45.826 -7.432 -49.714 1.00 35.91 311 PRO D N 1
ATOM 9821 C CA . PRO D 1 315 ? 44.946 -8.145 -50.655 1.00 32.23 311 PRO D CA 1
ATOM 9822 C C . PRO D 1 315 ? 43.525 -8.355 -50.120 1.00 36.50 311 PRO D C 1
ATOM 9823 O O . PRO D 1 315 ? 42.574 -8.320 -50.910 1.00 32.74 311 PRO D O 1
ATOM 9827 N N . ASP D 1 316 ? 43.396 -8.592 -48.801 1.00 32.84 312 ASP D N 1
ATOM 9828 C CA . ASP D 1 316 ? 42.079 -8.813 -48.160 1.00 33.55 312 ASP D CA 1
ATOM 9829 C C . ASP D 1 316 ? 41.270 -7.518 -48.286 1.00 34.57 312 ASP D C 1
ATOM 9830 O O . ASP D 1 316 ? 40.056 -7.608 -48.571 1.00 36.68 312 ASP D O 1
ATOM 9835 N N . VAL D 1 317 ? 41.910 -6.371 -48.065 1.00 35.42 313 VAL D N 1
ATOM 9836 C CA . VAL D 1 317 ? 41.204 -5.060 -47.981 1.00 38.43 313 VAL D CA 1
ATOM 9837 C C . VAL D 1 317 ? 40.786 -4.655 -49.406 1.00 38.41 313 VAL D C 1
ATOM 9838 O O . VAL D 1 317 ? 39.631 -4.211 -49.585 1.00 37.53 313 VAL D O 1
ATOM 9842 N N . ILE D 1 318 ? 41.639 -4.892 -50.399 1.00 37.46 314 ILE D N 1
ATOM 9843 C CA . ILE D 1 318 ? 41.272 -4.650 -51.831 1.00 38.20 314 ILE D CA 1
ATOM 9844 C C . ILE D 1 318 ? 40.056 -5.522 -52.188 1.00 43.25 314 ILE D C 1
ATOM 9845 O O . ILE D 1 318 ? 39.088 -4.954 -52.729 1.00 45.08 314 ILE D O 1
ATOM 9850 N N . ALA D 1 319 ? 40.071 -6.818 -51.850 1.00 36.04 315 ALA D N 1
ATOM 9851 C CA . ALA D 1 319 ? 39.015 -7.789 -52.210 1.00 34.61 315 ALA D CA 1
ATOM 9852 C C . ALA D 1 319 ? 37.721 -7.580 -51.403 1.00 38.32 315 ALA D C 1
ATOM 9853 O O . ALA D 1 319 ? 36.689 -8.116 -51.831 1.00 38.71 315 ALA D O 1
ATOM 9855 N N . ALA D 1 320 ? 37.733 -6.846 -50.284 1.00 36.37 316 ALA D N 1
ATOM 9856 C CA . ALA D 1 320 ? 36.594 -6.789 -49.332 1.00 35.91 316 ALA D CA 1
ATOM 9857 C C . ALA D 1 320 ? 35.490 -5.886 -49.871 1.00 33.20 316 ALA D C 1
ATOM 9858 O O . ALA D 1 320 ? 35.761 -5.049 -50.711 1.00 32.79 316 ALA D O 1
ATOM 9860 N N . PRO D 1 321 ? 34.242 -5.987 -49.370 1.00 37.28 317 PRO D N 1
ATOM 9861 C CA . PRO D 1 321 ? 33.185 -5.043 -49.740 1.00 39.91 317 PRO D CA 1
ATOM 9862 C C . PRO D 1 321 ? 33.536 -3.603 -49.389 1.00 43.77 317 PRO D C 1
ATOM 9863 O O . PRO D 1 321 ? 34.355 -3.340 -48.495 1.00 44.53 317 PRO D O 1
ATOM 9867 N N . PRO D 1 322 ? 32.959 -2.609 -50.111 1.00 43.68 318 PRO D N 1
ATOM 9868 C CA . PRO D 1 322 ? 33.200 -1.207 -49.786 1.00 41.64 318 PRO D CA 1
ATOM 9869 C C . PRO D 1 322 ? 32.635 -0.888 -48.392 1.00 35.08 318 PRO D C 1
ATOM 9870 O O . PRO D 1 322 ? 31.741 -1.574 -47.935 1.00 34.68 318 PRO D O 1
ATOM 9874 N N . GLY D 1 323 ? 33.150 0.176 -47.793 1.00 38.71 319 GLY D N 1
ATOM 9875 C CA . GLY D 1 323 ? 32.770 0.623 -46.446 1.00 39.29 319 GLY D CA 1
ATOM 9876 C C . GLY D 1 323 ? 33.925 0.477 -45.479 1.00 37.88 319 GLY D C 1
ATOM 9877 O O . GLY D 1 323 ? 35.048 0.110 -45.895 1.00 38.23 319 GLY D O 1
ATOM 9878 N N . ILE D 1 324 ? 33.659 0.767 -44.210 1.00 41.41 320 ILE D N 1
ATOM 9879 C CA . ILE D 1 324 ? 34.559 0.363 -43.088 1.00 38.39 320 ILE D CA 1
ATOM 9880 C C . ILE D 1 324 ? 34.365 -1.140 -42.935 1.00 34.27 320 ILE D C 1
ATOM 9881 O O . ILE D 1 324 ? 33.221 -1.576 -42.622 1.00 35.35 320 ILE D O 1
ATOM 9886 N N . VAL D 1 325 ? 35.410 -1.920 -43.191 1.00 32.72 321 VAL D N 1
ATOM 9887 C CA . VAL D 1 325 ? 35.376 -3.389 -42.957 1.00 31.34 321 VAL D CA 1
ATOM 9888 C C . VAL D 1 325 ? 36.388 -3.686 -41.856 1.00 29.90 321 VAL D C 1
ATOM 9889 O O . VAL D 1 325 ? 37.604 -3.449 -42.047 1.00 32.38 321 VAL D O 1
ATOM 9893 N N . THR D 1 326 ? 35.891 -4.175 -40.731 1.00 31.28 322 THR D N 1
ATOM 9894 C CA . THR D 1 326 ? 36.711 -4.485 -39.534 1.00 31.51 322 THR D CA 1
ATOM 9895 C C . THR D 1 326 ? 37.318 -5.881 -39.690 1.00 33.37 322 THR D C 1
ATOM 9896 O O . THR D 1 326 ? 36.717 -6.744 -40.365 1.00 31.81 322 THR D O 1
ATOM 9900 N N . VAL D 1 327 ? 38.463 -6.098 -39.045 1.00 34.70 323 VAL D N 1
ATOM 9901 C CA . VAL D 1 327 ? 39.327 -7.286 -39.303 1.00 34.85 323 VAL D CA 1
ATOM 9902 C C . VAL D 1 327 ? 38.657 -8.562 -38.803 1.00 33.07 323 VAL D C 1
ATOM 9903 O O . VAL D 1 327 ? 39.008 -9.627 -39.327 1.00 36.55 323 VAL D O 1
ATOM 9907 N N . ASP D 1 328 ? 37.727 -8.479 -37.863 1.00 31.54 324 ASP D N 1
ATOM 9908 C CA . ASP D 1 328 ? 36.928 -9.637 -37.400 1.00 30.17 324 ASP D CA 1
ATOM 9909 C C . ASP D 1 328 ? 36.075 -10.196 -38.549 1.00 32.25 324 ASP D C 1
ATOM 9910 O O . ASP D 1 328 ? 35.728 -11.399 -38.486 1.00 31.84 324 ASP D O 1
ATOM 9915 N N . ARG D 1 329 ? 35.769 -9.387 -39.563 1.00 34.52 325 ARG D N 1
ATOM 9916 C CA . ARG D 1 329 ? 34.880 -9.775 -40.707 1.00 38.47 325 ARG D CA 1
ATOM 9917 C C . ARG D 1 329 ? 35.715 -10.237 -41.907 1.00 35.35 325 ARG D C 1
ATOM 9918 O O . ARG D 1 329 ? 35.128 -10.769 -42.843 1.00 40.86 325 ARG D O 1
ATOM 9926 N N . LEU D 1 330 ? 37.031 -10.075 -41.886 1.00 35.70 326 LEU D N 1
ATOM 9927 C CA . LEU D 1 330 ? 37.891 -10.444 -43.048 1.00 33.08 326 LEU D CA 1
ATOM 9928 C C . LEU D 1 330 ? 38.222 -11.925 -43.003 1.00 32.27 326 LEU D C 1
ATOM 9929 O O . LEU D 1 330 ? 38.156 -12.550 -41.949 1.00 30.58 326 LEU D O 1
ATOM 9934 N N . PRO D 1 331 ? 38.563 -12.551 -44.152 1.00 32.81 327 PRO D N 1
ATOM 9935 C CA . PRO D 1 331 ? 39.051 -13.920 -44.147 1.00 31.80 327 PRO D CA 1
ATOM 9936 C C . PRO D 1 331 ? 40.332 -14.013 -43.301 1.00 29.05 327 PRO D C 1
ATOM 9937 O O . PRO D 1 331 ? 40.918 -13.003 -42.970 1.00 30.15 327 PRO D O 1
ATOM 9941 N N . ARG D 1 332 ? 40.749 -15.235 -43.004 1.00 28.22 328 ARG D N 1
ATOM 9942 C CA . ARG D 1 332 ? 41.906 -15.469 -42.125 1.00 30.06 328 ARG D CA 1
ATOM 9943 C C . ARG D 1 332 ? 43.127 -14.767 -42.702 1.00 29.82 328 ARG D C 1
ATOM 9944 O O . ARG D 1 332 ? 43.407 -14.887 -43.914 1.00 28.63 328 ARG D O 1
ATOM 9952 N N . LEU D 1 333 ? 43.865 -14.079 -41.848 1.00 31.42 329 LEU D N 1
ATOM 9953 C CA . LEU D 1 333 ? 45.176 -13.508 -42.213 1.00 31.67 329 LEU D CA 1
ATOM 9954 C C . LEU D 1 333 ? 46.081 -14.643 -42.696 1.00 32.11 329 LEU D C 1
ATOM 9955 O O . LEU D 1 333 ? 46.099 -15.713 -42.039 1.00 31.42 329 LEU D O 1
ATOM 9960 N N . ARG D 1 334 ? 46.798 -14.443 -43.809 1.00 33.22 330 ARG D N 1
ATOM 9961 C CA . ARG D 1 334 ? 47.663 -15.518 -44.341 1.00 33.65 330 ARG D CA 1
ATOM 9962 C C . ARG D 1 334 ? 49.042 -14.992 -44.731 1.00 32.23 330 ARG D C 1
ATOM 9963 O O . ARG D 1 334 ? 49.210 -13.791 -45.096 1.00 34.32 330 ARG D O 1
ATOM 9971 N N . TYR D 1 335 ? 50.003 -15.890 -44.562 1.00 29.10 331 TYR D N 1
ATOM 9972 C CA . TYR D 1 335 ? 51.385 -15.786 -45.048 1.00 31.74 331 TYR D CA 1
ATOM 9973 C C . TYR D 1 335 ? 51.365 -15.795 -46.582 1.00 34.70 331 TYR D C 1
ATOM 9974 O O . TYR D 1 335 ? 50.796 -16.734 -47.144 1.00 36.09 331 TYR D O 1
ATOM 9983 N N . ARG D 1 336 ? 51.929 -14.774 -47.214 1.00 39.59 332 ARG D N 1
ATOM 9984 C CA . ARG D 1 336 ? 52.093 -14.713 -48.696 1.00 44.37 332 ARG D CA 1
ATOM 9985 C C . ARG D 1 336 ? 53.477 -14.147 -48.982 1.00 52.66 332 ARG D C 1
ATOM 9986 O O . ARG D 1 336 ? 53.699 -12.951 -48.786 1.00 52.96 332 ARG D O 1
ATOM 9994 N N . PRO D 1 337 ? 54.462 -14.962 -49.416 1.00 53.59 333 PRO D N 1
ATOM 9995 C CA . PRO D 1 337 ? 55.747 -14.424 -49.884 1.00 59.67 333 PRO D CA 1
ATOM 9996 C C . PRO D 1 337 ? 55.627 -13.391 -51.026 1.00 51.10 333 PRO D C 1
ATOM 9997 O O . PRO D 1 337 ? 56.409 -12.463 -51.036 1.00 58.19 333 PRO D O 1
ATOM 10001 N N . GLN D 1 338 ? 54.656 -13.534 -51.938 1.00 49.62 334 GLN D N 1
ATOM 10002 C CA . GLN D 1 338 ? 54.570 -12.682 -53.159 1.00 52.38 334 GLN D CA 1
ATOM 10003 C C . GLN D 1 338 ? 53.128 -12.200 -53.352 1.00 48.22 334 GLN D C 1
ATOM 10004 O O . GLN D 1 338 ? 52.219 -12.996 -53.132 1.00 48.39 334 GLN D O 1
ATOM 10006 N N . PHE D 1 339 ? 52.947 -10.916 -53.675 1.00 46.34 335 PHE D N 1
ATOM 10007 C CA . PHE D 1 339 ? 51.621 -10.346 -54.044 1.00 48.23 335 PHE D CA 1
ATOM 10008 C C . PHE D 1 339 ? 51.532 -10.302 -55.581 1.00 54.12 335 PHE D C 1
ATOM 10009 O O . PHE D 1 339 ? 50.441 -10.223 -56.167 1.00 57.47 335 PHE D O 1
#